Protein 1NO7 (pdb70)

Secondary structure (DSSP, 8-state):
---GGG------S-HHHHHHHHHTTSHHHHHSS--SS-------TT-EEE---SS--TT--SS---S----EEE---SGGGS-TTTS-HHHHHHHHHHHHTTS----HHHHHHHHHHHH-TT--THHHHHHHHS-S-HHHHHHTHHHHHHHHHHHHHHSS--SSTT-HHHHHHHHHS-GGGS-HHHHHHHHHHHHHHHHHHHHHHHTS-S---GGGS-HHHHHBSTT-TTS--SB-SSSHHHHHHHSS-TTT----EETTB--EEES---SSS--TT--S-EEE----SSSSS--SSS-SS-HHHHHHHHHIIIIIHHHHHTT--EEEEE-HHHHHHHHT----PPP-TTSPPP--TTT-TTSTTSGGG--TTSHHHHHHHTT----HHHHHGGGGGGTS------EEEEEE--SS-SS---PPEEEEEESSEEEE-S---TTSTTTTTSSEEE--SBTTBB-HHHHHTSTT--TTTHHHHTSS----GGG--GGGSSS-HHHHHHHHH----HHHHHHHHHHHTB--SHHHHHHIIIII--/---GGG------S-HHHHHHHHHTTSHHHHHSS--SS---TT---TT-EEE---SS--TT--SS---S----EEE---SGGGS-TTTS-HHHHHHHHHHHHTTS----HHHHHHHHHHHH-TT--THHHHHHHHS-S-HHHHHHTHHHHHHHHHHHHHHSS--SSTT-HHHHHHHHHS-GGGS-HHHHHHHHHHHHHHHHHHHHHHHTS-----GGGS-HHHHHBSTT-TTS--SB-SSSHHHHHHHSS-TTT----EETTB--EEES---SSS--TT--S-EEE----SSSSS--SSS-SS-HHHHHHHHHIIIIIHHHHHTT--EEEEE-HHHHHHHHT--------TTPPPP--TTT-TTSTTSGGG--TTSHHHHHHHTT----HHHHHGGGGGGTS------EEEEEE--S-------EEEEEESSEEEE-S-----SEEE--SBTTBB-HHHHHTSTT--TTTHHHHTTS----GGG--GGGSSS-HHHHHHHHH----HHHHHHHHHHHTB--SHHHHHHIIIII--

Organism: Human herpesvirus 1 (strain 17) (NCBI:txid10299)

GO terms:
  GO:0005515 protein binding (F, IPI)

Radius of gyration: 30.54 Å; Cα contacts (8 Å, |Δi|>4): 2185; chains: 2; bounding box: 77×80×81 Å

Sequence (1076 aa):
ANPYGAYVAAPAGPAADMQQLFLNAWGQRLAHGRVRWVAALELHPAFDFFVGVADVELPGGDVPPAGPGEIQATWRVVNGNLPLALCPAAFRDARGLELGVGRHAMAPATIAAVRGAFDDRNYPAVFYLLQAAIHGSEHVFCALARLVVQCITSYWNNTRCAAFVNDYSLVSYVVTYLGGDLPEECMAVYRDLVAHVEALAQLVDDFTLTGPELGGQAQAELNHLMRDPALLPPLVWDCDALMRRAALDRHRDCRVSAGGHDPVYAAACNVATADFNRNDGQLLHNTQARAADAADDRPHRGADWTVHHKIYYYVMVPAFSRGRCCTAGVRFDRVYATLQNMVVPEIAPGEECPSDPVTDPAHPLHPANLVANTVNAMFHNGRVVVDGPAMLTLQVLAHNMAERTTALLCSAAPDAGANTANMRIFDGALHAGILLMAPQHLDHTIQNGDYFYPLPVHALFAGADHVANAPNFPPALRDLSRQVPLVPPALGANYFSSIRQPVVQHVRESAAGENALTYALMAGYFKISPVALHHQLKTGLHANPYGAYVAAPAGPAADMQQLFLNAWGQRLAHGRVRWVALALELHPAFDFFVGVADVELPGGDVPPAGPGEIQATWRVVNGNLPLALCPAAFRDARGLELGVGRHAMAPATIAAVRGAFDDRNYPAVFYLLQAAIHGSEHVFCALARLVVQCITSYWNNTRCAAFVNDYSLVSYVVTYLGGDLPEECMAVYRDLVAHVEALAQLVDDFTLTGPELGGQAQAELNHLMRDPALLPPLVWDCDALMRRAALDRHRDCRVSAGGHDPVYAAACNVATADFNRNDGQLLHNTQARAADAADDRPHRGADWTVHHKIYYYVMVPAFSRGRCCTAGVRFDRVYATLQNMVVPEIAPGEECPSDPVTDPAHPLHPANLVANTVNAMFHNGRVVVDGPAMLTLQVLAHNMAERTTALLCSAAPDAGTANMRIFDGALHAGILLMAPQHGDYFYPLPVHALFAGADHVANAPNFPPALRDLSRQVPLVPPALGANYFSSIRQPVVQHVRESAAGENALTYALMAGYFKISPVALHHQLKTGLH

Structure (mmCIF, N/CA/C/O backbone):
data_1NO7
#
_entry.id   1NO7
#
_cell.length_a   99.072
_cell.length_b   99.072
_cell.length_c   454.684
_cell.angle_alpha   90.00
_cell.angle_beta   90.00
_cell.angle_gamma   90.00
#
_symmetry.space_group_name_H-M   'P 41 21 2'
#
loop_
_atom_site.group_PDB
_atom_site.id
_atom_site.type_symbol
_atom_site.label_atom_id
_atom_site.label_alt_id
_atom_site.label_comp_id
_atom_site.label_asym_id
_atom_site.label_entity_id
_atom_site.label_seq_id
_atom_site.pdbx_PDB_ins_code
_atom_site.Cartn_x
_atom_site.Cartn_y
_atom_site.Cartn_z
_atom_site.occupancy
_atom_site.B_iso_or_equiv
_atom_site.auth_seq_id
_atom_site.auth_comp_id
_atom_site.auth_asym_id
_atom_site.auth_atom_id
_atom_site.pdbx_PDB_model_num
ATOM 1 N N . ALA A 1 34 ? -7.770 93.329 103.517 1.00 120.93 484 ALA A N 1
ATOM 2 C CA . ALA A 1 34 ? -6.672 92.383 103.158 1.00 120.93 484 ALA A CA 1
ATOM 3 C C . ALA A 1 34 ? -6.612 92.150 101.651 1.00 120.93 484 ALA A C 1
ATOM 4 O O . ALA A 1 34 ? -7.537 92.516 100.922 1.00 120.93 484 ALA A O 1
ATOM 6 N N . ASN A 1 35 ? -5.523 91.538 101.187 1.00 71.92 485 ASN A N 1
ATOM 7 C CA . ASN A 1 35 ? -5.353 91.256 99.762 1.00 71.92 485 ASN A CA 1
ATOM 8 C C . ASN A 1 35 ? -5.427 89.755 99.492 1.00 71.92 485 ASN A C 1
ATOM 9 O O . ASN A 1 35 ? -4.456 89.024 99.704 1.00 71.92 485 ASN A O 1
ATOM 14 N N . PRO A 1 36 ? -6.578 89.291 98.977 1.00 51.74 486 PRO A N 1
ATOM 15 C CA . PRO A 1 36 ? -6.897 87.897 98.650 1.00 51.74 486 PRO A CA 1
ATOM 16 C C . PRO A 1 36 ? -6.176 87.266 97.479 1.00 51.74 486 PRO A C 1
ATOM 17 O O . PRO A 1 36 ? -6.487 86.124 97.126 1.00 51.74 486 PRO A O 1
ATOM 21 N N . TYR A 1 37 ? -5.220 87.976 96.884 1.00 56.73 487 TYR A N 1
ATOM 22 C CA . TYR A 1 37 ? -4.533 87.416 95.730 1.00 56.73 487 TYR A CA 1
ATOM 23 C C . TYR A 1 37 ? -4.160 85.949 95.916 1.00 56.73 487 TYR A C 1
ATOM 24 O O . TYR A 1 37 ? -4.773 85.068 95.310 1.00 56.73 487 TYR A O 1
ATOM 33 N N . GLY A 1 38 ? -3.170 85.665 96.745 1.00 40.37 488 GLY A N 1
ATOM 34 C CA . GLY A 1 38 ? -2.792 84.273 96.914 1.00 40.37 488 GLY A CA 1
ATOM 35 C C . GLY A 1 38 ? -3.909 83.381 97.443 1.00 40.37 488 GLY A C 1
ATOM 36 O O . GLY A 1 38 ? -3.839 82.155 97.331 1.00 40.37 488 GLY A O 1
ATOM 37 N N . ALA A 1 39 ? -4.952 83.988 98.000 1.00 46.52 489 ALA A N 1
ATOM 38 C CA . ALA A 1 39 ? -6.046 83.227 98.589 1.00 46.52 489 ALA A CA 1
ATOM 39 C C . ALA A 1 39 ? -7.111 82.718 97.636 1.00 46.52 489 ALA A C 1
ATOM 40 O O . ALA A 1 39 ? -7.608 81.603 97.813 1.00 46.52 489 ALA A O 1
ATOM 42 N N . TYR A 1 40 ? -7.463 83.523 96.634 1.00 37.51 490 TYR A N 1
ATOM 43 C CA . TYR A 1 40 ? -8.504 83.146 95.674 1.00 37.51 490 TYR A CA 1
ATOM 44 C C . TYR A 1 40 ? -8.073 82.248 94.514 1.00 37.51 490 TYR A C 1
ATOM 45 O O . TYR A 1 40 ? -6.913 82.248 94.102 1.00 37.51 490 TYR A O 1
ATOM 54 N N . VAL A 1 41 ? -9.028 81.485 93.988 1.00 36.76 491 VAL A N 1
ATOM 55 C CA . VAL A 1 41 ? -8.770 80.590 92.863 1.00 36.76 491 VAL A CA 1
ATOM 56 C C . VAL A 1 41 ? -9.957 80.602 91.901 1.00 36.76 491 VAL A C 1
ATOM 57 O O . VAL A 1 41 ? -11.033 80.071 92.210 1.00 36.76 491 VAL A O 1
ATOM 61 N N . ALA A 1 42 ? -9.746 81.213 90.734 1.00 68.34 492 ALA A N 1
ATOM 62 C CA . ALA A 1 42 ? -10.772 81.322 89.696 1.00 68.34 492 ALA A CA 1
ATOM 63 C C . ALA A 1 42 ? -10.917 80.051 88.848 1.00 68.34 492 ALA A C 1
ATOM 64 O O . ALA A 1 42 ? -10.149 79.090 88.982 1.00 68.34 492 ALA A O 1
ATOM 66 N N . ALA A 1 43 ? -11.923 80.052 87.980 1.00 76.61 493 ALA A N 1
ATOM 67 C CA . ALA A 1 43 ? -12.169 78.924 87.099 1.00 76.61 493 ALA A CA 1
ATOM 68 C C . ALA A 1 43 ? -11.890 79.354 85.653 1.00 76.61 493 ALA A C 1
ATOM 69 O O . ALA A 1 43 ? -12.125 80.509 85.276 1.00 76.61 493 ALA A O 1
ATOM 71 N N . PRO A 1 44 ? -11.376 78.425 84.829 1.00 73.21 494 PRO A N 1
ATOM 72 C CA . PRO A 1 44 ? -11.031 78.623 83.417 1.00 73.21 494 PRO A CA 1
ATOM 73 C C . PRO A 1 44 ? -11.930 79.575 82.623 1.00 73.21 494 PRO A C 1
ATOM 74 O O . PRO A 1 44 ? -13.122 79.320 82.434 1.00 73.21 494 PRO A O 1
ATOM 78 N N . ALA A 1 45 ? -11.328 80.662 82.144 1.00 99.65 495 ALA A N 1
ATOM 79 C CA . ALA A 1 45 ? -12.032 81.687 81.376 1.00 99.65 495 ALA A CA 1
ATOM 80 C C . ALA A 1 45 ? -11.794 81.624 79.855 1.00 99.65 495 ALA A C 1
ATOM 81 O O . ALA A 1 45 ? -11.209 82.547 79.268 1.00 99.65 495 ALA A O 1
ATOM 83 N N . GLY A 1 46 ? -12.246 80.539 79.228 1.00 100.29 496 GLY A N 1
ATOM 84 C CA . GLY A 1 46 ? -12.104 80.368 77.785 1.00 100.29 496 GLY A CA 1
ATOM 85 C C . GLY A 1 46 ? -10.754 80.628 77.122 1.00 100.29 496 GLY A C 1
ATOM 86 O O . GLY A 1 46 ? -9.753 80.003 77.489 1.00 100.29 496 GLY A O 1
ATOM 87 N N . PRO A 1 47 ? -10.703 81.539 76.123 1.00 72.95 497 PRO A N 1
ATOM 88 C CA . PRO A 1 47 ? -9.528 81.950 75.344 1.00 72.95 497 PRO A CA 1
ATOM 89 C C . PRO A 1 47 ? -8.209 82.013 76.109 1.00 72.95 497 PRO A C 1
ATOM 90 O O . PRO A 1 47 ? -7.840 83.057 76.652 1.00 72.95 497 PRO A O 1
ATOM 94 N N . ALA A 1 48 ? -7.500 80.888 76.131 1.00 52.84 498 ALA A N 1
ATOM 95 C CA . ALA A 1 48 ? -6.222 80.790 76.822 1.00 52.84 498 ALA A CA 1
ATOM 96 C C . ALA A 1 48 ? -5.353 82.011 76.558 1.00 52.84 498 ALA A C 1
ATOM 97 O O . ALA A 1 48 ? -4.826 82.630 77.479 1.00 52.84 498 ALA A O 1
ATOM 99 N N . ALA A 1 49 ? -5.211 82.357 75.289 1.00 47.63 499 ALA A N 1
ATOM 100 C CA . ALA A 1 49 ? -4.393 83.499 74.911 1.00 47.63 499 ALA A CA 1
ATOM 101 C C . ALA A 1 49 ? -4.965 84.850 75.371 1.00 47.63 499 ALA A C 1
ATOM 102 O O . ALA A 1 49 ? -4.392 85.908 75.077 1.00 47.63 499 ALA A O 1
ATOM 104 N N . ASP A 1 50 ? -6.091 84.819 76.078 1.00 70.83 500 ASP A N 1
ATOM 105 C CA . ASP A 1 50 ? -6.699 86.049 76.579 1.00 70.83 500 ASP A CA 1
ATOM 106 C C . ASP A 1 50 ? -6.643 86.064 78.095 1.00 70.83 500 ASP A C 1
ATOM 107 O O . ASP A 1 50 ? -6.443 87.108 78.717 1.00 70.83 500 ASP A O 1
ATOM 112 N N . MET A 1 51 ? -6.843 84.881 78.665 1.00 80.80 501 MET A N 1
ATOM 113 C CA . MET A 1 51 ? -6.821 84.641 80.102 1.00 80.80 501 MET A CA 1
ATOM 114 C C . MET A 1 51 ? -5.988 85.659 80.882 1.00 80.80 501 MET A C 1
ATOM 115 O O . MET A 1 51 ? -6.520 86.516 81.585 1.00 80.80 501 MET A O 1
ATOM 120 N N . GLN A 1 52 ? -4.675 85.546 80.751 1.00 37.87 502 GLN A N 1
ATOM 121 C CA . GLN A 1 52 ? -3.731 86.440 81.417 1.00 37.87 502 GLN A CA 1
ATOM 122 C C . GLN A 1 52 ? -4.102 87.930 81.391 1.00 37.87 502 GLN A C 1
ATOM 123 O O . GLN A 1 52 ? -3.731 88.681 82.304 1.00 37.87 502 GLN A O 1
ATOM 129 N N . GLN A 1 53 ? -4.798 88.374 80.344 1.00 66.43 503 GLN A N 1
ATOM 130 C CA . GLN A 1 53 ? -5.181 89.788 80.248 1.00 66.43 503 GLN A CA 1
ATOM 131 C C . GLN A 1 53 ? -6.450 90.056 81.037 1.00 66.43 503 GLN A C 1
ATOM 132 O O . GLN A 1 53 ? -6.535 91.027 81.790 1.00 66.43 503 GLN A O 1
ATOM 138 N N . LEU A 1 54 ? -7.435 89.188 80.847 1.00 98.68 504 LEU A N 1
ATOM 139 C CA . LEU A 1 54 ? -8.696 89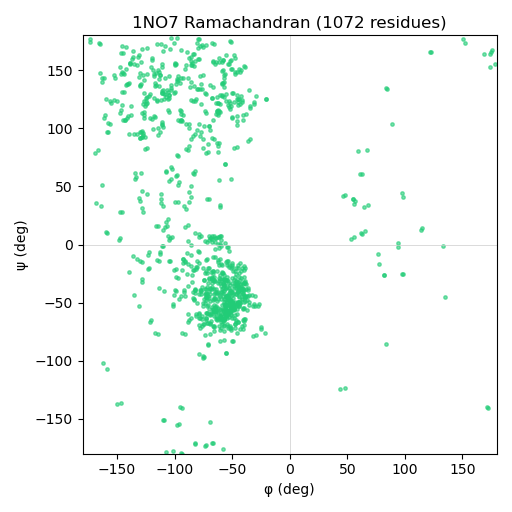.290 81.554 1.00 98.68 504 LEU A CA 1
ATOM 140 C C . LEU A 1 54 ? -8.368 89.440 83.042 1.00 98.68 504 LEU A C 1
ATOM 141 O O . LEU A 1 54 ? -9.122 90.068 83.797 1.00 98.68 504 LEU A O 1
ATOM 146 N N . PHE A 1 55 ? -7.226 88.864 83.427 1.00 50.21 505 PHE A N 1
ATOM 147 C CA . PHE A 1 55 ? -6.702 88.875 84.799 1.00 50.21 505 PHE A CA 1
ATOM 148 C C . PHE A 1 55 ? -6.234 90.272 85.232 1.00 50.21 505 PHE A C 1
ATOM 149 O O . PHE A 1 55 ? -6.860 90.898 86.091 1.00 50.21 505 PHE A O 1
ATOM 157 N N . LEU A 1 56 ? -5.155 90.770 84.633 1.00 51.93 506 LEU A N 1
ATOM 158 C CA . LEU A 1 56 ? -4.631 92.090 84.994 1.00 51.93 506 LEU A CA 1
ATOM 159 C C . LEU A 1 56 ? -5.613 93.247 84.796 1.00 51.93 506 LEU A C 1
ATOM 160 O O . LEU A 1 56 ? -5.251 94.412 84.993 1.00 51.93 506 LEU A O 1
ATOM 165 N N . ASN A 1 57 ? -6.845 92.951 84.399 1.00 85.53 507 ASN A N 1
ATOM 166 C CA . ASN A 1 57 ? -7.805 94.022 84.192 1.00 85.53 507 ASN A CA 1
ATOM 167 C C . ASN A 1 57 ? -8.910 94.000 85.225 1.00 85.53 507 ASN A C 1
ATOM 168 O O . ASN A 1 57 ? -9.789 94.858 85.219 1.00 85.53 507 ASN A O 1
ATOM 173 N N . ALA A 1 58 ? -8.857 93.024 86.120 1.00 82.58 508 ALA A N 1
ATOM 174 C CA . ALA A 1 58 ? -9.862 92.902 87.164 1.00 82.58 508 ALA A CA 1
ATOM 175 C C . ALA A 1 58 ? -9.187 92.921 88.531 1.00 82.58 508 ALA A C 1
ATOM 176 O O . ALA A 1 58 ? -9.814 93.221 89.550 1.00 82.58 508 ALA A O 1
ATOM 178 N N . TRP A 1 59 ? -7.898 92.601 88.539 1.00 69.24 509 TRP A N 1
ATOM 179 C CA . TRP A 1 59 ? -7.124 92.569 89.768 1.00 69.24 509 TRP A CA 1
ATOM 180 C C . TRP A 1 59 ? -6.051 93.636 89.743 1.00 69.24 509 TRP A C 1
ATOM 181 O O . TRP A 1 59 ? -5.106 93.586 90.523 1.00 69.24 509 TRP A O 1
ATOM 192 N N . GLY A 1 60 ? -6.189 94.596 88.837 1.00 74.38 510 GLY A N 1
ATOM 193 C CA . GLY A 1 60 ? -5.196 95.650 88.762 1.00 74.38 510 GLY A CA 1
ATOM 194 C C . GLY A 1 60 ? -5.208 96.454 90.046 1.00 74.38 510 GLY A C 1
ATOM 195 O O . GLY A 1 60 ? -4.167 96.872 90.563 1.00 74.38 510 GLY A O 1
ATOM 196 N N . GLN A 1 61 ? -6.412 96.663 90.565 1.00 68.36 511 GLN A N 1
ATOM 197 C CA . GLN A 1 61 ? -6.592 97.417 91.790 1.00 68.36 511 GLN A CA 1
ATOM 198 C C . GLN A 1 61 ? -6.230 96.526 92.959 1.00 68.36 511 GLN A C 1
ATOM 199 O O . GLN A 1 61 ? -5.273 96.805 93.685 1.00 68.36 511 GLN A O 1
ATOM 205 N N . ARG A 1 62 ? -6.997 95.450 93.125 1.00 71.72 512 ARG A N 1
ATOM 206 C CA . ARG A 1 62 ? -6.771 94.496 94.202 1.00 71.72 512 ARG A CA 1
ATOM 207 C C . ARG A 1 62 ? -5.282 94.294 94.494 1.00 71.72 512 ARG A C 1
ATOM 208 O O . ARG A 1 62 ? -4.884 94.158 95.656 1.00 71.72 512 ARG A O 1
ATOM 216 N N . LEU A 1 63 ? -4.465 94.294 93.440 1.00 74.87 513 LEU A N 1
ATOM 217 C CA . LEU A 1 63 ? -3.019 94.092 93.569 1.00 74.87 513 LEU A CA 1
ATOM 218 C C . LEU A 1 63 ? -2.226 95.314 94.023 1.00 74.87 513 LEU A C 1
ATOM 219 O O . LEU A 1 63 ? -1.562 95.273 95.052 1.00 74.87 513 LEU A O 1
ATOM 224 N N . ALA A 1 64 ? -2.282 96.392 93.250 1.00 76.99 514 ALA A N 1
ATOM 225 C CA . ALA A 1 64 ? -1.547 97.606 93.589 1.00 76.99 514 ALA A CA 1
ATOM 226 C C . ALA A 1 64 ? -1.965 98.191 94.940 1.00 76.99 514 ALA A C 1
ATOM 227 O O . ALA A 1 64 ? -1.181 98.885 95.599 1.00 76.99 514 ALA A O 1
ATOM 229 N N . HIS A 1 65 ? -3.199 97.907 95.346 1.00 129.94 515 HIS A N 1
ATOM 230 C CA . HIS A 1 65 ? -3.722 98.408 96.611 1.00 129.94 515 HIS A CA 1
ATOM 231 C C . HIS A 1 65 ? -3.132 97.658 97.800 1.00 129.94 515 HIS A C 1
ATOM 232 O O . HIS A 1 65 ? -2.029 97.973 98.253 1.00 129.94 515 HIS A O 1
ATOM 239 N N . GLY A 1 66 ? -3.867 96.666 98.298 1.00 104.64 516 GLY A N 1
ATOM 240 C CA . GLY A 1 66 ? -3.396 95.899 99.437 1.00 104.64 516 GLY A CA 1
ATOM 241 C C . GLY A 1 66 ? -1.991 95.355 99.250 1.00 104.64 516 GLY A C 1
ATOM 242 O O . GLY A 1 66 ? -1.398 95.513 98.185 1.00 104.64 516 GLY A O 1
ATOM 243 N N . ARG A 1 67 ? -1.446 94.726 100.286 1.00 95.62 517 ARG A N 1
ATOM 244 C CA . ARG A 1 67 ? -0.113 94.150 100.191 1.00 95.62 517 ARG A CA 1
ATOM 245 C C . ARG A 1 67 ? -0.204 92.629 100.220 1.00 95.62 517 ARG A C 1
ATOM 246 O O . ARG A 1 67 ? -1.173 92.072 100.741 1.00 95.62 517 ARG A O 1
ATOM 254 N N . VAL A 1 68 ? 0.794 91.955 99.652 1.00 54.87 518 VAL A N 1
ATOM 255 C CA . VAL A 1 68 ? 0.794 90.493 99.630 1.00 54.87 518 VAL A CA 1
ATOM 256 C C . VAL A 1 68 ? 1.742 89.919 100.668 1.00 54.87 518 VAL A C 1
ATOM 257 O O . VAL A 1 68 ? 2.898 90.337 100.780 1.00 54.87 518 VAL A O 1
ATOM 261 N N . ARG A 1 69 ? 1.234 88.942 101.410 1.00 56.11 519 ARG A N 1
ATOM 262 C CA . ARG A 1 69 ? 1.984 88.294 102.476 1.00 56.11 519 ARG A CA 1
ATOM 263 C C . ARG A 1 69 ? 3.031 87.295 101.972 1.00 56.11 519 ARG A C 1
ATOM 264 O O . ARG A 1 69 ? 4.242 87.556 102.068 1.00 56.11 519 ARG A O 1
ATOM 272 N N . TRP A 1 70 ? 2.562 86.165 101.425 1.00 45.67 520 TRP A N 1
ATOM 273 C CA . TRP A 1 70 ? 3.453 85.092 100.946 1.00 45.67 520 TRP A CA 1
ATOM 274 C C . TRP A 1 70 ? 4.662 85.589 100.157 1.00 45.67 520 TRP A C 1
ATOM 275 O O . TRP A 1 70 ? 5.763 85.046 100.280 1.00 45.67 520 TRP A O 1
ATOM 286 N N . VAL A 1 71 ? 4.463 86.629 99.362 1.00 73.33 521 VAL A N 1
ATOM 287 C CA . VAL A 1 71 ? 5.558 87.174 98.585 1.00 73.33 521 VAL A CA 1
ATOM 288 C C . VAL A 1 71 ? 6.458 87.966 99.532 1.00 73.33 521 VAL A C 1
ATOM 289 O O . VAL A 1 71 ? 6.313 89.181 99.651 1.00 73.33 521 VAL A O 1
ATOM 293 N N . ALA A 1 72 ? 7.366 87.274 100.222 1.00 89.12 522 ALA A N 1
ATOM 294 C CA . ALA A 1 72 ? 8.298 87.921 101.153 1.00 89.12 522 ALA A CA 1
ATOM 295 C C . ALA A 1 72 ? 9.486 87.016 101.479 1.00 89.12 522 ALA A C 1
ATOM 296 O O . ALA A 1 72 ? 9.430 86.192 102.397 1.00 89.12 522 ALA A O 1
ATOM 298 N N . ALA A 1 90 ? 2.768 85.887 111.090 1.00 91.41 540 ALA A N 1
ATOM 299 C CA . ALA A 1 90 ? 1.712 86.369 111.968 1.00 91.41 540 ALA A CA 1
ATOM 300 C C . ALA A 1 90 ? 0.777 85.234 112.357 1.00 91.41 540 ALA A C 1
ATOM 301 O O . ALA A 1 90 ? 0.411 85.094 113.524 1.00 91.41 540 ALA A O 1
ATOM 303 N N . LEU A 1 91 ? 0.389 84.430 111.370 1.00 77.35 541 LEU A N 1
ATOM 304 C CA . LEU A 1 91 ? -0.502 83.301 111.604 1.00 77.35 541 LEU A CA 1
ATOM 305 C C . LEU A 1 91 ? 0.211 81.979 111.409 1.00 77.35 541 LEU A C 1
ATOM 306 O O . LEU A 1 91 ? -0.353 81.036 110.845 1.00 77.35 541 LEU A O 1
ATOM 311 N N . GLU A 1 92 ? 1.463 81.918 111.846 1.00 51.58 542 GLU A N 1
ATOM 312 C CA . GLU A 1 92 ? 2.207 80.673 111.739 1.00 51.58 542 GLU A CA 1
ATOM 313 C C . GLU A 1 92 ? 1.840 79.770 112.930 1.00 51.58 542 GLU A C 1
ATOM 314 O O . GLU A 1 92 ? 2.663 79.421 113.776 1.00 51.58 542 GLU A O 1
ATOM 320 N N . LEU A 1 93 ? 0.575 79.385 112.985 1.00 36.51 543 LEU A N 1
ATOM 321 C CA . LEU A 1 93 ? 0.089 78.550 114.058 1.00 36.51 543 LEU A CA 1
ATOM 322 C C . LEU A 1 93 ? 0.611 77.102 113.988 1.00 36.51 543 LEU A C 1
ATOM 323 O O . LEU A 1 93 ? 0.837 76.475 115.023 1.00 36.51 543 LEU A O 1
ATOM 328 N N . HIS A 1 94 ? 0.831 76.557 112.797 1.00 28.95 544 HIS A N 1
ATOM 329 C CA . HIS A 1 94 ? 1.306 75.172 112.753 1.00 28.95 544 HIS A CA 1
ATOM 330 C C . HIS A 1 94 ? 2.140 74.861 111.523 1.00 28.95 544 HIS A C 1
ATOM 331 O O . HIS A 1 94 ? 1.854 75.349 110.420 1.00 28.95 544 HIS A O 1
ATOM 338 N N . PRO A 1 95 ? 3.176 74.022 111.692 1.00 26.16 545 PRO A N 1
ATOM 339 C CA . PRO A 1 95 ? 4.091 73.615 110.614 1.00 26.16 545 PRO A CA 1
ATOM 340 C C . PRO A 1 95 ? 3.385 72.923 109.440 1.00 26.16 545 PRO A C 1
ATOM 341 O O . PRO A 1 95 ? 3.431 73.399 108.306 1.00 26.16 545 PRO A O 1
ATOM 345 N N . ALA A 1 96 ? 2.718 71.809 109.711 1.00 43.72 546 ALA A N 1
ATOM 346 C CA . ALA A 1 96 ? 2.039 71.090 108.650 1.00 43.72 546 ALA A CA 1
ATOM 347 C C . ALA A 1 96 ? 0.932 71.892 107.969 1.00 43.72 546 ALA A C 1
ATOM 348 O O . ALA A 1 96 ? 0.204 71.346 107.141 1.00 43.72 546 ALA A O 1
ATOM 350 N N . PHE A 1 97 ? 0.774 73.171 108.290 1.00 35.15 547 PHE A N 1
ATOM 351 C CA . PHE A 1 97 ? -0.289 73.925 107.632 1.00 35.15 547 PHE A CA 1
ATOM 352 C C . PHE A 1 97 ? 0.044 75.357 107.294 1.00 35.15 547 PHE A C 1
ATOM 353 O O . PHE A 1 97 ? 1.068 75.890 107.713 1.00 35.15 547 PHE A O 1
ATOM 361 N N . ASP A 1 98 ? -0.842 75.973 106.519 1.00 25.44 548 ASP A N 1
ATOM 362 C CA . ASP A 1 98 ? -0.698 77.370 106.134 1.00 25.44 548 ASP A CA 1
ATOM 363 C C . ASP A 1 98 ? -2.018 78.041 106.512 1.00 25.44 548 ASP A C 1
ATOM 364 O O . ASP A 1 98 ? -3.095 77.627 106.055 1.00 25.44 548 ASP A O 1
ATOM 369 N N . PHE A 1 99 ? -1.937 79.055 107.371 1.00 36.23 549 PHE A N 1
ATOM 370 C CA . PHE A 1 99 ? -3.131 79.775 107.818 1.00 36.23 549 PHE A CA 1
ATOM 371 C C . PHE A 1 99 ? -3.116 81.148 107.193 1.00 36.23 549 PHE A C 1
ATOM 372 O O . PHE A 1 99 ? -2.143 81.893 107.341 1.00 36.23 549 PHE A O 1
ATOM 380 N N . PHE A 1 100 ? -4.195 81.489 106.500 1.00 37.37 550 PHE A N 1
ATOM 381 C CA . PHE A 1 100 ? -4.262 82.777 105.830 1.00 37.37 550 PHE A CA 1
ATOM 382 C C . PHE A 1 100 ? -5.667 83.349 105.862 1.00 37.37 550 PHE A C 1
ATOM 383 O O . PHE A 1 100 ? -6.646 82.639 106.140 1.00 37.37 550 PHE A O 1
ATOM 391 N N . VAL A 1 101 ? -5.750 84.642 105.564 1.00 50.61 551 VAL A N 1
ATOM 392 C CA . VAL A 1 101 ? -7.018 85.358 105.536 1.00 50.61 551 VAL A CA 1
ATOM 393 C C . VAL A 1 101 ? -7.852 84.831 104.371 1.00 50.61 551 VAL A C 1
ATOM 394 O O . VAL A 1 101 ? -7.741 85.318 103.238 1.00 50.61 551 VAL A O 1
ATOM 398 N N . GLY A 1 102 ? -8.679 83.830 104.655 1.00 70.84 552 GLY A N 1
ATOM 399 C CA . GLY A 1 102 ? -9.512 83.248 103.621 1.00 70.84 552 GLY A CA 1
ATOM 400 C C . GLY A 1 102 ? -10.433 84.244 102.940 1.00 70.84 552 GLY A C 1
ATOM 401 O O . GLY A 1 102 ? -10.184 85.452 102.938 1.00 70.84 552 GLY A O 1
ATOM 402 N N . VAL A 1 103 ? -11.038 83.896 102.294 1.00 122.74 553 VAL A N 1
ATOM 403 C CA . VAL A 1 103 ? -12.288 84.269 101.642 1.00 122.74 553 VAL A CA 1
ATOM 404 C C . VAL A 1 103 ? -13.473 83.572 102.302 1.00 122.74 553 VAL A C 1
ATOM 405 O O . VAL A 1 103 ? -13.408 82.358 102.657 1.00 122.74 553 VAL A O 1
ATOM 409 N N . ALA A 1 104 ? -14.452 84.374 102.596 1.00 117.14 554 ALA A N 1
ATOM 410 C CA . ALA A 1 104 ? -15.618 83.755 103.212 1.00 117.14 554 ALA A CA 1
ATOM 411 C C . ALA A 1 104 ? -16.742 82.726 103.092 1.00 117.14 554 ALA A C 1
ATOM 412 O O . ALA A 1 104 ? -16.795 81.741 103.843 1.00 117.14 554 ALA A O 1
ATOM 414 N N . ASP A 1 105 ? -17.537 83.044 102.070 1.00 104.71 555 ASP A N 1
ATOM 415 C CA . ASP A 1 105 ? -18.649 82.243 101.669 1.00 104.71 555 ASP A CA 1
ATOM 416 C C . ASP A 1 105 ? -18.429 81.624 100.305 1.00 104.71 555 ASP A C 1
ATOM 417 O O . ASP A 1 105 ? -19.339 80.754 100.091 1.00 104.71 555 ASP A O 1
ATOM 422 N N . VAL A 1 106 ? -17.639 81.774 99.533 1.00 92.24 556 VAL A N 1
ATOM 423 C CA . VAL A 1 106 ? -17.317 81.371 98.169 1.00 92.24 556 VAL A CA 1
ATOM 424 C C . VAL A 1 106 ? -16.774 79.947 98.138 1.00 92.24 556 VAL A C 1
ATOM 425 O O . VAL A 1 106 ? -15.914 79.500 98.883 1.00 92.24 556 VAL A O 1
ATOM 429 N N . GLU A 1 107 ? -17.258 79.184 97.096 1.00 107.81 557 GLU A N 1
ATOM 430 C CA . GLU A 1 107 ? -16.795 77.826 96.823 1.00 107.81 557 GLU A CA 1
ATOM 431 C C . GLU A 1 107 ? -15.564 78.038 95.953 1.00 107.81 557 GLU A C 1
ATOM 432 O O . GLU A 1 107 ? -15.665 78.118 94.729 1.00 107.81 557 GLU A O 1
ATOM 438 N N . LEU A 1 108 ? -14.407 78.139 96.597 1.00 168.27 558 LEU A N 1
ATOM 439 C CA . LEU A 1 108 ? -13.141 78.384 95.916 1.00 168.27 558 LEU A CA 1
ATOM 440 C C . LEU A 1 108 ? -12.983 77.937 94.466 1.00 168.27 558 LEU A C 1
ATOM 441 O O . LEU A 1 108 ? -12.579 78.735 93.621 1.00 168.27 558 LEU A O 1
ATOM 446 N N . PRO A 1 109 ? -13.295 76.664 94.153 1.00 78.13 559 PRO A N 1
ATOM 447 C CA . PRO A 1 109 ? -13.143 76.205 92.761 1.00 78.13 559 PRO A CA 1
ATOM 448 C C . PRO A 1 109 ? -13.464 77.207 91.642 1.00 78.13 559 PRO A C 1
ATOM 449 O O . PRO A 1 109 ? -12.695 77.320 90.683 1.00 78.13 559 PRO A O 1
ATOM 453 N N . GLY A 1 110 ? -14.570 77.942 91.771 1.00 60.43 560 GLY A N 1
ATOM 454 C CA . GLY A 1 110 ? -14.949 78.902 90.738 1.00 60.43 560 GLY A CA 1
ATOM 455 C C . GLY A 1 110 ? -14.835 80.384 91.078 1.00 60.43 560 GLY A C 1
ATOM 456 O O . GLY A 1 110 ? -13.989 80.785 91.882 1.00 60.43 560 GLY A O 1
ATOM 457 N N . GLY A 1 111 ? -15.683 81.199 90.446 1.00 82.05 561 GLY A N 1
ATOM 458 C CA . GLY A 1 111 ? -15.685 82.635 90.685 1.00 82.05 561 GLY A CA 1
ATOM 459 C C . GLY A 1 111 ? -14.662 83.423 89.881 1.00 82.05 561 GLY A C 1
ATOM 460 O O . GLY A 1 111 ? -13.499 83.027 89.797 1.00 82.05 561 GLY A O 1
ATOM 461 N N . ASP A 1 112 ? -15.091 84.542 89.295 1.00 59.02 562 ASP A N 1
ATOM 462 C CA . ASP A 1 112 ? -14.209 85.405 88.492 1.00 59.02 562 ASP A CA 1
ATOM 463 C C . ASP A 1 112 ? -13.380 86.368 89.340 1.00 59.02 562 ASP A C 1
ATOM 464 O O . ASP A 1 112 ? -12.202 86.627 89.050 1.00 59.02 562 ASP A O 1
ATOM 469 N N . VAL A 1 113 ? -14.015 86.905 90.379 1.00 117.65 563 VAL A N 1
ATOM 470 C CA . VAL A 1 113 ? -13.374 87.840 91.295 1.00 117.65 563 VAL A CA 1
ATOM 471 C C . VAL A 1 113 ? -13.937 87.580 92.699 1.00 117.65 563 VAL A C 1
ATOM 472 O O . VAL A 1 113 ? -15.095 87.187 92.846 1.00 117.65 563 VAL A O 1
ATOM 476 N N . PRO A 1 114 ? -13.119 87.783 93.746 1.00 100.06 564 PRO A N 1
ATOM 477 C CA . PRO A 1 114 ? -13.531 87.567 95.138 1.00 100.06 564 PRO A CA 1
ATOM 478 C C . PRO A 1 114 ? -14.676 88.466 95.585 1.00 100.06 564 PRO A C 1
ATOM 479 O O . PRO A 1 114 ? -14.509 89.683 95.690 1.00 100.06 564 PRO A O 1
ATOM 483 N N . PRO A 1 115 ? -15.853 87.875 95.857 1.00 201.25 565 PRO A N 1
ATOM 484 C CA . PRO A 1 115 ? -17.038 88.618 96.303 1.00 201.25 565 PRO A CA 1
ATOM 485 C C . PRO A 1 115 ? -16.761 89.429 97.573 1.00 201.25 565 PRO A C 1
ATOM 486 O O . PRO A 1 115 ? -17.272 89.104 98.646 1.00 201.25 565 PRO A O 1
ATOM 490 N N . ALA A 1 116 ? -15.950 90.477 97.431 1.00 173.11 566 ALA A N 1
ATOM 491 C CA . ALA A 1 116 ? -15.566 91.357 98.534 1.00 173.11 566 ALA A CA 1
ATOM 492 C C . ALA A 1 116 ? -16.525 91.281 99.712 1.00 173.11 566 ALA A C 1
ATOM 493 O O . ALA A 1 116 ? -17.730 91.479 99.553 1.00 173.11 566 ALA A O 1
ATOM 495 N N . GLY A 1 117 ? -15.991 90.993 100.896 1.00 116.75 567 GLY A N 1
ATOM 496 C CA . GLY A 1 117 ? -16.842 90.906 102.068 1.00 116.75 567 GLY A CA 1
ATOM 497 C C . GLY A 1 117 ? -16.197 90.386 103.342 1.00 116.75 567 GLY A C 1
ATOM 498 O O . GLY A 1 117 ? -15.049 90.723 103.650 1.00 116.75 567 GLY A O 1
ATOM 499 N N . PRO A 1 118 ? -16.927 89.554 104.108 1.00 138.27 568 PRO A N 1
ATOM 500 C CA . PRO A 1 118 ? -16.468 88.962 105.367 1.00 138.27 568 PRO A CA 1
ATOM 501 C C . PRO A 1 118 ? -15.271 88.048 105.177 1.00 138.27 568 PRO A C 1
ATOM 502 O O . PRO A 1 118 ? -15.423 86.840 104.992 1.00 138.27 568 PRO A O 1
ATOM 506 N N . GLY A 1 119 ? -14.079 88.629 105.225 1.00 121.89 569 GLY A N 1
ATOM 507 C CA . GLY A 1 119 ? -12.880 87.834 105.057 1.00 121.89 569 GLY A CA 1
ATOM 508 C C . GLY A 1 119 ? -12.627 86.925 106.244 1.00 121.89 569 GLY A C 1
ATOM 509 O O . GLY A 1 119 ? -12.160 87.387 107.288 1.00 121.89 569 GLY A O 1
ATOM 510 N N . GLU A 1 120 ? -12.941 85.637 106.099 1.00 76.41 570 GLU A N 1
ATOM 511 C CA . GLU A 1 120 ? -12.717 84.687 107.185 1.00 76.41 570 GLU A CA 1
ATOM 512 C C . GLU A 1 120 ? -11.259 84.241 107.149 1.00 76.41 570 GLU A C 1
ATOM 513 O O . GLU A 1 120 ? -10.448 84.778 106.387 1.00 76.41 570 GLU A O 1
ATOM 519 N N . ILE A 1 121 ? -10.926 83.248 107.963 1.00 43.96 571 ILE A N 1
ATOM 520 C CA . ILE A 1 121 ? -9.555 82.766 108.028 1.00 43.96 571 ILE A CA 1
ATOM 521 C C . ILE A 1 121 ? -9.489 81.259 107.817 1.00 43.96 571 ILE A C 1
ATOM 522 O O . ILE A 1 121 ? -9.984 80.475 108.627 1.00 43.96 571 ILE A O 1
ATOM 527 N N . GLN A 1 122 ? -8.876 80.863 106.708 1.00 35.19 572 GLN A N 1
ATOM 528 C CA . GLN A 1 122 ? -8.769 79.455 106.368 1.00 35.19 572 GLN A CA 1
ATOM 529 C C . GLN A 1 122 ? -7.346 78.959 106.539 1.00 35.19 572 GLN A C 1
ATOM 530 O O . GLN A 1 122 ? -6.404 79.734 106.757 1.00 35.19 572 GLN A O 1
ATOM 536 N N . ALA A 1 123 ? -7.202 77.649 106.428 1.00 42.68 573 ALA A N 1
ATOM 537 C CA . ALA A 1 123 ? -5.903 77.027 106.549 1.00 42.68 573 ALA A CA 1
ATOM 538 C C . ALA A 1 123 ? -5.807 75.892 105.542 1.00 42.68 573 ALA A C 1
ATOM 539 O O . ALA A 1 123 ? -6.763 75.113 105.351 1.00 42.68 573 ALA A O 1
ATOM 541 N N . THR A 1 124 ? -4.646 75.810 104.899 1.00 54.27 574 THR A N 1
ATOM 542 C CA . THR A 1 124 ? -4.384 74.798 103.891 1.00 54.27 574 THR A CA 1
ATOM 543 C C . THR A 1 124 ? -3.214 73.927 104.336 1.00 54.27 574 THR A C 1
ATOM 544 O O . THR A 1 124 ? -2.315 74.390 105.041 1.00 54.27 574 THR A O 1
ATOM 548 N N . TRP A 1 125 ? -3.228 72.668 103.908 1.00 25.96 575 TRP A N 1
ATOM 549 C CA . TRP A 1 125 ? -2.187 71.718 104.285 1.00 25.96 575 TRP A CA 1
ATOM 550 C C . TRP A 1 125 ? -0.883 71.757 103.483 1.00 25.96 575 TRP A C 1
ATOM 551 O O . TRP A 1 125 ? -0.810 71.128 102.428 1.00 25.96 575 TRP A O 1
ATOM 562 N N . ARG A 1 126 ? 0.144 72.466 103.955 1.00 70.71 576 ARG A N 1
ATOM 563 C CA . ARG A 1 126 ? 1.432 72.479 103.234 1.00 70.71 576 ARG A CA 1
ATOM 564 C C . ARG A 1 126 ? 1.673 71.021 102.906 1.00 70.71 576 ARG A C 1
ATOM 565 O O . ARG A 1 126 ? 1.679 70.180 103.805 1.00 70.71 576 ARG A O 1
ATOM 573 N N . VAL A 1 127 ? 1.886 70.704 101.638 1.00 17.03 577 VAL A N 1
ATOM 574 C CA . VAL A 1 127 ? 2.025 69.295 101.290 1.00 17.03 577 VAL A CA 1
ATOM 575 C C . VAL A 1 127 ? 3.432 68.746 101.378 1.00 17.03 577 VAL A C 1
ATOM 576 O O . VAL A 1 127 ? 3.689 67.773 102.100 1.00 17.03 577 VAL A O 1
ATOM 580 N N . VAL A 1 128 ? 4.343 69.315 100.608 1.00 34.06 578 VAL A N 1
ATOM 581 C CA . VAL A 1 128 ? 5.702 68.819 100.676 1.00 34.06 578 VAL A CA 1
ATOM 582 C C . VAL A 1 128 ? 6.343 69.549 101.819 1.00 34.06 578 VAL A C 1
ATOM 583 O O . VAL A 1 128 ? 5.884 70.628 102.201 1.00 34.06 578 VAL A O 1
ATOM 587 N N . ASN A 1 129 ? 7.408 68.968 102.354 1.00 24.28 579 ASN A N 1
ATOM 588 C CA . ASN A 1 129 ? 8.116 69.599 103.443 1.00 24.28 579 ASN A CA 1
ATOM 589 C C . ASN A 1 129 ? 8.737 70.872 102.877 1.00 24.28 579 ASN A C 1
ATOM 590 O O . ASN A 1 129 ? 9.002 71.828 103.598 1.00 24.28 579 ASN A O 1
ATOM 595 N N . GLY A 1 130 ? 8.962 70.887 101.572 1.00 23.88 580 GLY A N 1
ATOM 596 C CA . GLY A 1 130 ? 9.564 72.062 100.960 1.00 23.88 580 GLY A CA 1
ATOM 597 C C . GLY A 1 130 ? 8.762 73.338 101.167 1.00 23.88 580 GLY A C 1
ATOM 598 O O . GLY A 1 130 ? 9.290 74.455 101.023 1.00 23.88 580 GLY A O 1
ATOM 599 N N . ASN A 1 131 ? 7.492 73.177 101.525 1.00 32.85 581 ASN A N 1
ATOM 600 C CA . ASN A 1 131 ? 6.634 74.326 101.734 1.00 32.85 581 ASN A CA 1
ATOM 601 C C . ASN A 1 131 ? 6.747 75.082 103.058 1.00 32.85 581 ASN A C 1
ATOM 602 O O . ASN A 1 131 ? 6.108 76.131 103.217 1.00 32.85 581 ASN A O 1
ATOM 607 N N . LEU A 1 132 ? 7.544 74.575 104.002 1.00 42.75 582 LEU A N 1
ATOM 608 C CA . LEU A 1 132 ? 7.706 75.271 105.281 1.00 42.75 582 LEU A CA 1
ATOM 609 C C . LEU A 1 132 ? 8.442 76.562 104.981 1.00 42.75 582 LEU A C 1
ATOM 610 O O . LEU A 1 132 ? 9.512 76.535 104.378 1.00 42.75 582 LEU A O 1
ATOM 615 N N . PRO A 1 133 ? 7.878 77.709 105.399 1.00 29.76 583 PRO A N 1
ATOM 616 C CA . PRO A 1 133 ? 8.523 79.006 105.142 1.00 29.76 583 PRO A CA 1
ATOM 617 C C . PRO A 1 133 ? 10.018 78.980 105.408 1.00 29.76 583 PRO A C 1
ATOM 618 O O . PRO A 1 133 ? 10.507 78.202 106.243 1.00 29.76 583 PRO A O 1
ATOM 622 N N . LEU A 1 134 ? 10.742 79.820 104.678 1.00 40.28 584 LEU A N 1
ATOM 623 C CA . LEU A 1 134 ? 12.183 79.869 104.819 1.00 40.28 584 LEU A CA 1
ATOM 624 C C . LEU A 1 134 ? 12.612 80.282 106.208 1.00 40.28 584 LEU A C 1
ATOM 625 O O . LEU A 1 134 ? 13.782 80.122 106.581 1.00 40.28 584 LEU A O 1
ATOM 630 N N . ALA A 1 135 ? 11.666 80.829 106.967 1.00 32.80 585 ALA A N 1
ATOM 631 C CA . ALA A 1 135 ? 11.941 81.224 108.345 1.00 32.80 585 ALA A CA 1
ATOM 632 C C . ALA A 1 135 ? 12.224 79.908 109.085 1.00 32.80 585 ALA A C 1
ATOM 633 O O . ALA A 1 135 ? 13.386 79.590 109.390 1.00 32.80 585 ALA A O 1
ATOM 635 N N . LEU A 1 136 ? 11.160 79.140 109.338 1.00 38.10 586 LEU A N 1
ATOM 636 C CA . LEU A 1 136 ? 11.271 77.854 110.026 1.00 38.10 586 LEU A CA 1
ATOM 637 C C . LEU A 1 136 ? 12.315 76.945 109.376 1.00 38.10 586 LEU A C 1
ATOM 638 O O . LEU A 1 136 ? 13.005 76.201 110.066 1.00 38.10 586 LEU A O 1
ATOM 643 N N . CYS A 1 137 ? 12.440 77.009 108.052 1.00 41.50 587 CYS A N 1
ATOM 644 C CA . CYS A 1 137 ? 13.397 76.154 107.339 1.00 41.50 587 CYS A CA 1
ATOM 645 C C . CYS A 1 137 ? 14.274 77.001 106.416 1.00 41.50 587 CYS A C 1
ATOM 646 O O . CYS A 1 137 ? 13.874 77.328 105.293 1.00 41.50 587 CYS A O 1
ATOM 649 N N . PRO A 1 138 ? 15.489 77.352 106.880 1.00 38.95 588 PRO A N 1
ATOM 650 C CA . PRO A 1 138 ? 16.470 78.171 106.162 1.00 38.95 588 PRO A CA 1
ATOM 651 C C . PRO A 1 138 ? 16.807 77.583 104.817 1.00 38.95 588 PRO A C 1
ATOM 652 O O . PRO A 1 138 ? 16.817 76.356 104.654 1.00 38.95 588 PRO A O 1
ATOM 656 N N . ALA A 1 139 ? 17.074 78.464 103.853 1.00 32.72 589 ALA A N 1
ATOM 657 C CA . ALA A 1 139 ? 17.456 78.037 102.510 1.00 32.72 589 ALA A CA 1
ATOM 658 C C . ALA A 1 139 ? 18.806 77.338 102.686 1.00 32.72 589 ALA A C 1
ATOM 659 O O . ALA A 1 139 ? 18.965 76.138 102.371 1.00 32.72 589 ALA A O 1
ATOM 661 N N . ALA A 1 140 ? 19.752 78.101 103.234 1.00 47.58 590 ALA A N 1
ATOM 662 C CA . ALA A 1 140 ? 21.098 77.627 103.504 1.00 47.58 590 ALA A CA 1
ATOM 663 C C . ALA A 1 140 ? 21.074 76.179 103.996 1.00 47.58 590 ALA A C 1
ATOM 664 O O . ALA A 1 140 ? 21.991 75.399 103.707 1.00 47.58 590 ALA A O 1
ATOM 666 N N . PHE A 1 141 ? 20.032 75.819 104.744 1.00 42.14 591 PHE A N 1
ATOM 667 C CA . PHE A 1 141 ? 19.923 74.457 105.251 1.00 42.14 591 PHE A CA 1
ATOM 668 C C . PHE A 1 141 ? 19.589 73.519 104.093 1.00 42.14 591 PHE A C 1
ATOM 669 O O . PHE A 1 141 ? 20.426 72.689 103.697 1.00 42.14 591 PHE A O 1
ATOM 677 N N . ARG A 1 142 ? 18.383 73.671 103.536 1.00 51.42 592 ARG A N 1
ATOM 678 C CA . ARG A 1 142 ? 17.931 72.808 102.447 1.00 51.42 592 ARG A CA 1
ATOM 679 C C . ARG A 1 142 ? 19.013 72.624 101.396 1.00 51.42 592 ARG A C 1
ATOM 680 O O . ARG A 1 142 ? 19.163 71.531 100.852 1.00 51.42 592 ARG A O 1
ATOM 688 N N . ASP A 1 143 ? 19.784 73.674 101.129 1.00 23.70 593 ASP A N 1
ATOM 689 C CA . ASP A 1 143 ? 20.878 73.562 100.166 1.00 23.70 593 ASP A CA 1
ATOM 690 C C . ASP A 1 143 ? 21.817 72.484 100.712 1.00 23.70 593 ASP A C 1
ATOM 691 O O . ASP A 1 143 ? 22.035 71.440 100.081 1.00 23.70 593 ASP A O 1
ATOM 696 N N . ALA A 1 144 ? 22.355 72.732 101.906 1.00 32.74 594 ALA A N 1
ATOM 697 C CA . ALA A 1 144 ? 23.256 71.783 102.554 1.00 32.74 594 ALA A CA 1
ATOM 698 C C . ALA A 1 144 ? 22.672 70.365 102.492 1.00 32.74 594 ALA A C 1
ATOM 699 O O . ALA A 1 144 ? 23.401 69.404 102.217 1.00 32.74 594 ALA A O 1
ATOM 701 N N . ARG A 1 145 ? 21.362 70.246 102.738 1.00 43.84 595 ARG A N 1
ATOM 702 C CA . ARG A 1 145 ? 20.677 68.949 102.714 1.00 43.84 595 ARG A CA 1
ATOM 703 C C . ARG A 1 145 ? 20.939 68.241 101.382 1.00 43.84 595 ARG A C 1
ATOM 704 O O . ARG A 1 145 ? 21.483 67.131 101.343 1.00 43.84 595 ARG A O 1
ATOM 712 N N . GLY A 1 146 ? 20.554 68.891 100.288 1.00 49.64 596 GLY A N 1
ATOM 713 C CA . GLY A 1 146 ? 20.765 68.301 98.979 1.00 49.64 596 GLY A CA 1
ATOM 714 C C . GLY A 1 146 ? 22.238 68.022 98.754 1.00 49.64 596 GLY A C 1
ATOM 715 O O . GLY A 1 146 ? 22.602 66.961 98.243 1.00 49.64 596 GLY A O 1
ATOM 716 N N . LEU A 1 147 ? 23.087 68.968 99.156 1.00 47.13 597 LEU A N 1
ATOM 717 C CA . LEU A 1 147 ? 24.531 68.830 98.978 1.00 47.13 597 LEU A CA 1
ATOM 718 C C . LEU A 1 147 ? 25.068 67.504 99.507 1.00 47.13 597 LEU A C 1
ATOM 719 O O . LEU A 1 147 ? 25.773 66.782 98.793 1.00 47.13 597 LEU A O 1
ATOM 724 N N . GLU A 1 148 ? 24.766 67.205 100.768 1.00 52.52 598 GLU A N 1
ATOM 725 C CA . GLU A 1 148 ? 25.220 65.964 101.370 1.00 52.52 598 GLU A CA 1
ATOM 726 C C . GLU A 1 148 ? 24.438 64.844 100.708 1.00 52.52 598 GLU A C 1
ATOM 727 O O . GLU A 1 148 ? 24.918 63.719 100.572 1.00 52.52 598 GLU A O 1
ATOM 733 N N . LEU A 1 149 ? 23.227 65.174 100.282 1.00 30.91 599 LEU A N 1
ATOM 734 C CA . LEU A 1 149 ? 22.360 64.206 99.620 1.00 30.91 599 LEU A CA 1
ATOM 735 C C . LEU A 1 149 ? 22.969 63.798 98.278 1.00 30.91 599 LEU A C 1
ATOM 736 O O . LEU A 1 149 ? 22.801 62.664 97.809 1.00 30.91 599 LEU A O 1
ATOM 741 N N . GLY A 1 150 ? 23.689 64.739 97.677 1.00 64.52 600 GLY A N 1
ATOM 742 C CA . GLY A 1 150 ? 24.320 64.492 96.401 1.00 64.52 600 GLY A CA 1
ATOM 743 C C . GLY A 1 150 ? 25.420 63.451 96.443 1.00 64.52 600 GLY A C 1
ATOM 744 O O . GLY A 1 150 ? 25.311 62.422 95.781 1.00 64.52 600 GLY A O 1
ATOM 745 N N . VAL A 1 151 ? 26.473 63.709 97.218 1.00 51.33 601 VAL A N 1
ATOM 746 C CA . VAL A 1 151 ? 27.614 62.787 97.318 1.00 51.33 601 VAL A CA 1
ATOM 747 C C . VAL A 1 151 ? 27.230 61.319 97.139 1.00 51.33 601 VAL A C 1
ATOM 748 O O . VAL A 1 151 ? 26.404 60.789 97.881 1.00 51.33 601 VAL A O 1
ATOM 752 N N . GLY A 1 152 ? 27.828 60.669 96.144 1.00 49.85 602 GLY A N 1
ATOM 753 C CA . GLY A 1 152 ? 27.529 59.268 95.899 1.00 49.85 602 GLY A CA 1
ATOM 754 C C . GLY A 1 152 ? 26.443 59.030 94.864 1.00 49.85 602 GLY A C 1
ATOM 755 O O . GLY A 1 152 ? 26.078 57.882 94.598 1.00 49.85 602 GLY A O 1
ATOM 756 N N . ARG A 1 153 ? 25.914 60.109 94.291 1.00 67.12 603 ARG A N 1
ATOM 757 C CA . ARG A 1 153 ? 24.877 60.009 93.265 1.00 67.12 603 ARG A CA 1
ATOM 758 C C . ARG A 1 153 ? 25.304 60.825 92.053 1.00 67.12 603 ARG A C 1
ATOM 759 O O . ARG A 1 153 ? 26.257 61.617 92.127 1.00 67.12 603 ARG A O 1
ATOM 767 N N . HIS A 1 154 ? 24.573 60.638 90.952 1.00 60.91 604 HIS A N 1
ATOM 768 C CA . HIS A 1 154 ? 24.832 61.322 89.683 1.00 60.91 604 HIS A CA 1
ATOM 769 C C . HIS A 1 154 ? 25.249 62.795 89.822 1.00 60.91 604 HIS A C 1
ATOM 770 O O . HIS A 1 154 ? 24.873 63.479 90.787 1.00 60.91 604 HIS A O 1
ATOM 777 N N . ALA A 1 155 ? 26.016 63.282 88.842 1.00 38.77 605 ALA A N 1
ATOM 778 C CA . ALA A 1 155 ? 26.470 64.670 88.896 1.00 38.77 605 ALA A CA 1
ATOM 779 C C . ALA A 1 155 ? 26.871 65.267 87.550 1.00 38.77 605 ALA A C 1
ATOM 780 O O . ALA A 1 155 ? 28.012 65.096 87.097 1.00 38.77 605 ALA A O 1
ATOM 782 N N . MET A 1 156 ? 25.933 65.991 86.938 1.00 41.25 606 MET A N 1
ATOM 783 C CA . MET A 1 156 ? 26.149 66.653 85.649 1.00 41.25 606 MET A CA 1
ATOM 784 C C . MET A 1 156 ? 27.556 67.283 85.618 1.00 41.25 606 MET A C 1
ATOM 785 O O . MET A 1 156 ? 27.916 68.070 86.498 1.00 41.25 606 MET A O 1
ATOM 790 N N . ALA A 1 157 ? 28.354 66.912 84.618 1.00 39.37 607 ALA A N 1
ATOM 791 C CA . ALA A 1 157 ? 29.718 67.429 84.504 1.00 39.37 607 ALA A CA 1
ATOM 792 C C . ALA A 1 157 ? 29.757 68.938 84.208 1.00 39.37 607 ALA A C 1
ATOM 793 O O . ALA A 1 157 ? 28.798 69.507 83.677 1.00 39.37 607 ALA A O 1
ATOM 795 N N . PRO A 1 158 ? 30.878 69.603 84.541 1.00 37.50 608 PRO A N 1
ATOM 796 C CA . PRO A 1 158 ? 31.031 71.048 84.308 1.00 37.50 608 PRO A CA 1
ATOM 797 C C . PRO A 1 158 ? 30.431 71.425 82.965 1.00 37.50 608 PRO A C 1
ATOM 798 O O . PRO A 1 158 ? 29.564 72.303 82.877 1.00 37.50 608 PRO A O 1
ATOM 802 N N . ALA A 1 159 ? 30.906 70.739 81.926 1.00 43.58 609 ALA A N 1
ATOM 803 C CA . ALA A 1 159 ? 30.445 70.966 80.567 1.00 43.58 609 ALA A CA 1
ATOM 804 C C . ALA A 1 159 ? 28.922 71.053 80.517 1.00 43.58 609 ALA A C 1
ATOM 805 O O . ALA A 1 159 ? 28.353 72.147 80.410 1.00 43.58 609 ALA A O 1
ATOM 807 N N . THR A 1 160 ? 28.266 69.900 80.614 1.00 36.44 610 THR A N 1
ATOM 808 C CA . THR A 1 160 ? 26.811 69.851 80.556 1.00 36.44 610 THR A CA 1
ATOM 809 C C . THR A 1 160 ? 26.107 70.978 81.278 1.00 36.44 610 THR A C 1
ATOM 810 O O . THR A 1 160 ? 25.040 71.407 80.849 1.00 36.44 610 THR A O 1
ATOM 814 N N . ILE A 1 161 ? 26.679 71.466 82.372 1.00 34.21 611 ILE A N 1
ATOM 815 C CA . ILE A 1 161 ? 26.015 72.549 83.088 1.00 34.21 611 ILE A CA 1
ATOM 816 C C . ILE A 1 161 ? 26.144 73.848 82.305 1.00 34.21 611 ILE A C 1
ATOM 817 O O . ILE A 1 161 ? 25.137 74.463 81.923 1.00 34.21 611 ILE A O 1
ATOM 822 N N . ALA A 1 162 ? 27.388 74.261 82.068 1.00 42.12 612 ALA A N 1
ATOM 823 C CA . ALA A 1 162 ? 27.646 75.492 81.328 1.00 42.12 612 ALA A CA 1
ATOM 824 C C . ALA A 1 162 ? 26.861 75.461 80.014 1.00 42.12 612 ALA A C 1
ATOM 825 O O . ALA A 1 162 ? 26.304 76.480 79.595 1.00 42.12 612 ALA A O 1
ATOM 827 N N . ALA A 1 163 ? 26.809 74.290 79.380 1.00 41.50 613 ALA A N 1
ATOM 828 C CA . ALA A 1 163 ? 26.075 74.127 78.131 1.00 41.50 613 ALA A CA 1
ATOM 829 C C . ALA A 1 163 ? 24.596 74.466 78.332 1.00 41.50 613 ALA A C 1
ATOM 830 O O . ALA A 1 163 ? 24.078 75.420 77.747 1.00 41.50 613 ALA A O 1
ATOM 832 N N . VAL A 1 164 ? 23.918 73.692 79.171 1.00 35.15 614 VAL A N 1
ATOM 833 C CA . VAL A 1 164 ? 22.500 73.923 79.423 1.00 35.15 614 VAL A CA 1
ATOM 834 C C . VAL A 1 164 ? 22.170 75.260 80.072 1.00 35.15 614 VAL A C 1
ATOM 835 O O . VAL A 1 164 ? 21.167 75.908 79.725 1.00 35.15 614 VAL A O 1
ATOM 839 N N . ARG A 1 165 ? 22.976 75.668 81.046 1.00 29.34 615 ARG A N 1
ATOM 840 C CA . ARG A 1 165 ? 22.694 76.944 81.678 1.00 29.34 615 ARG A CA 1
ATOM 841 C C . ARG A 1 165 ? 22.715 77.934 80.519 1.00 29.34 615 ARG A C 1
ATOM 842 O O . ARG A 1 165 ? 21.678 78.510 80.152 1.00 29.34 615 ARG A O 1
ATOM 850 N N . GLY A 1 166 ? 23.899 78.081 79.926 1.00 35.81 616 GLY A N 1
ATOM 851 C CA . GLY A 1 166 ? 24.078 78.971 78.787 1.00 35.81 616 GLY A CA 1
ATOM 852 C C . GLY A 1 166 ? 22.833 79.051 77.916 1.00 35.81 616 GLY A C 1
ATOM 853 O O . GLY A 1 166 ? 22.332 80.152 77.641 1.00 35.81 616 GLY A O 1
ATOM 854 N N . ALA A 1 167 ? 22.324 77.897 77.491 1.00 22.46 617 ALA A N 1
ATOM 855 C CA . ALA A 1 167 ? 21.124 77.881 76.672 1.00 22.46 617 ALA A CA 1
ATOM 856 C C . ALA A 1 167 ? 20.078 78.778 77.348 1.00 22.46 617 ALA A C 1
ATOM 857 O O . ALA A 1 167 ? 19.561 79.739 76.742 1.00 22.46 617 ALA A O 1
ATOM 859 N N . PHE A 1 168 ? 19.782 78.476 78.615 1.00 38.67 618 PHE A N 1
ATOM 860 C CA . PHE A 1 168 ? 18.800 79.238 79.393 1.00 38.67 618 PHE A CA 1
ATOM 861 C C . PHE A 1 168 ? 19.092 80.722 79.604 1.00 38.67 618 PHE A C 1
ATOM 862 O O . PHE A 1 168 ? 18.170 81.534 79.676 1.00 38.67 618 PHE A O 1
ATOM 870 N N . ASP A 1 169 ? 20.370 81.067 79.701 1.00 49.52 619 ASP A N 1
ATOM 871 C CA . ASP A 1 169 ? 20.761 82.450 79.906 1.00 49.52 619 ASP A CA 1
ATOM 872 C C . ASP A 1 169 ? 20.959 83.207 78.604 1.00 49.52 619 ASP A C 1
ATOM 873 O O . ASP A 1 169 ? 21.177 84.420 78.632 1.00 49.52 619 ASP A O 1
ATOM 878 N N . ASP A 1 170 ? 20.897 82.508 77.469 1.00 41.60 620 ASP A N 1
ATOM 879 C CA . ASP A 1 170 ? 21.085 83.150 76.161 1.00 41.60 620 ASP A CA 1
ATOM 880 C C . ASP A 1 170 ? 19.873 83.994 75.756 1.00 41.60 620 ASP A C 1
ATOM 881 O O . ASP A 1 170 ? 18.768 83.463 75.538 1.00 41.60 620 ASP A O 1
ATOM 886 N N . ARG A 1 171 ? 20.101 85.308 75.666 1.00 49.41 621 ARG A N 1
ATOM 887 C CA . ARG A 1 171 ? 19.071 86.273 75.293 1.00 49.41 621 ARG A CA 1
ATOM 888 C C . ARG A 1 171 ? 18.892 86.304 73.776 1.00 49.41 621 ARG A C 1
ATOM 889 O O . ARG A 1 171 ? 17.900 86.845 73.276 1.00 49.41 621 ARG A O 1
ATOM 897 N N . ASN A 1 172 ? 19.851 85.723 73.054 1.00 69.59 622 ASN A N 1
ATOM 898 C CA . ASN A 1 172 ? 19.820 85.683 71.593 1.00 69.59 622 ASN A CA 1
ATOM 899 C C . ASN A 1 172 ? 19.518 84.286 71.070 1.00 69.59 622 ASN A C 1
ATOM 900 O O . ASN A 1 172 ? 19.724 83.995 69.895 1.00 69.59 622 ASN A O 1
ATOM 905 N N . TYR A 1 173 ? 19.035 83.425 71.955 1.00 36.46 623 TYR A N 1
ATOM 906 C CA . TYR A 1 173 ? 18.696 82.047 71.600 1.00 36.46 623 TYR A CA 1
ATOM 907 C C . TYR A 1 173 ? 17.778 82.042 70.369 1.00 36.46 623 TYR A C 1
ATOM 908 O O . TYR A 1 173 ? 16.648 82.540 70.417 1.00 36.46 623 TYR A O 1
ATOM 917 N N . PRO A 1 174 ? 18.254 81.464 69.253 1.00 24.13 624 PRO A N 1
ATOM 918 C CA . PRO A 1 174 ? 17.488 81.397 68.008 1.00 24.13 624 PRO A CA 1
ATOM 919 C C . PRO A 1 174 ? 16.000 81.141 68.216 1.00 24.13 624 PRO A C 1
ATOM 920 O O . PRO A 1 174 ? 15.588 80.064 68.666 1.00 24.13 624 PRO A O 1
ATOM 924 N N . ALA A 1 175 ? 15.204 82.150 67.893 1.00 36.34 625 ALA A N 1
ATOM 925 C CA . ALA A 1 175 ? 13.769 82.050 68.033 1.00 36.34 625 ALA A CA 1
ATOM 926 C C . ALA A 1 175 ? 13.254 80.823 67.295 1.00 36.34 625 ALA A C 1
ATOM 927 O O . ALA A 1 175 ? 12.465 80.049 67.838 1.00 36.34 625 ALA A O 1
ATOM 929 N N . VAL A 1 176 ? 13.701 80.656 66.053 1.00 37.37 626 VAL A N 1
ATOM 930 C CA . VAL A 1 176 ? 13.291 79.525 65.222 1.00 37.37 626 VAL A CA 1
ATOM 931 C C . VAL A 1 176 ? 12.987 78.266 66.051 1.00 37.37 626 VAL A C 1
ATOM 932 O O . VAL A 1 176 ? 11.914 77.647 65.918 1.00 37.37 626 VAL A O 1
ATOM 936 N N . PHE A 1 177 ? 13.937 77.911 66.917 1.00 39.64 627 PHE A N 1
ATOM 937 C CA . PHE A 1 177 ? 13.828 76.746 67.797 1.00 39.64 627 PHE A CA 1
ATOM 938 C C . PHE A 1 177 ? 12.481 76.646 68.513 1.00 39.64 627 PHE A C 1
ATOM 939 O O . PHE A 1 177 ? 11.912 75.557 68.619 1.00 39.64 627 PHE A O 1
ATOM 947 N N . TYR A 1 178 ? 11.974 77.769 69.018 1.00 20.66 628 TYR A N 1
ATOM 948 C CA . TYR A 1 178 ? 10.671 77.744 69.690 1.00 20.66 628 TYR A CA 1
ATOM 949 C C . TYR A 1 178 ? 9.597 77.348 68.678 1.00 20.66 628 TYR A C 1
ATOM 950 O O . TYR A 1 178 ? 8.849 76.378 68.904 1.00 20.66 628 TYR A O 1
ATOM 959 N N . LEU A 1 179 ? 9.522 78.083 67.560 1.00 25.04 629 LEU A N 1
ATOM 960 C CA . LEU A 1 179 ? 8.513 77.767 66.542 1.00 25.04 629 LEU A CA 1
ATOM 961 C C . LEU A 1 179 ? 8.663 76.300 66.137 1.00 25.04 629 LEU A C 1
ATOM 962 O O . LEU A 1 179 ? 7.656 75.586 66.003 1.00 25.04 629 LEU A O 1
ATOM 967 N N . LEU A 1 180 ? 9.909 75.854 65.948 1.00 28.87 630 LEU A N 1
ATOM 968 C CA . LEU A 1 180 ? 10.147 74.462 65.585 1.00 28.87 630 LEU A CA 1
ATOM 969 C C . LEU A 1 180 ? 9.536 73.569 66.660 1.00 28.87 630 LEU A C 1
ATOM 970 O O . LEU A 1 180 ? 8.712 72.690 66.355 1.00 28.87 630 LEU A O 1
ATOM 975 N N . GLN A 1 181 ? 9.948 73.804 67.914 1.00 30.06 631 GLN A N 1
ATOM 976 C CA . GLN A 1 181 ? 9.449 73.055 69.070 1.00 30.06 631 GLN A CA 1
ATOM 977 C C . GLN A 1 181 ? 7.922 73.112 69.073 1.00 30.06 631 GLN A C 1
ATOM 978 O O . GLN A 1 181 ? 7.244 72.105 69.290 1.00 30.06 631 GLN A O 1
ATOM 984 N N . ALA A 1 182 ? 7.387 74.300 68.825 1.00 36.64 632 ALA A N 1
ATOM 985 C CA . ALA A 1 182 ? 5.944 74.470 68.777 1.00 36.64 632 ALA A CA 1
ATOM 986 C C . ALA A 1 182 ? 5.362 73.501 67.739 1.00 36.64 632 ALA A C 1
ATOM 987 O O . ALA A 1 182 ? 4.430 72.745 68.045 1.00 36.64 632 ALA A O 1
ATOM 989 N N . ALA A 1 183 ? 5.923 73.529 66.522 1.00 45.44 633 ALA A N 1
ATOM 990 C CA . ALA A 1 183 ? 5.493 72.659 65.419 1.00 45.44 633 ALA A CA 1
ATOM 991 C C . ALA A 1 183 ? 5.690 71.189 65.791 1.00 45.44 633 ALA A C 1
ATOM 992 O O . ALA A 1 183 ? 4.820 70.351 65.543 1.00 45.44 633 ALA A O 1
ATOM 994 N N . ILE A 1 184 ? 6.841 70.896 66.392 1.00 55.82 634 ILE A N 1
ATOM 995 C CA . ILE A 1 184 ? 7.205 69.509 66.830 1.00 55.82 634 ILE A CA 1
ATOM 996 C C . ILE A 1 184 ? 6.646 69.265 68.160 1.00 55.82 634 ILE A C 1
ATOM 997 O O . ILE A 1 184 ? 7.338 68.963 69.136 1.00 55.82 634 ILE A O 1
ATOM 1002 N N . HIS A 1 185 ? 5.336 69.561 68.282 1.00 53.98 635 HIS A N 1
ATOM 1003 C CA . HIS A 1 185 ? 4.542 69.536 69.542 1.00 53.98 635 HIS A CA 1
ATOM 1004 C C . HIS A 1 185 ? 4.593 68.298 70.417 1.00 53.98 635 HIS A C 1
ATOM 1005 O O . HIS A 1 185 ? 3.563 67.710 70.704 1.00 53.98 635 HIS A O 1
ATOM 1012 N N . GLY A 1 186 ? 5.781 67.873 70.849 1.00 61.12 636 GLY A N 1
ATOM 1013 C CA . GLY A 1 186 ? 5.863 66.681 71.675 1.00 61.12 636 GLY A CA 1
ATOM 1014 C C . GLY A 1 186 ? 5.728 65.424 70.809 1.00 61.12 636 GLY A C 1
ATOM 1015 O O . GLY A 1 186 ? 6.073 64.338 71.255 1.00 61.12 636 GLY A O 1
ATOM 1016 N N . SER A 1 187 ? 5.232 65.559 69.574 1.00 48.26 637 SER A N 1
ATOM 1017 C CA . SER A 1 187 ? 5.101 64.406 68.680 1.00 48.26 637 SER A CA 1
ATOM 1018 C C . SER A 1 187 ? 6.431 63.725 68.361 1.00 48.26 637 SER A C 1
ATOM 1019 O O . SER A 1 187 ? 7.363 64.350 67.851 1.00 48.26 637 SER A O 1
ATOM 1022 N N . GLU A 1 188 ? 6.513 62.442 68.694 1.00 47.75 638 GLU A N 1
ATOM 1023 C CA . GLU A 1 188 ? 7.711 61.648 68.442 1.00 47.75 638 GLU A CA 1
ATOM 1024 C C . GLU A 1 188 ? 7.757 61.404 66.936 1.00 47.75 638 GLU A C 1
ATOM 1025 O O . GLU A 1 188 ? 8.804 61.547 66.286 1.00 47.75 638 GLU A O 1
ATOM 1031 N N . HIS A 1 189 ? 6.596 61.040 66.393 1.00 79.63 639 HIS A N 1
ATOM 1032 C CA . HIS A 1 189 ? 6.414 60.789 64.963 1.00 79.63 639 HIS A CA 1
ATOM 1033 C C . HIS A 1 189 ? 7.021 61.961 64.193 1.00 79.63 639 HIS A C 1
ATOM 1034 O O . HIS A 1 189 ? 7.885 61.777 63.324 1.00 79.63 639 HIS A O 1
ATOM 1041 N N . VAL A 1 190 ? 6.581 63.173 64.542 1.00 12.44 640 VAL A N 1
ATOM 1042 C CA . VAL A 1 190 ? 7.094 64.351 63.865 1.00 12.44 640 VAL A CA 1
ATOM 1043 C C . VAL A 1 190 ? 8.539 64.635 64.202 1.00 12.44 640 VAL A C 1
ATOM 1044 O O . VAL A 1 190 ? 9.283 65.104 63.370 1.00 12.44 640 VAL A O 1
ATOM 1048 N N . PHE A 1 191 ? 8.948 64.411 65.440 1.00 29.41 641 PHE A N 1
ATOM 1049 C CA . PHE A 1 191 ? 10.347 64.677 65.747 1.00 29.41 641 PHE A CA 1
ATOM 1050 C C . PHE A 1 191 ? 11.148 63.841 64.770 1.00 29.41 641 PHE A C 1
ATOM 1051 O O . PHE A 1 191 ? 12.168 64.287 64.257 1.00 29.41 641 PHE A O 1
ATOM 1059 N N . CYS A 1 192 ? 10.671 62.634 64.493 1.00 55.78 642 CYS A N 1
ATOM 1060 C CA . CYS A 1 192 ? 11.386 61.776 63.571 1.00 55.78 642 CYS A CA 1
ATOM 1061 C C . CYS A 1 192 ? 11.434 62.348 62.156 1.00 55.78 642 CYS A C 1
ATOM 1062 O O . CYS A 1 192 ? 12.472 62.277 61.492 1.00 55.78 642 CYS A O 1
ATOM 1065 N N . ALA A 1 193 ? 10.327 62.919 61.693 1.00 74.72 643 ALA A N 1
ATOM 1066 C CA . ALA A 1 193 ? 10.324 63.507 60.361 1.00 74.72 643 ALA A CA 1
ATOM 1067 C C . ALA A 1 193 ? 11.434 64.558 60.288 1.00 74.72 643 ALA A C 1
ATOM 1068 O O . ALA A 1 193 ? 12.490 64.333 59.684 1.00 74.72 643 ALA A O 1
ATOM 1070 N N . LEU A 1 194 ? 11.196 65.702 60.924 1.00 35.50 644 LEU A N 1
ATOM 1071 C CA . LEU A 1 194 ? 12.161 66.801 60.926 1.00 35.50 644 LEU A CA 1
ATOM 1072 C C . LEU A 1 194 ? 13.508 66.422 61.554 1.00 35.50 644 LEU A C 1
ATOM 1073 O O . LEU A 1 194 ? 14.382 67.288 61.750 1.00 35.50 644 LEU A O 1
ATOM 1078 N N . ALA A 1 195 ? 13.673 65.133 61.860 1.00 34.41 645 ALA A N 1
ATOM 1079 C CA . ALA A 1 195 ? 14.912 64.642 62.462 1.00 34.41 645 ALA A CA 1
ATOM 1080 C C . ALA A 1 195 ? 16.137 65.245 61.774 1.00 34.41 645 ALA A C 1
ATOM 1081 O O . ALA A 1 195 ? 17.036 65.760 62.442 1.00 34.41 645 ALA A O 1
ATOM 1083 N N . ARG A 1 196 ? 16.167 65.194 60.442 1.00 46.36 646 ARG A N 1
ATOM 1084 C CA . ARG A 1 196 ? 17.302 65.748 59.701 1.00 46.36 646 ARG A CA 1
ATOM 1085 C C . ARG A 1 196 ? 17.447 67.219 60.077 1.00 46.36 646 ARG A C 1
ATOM 1086 O O . ARG A 1 196 ? 18.493 67.672 60.563 1.00 46.36 646 ARG A O 1
ATOM 1094 N N . LEU A 1 197 ? 16.365 67.953 59.853 1.00 30.60 647 LEU A N 1
ATOM 1095 C CA . LEU A 1 197 ? 16.317 69.380 60.145 1.00 30.60 647 LEU A CA 1
ATOM 1096 C C . LEU A 1 197 ? 16.876 69.702 61.515 1.00 30.60 647 LEU A C 1
ATOM 1097 O O . LEU A 1 197 ? 17.754 70.563 61.663 1.00 30.60 647 LEU A O 1
ATOM 1102 N N . VAL A 1 198 ? 16.345 69.009 62.517 1.00 34.93 648 VAL A N 1
ATOM 1103 C CA . VAL A 1 198 ? 16.777 69.204 63.897 1.00 34.93 648 VAL A CA 1
ATOM 1104 C C . VAL A 1 198 ? 18.280 69.021 64.081 1.00 34.93 648 VAL A C 1
ATOM 1105 O O . VAL A 1 198 ? 18.972 69.925 64.574 1.00 34.93 648 VAL A O 1
ATOM 1109 N N . VAL A 1 199 ? 18.780 67.851 63.692 1.00 35.07 649 VAL A N 1
ATOM 1110 C CA . VAL A 1 199 ? 20.199 67.573 63.840 1.00 35.07 649 VAL A CA 1
ATOM 1111 C C . VAL A 1 199 ? 20.995 68.786 63.376 1.00 35.07 649 VAL A C 1
ATOM 1112 O O . VAL A 1 199 ? 22.035 69.119 63.948 1.00 35.07 649 VAL A O 1
ATOM 1116 N N . GLN A 1 200 ? 20.486 69.457 62.346 1.00 41.98 650 GLN A N 1
ATOM 1117 C CA . GLN A 1 200 ? 21.163 70.639 61.825 1.00 41.98 650 GLN A CA 1
ATOM 1118 C C . GLN A 1 200 ? 21.171 71.789 62.851 1.00 41.98 650 GLN A C 1
ATOM 1119 O O . GLN A 1 200 ? 22.248 72.282 63.235 1.00 41.98 650 GLN A O 1
ATOM 1125 N N . CYS A 1 201 ? 19.976 72.210 63.282 1.00 29.40 651 CYS A N 1
ATOM 1126 C CA . CYS A 1 201 ? 19.844 73.296 64.259 1.00 29.40 651 CYS A CA 1
ATOM 1127 C C . CYS A 1 201 ? 20.755 73.062 65.444 1.00 29.40 651 CYS A C 1
ATOM 1128 O O . CYS A 1 201 ? 21.583 73.916 65.799 1.00 29.40 651 CYS A O 1
ATOM 1131 N N . ILE A 1 202 ? 20.598 71.897 66.064 1.00 34.02 652 ILE A N 1
ATOM 1132 C CA . ILE A 1 202 ? 21.413 71.594 67.220 1.00 34.02 652 ILE A CA 1
ATOM 1133 C C . ILE A 1 202 ? 22.905 71.737 66.928 1.00 34.02 652 ILE A C 1
ATOM 1134 O O . ILE A 1 202 ? 23.614 72.430 67.664 1.00 34.02 652 ILE A O 1
ATOM 1139 N N . THR A 1 203 ? 23.382 71.094 65.858 1.00 31.97 653 THR A N 1
ATOM 1140 C CA . THR A 1 203 ? 24.807 71.180 65.537 1.00 31.97 653 THR A CA 1
ATOM 1141 C C . THR A 1 203 ? 25.156 72.614 65.249 1.00 31.97 653 THR A C 1
ATOM 1142 O O . THR A 1 203 ? 26.152 73.146 65.744 1.00 31.97 653 THR A O 1
ATOM 1146 N N . SER A 1 204 ? 24.317 73.232 64.432 1.00 29.05 654 SER A N 1
ATOM 1147 C CA . SER A 1 204 ? 24.484 74.631 64.070 1.00 29.05 654 SER A CA 1
ATOM 1148 C C . SER A 1 204 ? 24.732 75.433 65.364 1.00 29.05 654 SER A C 1
ATOM 1149 O O . SER A 1 204 ? 25.843 75.939 65.613 1.00 29.05 654 SER A O 1
ATOM 1152 N N . TYR A 1 205 ? 23.693 75.509 66.194 1.00 29.76 655 TYR A N 1
ATOM 1153 C CA . TYR A 1 205 ? 23.743 76.236 67.462 1.00 29.76 655 TYR A CA 1
ATOM 1154 C C . TYR A 1 205 ? 24.947 75.825 68.324 1.00 29.76 655 TYR A C 1
ATOM 1155 O O . TYR A 1 205 ? 25.695 76.671 68.823 1.00 29.76 655 TYR A O 1
ATOM 1164 N N . TRP A 1 206 ? 25.139 74.523 68.486 1.00 24.78 656 TRP A N 1
ATOM 1165 C CA . TRP A 1 206 ? 26.247 74.029 69.289 1.00 24.78 656 TRP A CA 1
ATOM 1166 C C . TRP A 1 206 ? 27.591 74.598 68.824 1.00 24.78 656 TRP A C 1
ATOM 1167 O O . TRP A 1 206 ? 28.438 75.027 69.622 1.00 24.78 656 TRP A O 1
ATOM 1178 N N . ASN A 1 207 ? 27.803 74.625 67.519 1.00 38.71 657 ASN A N 1
ATOM 1179 C CA . ASN A 1 207 ? 29.064 75.132 67.021 1.00 38.71 657 ASN A CA 1
ATOM 1180 C C . ASN A 1 207 ? 29.213 76.628 67.269 1.00 38.71 657 ASN A C 1
ATOM 1181 O O . ASN A 1 207 ? 30.328 77.122 67.465 1.00 38.71 657 ASN A O 1
ATOM 1186 N N . ASN A 1 208 ? 28.091 77.343 67.274 1.00 71.17 658 ASN A N 1
ATOM 1187 C CA . ASN A 1 208 ? 28.107 78.790 67.490 1.00 71.17 658 ASN A CA 1
ATOM 1188 C C . ASN A 1 208 ? 28.390 79.152 68.944 1.00 71.17 658 ASN A C 1
ATOM 1189 O O . ASN A 1 208 ? 29.088 80.131 69.226 1.00 71.17 658 ASN A O 1
ATOM 1194 N N . THR A 1 209 ? 27.836 78.356 69.856 1.00 68.90 659 THR A N 1
ATOM 1195 C CA . THR A 1 209 ? 27.977 78.562 71.298 1.00 68.90 659 THR A CA 1
ATOM 1196 C C . THR A 1 209 ? 27.648 77.244 71.952 1.00 68.90 659 THR A C 1
ATOM 1197 O O . THR A 1 209 ? 26.490 76.832 71.945 1.00 68.90 659 THR A O 1
ATOM 1201 N N . ARG A 1 210 ? 28.650 76.597 72.532 1.00 51.37 660 ARG A N 1
ATOM 1202 C CA . ARG A 1 210 ? 28.438 75.289 73.149 1.00 51.37 660 ARG A CA 1
ATOM 1203 C C . ARG A 1 210 ? 27.205 75.304 74.066 1.00 51.37 660 ARG A C 1
ATOM 1204 O O . ARG A 1 210 ? 27.334 75.469 75.274 1.00 51.37 660 ARG A O 1
ATOM 1212 N N . CYS A 1 211 ? 26.014 75.121 73.485 1.00 33.59 661 CYS A N 1
ATOM 1213 C CA . CYS A 1 211 ? 24.747 75.139 74.236 1.00 33.59 661 CYS A CA 1
ATOM 1214 C C . CYS A 1 211 ? 23.711 74.147 73.724 1.00 33.59 661 CYS A C 1
ATOM 1215 O O . CYS A 1 211 ? 23.417 74.091 72.525 1.00 33.59 661 CYS A O 1
ATOM 1218 N N . ALA A 1 212 ? 23.136 73.379 74.640 1.00 42.08 662 ALA A N 1
ATOM 1219 C CA . ALA A 1 212 ? 22.130 72.395 74.270 1.00 42.08 662 ALA A CA 1
ATOM 1220 C C . ALA A 1 212 ? 21.004 73.113 73.544 1.00 42.08 662 ALA A C 1
ATOM 1221 O O . ALA A 1 212 ? 20.454 74.096 74.043 1.00 42.08 662 ALA A O 1
ATOM 1223 N N . ALA A 1 213 ? 20.683 72.614 72.356 1.00 42.80 663 ALA A N 1
ATOM 1224 C CA . ALA A 1 213 ? 19.646 73.189 71.515 1.00 42.80 663 ALA A CA 1
ATOM 1225 C C . ALA A 1 213 ? 18.242 73.298 72.117 1.00 42.80 663 ALA A C 1
ATOM 1226 O O . ALA A 1 213 ? 17.762 74.412 72.306 1.00 42.80 663 ALA A O 1
ATOM 1228 N N . PHE A 1 214 ? 17.575 72.190 72.441 1.00 23.95 664 PHE A N 1
ATOM 1229 C CA . PHE A 1 214 ? 16.207 72.341 72.953 1.00 23.95 664 PHE A CA 1
ATOM 1230 C C . PHE A 1 214 ? 15.905 72.004 74.426 1.00 23.95 664 PHE A C 1
ATOM 1231 O O . PHE A 1 214 ? 14.801 71.517 74.734 1.00 23.95 664 PHE A O 1
ATOM 1239 N N . VAL A 1 215 ? 16.846 72.281 75.334 1.00 32.03 665 VAL A N 1
ATOM 1240 C CA . VAL A 1 215 ? 16.666 71.992 76.769 1.00 32.03 665 VAL A CA 1
ATOM 1241 C C . VAL A 1 215 ? 15.361 72.498 77.414 1.00 32.03 665 VAL A C 1
ATOM 1242 O O . VAL A 1 215 ? 15.000 72.066 78.516 1.00 32.03 665 VAL A O 1
ATOM 1246 N N . ASN A 1 216 ? 14.662 73.419 76.752 1.00 44.55 666 ASN A N 1
ATOM 1247 C CA . ASN A 1 216 ? 13.422 73.950 77.311 1.00 44.55 666 ASN A CA 1
ATOM 1248 C C . ASN A 1 216 ? 12.215 73.003 77.121 1.00 44.55 666 ASN A C 1
ATOM 1249 O O . ASN A 1 216 ? 11.069 73.355 77.447 1.00 44.55 666 ASN A O 1
ATOM 1254 N N . ASP A 1 217 ? 12.476 71.802 76.607 1.00 46.49 667 ASP A N 1
ATOM 1255 C CA . ASP A 1 217 ? 11.415 70.816 76.380 1.00 46.49 667 ASP A CA 1
ATOM 1256 C C . ASP A 1 217 ? 11.940 69.392 76.605 1.00 46.49 667 ASP A C 1
ATOM 1257 O O . ASP A 1 217 ? 12.795 68.902 75.846 1.00 46.49 667 ASP A O 1
ATOM 1262 N N . TYR A 1 218 ? 11.406 68.699 77.608 1.00 40.61 668 TYR A N 1
ATOM 1263 C CA . TYR A 1 218 ? 11.896 67.358 77.888 1.00 40.61 668 TYR A CA 1
ATOM 1264 C C . TYR A 1 218 ? 11.662 66.376 76.753 1.00 40.61 668 TYR A C 1
ATOM 1265 O O . TYR A 1 218 ? 12.579 65.647 76.359 1.00 40.61 668 TYR A O 1
ATOM 1274 N N . SER A 1 219 ? 10.435 66.347 76.239 1.00 41.42 669 SER A N 1
ATOM 1275 C CA . SER A 1 219 ? 10.098 65.443 75.151 1.00 41.42 669 SER A CA 1
ATOM 1276 C C . SER A 1 219 ? 11.185 65.454 74.079 1.00 41.42 669 SER A C 1
ATOM 1277 O O . SER A 1 219 ? 11.656 64.394 73.651 1.00 41.42 669 SER A O 1
ATOM 1280 N N . LEU A 1 220 ? 11.588 66.645 73.644 1.00 26.43 670 LEU A N 1
ATOM 1281 C CA . LEU A 1 220 ? 12.637 66.722 72.636 1.00 26.43 670 LEU A CA 1
ATOM 1282 C C . LEU A 1 220 ? 13.903 66.155 73.254 1.00 26.43 670 LEU A C 1
ATOM 1283 O O . LEU A 1 220 ? 14.407 65.127 72.801 1.00 26.43 670 LEU A O 1
ATOM 1288 N N . VAL A 1 221 ? 14.413 66.811 74.291 1.00 27.76 671 VAL A N 1
ATOM 1289 C CA . VAL A 1 221 ? 15.617 66.324 74.947 1.00 27.76 671 VAL A CA 1
ATOM 1290 C C . VAL A 1 221 ? 15.559 64.797 75.067 1.00 27.76 671 VAL A C 1
ATOM 1291 O O . VAL A 1 221 ? 16.570 64.105 74.881 1.00 27.76 671 VAL A O 1
ATOM 1295 N N . SER A 1 222 ? 14.372 64.270 75.361 1.00 39.76 672 SER A N 1
ATOM 1296 C CA . SER A 1 222 ? 14.205 62.827 75.494 1.00 39.76 672 SER A CA 1
ATOM 1297 C C . SER A 1 222 ? 14.670 62.167 74.189 1.00 39.76 672 SER A C 1
ATOM 1298 O O . SER A 1 222 ? 15.604 61.353 74.195 1.00 39.76 672 SER A O 1
ATOM 1301 N N . TYR A 1 223 ? 14.026 62.545 73.081 1.00 35.96 673 TYR A N 1
ATOM 1302 C CA . TYR A 1 223 ? 14.346 62.056 71.729 1.00 35.96 673 TYR A CA 1
ATOM 1303 C C . TYR A 1 223 ? 15.837 62.230 71.369 1.00 35.96 673 TYR A C 1
ATOM 1304 O O . TYR A 1 223 ? 16.547 61.253 71.107 1.00 35.96 673 TYR A O 1
ATOM 1313 N N . VAL A 1 224 ? 16.298 63.475 71.337 1.00 19.45 674 VAL A N 1
ATOM 1314 C CA . VAL A 1 224 ? 17.699 63.772 71.057 1.00 19.45 674 VAL A CA 1
ATOM 1315 C C . VAL A 1 224 ? 18.655 62.776 71.745 1.00 19.45 674 VAL A C 1
ATOM 1316 O O . VAL A 1 224 ? 19.839 62.658 71.392 1.00 19.45 674 VAL A O 1
ATOM 1320 N N . VAL A 1 225 ? 18.153 62.081 72.753 1.00 56.97 675 VAL A N 1
ATOM 1321 C CA . VAL A 1 225 ? 18.965 61.098 73.438 1.00 56.97 675 VAL A CA 1
ATOM 1322 C C . VAL A 1 225 ? 18.631 59.750 72.810 1.00 56.97 675 VAL A C 1
ATOM 1323 O O . VAL A 1 225 ? 19.525 58.981 72.455 1.00 56.97 675 VAL A O 1
ATOM 1327 N N . THR A 1 226 ? 17.337 59.480 72.658 1.00 58.89 676 THR A N 1
ATOM 1328 C CA . THR A 1 226 ? 16.876 58.228 72.068 1.00 58.89 676 THR A CA 1
ATOM 1329 C C . THR A 1 226 ? 17.511 58.001 70.702 1.00 58.89 676 THR A C 1
ATOM 1330 O O . THR A 1 226 ? 18.311 57.083 70.525 1.00 58.89 676 THR A O 1
ATOM 1334 N N . TYR A 1 227 ? 17.444 58.946 69.929 1.00 55.43 677 TYR A N 1
ATOM 1335 C CA . TYR A 1 227 ? 17.858 58.839 68.516 1.00 55.43 677 TYR A CA 1
ATOM 1336 C C . TYR A 1 227 ? 18.775 59.394 67.436 1.00 55.43 677 TYR A C 1
ATOM 1337 O O . TYR A 1 227 ? 18.845 58.800 66.342 1.00 55.43 677 TYR A O 1
ATOM 1346 N N . LEU A 1 228 ? 19.457 60.460 67.810 1.00 40.75 678 LEU A N 1
ATOM 1347 C CA . LEU A 1 228 ? 20.398 61.023 66.806 1.00 40.75 678 LEU A CA 1
ATOM 1348 C C . LEU A 1 228 ? 21.745 60.621 67.384 1.00 40.75 678 LEU A C 1
ATOM 1349 O O . LEU A 1 228 ? 22.635 61.448 67.582 1.00 40.75 678 LEU A O 1
ATOM 1354 N N . GLY A 1 229 ? 21.945 59.224 67.480 1.00 67.98 679 GLY A N 1
ATOM 1355 C CA . GLY A 1 229 ? 23.118 58.660 68.124 1.00 67.98 679 GLY A CA 1
ATOM 1356 C C . GLY A 1 229 ? 24.397 59.295 67.615 1.00 67.98 679 GLY A C 1
ATOM 1357 O O . GLY A 1 229 ? 24.946 60.214 68.234 1.00 67.98 679 GLY A O 1
ATOM 1358 N N . GLY A 1 230 ? 24.874 58.804 66.476 1.00 113.19 680 GLY A N 1
ATOM 1359 C CA . GLY A 1 230 ? 26.087 59.346 65.902 1.00 113.19 680 GLY A CA 1
ATOM 1360 C C . GLY A 1 230 ? 25.797 60.499 64.961 1.00 113.19 680 GLY A C 1
ATOM 1361 O O . GLY A 1 230 ? 26.534 60.709 63.994 1.00 113.19 680 GLY A O 1
ATOM 1362 N N . ASP A 1 231 ? 24.729 61.249 65.234 1.00 55.21 681 ASP A N 1
ATOM 1363 C CA . ASP A 1 231 ? 24.372 62.379 64.386 1.00 55.21 681 ASP A CA 1
ATOM 1364 C C . ASP A 1 231 ? 24.827 63.741 64.914 1.00 55.21 681 ASP A C 1
ATOM 1365 O O . ASP A 1 231 ? 24.931 64.705 64.148 1.00 55.21 681 ASP A O 1
ATOM 1370 N N . LEU A 1 232 ? 25.092 63.836 66.215 1.00 52.85 682 LEU A N 1
ATOM 1371 C CA . LEU A 1 232 ? 25.565 65.101 66.773 1.00 52.85 682 LEU A CA 1
ATOM 1372 C C . LEU A 1 232 ? 26.982 64.903 67.272 1.00 52.85 682 LEU A C 1
ATOM 1373 O O . LEU A 1 232 ? 27.360 63.800 67.668 1.00 52.85 682 LEU A O 1
ATOM 1378 N N . PRO A 1 233 ? 27.789 65.971 67.246 1.00 40.34 683 PRO A N 1
ATOM 1379 C CA . PRO A 1 233 ? 29.185 65.934 67.703 1.00 40.34 683 PRO A CA 1
ATOM 1380 C C . PRO A 1 233 ? 29.271 65.236 69.068 1.00 40.34 683 PRO A C 1
ATOM 1381 O O . PRO A 1 233 ? 28.353 65.348 69.894 1.00 40.34 683 PRO A O 1
ATOM 1385 N N . GLU A 1 234 ? 30.367 64.526 69.313 1.00 66.45 684 GLU A N 1
ATOM 1386 C CA . GLU A 1 234 ? 30.519 63.808 70.576 1.00 66.45 684 GLU A CA 1
ATOM 1387 C C . GLU A 1 234 ? 30.262 64.702 71.784 1.00 66.45 684 GLU A C 1
ATOM 1388 O O . GLU A 1 234 ? 29.218 64.589 72.444 1.00 66.45 684 GLU A O 1
ATOM 1394 N N . GLU A 1 235 ? 31.221 65.588 72.055 1.00 66.27 685 GLU A N 1
ATOM 1395 C CA . GLU A 1 235 ? 31.153 66.516 73.179 1.00 66.27 685 GLU A CA 1
ATOM 1396 C C . GLU A 1 235 ? 29.739 67.050 73.386 1.00 66.27 685 GLU A C 1
ATOM 1397 O O . GLU A 1 235 ? 29.319 67.340 74.512 1.00 66.27 685 GLU A O 1
ATOM 1403 N N . CYS A 1 236 ? 29.002 67.161 72.292 1.00 41.25 686 CYS A N 1
ATOM 1404 C CA . CYS A 1 236 ? 27.649 67.672 72.352 1.00 41.25 686 CYS A CA 1
ATOM 1405 C C . CYS A 1 236 ? 26.585 66.641 72.736 1.00 41.25 686 CYS A C 1
ATOM 1406 O O . CYS A 1 236 ? 25.743 66.923 73.599 1.00 41.25 686 CYS A O 1
ATOM 1409 N N . MET A 1 237 ? 26.582 65.463 72.109 1.00 37.19 687 MET A N 1
ATOM 1410 C CA . MET A 1 237 ? 25.549 64.490 72.472 1.00 37.19 687 MET A CA 1
ATOM 1411 C C . MET A 1 237 ? 25.679 64.244 73.945 1.00 37.19 687 MET A C 1
ATOM 1412 O O . MET A 1 237 ? 24.678 64.040 74.629 1.00 37.19 687 MET A O 1
ATOM 1417 N N . ALA A 1 238 ? 26.929 64.266 74.416 1.00 43.89 688 ALA A N 1
ATOM 1418 C CA . ALA A 1 238 ? 27.250 64.066 75.831 1.00 43.89 688 ALA A CA 1
ATOM 1419 C C . ALA A 1 238 ? 26.201 64.795 76.665 1.00 43.89 688 ALA A C 1
ATOM 1420 O O . ALA A 1 238 ? 25.406 64.173 77.381 1.00 43.89 688 ALA A O 1
ATOM 1422 N N . VAL A 1 239 ? 26.203 66.121 76.545 1.00 25.18 689 VAL A N 1
ATOM 1423 C CA . VAL A 1 239 ? 25.259 66.961 77.259 1.00 25.18 689 VAL A CA 1
ATOM 1424 C C . VAL A 1 239 ? 23.864 66.358 77.309 1.00 25.18 689 VAL A C 1
ATOM 1425 O O . VAL A 1 239 ? 23.387 65.953 78.371 1.00 25.18 689 VAL A O 1
ATOM 1429 N N . TYR A 1 240 ? 23.194 66.307 76.167 1.00 24.19 690 TYR A N 1
ATOM 1430 C CA . TYR A 1 240 ? 21.841 65.748 76.129 1.00 24.19 690 TYR A CA 1
ATOM 1431 C C . TYR A 1 240 ? 21.653 64.449 76.928 1.00 24.19 690 TYR A C 1
ATOM 1432 O O . TYR A 1 240 ? 20.603 64.248 77.561 1.00 24.19 690 TYR A O 1
ATOM 1441 N N . ARG A 1 241 ? 22.655 63.569 76.883 1.00 43.72 691 ARG A N 1
ATOM 1442 C CA . ARG A 1 241 ? 22.596 62.300 77.604 1.00 43.72 691 ARG A CA 1
ATOM 1443 C C . ARG A 1 241 ? 22.667 62.623 79.093 1.00 43.72 691 ARG A C 1
ATOM 1444 O O . ARG A 1 241 ? 21.745 62.315 79.855 1.00 43.72 691 ARG A O 1
ATOM 1452 N N . ASP A 1 242 ? 23.773 63.261 79.484 1.00 51.19 692 ASP A N 1
ATOM 1453 C CA . ASP A 1 242 ? 24.009 63.646 80.868 1.00 51.19 692 ASP A CA 1
ATOM 1454 C C . ASP A 1 242 ? 22.724 64.194 81.482 1.00 51.19 692 ASP A C 1
ATOM 1455 O O . ASP A 1 242 ? 22.338 63.808 82.586 1.00 51.19 692 ASP A O 1
ATOM 1460 N N . LEU A 1 243 ? 22.055 65.086 80.757 1.00 27.76 693 LEU A N 1
ATOM 1461 C CA . LEU A 1 243 ? 20.817 65.671 81.251 1.00 27.76 693 LEU A CA 1
ATOM 1462 C C . LEU A 1 243 ? 19.880 64.565 81.716 1.00 27.76 693 LEU A C 1
ATOM 1463 O O . LEU A 1 243 ? 19.544 64.476 82.890 1.00 27.76 693 LEU A O 1
ATOM 1468 N N . VAL A 1 244 ? 19.462 63.707 80.796 1.00 36.44 694 VAL A N 1
ATOM 1469 C CA . VAL A 1 244 ? 18.554 62.629 81.163 1.00 36.44 694 VAL A CA 1
ATOM 1470 C C . VAL A 1 244 ? 19.154 61.712 82.231 1.00 36.44 694 VAL A C 1
ATOM 1471 O O . VAL A 1 244 ? 18.439 61.204 83.094 1.00 36.44 694 VAL A O 1
ATOM 1475 N N . ALA A 1 245 ? 20.465 61.499 82.161 1.00 36.07 695 ALA A N 1
ATOM 1476 C CA . ALA A 1 245 ? 21.159 60.640 83.119 1.00 36.07 695 ALA A CA 1
ATOM 1477 C C . ALA A 1 245 ? 20.930 61.134 84.556 1.00 36.07 695 ALA A C 1
ATOM 1478 O O . ALA A 1 245 ? 20.930 60.344 85.516 1.00 36.07 695 ALA A O 1
ATOM 1480 N N . HIS A 1 246 ? 20.741 62.447 84.690 1.00 42.26 696 HIS A N 1
ATOM 1481 C CA . HIS A 1 246 ? 20.510 63.088 85.982 1.00 42.26 696 HIS A CA 1
ATOM 1482 C C . HIS A 1 246 ? 19.055 62.839 86.329 1.00 42.26 696 HIS A C 1
ATOM 1483 O O . HIS A 1 246 ? 18.757 62.169 87.314 1.00 42.26 696 HIS A O 1
ATOM 1490 N N . VAL A 1 247 ? 18.149 63.373 85.512 1.00 15.79 697 VAL A N 1
ATOM 1491 C CA . VAL A 1 247 ? 16.726 63.179 85.753 1.00 15.79 697 VAL A CA 1
ATOM 1492 C C . VAL A 1 247 ? 16.455 61.709 86.042 1.00 15.79 697 VAL A C 1
ATOM 1493 O O . VAL A 1 247 ? 15.428 61.366 86.634 1.00 15.79 697 VAL A O 1
ATOM 1497 N N . GLU A 1 248 ? 17.372 60.834 85.640 1.00 41.46 698 GLU A N 1
ATOM 1498 C CA . GLU A 1 248 ? 17.179 59.421 85.914 1.00 41.46 698 GLU A CA 1
ATOM 1499 C C . GLU A 1 248 ? 17.501 59.149 87.375 1.00 41.46 698 GLU A C 1
ATOM 1500 O O . GLU A 1 248 ? 16.811 58.365 88.019 1.00 41.46 698 GLU A O 1
ATOM 1506 N N . ALA A 1 249 ? 18.536 59.805 87.900 1.00 50.69 699 ALA A N 1
ATOM 1507 C CA . ALA A 1 249 ? 18.931 59.615 89.299 1.00 50.69 699 ALA A CA 1
ATOM 1508 C C . ALA A 1 249 ? 17.925 60.260 90.230 1.00 50.69 699 ALA A C 1
ATOM 1509 O O . ALA A 1 249 ? 17.518 59.655 91.218 1.00 50.69 699 ALA A O 1
ATOM 1511 N N . LEU A 1 250 ? 17.523 61.486 89.917 1.00 46.64 700 LEU A N 1
ATOM 1512 C CA . LEU A 1 250 ? 16.553 62.177 90.749 1.00 46.64 700 LEU A CA 1
ATOM 1513 C C . LEU A 1 250 ? 15.307 61.322 90.918 1.00 46.64 700 LEU A C 1
ATOM 1514 O O . LEU A 1 250 ? 14.617 61.398 91.942 1.00 46.64 700 LEU A O 1
ATOM 1519 N N . ALA A 1 251 ? 15.008 60.517 89.906 1.00 29.23 701 ALA A N 1
ATOM 1520 C CA . ALA A 1 251 ? 13.833 59.659 89.972 1.00 29.23 701 ALA A CA 1
ATOM 1521 C C . ALA A 1 251 ? 14.094 58.566 91.003 1.00 29.23 701 ALA A C 1
ATOM 1522 O O . ALA A 1 251 ? 13.245 58.284 91.855 1.00 29.23 701 ALA A O 1
ATOM 1524 N N . GLN A 1 252 ? 15.279 57.967 90.923 1.00 86.10 702 GLN A N 1
ATOM 1525 C CA . GLN A 1 252 ? 15.680 56.899 91.825 1.00 86.10 702 GLN A CA 1
ATOM 1526 C C . GLN A 1 252 ? 15.643 57.342 93.283 1.00 86.10 702 GLN A C 1
ATOM 1527 O O . GLN A 1 252 ? 15.349 56.545 94.176 1.00 86.10 702 GLN A O 1
ATOM 1533 N N . LEU A 1 253 ? 15.941 58.616 93.523 1.00 43.53 703 LEU A N 1
ATOM 1534 C CA . LEU A 1 253 ? 15.950 59.150 94.884 1.00 43.53 703 LEU A CA 1
ATOM 1535 C C . LEU A 1 253 ? 14.683 58.796 95.644 1.00 43.53 703 LEU A C 1
ATOM 1536 O O . LEU A 1 253 ? 14.758 58.377 96.791 1.00 43.53 703 LEU A O 1
ATOM 1541 N N . VAL A 1 254 ? 13.522 58.965 95.017 1.00 32.01 704 VAL A N 1
ATOM 1542 C CA . VAL A 1 254 ? 12.282 58.632 95.699 1.00 32.01 704 VAL A CA 1
ATOM 1543 C C . VAL A 1 254 ? 12.287 57.192 96.192 1.00 32.01 704 VAL A C 1
ATOM 1544 O O . VAL A 1 254 ? 12.091 56.945 97.383 1.00 32.01 704 VAL A O 1
ATOM 1548 N N . ASP A 1 255 ? 12.507 56.242 95.291 1.00 57.34 705 ASP A N 1
ATOM 1549 C CA . ASP A 1 255 ? 12.520 54.831 95.677 1.00 57.34 705 ASP A CA 1
ATOM 1550 C C . ASP A 1 255 ? 13.586 54.546 96.742 1.00 57.34 705 ASP A C 1
ATOM 1551 O O . ASP A 1 255 ? 13.470 53.584 97.511 1.00 57.34 705 ASP A O 1
ATOM 1556 N N . ASP A 1 256 ? 14.616 55.391 96.784 1.00 51.87 706 ASP A N 1
ATOM 1557 C CA . ASP A 1 256 ? 15.701 55.253 97.756 1.00 51.87 706 ASP A CA 1
ATOM 1558 C C . ASP A 1 256 ? 15.265 55.569 99.192 1.00 51.87 706 ASP A C 1
ATOM 1559 O O . ASP A 1 256 ? 15.920 55.169 100.161 1.00 51.87 706 ASP A O 1
ATOM 1564 N N . PHE A 1 257 ? 14.160 56.297 99.316 1.00 38.64 707 PHE A N 1
ATOM 1565 C CA . PHE A 1 257 ? 13.627 56.695 100.608 1.00 38.64 707 PHE A CA 1
ATOM 1566 C C . PHE A 1 257 ? 12.136 56.387 100.712 1.00 38.64 707 PHE A C 1
ATOM 1567 O O . PHE A 1 257 ? 11.349 57.192 101.221 1.00 38.64 707 PHE A O 1
ATOM 1575 N N . THR A 1 258 ? 11.754 55.231 100.174 1.00 46.76 708 THR A N 1
ATOM 1576 C CA . THR A 1 258 ? 10.380 54.740 100.260 1.00 46.76 708 THR A CA 1
ATOM 1577 C C . THR A 1 258 ? 10.571 53.287 100.696 1.00 46.76 708 THR A C 1
ATOM 1578 O O . THR A 1 258 ? 11.627 52.694 100.450 1.00 46.76 708 THR A O 1
ATOM 1582 N N . LEU A 1 259 ? 9.571 52.714 101.350 1.00 63.14 709 LEU A N 1
ATOM 1583 C CA . LEU A 1 259 ? 9.702 51.349 101.819 1.00 63.14 709 LEU A CA 1
ATOM 1584 C C . LEU A 1 259 ? 8.953 50.372 100.943 1.00 63.14 709 LEU A C 1
ATOM 1585 O O . LEU A 1 259 ? 7.822 50.630 100.526 1.00 63.14 709 LEU A O 1
ATOM 1590 N N . THR A 1 260 ? 9.600 49.247 100.666 1.00 87.59 710 THR A N 1
ATOM 1591 C CA . THR A 1 260 ? 9.029 48.204 99.830 1.00 87.59 710 THR A CA 1
ATOM 1592 C C . THR A 1 260 ? 8.016 47.364 100.593 1.00 87.59 710 THR A C 1
ATOM 1593 O O . THR A 1 260 ? 8.384 46.395 101.254 1.00 87.59 710 THR A O 1
ATOM 1597 N N . GLY A 1 261 ? 6.741 47.734 100.493 1.00 112.17 711 GLY A N 1
ATOM 1598 C CA . GLY A 1 261 ? 5.702 47.003 101.199 1.00 112.17 711 GLY A CA 1
ATOM 1599 C C . GLY A 1 261 ? 4.359 46.929 100.491 1.00 112.17 711 GLY A C 1
ATOM 1600 O O . GLY A 1 261 ? 4.310 46.673 99.288 1.00 112.17 711 GLY A O 1
ATOM 1601 N N . PRO A 1 262 ? 3.245 47.139 101.221 1.00 198.01 712 PRO A N 1
ATOM 1602 C CA . PRO A 1 262 ? 1.867 47.105 100.707 1.00 198.01 712 PRO A CA 1
ATOM 1603 C C . PRO A 1 262 ? 1.515 48.228 99.732 1.00 198.01 712 PRO A C 1
ATOM 1604 O O . PRO A 1 262 ? 2.380 48.982 99.288 1.00 198.01 712 PRO A O 1
ATOM 1608 N N . GLU A 1 263 ? 0.229 48.326 99.407 1.00 142.33 713 GLU A N 1
ATOM 1609 C CA . GLU A 1 263 ? -0.272 49.355 98.501 1.00 142.33 713 GLU A CA 1
ATOM 1610 C C . GLU A 1 263 ? -1.466 50.053 99.142 1.00 142.33 713 GLU A C 1
ATOM 1611 O O . GLU A 1 263 ? -2.612 49.627 98.985 1.00 142.33 713 GLU A O 1
ATOM 1617 N N . LEU A 1 264 ? -1.180 51.136 99.856 1.00 201.25 714 LEU A N 1
ATOM 1618 C CA . LEU A 1 264 ? -2.194 51.913 100.558 1.00 201.25 714 LEU A CA 1
ATOM 1619 C C . LEU A 1 264 ? -3.071 52.743 99.615 1.00 201.25 714 LEU A C 1
ATOM 1620 O O . LEU A 1 264 ? -2.568 53.461 98.753 1.00 201.25 714 LEU A O 1
ATOM 1625 N N . GLY A 1 265 ? -4.385 52.627 99.785 1.00 167.10 715 GLY A N 1
ATOM 1626 C CA . GLY A 1 265 ? -5.331 53.379 98.975 1.00 167.10 715 GLY A CA 1
ATOM 1627 C C . GLY A 1 265 ? -5.223 53.255 97.465 1.00 167.10 715 GLY A C 1
ATOM 1628 O O . GLY A 1 265 ? -5.395 54.244 96.751 1.00 167.10 715 GLY A O 1
ATOM 1629 N N . GLY A 1 266 ? -4.950 52.051 96.973 1.00 193.07 716 GLY A N 1
ATOM 1630 C CA . GLY A 1 266 ? -4.835 51.852 95.538 1.00 193.07 716 GLY A CA 1
ATOM 1631 C C . GLY A 1 266 ? -3.714 52.664 94.916 1.00 193.07 716 GLY A C 1
ATOM 1632 O O . GLY A 1 266 ? -3.598 52.746 93.691 1.00 193.07 716 GLY A O 1
ATOM 1633 N N . GLN A 1 267 ? -2.890 53.268 95.769 1.00 109.93 717 GLN A N 1
ATOM 1634 C CA . GLN A 1 267 ? -1.759 54.083 95.331 1.00 109.93 717 GLN A CA 1
ATOM 1635 C C . GLN A 1 267 ? -0.459 53.571 95.969 1.00 109.93 717 GLN A C 1
ATOM 1636 O O . GLN A 1 267 ? -0.339 53.532 97.192 1.00 109.93 717 GLN A O 1
ATOM 1642 N N . ALA A 1 268 ? 0.507 53.179 95.137 1.00 80.93 718 ALA A N 1
ATOM 1643 C CA . ALA A 1 268 ? 1.792 52.674 95.623 1.00 80.93 718 ALA A CA 1
ATOM 1644 C C . ALA A 1 268 ? 2.337 53.593 96.698 1.00 80.93 718 ALA A C 1
ATOM 1645 O O . ALA A 1 268 ? 1.942 54.756 96.808 1.00 80.93 718 ALA A O 1
ATOM 1647 N N . GLN A 1 269 ? 3.251 53.073 97.496 1.00 71.07 719 GLN A N 1
ATOM 1648 C CA . GLN A 1 269 ? 3.811 53.875 98.560 1.00 71.07 719 GLN A CA 1
ATOM 1649 C C . GLN A 1 269 ? 4.429 55.176 98.071 1.00 71.07 719 GLN A C 1
ATOM 1650 O O . GLN A 1 269 ? 4.047 56.253 98.541 1.00 71.07 719 GLN A O 1
ATOM 1656 N N . ALA A 1 270 ? 5.363 55.083 97.123 1.00 35.48 720 ALA A N 1
ATOM 1657 C CA . ALA A 1 270 ? 6.041 56.274 96.606 1.00 35.48 720 ALA A CA 1
ATOM 1658 C C . ALA A 1 270 ? 5.057 57.420 96.290 1.00 35.48 720 ALA A C 1
ATOM 1659 O O . ALA A 1 270 ? 5.383 58.599 96.485 1.00 35.48 720 ALA A O 1
ATOM 1661 N N . GLU A 1 271 ? 3.855 57.080 95.826 1.00 41.77 721 GLU A N 1
ATOM 1662 C CA . GLU A 1 271 ? 2.866 58.104 95.488 1.00 41.77 721 GLU A CA 1
ATOM 1663 C C . GLU A 1 271 ? 2.392 58.854 96.735 1.00 41.77 721 GLU A C 1
ATOM 1664 O O . GLU A 1 271 ? 1.910 59.997 96.659 1.00 41.77 721 GLU A O 1
ATOM 1670 N N . LEU A 1 272 ? 2.540 58.207 97.888 1.00 41.03 722 LEU A N 1
ATOM 1671 C CA . LEU A 1 272 ? 2.132 58.809 99.152 1.00 41.03 722 LEU A CA 1
ATOM 1672 C C . LEU A 1 272 ? 3.329 59.433 99.828 1.00 41.03 722 LEU A C 1
ATOM 1673 O O . LEU A 1 272 ? 3.195 60.395 100.582 1.00 41.03 722 LEU A O 1
ATOM 1678 N N . ASN A 1 273 ? 4.501 58.870 99.554 1.00 24.17 723 ASN A N 1
ATOM 1679 C CA . ASN A 1 273 ? 5.744 59.350 100.138 1.00 24.17 723 ASN A CA 1
ATOM 1680 C C . ASN A 1 273 ? 6.406 60.517 99.366 1.00 24.17 723 ASN A C 1
ATOM 1681 O O . ASN A 1 273 ? 7.254 61.224 99.930 1.00 24.17 723 ASN A O 1
ATOM 1686 N N . HIS A 1 274 ? 6.034 60.726 98.094 1.00 56.53 724 HIS A N 1
ATOM 1687 C CA . HIS A 1 274 ? 6.621 61.820 97.294 1.00 56.53 724 HIS A CA 1
ATOM 1688 C C . HIS A 1 274 ? 5.687 62.474 96.277 1.00 56.53 724 HIS A C 1
ATOM 1689 O O . HIS A 1 274 ? 4.847 61.810 95.672 1.00 56.53 724 HIS A O 1
ATOM 1696 N N . LEU A 1 275 ? 5.874 63.774 96.062 1.00 39.22 725 LEU A N 1
ATOM 1697 C CA . LEU A 1 275 ? 5.021 64.531 95.156 1.00 39.22 725 LEU A CA 1
ATOM 1698 C C . LEU A 1 275 ? 5.224 64.238 93.664 1.00 39.22 725 LEU A C 1
ATOM 1699 O O . LEU A 1 275 ? 4.253 63.944 92.960 1.00 39.22 725 LEU A O 1
ATOM 1704 N N . MET A 1 276 ? 6.459 64.328 93.175 1.00 51.33 726 MET A N 1
ATOM 1705 C CA . MET A 1 276 ? 6.718 64.058 91.762 1.00 51.33 726 MET A CA 1
ATOM 1706 C C . MET A 1 276 ? 6.108 62.692 91.383 1.00 51.33 726 MET A C 1
ATOM 1707 O O . MET A 1 276 ? 5.329 62.603 90.437 1.00 51.33 726 MET A O 1
ATOM 1712 N N . ARG A 1 277 ? 6.416 61.635 92.131 1.00 43.43 727 ARG A N 1
ATOM 1713 C CA . ARG A 1 277 ? 5.879 60.299 91.821 1.00 43.43 727 ARG A CA 1
ATOM 1714 C C . ARG A 1 277 ? 4.372 60.220 92.065 1.00 43.43 727 ARG A C 1
ATOM 1715 O O . ARG A 1 277 ? 3.781 59.141 91.955 1.00 43.43 727 ARG A O 1
ATOM 1723 N N . ASP A 1 278 ? 3.747 61.350 92.392 1.00 32.01 728 ASP A N 1
ATOM 1724 C CA . ASP A 1 278 ? 2.314 61.351 92.678 1.00 32.01 728 ASP A CA 1
ATOM 1725 C C . ASP A 1 278 ? 1.421 61.685 91.490 1.00 32.01 728 ASP A C 1
ATOM 1726 O O . ASP A 1 278 ? 1.304 62.848 91.074 1.00 32.01 728 ASP A O 1
ATOM 1731 N N . PRO A 1 279 ? 0.745 60.661 90.951 1.00 23.65 729 PRO A N 1
ATOM 1732 C CA . PRO A 1 279 ? -0.165 60.759 89.804 1.00 23.65 729 PRO A CA 1
ATOM 1733 C C . PRO A 1 279 ? -1.264 61.811 89.905 1.00 23.65 729 PRO A C 1
ATOM 1734 O O . PRO A 1 279 ? -2.005 62.038 88.934 1.00 23.65 729 PRO A O 1
ATOM 1738 N N . ALA A 1 280 ? -1.375 62.455 91.063 1.00 32.62 730 ALA A N 1
ATOM 1739 C CA . ALA A 1 280 ? -2.404 63.478 91.261 1.00 32.62 730 ALA A CA 1
ATOM 1740 C C . ALA A 1 280 ? -1.953 64.830 90.711 1.00 32.62 730 ALA A C 1
ATOM 1741 O O . ALA A 1 280 ? -2.780 65.699 90.409 1.00 32.62 730 ALA A O 1
ATOM 1743 N N . LEU A 1 281 ? -0.639 65.000 90.585 1.00 63.98 731 LEU A N 1
ATOM 1744 C CA . LEU A 1 281 ? -0.075 66.246 90.083 1.00 63.98 731 LEU A CA 1
ATOM 1745 C C . LEU A 1 281 ? 0.420 66.057 88.659 1.00 63.98 731 LEU A C 1
ATOM 1746 O O . LEU A 1 281 ? 1.343 65.273 88.410 1.00 63.98 731 LEU A O 1
ATOM 1751 N N . LEU A 1 282 ? -0.185 66.762 87.712 1.00 54.63 732 LEU A N 1
ATOM 1752 C CA . LEU A 1 282 ? 0.283 66.625 86.352 1.00 54.63 732 LEU A CA 1
ATOM 1753 C C . LEU A 1 282 ? 1.229 67.787 86.142 1.00 54.63 732 LEU A C 1
ATOM 1754 O O . LEU A 1 282 ? 1.006 68.890 86.657 1.00 54.63 732 LEU A O 1
ATOM 1759 N N . PRO A 1 283 ? 2.326 67.537 85.411 1.00 45.58 733 PRO A N 1
ATOM 1760 C CA . PRO A 1 283 ? 3.347 68.544 85.120 1.00 45.58 733 PRO A CA 1
ATOM 1761 C C . PRO A 1 283 ? 2.742 69.799 84.538 1.00 45.58 733 PRO A C 1
ATOM 1762 O O . PRO A 1 283 ? 1.651 69.774 83.976 1.00 45.58 733 PRO A O 1
ATOM 1766 N N . PRO A 1 284 ? 3.456 70.918 84.661 1.00 46.16 734 PRO A N 1
ATOM 1767 C CA . PRO A 1 284 ? 3.014 72.222 84.168 1.00 46.16 734 PRO A CA 1
ATOM 1768 C C . PRO A 1 284 ? 2.614 72.237 82.704 1.00 46.16 734 PRO A C 1
ATOM 1769 O O . PRO A 1 284 ? 1.565 72.788 82.382 1.00 46.16 734 PRO A O 1
ATOM 1773 N N . LEU A 1 285 ? 3.427 71.611 81.848 1.00 37.21 735 LEU A N 1
ATOM 1774 C CA . LEU A 1 285 ? 3.177 71.567 80.399 1.00 37.21 735 LEU A CA 1
ATOM 1775 C C . LEU A 1 285 ? 2.914 70.154 79.880 1.00 37.21 735 LEU A C 1
ATOM 1776 O O . LEU A 1 285 ? 3.742 69.252 80.045 1.00 37.21 735 LEU A O 1
ATOM 1781 N N . VAL A 1 286 ? 1.769 69.959 79.238 1.00 54.13 736 VAL A N 1
ATOM 1782 C CA . VAL A 1 286 ? 1.424 68.630 78.744 1.00 54.13 736 VAL A CA 1
ATOM 1783 C C . VAL A 1 286 ? 1.062 68.579 77.269 1.00 54.13 736 VAL A C 1
ATOM 1784 O O . VAL A 1 286 ? -0.003 69.071 76.870 1.00 54.13 736 VAL A O 1
ATOM 1788 N N . TRP A 1 287 ? 1.913 67.957 76.459 1.00 51.89 737 TRP A N 1
ATOM 1789 C CA . TRP A 1 287 ? 1.623 67.847 75.031 1.00 51.89 737 TRP A CA 1
ATOM 1790 C C . TRP A 1 287 ? 0.517 66.817 74.741 1.00 51.89 737 TRP A C 1
ATOM 1791 O O . TRP A 1 287 ? -0.441 67.113 74.027 1.00 51.89 737 TRP A O 1
ATOM 1802 N N . ASP A 1 288 ? 0.640 65.610 75.290 1.00 51.02 738 ASP A N 1
ATOM 1803 C CA . ASP A 1 288 ? -0.390 64.591 75.080 1.00 51.02 738 ASP A CA 1
ATOM 1804 C C . ASP A 1 288 ? -1.367 64.577 76.264 1.00 51.02 738 ASP A C 1
ATOM 1805 O O . ASP A 1 288 ? -1.526 65.592 76.947 1.00 51.02 738 ASP A O 1
ATOM 1810 N N . CYS A 1 289 ? -2.018 63.439 76.504 1.00 68.87 739 CYS A N 1
ATOM 1811 C CA . CYS A 1 289 ? -2.977 63.320 77.604 1.00 68.87 739 CYS A CA 1
ATOM 1812 C C . CYS A 1 289 ? -2.707 62.131 78.517 1.00 68.87 739 CYS A C 1
ATOM 1813 O O . CYS A 1 289 ? -3.642 61.599 79.115 1.00 68.87 739 CYS A O 1
ATOM 1816 N N . ASP A 1 290 ? -1.452 61.697 78.621 1.00 61.67 740 ASP A N 1
ATOM 1817 C CA . ASP A 1 290 ? -1.147 60.558 79.489 1.00 61.67 740 ASP A CA 1
ATOM 1818 C C . ASP A 1 290 ? -1.390 60.938 80.952 1.00 61.67 740 ASP A C 1
ATOM 1819 O O . ASP A 1 290 ? -2.330 60.455 81.595 1.00 61.67 740 ASP A O 1
ATOM 1824 N N . ALA A 1 291 ? -0.533 61.812 81.468 1.00 98.96 741 ALA A N 1
ATOM 1825 C CA . ALA A 1 291 ? -0.644 62.254 82.842 1.00 98.96 741 ALA A CA 1
ATOM 1826 C C . ALA A 1 291 ? -2.088 62.608 83.153 1.00 98.96 741 ALA A C 1
ATOM 1827 O O . ALA A 1 291 ? -2.554 62.400 84.277 1.00 98.96 741 ALA A O 1
ATOM 1829 N N . LEU A 1 292 ? -2.803 63.118 82.154 1.00 41.72 742 LEU A N 1
ATOM 1830 C CA . LEU A 1 292 ? -4.198 63.512 82.368 1.00 41.72 742 LEU A CA 1
ATOM 1831 C C . LEU A 1 292 ? -5.176 62.327 82.467 1.00 41.72 742 LEU A C 1
ATOM 1832 O O . LEU A 1 292 ? -6.194 62.401 83.171 1.00 41.72 742 LEU A O 1
ATOM 1837 N N . MET A 1 293 ? -4.858 61.240 81.772 1.00 65.66 743 MET A N 1
ATOM 1838 C CA . MET A 1 293 ? -5.692 60.041 81.801 1.00 65.66 743 MET A CA 1
ATOM 1839 C C . MET A 1 293 ? -5.526 59.356 83.147 1.00 65.66 743 MET A C 1
ATOM 1840 O O . MET A 1 293 ? -6.486 59.245 83.907 1.00 65.66 743 MET A O 1
ATOM 1845 N N . ARG A 1 294 ? -4.299 58.906 83.425 1.00 64.83 744 ARG A N 1
ATOM 1846 C CA . ARG A 1 294 ? -3.946 58.221 84.675 1.00 64.83 744 ARG A CA 1
ATOM 1847 C C . ARG A 1 294 ? -4.505 58.976 85.879 1.00 64.83 744 ARG A C 1
ATOM 1848 O O . ARG A 1 294 ? -4.939 58.368 86.866 1.00 64.83 744 ARG A O 1
ATOM 1856 N N . ARG A 1 295 ? -4.482 60.307 85.779 1.00 61.93 745 ARG A N 1
ATOM 1857 C CA . ARG A 1 295 ? -4.976 61.197 86.825 1.00 61.93 745 ARG A CA 1
ATOM 1858 C C . ARG A 1 295 ? -6.447 60.928 87.093 1.00 61.93 745 ARG A C 1
ATOM 1859 O O . ARG A 1 295 ? -6.816 60.504 88.183 1.00 61.93 745 ARG A O 1
ATOM 1867 N N . ALA A 1 296 ? -7.285 61.182 86.094 1.00 74.56 746 ALA A N 1
ATOM 1868 C CA . ALA A 1 296 ? -8.717 60.944 86.223 1.00 74.56 746 ALA A CA 1
ATOM 1869 C C . ALA A 1 296 ? -8.982 59.500 86.676 1.00 74.56 746 ALA A C 1
ATOM 1870 O O . ALA A 1 296 ? -10.090 59.165 87.095 1.00 74.56 746 ALA A O 1
ATOM 1872 N N . ALA A 1 297 ? -7.957 58.655 86.590 1.00 68.24 747 ALA A N 1
ATOM 1873 C CA . ALA A 1 297 ? -8.062 57.253 86.995 1.00 68.24 747 ALA A CA 1
ATOM 1874 C C . ALA A 1 297 ? -7.551 57.039 88.430 1.00 68.24 747 ALA A C 1
ATOM 1875 O O . ALA A 1 297 ? -6.671 56.201 88.684 1.00 68.24 747 ALA A O 1
ATOM 1877 N N . LEU A 1 298 ? -8.102 57.809 89.363 1.00 99.32 748 LEU A N 1
ATOM 1878 C CA . LEU A 1 298 ? -7.725 57.710 90.767 1.00 99.32 748 LEU A CA 1
ATOM 1879 C C . LEU A 1 298 ? -8.983 57.519 91.614 1.00 99.32 748 LEU A C 1
ATOM 1880 O O . LEU A 1 298 ? -10.048 58.063 91.289 1.00 99.32 748 LEU A O 1
ATOM 1885 N N . ASP A 1 299 ? -8.847 56.743 92.693 1.00 63.48 749 ASP A N 1
ATOM 1886 C CA . ASP A 1 299 ? -9.952 56.453 93.617 1.00 63.48 749 ASP A CA 1
ATOM 1887 C C . ASP A 1 299 ? -10.757 57.701 94.011 1.00 63.48 749 ASP A C 1
ATOM 1888 O O . ASP A 1 299 ? -10.221 58.817 94.084 1.00 63.48 749 ASP A O 1
ATOM 1893 N N . ARG A 1 300 ? -12.046 57.502 94.266 1.00 62.76 750 ARG A N 1
ATOM 1894 C CA . ARG A 1 300 ? -12.931 58.595 94.643 1.00 62.76 750 ARG A CA 1
ATOM 1895 C C . ARG A 1 300 ? -12.348 59.445 95.779 1.00 62.76 750 ARG A C 1
ATOM 1896 O O . ARG A 1 300 ? -12.428 60.675 95.750 1.00 62.76 750 ARG A O 1
ATOM 1904 N N . HIS A 1 301 ? -11.744 58.779 96.761 1.00 136.12 751 HIS A N 1
ATOM 1905 C CA . HIS A 1 301 ? -11.158 59.438 97.926 1.00 136.12 751 HIS A CA 1
ATOM 1906 C C . HIS A 1 301 ? -10.026 60.438 97.644 1.00 136.12 751 HIS A C 1
ATOM 1907 O O . HIS A 1 301 ? -9.110 60.590 98.452 1.00 136.12 751 HIS A O 1
ATOM 1914 N N . ARG A 1 302 ? -10.093 61.119 96.507 1.00 67.10 752 ARG A N 1
ATOM 1915 C CA . ARG A 1 302 ? -9.132 62.081 96.133 1.00 67.10 752 ARG A CA 1
ATOM 1916 C C . ARG A 1 302 ? -10.068 63.180 95.757 1.00 67.10 752 ARG A C 1
ATOM 1917 O O . ARG A 1 302 ? -9.963 64.342 96.180 1.00 67.10 752 ARG A O 1
ATOM 1925 N N . ASP A 1 303 ? -10.975 62.770 94.878 1.00 68.75 753 ASP A N 1
ATOM 1926 C CA . ASP A 1 303 ? -11.972 63.613 94.265 1.00 68.75 753 ASP A CA 1
ATOM 1927 C C . ASP A 1 303 ? -11.216 64.574 93.379 1.00 68.75 753 ASP A C 1
ATOM 1928 O O . ASP A 1 303 ? -10.936 65.703 93.774 1.00 68.75 753 ASP A O 1
ATOM 1933 N N . CYS A 1 304 ? -10.867 64.106 92.185 1.00 61.19 754 CYS A N 1
ATOM 1934 C CA . CYS A 1 304 ? -10.136 64.921 91.228 1.00 61.19 754 CYS A CA 1
ATOM 1935 C C . CYS A 1 304 ? -11.101 65.710 90.353 1.00 61.19 754 CYS A C 1
ATOM 1936 O O . CYS A 1 304 ? -12.176 65.228 90.000 1.00 61.19 754 CYS A O 1
ATOM 1939 N N . ARG A 1 305 ? -10.713 66.933 90.020 1.00 89.23 755 ARG A N 1
ATOM 1940 C CA . ARG A 1 305 ? -11.528 67.795 89.180 1.00 89.23 755 ARG A CA 1
ATOM 1941 C C . ARG A 1 305 ? -10.623 68.543 88.216 1.00 89.23 755 ARG A C 1
ATOM 1942 O O . ARG A 1 305 ? -9.853 69.416 88.627 1.00 89.23 755 ARG A O 1
ATOM 1950 N N . VAL A 1 306 ? -10.707 68.195 86.936 1.00 59.58 756 VAL A N 1
ATOM 1951 C CA . VAL A 1 306 ? -9.893 68.864 85.929 1.00 59.58 756 VAL A CA 1
ATOM 1952 C C . VAL A 1 306 ? -10.809 69.704 85.054 1.00 59.58 756 VAL A C 1
ATOM 1953 O O . VAL A 1 306 ? -11.840 69.218 84.586 1.00 59.58 756 VAL A O 1
ATOM 1957 N N . SER A 1 307 ? -10.439 70.966 84.853 1.00 51.47 757 SER A N 1
ATOM 1958 C CA . SER A 1 307 ? -11.223 71.868 84.014 1.00 51.47 757 SER A CA 1
ATOM 1959 C C . SER A 1 307 ? -10.399 72.337 82.818 1.00 51.47 757 SER A C 1
ATOM 1960 O O . SER A 1 307 ? -9.440 73.106 82.969 1.00 51.47 757 SER A O 1
ATOM 1963 N N . ALA A 1 308 ? -10.776 71.871 81.630 1.00 45.58 758 ALA A N 1
ATOM 1964 C CA . ALA A 1 308 ? -10.068 72.228 80.406 1.00 45.58 758 ALA A CA 1
ATOM 1965 C C . ALA A 1 308 ? -10.616 73.528 79.817 1.00 45.58 758 ALA A C 1
ATOM 1966 O O . ALA A 1 308 ? -11.702 73.562 79.232 1.00 45.58 758 ALA A O 1
ATOM 1968 N N . GLY A 1 309 ? -9.863 74.605 80.001 1.00 46.24 759 GLY A N 1
ATOM 1969 C CA . GLY A 1 309 ? -10.287 75.895 79.500 1.00 46.24 759 GLY A CA 1
ATOM 1970 C C . GLY A 1 309 ? -11.687 76.249 79.970 1.00 46.24 759 GLY A C 1
ATOM 1971 O O . GLY A 1 309 ? -12.241 77.275 79.569 1.00 46.24 759 GLY A O 1
ATOM 1972 N N . GLY A 1 310 ? -12.267 75.406 80.820 1.00 63.91 760 GLY A N 1
ATOM 1973 C CA . GLY A 1 310 ? -13.603 75.676 81.317 1.00 63.91 760 GLY A CA 1
ATOM 1974 C C . GLY A 1 310 ? -14.614 74.644 80.867 1.00 63.91 760 GLY A C 1
ATOM 1975 O O . GLY A 1 310 ? -15.820 74.863 80.978 1.00 63.91 760 GLY A O 1
ATOM 1976 N N . HIS A 1 311 ? -14.127 73.517 80.357 1.00 55.97 761 HIS A N 1
ATOM 1977 C CA . HIS A 1 311 ? -15.007 72.446 79.891 1.00 55.97 761 HIS A CA 1
ATOM 1978 C C . HIS A 1 311 ? -14.460 71.092 80.305 1.00 55.97 761 HIS A C 1
ATOM 1979 O O . HIS A 1 311 ? -13.257 70.942 80.521 1.00 55.97 761 HIS A O 1
ATOM 1986 N N . ASP A 1 312 ? -15.343 70.106 80.413 1.00 111.28 762 ASP A N 1
ATOM 1987 C CA . ASP A 1 312 ? -14.909 68.760 80.748 1.00 111.28 762 ASP A CA 1
ATOM 1988 C C . ASP A 1 312 ? -13.999 68.385 79.583 1.00 111.28 762 ASP A C 1
ATOM 1989 O O . ASP A 1 312 ? -14.422 68.407 78.422 1.00 111.28 762 ASP A O 1
ATOM 1994 N N . PRO A 1 313 ? -12.731 68.055 79.872 1.00 51.50 763 PRO A N 1
ATOM 1995 C CA . PRO A 1 313 ? -11.759 67.685 78.839 1.00 51.50 763 PRO A CA 1
ATOM 1996 C C . PRO A 1 313 ? -12.059 66.418 78.014 1.00 51.50 763 PRO A C 1
ATOM 1997 O O . PRO A 1 313 ? -12.078 65.300 78.551 1.00 51.50 763 PRO A O 1
ATOM 2001 N N . VAL A 1 314 ? -12.290 66.614 76.708 1.00 39.50 764 VAL A N 1
ATOM 2002 C CA . VAL A 1 314 ? -12.551 65.516 75.767 1.00 39.50 764 VAL A CA 1
ATOM 2003 C C . VAL A 1 314 ? -11.301 65.322 74.909 1.00 39.50 764 VAL A C 1
ATOM 2004 O O . VAL A 1 314 ? -10.755 66.296 74.364 1.00 39.50 764 VAL A O 1
ATOM 2008 N N . TYR A 1 315 ? -10.859 64.071 74.791 1.00 61.56 765 TYR A N 1
ATOM 2009 C CA . TYR A 1 315 ? -9.651 63.746 74.034 1.00 61.56 765 TYR A CA 1
ATOM 2010 C C . TYR A 1 315 ? -9.787 63.721 72.509 1.00 61.56 765 TYR A C 1
ATOM 2011 O O . TYR A 1 315 ? -10.888 63.805 71.954 1.00 61.56 765 TYR A O 1
ATOM 2020 N N . ALA A 1 316 ? -8.644 63.604 71.840 1.00 98.02 766 ALA A N 1
ATOM 2021 C CA . ALA A 1 316 ? -8.587 63.561 70.385 1.00 98.02 766 ALA A CA 1
ATOM 2022 C C . ALA A 1 316 ? -7.346 62.768 69.972 1.00 98.02 766 ALA A C 1
ATOM 2023 O O . ALA A 1 316 ? -6.232 63.101 70.386 1.00 98.02 766 ALA A O 1
ATOM 2025 N N . ALA A 1 317 ? -7.546 61.728 69.160 1.00 74.79 767 ALA A N 1
ATOM 2026 C CA . ALA A 1 317 ? -6.453 60.867 68.701 1.00 74.79 767 ALA A CA 1
ATOM 2027 C C . ALA A 1 317 ? -5.523 61.482 67.648 1.00 74.79 767 ALA A C 1
ATOM 2028 O O . ALA A 1 317 ? -4.364 61.060 67.532 1.00 74.79 767 ALA A O 1
ATOM 2030 N N . ALA A 1 318 ? -6.016 62.458 66.881 1.00 52.01 768 ALA A N 1
ATOM 2031 C CA . ALA A 1 318 ? -5.184 63.106 65.859 1.00 52.01 768 ALA A CA 1
ATOM 2032 C C . ALA A 1 318 ? -5.737 64.426 65.277 1.00 52.01 768 ALA A C 1
ATOM 2033 O O . ALA A 1 318 ? -6.876 64.834 65.561 1.00 52.01 768 ALA A O 1
ATOM 2035 N N . CYS A 1 319 ? -4.919 65.083 64.451 1.00 81.47 769 CYS A N 1
ATOM 2036 C CA . CYS A 1 319 ? -5.302 66.362 63.858 1.00 81.47 769 CYS A CA 1
ATOM 2037 C C . CYS A 1 319 ? -4.556 66.658 62.545 1.00 81.47 769 CYS A C 1
ATOM 2038 O O . CYS A 1 319 ? -3.319 66.681 62.523 1.00 81.47 769 CYS A O 1
ATOM 2041 N N . ASN A 1 320 ? -5.314 66.893 61.467 1.00 80.64 770 ASN A N 1
ATOM 2042 C CA . ASN A 1 320 ? -4.755 67.194 60.143 1.00 80.64 770 ASN A CA 1
ATOM 2043 C C . ASN A 1 320 ? -4.685 68.679 59.916 1.00 80.64 770 ASN A C 1
ATOM 2044 O O . ASN A 1 320 ? -4.346 69.449 60.802 1.00 80.64 770 ASN A O 1
ATOM 2049 N N . VAL A 1 321 ? -5.013 69.064 58.692 1.00 56.04 771 VAL A N 1
ATOM 2050 C CA . VAL A 1 321 ? -5.038 70.464 58.291 1.00 56.04 771 VAL A CA 1
ATOM 2051 C C . VAL A 1 321 ? -6.492 70.735 57.980 1.00 56.04 771 VAL A C 1
ATOM 2052 O O . VAL A 1 321 ? -6.922 71.881 57.835 1.00 56.04 771 VAL A O 1
ATOM 2056 N N . ALA A 1 322 ? -7.242 69.645 57.879 1.00 67.16 772 ALA A N 1
ATOM 2057 C CA . ALA A 1 322 ? -8.664 69.719 57.610 1.00 67.16 772 ALA A CA 1
ATOM 2058 C C . ALA A 1 322 ? -9.360 69.754 58.959 1.00 67.16 772 ALA A C 1
ATOM 2059 O O . ALA A 1 322 ? -10.319 70.506 59.160 1.00 67.16 772 ALA A O 1
ATOM 2061 N N . THR A 1 323 ? -8.842 68.935 59.874 1.00 98.28 773 THR A N 1
ATOM 2062 C CA . THR A 1 323 ? -9.358 68.792 61.232 1.00 98.28 773 THR A CA 1
ATOM 2063 C C . THR A 1 323 ? -9.056 69.996 62.115 1.00 98.28 773 THR A C 1
ATOM 2064 O O . THR A 1 323 ? -9.898 70.447 62.893 1.00 98.28 773 THR A O 1
ATOM 2068 N N . ALA A 1 324 ? -7.837 70.502 61.985 1.00 56.49 774 ALA A N 1
ATOM 2069 C CA . ALA A 1 324 ? -7.358 71.637 62.779 1.00 56.49 774 ALA A CA 1
ATOM 2070 C C . ALA A 1 324 ? -8.229 72.890 62.780 1.00 56.49 774 ALA A C 1
ATOM 2071 O O . ALA A 1 324 ? -8.525 73.459 61.716 1.00 56.49 774 ALA A O 1
ATOM 2073 N N . ASP A 1 325 ? -8.621 73.311 63.983 1.00 68.00 775 ASP A N 1
ATOM 2074 C CA . ASP A 1 325 ? -9.422 74.515 64.181 1.00 68.00 775 ASP A CA 1
ATOM 2075 C C . ASP A 1 325 ? -8.723 75.386 65.219 1.00 68.00 775 ASP A C 1
ATOM 2076 O O . ASP A 1 325 ? -8.932 75.232 66.421 1.00 68.00 775 ASP A O 1
ATOM 2081 N N . PHE A 1 326 ? -7.882 76.295 64.741 1.00 60.39 776 PHE A N 1
ATOM 2082 C CA . PHE A 1 326 ? -7.139 77.183 65.617 1.00 60.39 776 PHE A CA 1
ATOM 2083 C C . PHE A 1 326 ? -8.027 77.946 66.578 1.00 60.39 776 PHE A C 1
ATOM 2084 O O . PHE A 1 326 ? -7.613 78.226 67.694 1.00 60.39 776 PHE A O 1
ATOM 2092 N N . ASN A 1 327 ? -9.245 78.275 66.151 1.00 76.30 777 ASN A N 1
ATOM 2093 C CA . ASN A 1 327 ? -10.177 79.018 66.996 1.00 76.30 777 ASN A CA 1
ATOM 2094 C C . ASN A 1 327 ? -11.251 78.129 67.594 1.00 76.30 777 ASN A C 1
ATOM 2095 O O . ASN A 1 327 ? -12.438 78.390 67.404 1.00 76.30 777 ASN A O 1
ATOM 2100 N N . ARG A 1 328 ? -10.849 77.084 68.314 1.00 50.62 778 ARG A N 1
ATOM 2101 C CA . ARG A 1 328 ? -11.832 76.192 68.925 1.00 50.62 778 ARG A CA 1
ATOM 2102 C C . ARG A 1 328 ? -11.916 76.371 70.433 1.00 50.62 778 ARG A C 1
ATOM 2103 O O . ARG A 1 328 ? -10.909 76.324 71.143 1.00 50.62 778 ARG A O 1
ATOM 2111 N N . ASN A 1 329 ? -13.132 76.588 70.914 1.00 85.25 779 ASN A N 1
ATOM 2112 C CA . ASN A 1 329 ? -13.367 76.776 72.331 1.00 85.25 779 ASN A CA 1
ATOM 2113 C C . ASN A 1 329 ? -14.399 75.751 72.774 1.00 85.25 779 ASN A C 1
ATOM 2114 O O . ASN A 1 329 ? -15.589 76.056 72.859 1.00 85.25 779 ASN A O 1
ATOM 2119 N N . ASP A 1 330 ? -13.945 74.532 73.051 1.00 87.36 780 ASP A N 1
ATOM 2120 C CA . ASP A 1 330 ? -14.859 73.479 73.469 1.00 87.36 780 ASP A CA 1
ATOM 2121 C C . ASP A 1 330 ? -14.210 72.500 74.433 1.00 87.36 780 ASP A C 1
ATOM 2122 O O . ASP A 1 330 ? -14.823 71.496 74.809 1.00 87.36 780 ASP A O 1
ATOM 2127 N N . GLY A 1 331 ? -12.971 72.771 74.824 1.00 60.26 781 GLY A N 1
ATOM 2128 C CA . GLY A 1 331 ? -12.309 71.865 75.747 1.00 60.26 781 GLY A CA 1
ATOM 2129 C C . GLY A 1 331 ? -12.100 70.452 75.198 1.00 60.26 781 GLY A C 1
ATOM 2130 O O . GLY A 1 331 ? -12.604 69.454 75.737 1.00 60.26 781 GLY A O 1
ATOM 2131 N N . GLN A 1 332 ? -11.352 70.379 74.102 1.00 41.03 782 GLN A N 1
ATOM 2132 C CA . GLN A 1 332 ? -11.026 69.113 73.463 1.00 41.03 782 GLN A CA 1
ATOM 2133 C C . GLN A 1 332 ? -9.507 69.094 73.369 1.00 41.03 782 GLN A C 1
ATOM 2134 O O . GLN A 1 332 ? -8.902 69.961 72.735 1.00 41.03 782 GLN A O 1
ATOM 2140 N N . LEU A 1 333 ? -8.886 68.114 74.005 1.00 43.04 783 LEU A N 1
ATOM 2141 C CA . LEU A 1 333 ? -7.427 68.059 74.010 1.00 43.04 783 LEU A CA 1
ATOM 2142 C C . LEU A 1 333 ? -6.786 67.004 73.109 1.00 43.04 783 LEU A C 1
ATOM 2143 O O . LEU A 1 333 ? -7.123 65.812 73.153 1.00 43.04 783 LEU A O 1
ATOM 2148 N N . LEU A 1 334 ? -5.842 67.454 72.293 1.00 48.47 784 LEU A N 1
ATOM 2149 C CA . LEU A 1 334 ? -5.154 66.543 71.400 1.00 48.47 784 LEU A CA 1
ATOM 2150 C C . LEU A 1 334 ? -4.316 65.573 72.206 1.00 48.47 784 LEU A C 1
ATOM 2151 O O . LEU A 1 334 ? -3.627 65.966 73.149 1.00 48.47 784 LEU A O 1
ATOM 2156 N N . HIS A 1 335 ? -4.378 64.305 71.830 1.00 53.85 785 HIS A N 1
ATOM 2157 C CA . HIS A 1 335 ? -3.611 63.273 72.505 1.00 53.85 785 HIS A CA 1
ATOM 2158 C C . HIS A 1 335 ? -2.766 62.572 71.439 1.00 53.85 785 HIS A C 1
ATOM 2159 O O . HIS A 1 335 ? -2.663 61.349 71.419 1.00 53.85 785 HIS A O 1
ATOM 2166 N N . ASN A 1 336 ? -2.156 63.358 70.554 1.00 65.48 786 ASN A N 1
ATOM 2167 C CA . ASN A 1 336 ? -1.361 62.801 69.461 1.00 65.48 786 ASN A CA 1
ATOM 2168 C C . ASN A 1 336 ? 0.131 63.067 69.551 1.00 65.48 786 ASN A C 1
ATOM 2169 O O . ASN A 1 336 ? 0.603 64.124 69.123 1.00 65.48 786 ASN A O 1
ATOM 2174 N N . THR A 1 337 ? 0.879 62.104 70.081 1.00 79.74 787 THR A N 1
ATOM 2175 C CA . THR A 1 337 ? 2.329 62.240 70.195 1.00 79.74 787 THR A CA 1
ATOM 2176 C C . THR A 1 337 ? 3.031 60.886 70.053 1.00 79.74 787 THR A C 1
ATOM 2177 O O . THR A 1 337 ? 4.130 60.695 70.586 1.00 79.74 787 THR A O 1
ATOM 2181 N N . GLN A 1 338 ? 2.403 59.964 69.316 1.00 62.41 788 GLN A N 1
ATOM 2182 C CA . GLN A 1 338 ? 2.952 58.616 69.131 1.00 62.41 788 GLN A CA 1
ATOM 2183 C C . GLN A 1 338 ? 4.124 58.554 68.168 1.00 62.41 788 GLN A C 1
ATOM 2184 O O . GLN A 1 338 ? 4.435 59.527 67.475 1.00 62.41 788 GLN A O 1
ATOM 2190 N N . ALA A 1 339 ? 4.770 57.392 68.133 1.00 68.18 789 ALA A N 1
ATOM 2191 C CA . ALA A 1 339 ? 5.905 57.166 67.249 1.00 68.18 789 ALA A CA 1
ATOM 2192 C C . ALA A 1 339 ? 5.363 56.900 65.843 1.00 68.18 789 ALA A C 1
ATOM 2193 O O . ALA A 1 339 ? 5.668 57.623 64.891 1.00 68.18 789 ALA A O 1
ATOM 2195 N N . ARG A 1 340 ? 4.546 55.856 65.734 1.00 58.08 790 ARG A N 1
ATOM 2196 C CA . ARG A 1 340 ? 3.931 55.469 64.468 1.00 58.08 790 ARG A CA 1
ATOM 2197 C C . ARG A 1 340 ? 2.516 56.047 64.433 1.00 58.08 790 ARG A C 1
ATOM 2198 O O . ARG A 1 340 ? 1.838 56.081 65.458 1.00 58.08 790 ARG A O 1
ATOM 2206 N N . ALA A 1 341 ? 2.062 56.503 63.269 1.00 63.33 791 ALA A N 1
ATOM 2207 C CA . ALA A 1 341 ? 0.714 57.046 63.184 1.00 63.33 791 ALA A CA 1
ATOM 2208 C C . ALA A 1 341 ? -0.287 55.895 63.298 1.00 63.33 791 ALA A C 1
ATOM 2209 O O . ALA A 1 341 ? -1.481 56.117 63.498 1.00 63.33 791 ALA A O 1
ATOM 2211 N N . ALA A 1 342 ? 0.214 54.664 63.181 1.00 72.05 792 ALA A N 1
ATOM 2212 C CA . ALA A 1 342 ? -0.616 53.461 63.304 1.00 72.05 792 ALA A CA 1
ATOM 2213 C C . ALA A 1 342 ? -1.155 53.359 64.741 1.00 72.05 792 ALA A C 1
ATOM 2214 O O . ALA A 1 342 ? -2.354 53.080 64.947 1.00 72.05 792 ALA A O 1
ATOM 2216 N N . ASP A 1 343 ? -0.255 53.549 65.716 1.00 116.90 793 ASP A N 1
ATOM 2217 C CA . ASP A 1 343 ? -0.598 53.528 67.145 1.00 116.90 793 ASP A CA 1
ATOM 2218 C C . ASP A 1 343 ? -1.295 54.851 67.387 1.00 116.90 793 ASP A C 1
ATOM 2219 O O . ASP A 1 343 ? -0.684 55.874 67.686 1.00 116.90 793 ASP A O 1
ATOM 2224 N N . ALA A 1 344 ? -2.593 54.804 67.226 1.00 95.08 794 ALA A N 1
ATOM 2225 C CA . ALA A 1 344 ? -3.398 55.884 67.357 1.00 95.08 794 ALA A CA 1
ATOM 2226 C C . ALA A 1 344 ? -4.353 55.519 68.408 1.00 95.08 794 ALA A C 1
ATOM 2227 O O . ALA A 1 344 ? -4.994 54.465 68.411 1.00 95.08 794 ALA A O 1
ATOM 2229 N N . ALA A 1 345 ? -4.469 56.422 69.372 1.00 61.47 795 ALA A N 1
ATOM 2230 C CA . ALA A 1 345 ? -5.392 56.192 70.467 1.00 61.47 795 ALA A CA 1
ATOM 2231 C C . ALA A 1 345 ? -6.155 57.439 70.858 1.00 61.47 795 ALA A C 1
ATOM 2232 O O . ALA A 1 345 ? -5.715 58.567 70.621 1.00 61.47 795 ALA A O 1
ATOM 2234 N N . ASP A 1 346 ? -7.311 57.204 71.461 1.00 76.66 796 ASP A N 1
ATOM 2235 C CA . ASP A 1 346 ? -8.184 58.261 71.922 1.00 76.66 796 ASP A CA 1
ATOM 2236 C C . ASP A 1 346 ? -8.489 57.938 73.381 1.00 76.66 796 ASP A C 1
ATOM 2237 O O . ASP A 1 346 ? -8.700 58.836 74.200 1.00 76.66 796 ASP A O 1
ATOM 2242 N N . ASP A 1 347 ? -8.490 56.642 73.694 1.00 74.15 797 ASP A N 1
ATOM 2243 C CA . ASP A 1 347 ? -8.769 56.153 75.042 1.00 74.15 797 ASP A CA 1
ATOM 2244 C C . ASP A 1 347 ? -7.506 55.941 75.867 1.00 74.15 797 ASP A C 1
ATOM 2245 O O . ASP A 1 347 ? -7.192 56.751 76.736 1.00 74.15 797 ASP A O 1
ATOM 2250 N N . ARG A 1 348 ? -6.787 54.853 75.592 1.00 40.48 798 ARG A N 1
ATOM 2251 C CA . ARG A 1 348 ? -5.547 54.516 76.308 1.00 40.48 798 ARG A CA 1
ATOM 2252 C C . ARG A 1 348 ? -4.445 55.587 76.231 1.00 40.48 798 ARG A C 1
ATOM 2253 O O . ARG A 1 348 ? -4.415 56.411 75.316 1.00 40.48 798 ARG A O 1
ATOM 2261 N N . PRO A 1 349 ? -3.520 55.589 77.202 1.00 53.89 799 PRO A N 1
ATOM 2262 C CA . PRO A 1 349 ? -2.445 56.580 77.180 1.00 53.89 799 PRO A CA 1
ATOM 2263 C C . PRO A 1 349 ? -1.296 56.049 76.307 1.00 53.89 799 PRO A C 1
ATOM 2264 O O . PRO A 1 349 ? -1.137 54.826 76.143 1.00 53.89 799 PRO A O 1
ATOM 2268 N N . HIS A 1 350 ? -0.409 56.804 75.833 1.00 49.89 800 HIS A N 1
ATOM 2269 C CA . HIS A 1 350 ? 0.625 56.464 74.835 1.00 49.89 800 HIS A CA 1
ATOM 2270 C C . HIS A 1 350 ? 2.022 56.216 75.413 1.00 49.89 800 HIS A C 1
ATOM 2271 O O . HIS A 1 350 ? 2.717 55.253 75.001 1.00 49.89 800 HIS A O 1
ATOM 2278 N N . ARG A 1 351 ? 2.521 57.146 76.221 1.00 107.06 801 ARG A N 1
ATOM 2279 C CA . ARG A 1 351 ? 3.917 57.227 76.607 1.00 107.06 801 ARG A CA 1
ATOM 2280 C C . ARG A 1 351 ? 4.249 56.211 77.687 1.00 107.06 801 ARG A C 1
ATOM 2281 O O . ARG A 1 351 ? 5.328 55.515 77.546 1.00 107.06 801 ARG A O 1
ATOM 2289 N N . GLY A 1 352 ? 3.828 56.361 78.886 1.00 64.20 802 GLY A N 1
ATOM 2290 C CA . GLY A 1 352 ? 3.914 55.410 79.978 1.00 64.20 802 GLY A CA 1
ATOM 2291 C C . GLY A 1 352 ? 3.944 56.131 81.316 1.00 64.20 802 GLY A C 1
ATOM 2292 O O . GLY A 1 352 ? 4.011 57.369 81.364 1.00 64.20 802 GLY A O 1
ATOM 2293 N N . ALA A 1 353 ? 3.891 55.354 82.401 1.00 44.51 803 ALA A N 1
ATOM 2294 C CA . ALA A 1 353 ? 3.900 55.899 83.760 1.00 44.51 803 ALA A CA 1
ATOM 2295 C C . ALA A 1 353 ? 5.118 56.798 84.033 1.00 44.51 803 ALA A C 1
ATOM 2296 O O . ALA A 1 353 ? 4.967 57.992 84.292 1.00 44.51 803 ALA A O 1
ATOM 2298 N N . ASP A 1 354 ? 6.318 56.218 83.970 1.00 44.28 804 ASP A N 1
ATOM 2299 C CA . ASP A 1 354 ? 7.566 56.952 84.197 1.00 44.28 804 ASP A CA 1
ATOM 2300 C C . ASP A 1 354 ? 7.674 58.249 83.397 1.00 44.28 804 ASP A C 1
ATOM 2301 O O . ASP A 1 354 ? 7.947 59.313 83.964 1.00 44.28 804 ASP A O 1
ATOM 2306 N N . TRP A 1 355 ? 7.476 58.152 82.082 1.00 49.15 805 TRP A N 1
ATOM 2307 C CA . TRP A 1 355 ? 7.550 59.312 81.193 1.00 49.15 805 TRP A CA 1
ATOM 2308 C C . TRP A 1 355 ? 7.078 60.562 81.931 1.00 49.15 805 TRP A C 1
ATOM 2309 O O . TRP A 1 355 ? 7.895 61.363 82.412 1.00 49.15 805 TRP A O 1
ATOM 2320 N N . THR A 1 356 ? 5.762 60.709 82.045 1.00 56.28 806 THR A N 1
ATOM 2321 C CA . THR A 1 356 ? 5.181 61.861 82.725 1.00 56.28 806 THR A CA 1
ATOM 2322 C C . THR A 1 356 ? 5.982 62.272 83.976 1.00 56.28 806 THR A C 1
ATOM 2323 O O . THR A 1 356 ? 6.234 63.469 84.201 1.00 56.28 806 THR A O 1
ATOM 2327 N N . VAL A 1 357 ? 6.386 61.288 84.782 1.00 29.00 807 VAL A N 1
ATOM 2328 C CA . VAL A 1 357 ? 7.166 61.578 85.984 1.00 29.00 807 VAL A CA 1
ATOM 2329 C C . VAL A 1 357 ? 8.378 62.419 85.613 1.00 29.00 807 VAL A C 1
ATOM 2330 O O . VAL A 1 357 ? 8.448 63.613 85.951 1.00 29.00 807 VAL A O 1
ATOM 2334 N N . HIS A 1 358 ? 9.324 61.787 84.915 1.00 38.71 808 HIS A N 1
ATOM 2335 C CA . HIS A 1 358 ? 10.545 62.466 84.510 1.00 38.71 808 HIS A CA 1
ATOM 2336 C C . HIS A 1 358 ? 10.261 63.863 84.012 1.00 38.71 808 HIS A C 1
ATOM 2337 O O . HIS A 1 358 ? 11.078 64.770 84.199 1.00 38.71 808 HIS A O 1
ATOM 2344 N N . HIS A 1 359 ? 9.112 64.043 83.368 1.00 34.52 809 HIS A N 1
ATOM 2345 C CA . HIS A 1 359 ? 8.773 65.370 82.882 1.00 34.52 809 HIS A CA 1
ATOM 2346 C C . HIS A 1 359 ? 8.621 66.300 84.083 1.00 34.52 809 HIS A C 1
ATOM 2347 O O . HIS A 1 359 ? 9.263 67.364 84.157 1.00 34.52 809 HIS A O 1
ATOM 2354 N N . LYS A 1 360 ? 7.780 65.883 85.031 1.00 35.47 810 LYS A N 1
ATOM 2355 C CA . LYS A 1 360 ? 7.557 66.662 86.236 1.00 35.47 810 LYS A CA 1
ATOM 2356 C C . LYS A 1 360 ? 8.891 66.909 86.915 1.00 35.47 810 LYS A C 1
ATOM 2357 O O . LYS A 1 360 ? 9.180 68.025 87.338 1.00 35.47 810 LYS A O 1
ATOM 2363 N N . ILE A 1 361 ? 9.716 65.872 86.999 1.00 13.34 811 ILE A N 1
ATOM 2364 C CA . ILE A 1 361 ? 11.028 66.031 87.627 1.00 13.34 811 ILE A CA 1
ATOM 2365 C C . ILE A 1 361 ? 11.806 67.142 86.925 1.00 13.34 811 ILE A C 1
ATOM 2366 O O . ILE A 1 361 ? 12.395 68.023 87.571 1.00 13.34 811 ILE A O 1
ATOM 2371 N N . TYR A 1 362 ? 11.796 67.092 85.597 1.00 26.00 812 TYR A N 1
ATOM 2372 C CA . TYR A 1 362 ? 12.501 68.060 84.773 1.00 26.00 812 TYR A CA 1
ATOM 2373 C C . TYR A 1 362 ? 11.972 69.483 84.963 1.00 26.00 812 TYR A C 1
ATOM 2374 O O . TYR A 1 362 ? 12.738 70.405 85.271 1.00 26.00 812 TYR A O 1
ATOM 2383 N N . TYR A 1 363 ? 10.660 69.646 84.781 1.00 33.62 813 TYR A N 1
ATOM 2384 C CA . TYR A 1 363 ? 10.001 70.951 84.883 1.00 33.62 813 TYR A CA 1
ATOM 2385 C C . TYR A 1 363 ? 9.955 71.602 86.264 1.00 33.62 813 TYR A C 1
ATOM 2386 O O . TYR A 1 363 ? 10.073 72.839 86.381 1.00 33.62 813 TYR A O 1
ATOM 2395 N N . TYR A 1 364 ? 9.785 70.774 87.298 1.00 31.45 814 TYR A N 1
ATOM 2396 C CA . TYR A 1 364 ? 9.714 71.260 88.672 1.00 31.45 814 TYR A CA 1
ATOM 2397 C C . TYR A 1 364 ? 11.058 71.276 89.388 1.00 31.45 814 TYR A C 1
ATOM 2398 O O . TYR A 1 364 ? 11.203 71.930 90.412 1.00 31.45 814 TYR A O 1
ATOM 2407 N N . VAL A 1 365 ? 12.053 70.575 88.866 1.00 42.28 815 VAL A N 1
ATOM 2408 C CA . VAL A 1 365 ? 13.347 70.602 89.531 1.00 42.28 815 VAL A CA 1
ATOM 2409 C C . VAL A 1 365 ? 14.451 71.118 88.618 1.00 42.28 815 VAL A C 1
ATOM 2410 O O . VAL A 1 365 ? 15.037 72.189 88.854 1.00 42.28 815 VAL A O 1
ATOM 2414 N N . MET A 1 366 ? 14.730 70.328 87.583 1.00 38.19 816 MET A N 1
ATOM 2415 C CA . MET A 1 366 ? 15.750 70.636 86.589 1.00 38.19 816 MET A CA 1
ATOM 2416 C C . MET A 1 366 ? 15.631 72.070 86.046 1.00 38.19 816 MET A C 1
ATOM 2417 O O . MET A 1 366 ? 16.607 72.833 86.079 1.00 38.19 816 MET A O 1
ATOM 2422 N N . VAL A 1 367 ? 14.448 72.434 85.552 1.00 28.02 817 VAL A N 1
ATOM 2423 C CA . VAL A 1 367 ? 14.233 73.780 85.019 1.00 28.02 817 VAL A CA 1
ATOM 2424 C C . VAL A 1 367 ? 14.611 74.868 86.043 1.00 28.02 817 VAL A C 1
ATOM 2425 O O . VAL A 1 367 ? 15.508 75.699 85.798 1.00 28.02 817 VAL A O 1
ATOM 2429 N N . PRO A 1 368 ? 13.926 74.874 87.212 1.00 38.45 818 PRO A N 1
ATOM 2430 C CA . PRO A 1 368 ? 14.197 75.863 88.258 1.00 38.45 818 PRO A CA 1
ATOM 2431 C C . PRO A 1 368 ? 15.674 75.818 88.581 1.00 38.45 818 PRO A C 1
ATOM 2432 O O . PRO A 1 368 ? 16.326 76.856 88.682 1.00 38.45 818 PRO A O 1
ATOM 2436 N N . ALA A 1 369 ? 16.195 74.605 88.734 1.00 27.92 819 ALA A N 1
ATOM 2437 C CA . ALA A 1 369 ? 17.607 74.424 89.032 1.00 27.92 819 ALA A CA 1
ATOM 2438 C C . ALA A 1 369 ? 18.490 75.307 88.144 1.00 27.92 819 ALA A C 1
ATOM 2439 O O . ALA A 1 369 ? 19.332 76.050 88.657 1.00 27.92 819 ALA A O 1
ATOM 2441 N N . PHE A 1 370 ? 18.279 75.236 86.824 1.00 42.42 820 PHE A N 1
ATOM 2442 C CA . PHE A 1 370 ? 19.059 76.009 85.846 1.00 42.42 820 PHE A CA 1
ATOM 2443 C C . PHE A 1 370 ? 18.602 77.444 85.589 1.00 42.42 820 PHE A C 1
ATOM 2444 O O . PHE A 1 370 ? 19.425 78.355 85.444 1.00 42.42 820 PHE A O 1
ATOM 2452 N N . SER A 1 371 ? 17.290 77.636 85.518 1.00 32.31 821 SER A N 1
ATOM 2453 C CA . SER A 1 371 ? 16.727 78.946 85.214 1.00 32.31 821 SER A CA 1
ATOM 2454 C C . SER A 1 371 ? 16.646 79.877 86.399 1.00 32.31 821 SER A C 1
ATOM 2455 O O . SER A 1 371 ? 16.494 81.094 86.216 1.00 32.31 821 SER A O 1
ATOM 2458 N N . ARG A 1 372 ? 16.706 79.310 87.611 1.00 37.95 822 ARG A N 1
ATOM 2459 C CA . ARG A 1 372 ? 16.617 80.100 88.837 1.00 37.95 822 ARG A CA 1
ATOM 2460 C C . ARG A 1 372 ? 15.464 81.090 88.708 1.00 37.95 822 ARG A C 1
ATOM 2461 O O . ARG A 1 372 ? 15.599 82.262 89.075 1.00 37.95 822 ARG A O 1
ATOM 2469 N N . GLY A 1 373 ? 14.346 80.623 88.149 1.00 53.26 823 GLY A N 1
ATOM 2470 C CA . GLY A 1 373 ? 13.172 81.471 88.011 1.00 53.26 823 GLY A CA 1
ATOM 2471 C C . GLY A 1 373 ? 13.103 82.434 86.837 1.00 53.26 823 GLY A C 1
ATOM 2472 O O . GLY A 1 373 ? 12.002 82.809 86.417 1.00 53.26 823 GLY A O 1
ATOM 2473 N N . ARG A 1 374 ? 14.249 82.862 86.315 1.00 52.06 824 ARG A N 1
ATOM 2474 C CA . ARG A 1 374 ? 14.241 83.775 85.176 1.00 52.06 824 ARG A CA 1
ATOM 2475 C C . ARG A 1 374 ? 13.778 82.973 83.968 1.00 52.06 824 ARG A C 1
ATOM 2476 O O . ARG A 1 374 ? 14.615 82.440 83.236 1.00 52.06 824 ARG A O 1
ATOM 2484 N N . CYS A 1 375 ? 12.464 82.873 83.768 1.00 29.06 825 CYS A N 1
ATOM 2485 C CA . CYS A 1 375 ? 11.895 82.126 82.640 1.00 29.06 825 CYS A CA 1
ATOM 2486 C C . CYS A 1 375 ? 10.407 82.003 82.888 1.00 29.06 825 CYS A C 1
ATOM 2487 O O . CYS A 1 375 ? 9.964 82.181 84.023 1.00 29.06 825 CYS A O 1
ATOM 2490 N N . CYS A 1 376 ? 9.633 81.658 81.859 1.00 21.92 826 CYS A N 1
ATOM 2491 C CA . CYS A 1 376 ? 8.176 81.593 82.025 1.00 21.92 826 CYS A CA 1
ATOM 2492 C C . CYS A 1 376 ? 7.379 80.798 80.981 1.00 21.92 826 CYS A C 1
ATOM 2493 O O . CYS A 1 376 ? 7.691 80.839 79.777 1.00 21.92 826 CYS A O 1
ATOM 2496 N N . THR A 1 377 ? 6.330 80.107 81.442 1.00 28.00 827 THR A N 1
ATOM 2497 C CA . THR A 1 377 ? 5.494 79.310 80.545 1.00 28.00 827 THR A CA 1
ATOM 2498 C C . THR A 1 377 ? 4.597 80.221 79.736 1.00 28.00 827 THR A C 1
ATOM 2499 O O . THR A 1 377 ? 4.144 81.263 80.235 1.00 28.00 827 THR A O 1
ATOM 2503 N N . ALA A 1 378 ? 4.344 79.820 78.490 1.00 30.14 828 ALA A N 1
ATOM 2504 C CA . ALA A 1 378 ? 3.496 80.596 77.583 1.00 30.14 828 ALA A CA 1
ATOM 2505 C C . ALA A 1 378 ? 2.721 79.705 76.620 1.00 30.14 828 ALA A C 1
ATOM 2506 O O . ALA A 1 378 ? 3.150 78.583 76.294 1.00 30.14 828 ALA A O 1
ATOM 2508 N N . GLY A 1 379 ? 1.570 80.220 76.187 1.00 46.95 829 GLY A N 1
ATOM 2509 C CA . GLY A 1 379 ? 0.714 79.514 75.251 1.00 46.95 829 GLY A CA 1
ATOM 2510 C C . GLY A 1 379 ? 1.142 79.952 73.862 1.00 46.95 829 GLY A C 1
ATOM 2511 O O . GLY A 1 379 ? 1.628 81.087 73.681 1.00 46.95 829 GLY A O 1
ATOM 2512 N N . VAL A 1 380 ? 0.959 79.070 72.881 1.00 54.85 830 VAL A N 1
ATOM 2513 C CA . VAL A 1 380 ? 1.364 79.357 71.507 1.00 54.85 830 VAL A CA 1
ATOM 2514 C C . VAL A 1 380 ? 0.222 79.692 70.540 1.00 54.85 830 VAL A C 1
ATOM 2515 O O . VAL A 1 380 ? -0.885 79.146 70.660 1.00 54.85 830 VAL A O 1
ATOM 2519 N N . ARG A 1 381 ? 0.501 80.595 69.591 1.00 45.00 831 ARG A N 1
ATOM 2520 C CA . ARG A 1 381 ? -0.495 80.971 68.571 1.00 45.00 831 ARG A CA 1
ATOM 2521 C C . ARG A 1 381 ? -0.150 80.148 67.319 1.00 45.00 831 ARG A C 1
ATOM 2522 O O . ARG A 1 381 ? 0.420 80.664 66.351 1.00 45.00 831 ARG A O 1
ATOM 2530 N N . PHE A 1 382 ? -0.508 78.869 67.336 1.00 48.66 832 PHE A N 1
ATOM 2531 C CA . PHE A 1 382 ? -0.170 77.970 66.242 1.00 48.66 832 PHE A CA 1
ATOM 2532 C C . PHE A 1 382 ? -0.385 78.468 64.815 1.00 48.66 832 PHE A C 1
ATOM 2533 O O . PHE A 1 382 ? 0.442 78.183 63.934 1.00 48.66 832 PHE A O 1
ATOM 2541 N N . ASP A 1 383 ? -1.463 79.212 64.565 1.00 52.50 833 ASP A N 1
ATOM 2542 C CA . ASP A 1 383 ? -1.666 79.732 63.212 1.00 52.50 833 ASP A CA 1
ATOM 2543 C C . ASP A 1 383 ? -0.438 80.591 62.904 1.00 52.50 833 ASP A C 1
ATOM 2544 O O . ASP A 1 383 ? 0.398 80.210 62.076 1.00 52.50 833 ASP A O 1
ATOM 2549 N N . ARG A 1 384 ? -0.311 81.720 63.601 1.00 34.51 834 ARG A N 1
ATOM 2550 C CA . ARG A 1 384 ? 0.829 82.603 63.417 1.00 34.51 834 ARG A CA 1
ATOM 2551 C C . ARG A 1 384 ? 2.113 81.784 63.197 1.00 34.51 834 ARG A C 1
ATOM 2552 O O . ARG A 1 384 ? 2.900 82.093 62.295 1.00 34.51 834 ARG A O 1
ATOM 2560 N N . VAL A 1 385 ? 2.320 80.728 63.990 1.00 53.83 835 VAL A N 1
ATOM 2561 C CA . VAL A 1 385 ? 3.529 79.911 63.842 1.00 53.83 835 VAL A CA 1
ATOM 2562 C C . VAL A 1 385 ? 3.468 79.152 62.540 1.00 53.83 835 VAL A C 1
ATOM 2563 O O . VAL A 1 385 ? 4.135 79.517 61.573 1.00 53.83 835 VAL A O 1
ATOM 2567 N N . TYR A 1 386 ? 2.668 78.092 62.525 1.00 57.37 836 TYR A N 1
ATOM 2568 C CA . TYR A 1 386 ? 2.510 77.277 61.332 1.00 57.37 836 TYR A CA 1
ATOM 2569 C C . TYR A 1 386 ? 2.635 78.100 60.066 1.00 57.37 836 TYR A C 1
ATOM 2570 O O . TYR A 1 386 ? 3.305 77.689 59.120 1.00 57.37 836 TYR A O 1
ATOM 2579 N N . ALA A 1 387 ? 2.008 79.272 60.055 1.00 50.27 837 ALA A N 1
ATOM 2580 C CA . ALA A 1 387 ? 2.092 80.153 58.899 1.00 50.27 837 ALA A CA 1
ATOM 2581 C C . ALA A 1 387 ? 3.558 80.449 58.568 1.00 50.27 837 ALA A C 1
ATOM 2582 O O . ALA A 1 387 ? 4.198 79.672 57.852 1.00 50.27 837 ALA A O 1
ATOM 2584 N N . THR A 1 388 ? 4.096 81.548 59.097 1.00 45.61 838 THR A N 1
ATOM 2585 C CA . THR A 1 388 ? 5.485 81.928 58.810 1.00 45.61 838 THR A CA 1
ATOM 2586 C C . THR A 1 388 ? 6.449 80.741 58.759 1.00 45.61 838 THR A C 1
ATOM 2587 O O . THR A 1 388 ? 7.540 80.836 58.186 1.00 45.61 838 THR A O 1
ATOM 2591 N N . LEU A 1 389 ? 6.048 79.629 59.364 1.00 55.31 839 LEU A N 1
ATOM 2592 C CA . LEU A 1 389 ? 6.875 78.432 59.356 1.00 55.31 839 LEU A CA 1
ATOM 2593 C C . LEU A 1 389 ? 6.878 77.822 57.951 1.00 55.31 839 LEU A C 1
ATOM 2594 O O . LEU A 1 389 ? 7.941 77.680 57.340 1.00 55.31 839 LEU A O 1
ATOM 2599 N N . GLN A 1 390 ? 5.696 77.467 57.442 1.00 100.10 840 GLN A N 1
ATOM 2600 C CA . GLN A 1 390 ? 5.581 76.889 56.101 1.00 100.10 840 GLN A CA 1
ATOM 2601 C C . GLN A 1 390 ? 5.433 77.988 55.043 1.00 100.10 840 GLN A C 1
ATOM 2602 O O . GLN A 1 390 ? 4.601 77.906 54.140 1.00 100.10 840 GLN A O 1
ATOM 2608 N N . ASN A 1 391 ? 6.265 79.016 55.180 1.00 38.44 841 ASN A N 1
ATOM 2609 C CA . ASN A 1 391 ? 6.301 80.159 54.279 1.00 38.44 841 ASN A CA 1
ATOM 2610 C C . ASN A 1 391 ? 7.788 80.388 53.985 1.00 38.44 841 ASN A C 1
ATOM 2611 O O . ASN A 1 391 ? 8.351 81.447 54.315 1.00 38.44 841 ASN A O 1
ATOM 2616 N N . MET A 1 392 ? 8.437 79.391 53.382 1.00 56.37 842 MET A N 1
ATOM 2617 C CA . MET A 1 392 ? 9.865 79.515 53.080 1.00 56.37 842 MET A CA 1
ATOM 2618 C C . MET A 1 392 ? 10.198 79.849 51.622 1.00 56.37 842 MET A C 1
ATOM 2619 O O . MET A 1 392 ? 9.310 80.049 50.779 1.00 56.37 842 MET A O 1
ATOM 2624 N N . VAL A 1 393 ? 11.497 79.905 51.340 1.00 51.76 843 VAL A N 1
ATOM 2625 C CA . VAL A 1 393 ? 11.998 80.220 50.005 1.00 51.76 843 VAL A CA 1
ATOM 2626 C C . VAL A 1 393 ? 13.205 79.343 49.637 1.00 51.76 843 VAL A C 1
ATOM 2627 O O . VAL A 1 393 ? 14.357 79.633 50.003 1.00 51.76 843 VAL A O 1
ATOM 2631 N N . VAL A 1 394 ? 12.928 78.252 48.929 1.00 77.24 844 VAL A N 1
ATOM 2632 C CA . VAL A 1 394 ? 13.979 77.344 48.492 1.00 77.24 844 VAL A CA 1
ATOM 2633 C C . VAL A 1 394 ? 14.115 77.434 46.978 1.00 77.24 844 VAL A C 1
ATOM 2634 O O . VAL A 1 394 ? 13.292 76.896 46.232 1.00 77.24 844 VAL A O 1
ATOM 2638 N N . PRO A 1 395 ? 15.162 78.124 46.503 1.00 59.27 845 PRO A N 1
ATOM 2639 C CA . PRO A 1 395 ? 15.358 78.260 45.066 1.00 59.27 845 PRO A CA 1
ATOM 2640 C C . PRO A 1 395 ? 15.476 76.890 44.424 1.00 59.27 845 PRO A C 1
ATOM 2641 O O . PRO A 1 395 ? 15.938 75.937 45.066 1.00 59.27 845 PRO A O 1
ATOM 2645 N N . GLU A 1 396 ? 15.042 76.816 43.162 1.00 55.91 846 GLU A N 1
ATOM 2646 C CA . GLU A 1 396 ? 15.065 75.595 42.356 1.00 55.91 846 GLU A CA 1
ATOM 2647 C C . GLU A 1 396 ? 16.493 75.084 42.239 1.00 55.91 846 GLU A C 1
ATOM 2648 O O . GLU A 1 396 ? 17.406 75.830 41.871 1.00 55.91 846 GLU A O 1
ATOM 2654 N N . ILE A 1 397 ? 16.692 73.815 42.566 1.00 75.65 847 ILE A N 1
ATOM 2655 C CA . ILE A 1 397 ? 18.025 73.254 42.480 1.00 75.65 847 ILE A CA 1
ATOM 2656 C C . ILE A 1 397 ? 18.482 73.310 41.015 1.00 75.65 847 ILE A C 1
ATOM 2657 O O . ILE A 1 397 ? 17.880 72.691 40.125 1.00 75.65 847 ILE A O 1
ATOM 2662 N N . ALA A 1 398 ? 19.536 74.087 40.774 1.00 110.39 848 ALA A N 1
ATOM 2663 C CA . ALA A 1 398 ? 20.093 74.264 39.436 1.00 110.39 848 ALA A CA 1
ATOM 2664 C C . ALA A 1 398 ? 20.249 72.944 38.688 1.00 110.39 848 ALA A C 1
ATOM 2665 O O . ALA A 1 398 ? 21.094 72.124 39.044 1.00 110.39 848 ALA A O 1
ATOM 2667 N N . PRO A 1 399 ? 19.431 72.724 37.638 1.00 72.51 849 PRO A N 1
ATOM 2668 C CA . PRO A 1 399 ? 19.474 71.496 36.827 1.00 72.51 849 PRO A CA 1
ATOM 2669 C C . PRO A 1 399 ? 20.898 71.032 36.492 1.00 72.51 849 PRO A C 1
ATOM 2670 O O . PRO A 1 399 ? 21.678 71.762 35.878 1.00 72.51 849 PRO A O 1
ATOM 2674 N N . GLY A 1 400 ? 21.228 69.813 36.911 1.00 82.42 850 GLY A N 1
ATOM 2675 C CA . GLY A 1 400 ? 22.554 69.276 36.671 1.00 82.42 850 GLY A CA 1
ATOM 2676 C C . GLY A 1 400 ? 23.435 69.468 37.893 1.00 82.42 850 GLY A C 1
ATOM 2677 O O . GLY A 1 400 ? 24.387 68.719 38.119 1.00 82.42 850 GLY A O 1
ATOM 2678 N N . GLU A 1 401 ? 23.100 70.479 38.689 1.00 89.18 851 GLU A N 1
ATOM 2679 C CA . GLU A 1 401 ? 23.840 70.807 39.902 1.00 89.18 851 GLU A CA 1
ATOM 2680 C C . GLU A 1 401 ? 23.405 69.976 41.109 1.00 89.18 851 GLU A C 1
ATOM 2681 O O . GLU A 1 401 ? 22.337 69.356 41.101 1.00 89.18 851 GLU A O 1
ATOM 2687 N N . GLU A 1 402 ? 24.243 69.972 42.143 1.00 75.44 852 GLU A N 1
ATOM 2688 C CA . GLU A 1 402 ? 23.947 69.251 43.373 1.00 75.44 852 GLU A CA 1
ATOM 2689 C C . GLU A 1 402 ? 23.409 70.250 44.399 1.00 75.44 852 GLU A C 1
ATOM 2690 O O . GLU A 1 402 ? 23.694 71.449 44.309 1.00 75.44 852 GLU A O 1
ATOM 2696 N N . CYS A 1 403 ? 22.623 69.758 45.359 1.00 76.70 853 CYS A N 1
ATOM 2697 C CA . CYS A 1 403 ? 22.046 70.598 46.409 1.00 76.70 853 CYS A CA 1
ATOM 2698 C C . CYS A 1 403 ? 23.105 71.493 47.068 1.00 76.70 853 CYS A C 1
ATOM 2699 O O . CYS A 1 403 ? 24.164 71.004 47.497 1.00 76.70 853 CYS A O 1
ATOM 2702 N N . PRO A 1 404 ? 22.811 72.811 47.192 1.00 26.92 854 PRO A N 1
ATOM 2703 C CA . PRO A 1 404 ? 23.705 73.823 47.782 1.00 26.92 854 PRO A CA 1
ATOM 2704 C C . PRO A 1 404 ? 24.131 73.446 49.199 1.00 26.92 854 PRO A C 1
ATOM 2705 O O . PRO A 1 404 ? 23.279 73.238 50.080 1.00 26.92 854 PRO A O 1
ATOM 2709 N N . SER A 1 405 ? 25.441 73.373 49.418 1.00 79.93 855 SER A N 1
ATOM 2710 C CA . SER A 1 405 ? 25.965 73.019 50.732 1.00 79.93 855 SER A CA 1
ATOM 2711 C C . SER A 1 405 ? 26.295 74.258 51.572 1.00 79.93 855 SER A C 1
ATOM 2712 O O . SER A 1 405 ? 25.967 74.322 52.766 1.00 79.93 855 SER A O 1
ATOM 2715 N N . ASP A 1 406 ? 26.937 75.242 50.946 1.00 64.00 856 ASP A N 1
ATOM 2716 C CA . ASP A 1 406 ? 27.323 76.472 51.631 1.00 64.00 856 ASP A CA 1
ATOM 2717 C C . ASP A 1 406 ? 26.443 77.683 51.271 1.00 64.00 856 ASP A C 1
ATOM 2718 O O . ASP A 1 406 ? 26.274 78.016 50.098 1.00 64.00 856 ASP A O 1
ATOM 2723 N N . PRO A 1 407 ? 25.875 78.355 52.291 1.00 52.27 857 PRO A N 1
ATOM 2724 C CA . PRO A 1 407 ? 24.995 79.531 52.171 1.00 52.27 857 PRO A CA 1
ATOM 2725 C C . PRO A 1 407 ? 25.680 80.898 52.144 1.00 52.27 857 PRO A C 1
ATOM 2726 O O . PRO A 1 407 ? 25.003 81.936 52.132 1.00 52.27 857 PRO A O 1
ATOM 2730 N N . VAL A 1 408 ? 27.009 80.901 52.170 1.00 52.29 858 VAL A N 1
ATOM 2731 C CA . VAL A 1 408 ? 27.769 82.153 52.103 1.00 52.29 858 VAL A CA 1
ATOM 2732 C C . VAL A 1 408 ? 28.150 82.455 50.656 1.00 52.29 858 VAL A C 1
ATOM 2733 O O . VAL A 1 408 ? 28.427 83.604 50.301 1.00 52.29 858 VAL A O 1
ATOM 2737 N N . THR A 1 409 ? 28.159 81.405 49.835 1.00 57.04 859 THR A N 1
ATOM 2738 C CA . THR A 1 409 ? 28.537 81.498 48.428 1.00 57.04 859 THR A CA 1
ATOM 2739 C C . THR A 1 409 ? 27.435 81.142 47.438 1.00 57.04 859 THR A C 1
ATOM 2740 O O . THR A 1 409 ? 26.851 82.016 46.803 1.00 57.04 859 THR A O 1
ATOM 2744 N N . ASP A 1 410 ? 27.177 79.848 47.292 1.00 35.73 860 ASP A N 1
ATOM 2745 C CA . ASP A 1 410 ? 26.148 79.383 46.373 1.00 35.73 860 ASP A CA 1
ATOM 2746 C C . ASP A 1 410 ? 24.864 80.211 46.535 1.00 35.73 860 ASP A C 1
ATOM 2747 O O . ASP A 1 410 ? 24.135 80.071 47.535 1.00 35.73 860 ASP A O 1
ATOM 2752 N N . PRO A 1 411 ? 24.581 81.102 45.554 1.00 33.50 861 PRO A N 1
ATOM 2753 C CA . PRO A 1 411 ? 23.383 81.942 45.602 1.00 33.50 861 PRO A CA 1
ATOM 2754 C C . PRO A 1 411 ? 22.084 81.145 45.452 1.00 33.50 861 PRO A C 1
ATOM 2755 O O . PRO A 1 411 ? 21.002 81.725 45.389 1.00 33.50 861 PRO A O 1
ATOM 2759 N N . ALA A 1 412 ? 22.187 79.821 45.394 1.00 55.38 862 ALA A N 1
ATOM 2760 C CA . ALA A 1 412 ? 20.996 78.993 45.262 1.00 55.38 862 ALA A CA 1
ATOM 2761 C C . ALA A 1 412 ? 20.675 78.344 46.605 1.00 55.38 862 ALA A C 1
ATOM 2762 O O . ALA A 1 412 ? 19.769 77.505 46.702 1.00 55.38 862 ALA A O 1
ATOM 2764 N N . HIS A 1 413 ? 21.432 78.729 47.635 1.00 52.90 863 HIS A N 1
ATOM 2765 C CA . HIS A 1 413 ? 21.242 78.203 48.989 1.00 52.90 863 HIS A CA 1
ATOM 2766 C C . HIS A 1 413 ? 20.159 79.047 49.665 1.00 52.90 863 HIS A C 1
ATOM 2767 O O . HIS A 1 413 ? 20.322 80.264 49.777 1.00 52.90 863 HIS A O 1
ATOM 2774 N N . PRO A 1 414 ? 19.077 78.415 50.173 1.00 44.92 864 PRO A N 1
ATOM 2775 C CA . PRO A 1 414 ? 17.983 79.163 50.821 1.00 44.92 864 PRO A CA 1
ATOM 2776 C C . PRO A 1 414 ? 18.399 80.171 51.893 1.00 44.92 864 PRO A C 1
ATOM 2777 O O . PRO A 1 414 ? 17.637 81.093 52.220 1.00 44.92 864 PRO A O 1
ATOM 2781 N N . LEU A 1 415 ? 19.605 80.012 52.432 1.00 50.19 865 LEU A N 1
ATOM 2782 C CA . LEU A 1 415 ? 20.082 80.943 53.451 1.00 50.19 865 LEU A CA 1
ATOM 2783 C C . LEU A 1 415 ? 21.166 81.881 52.946 1.00 50.19 865 LEU A C 1
ATOM 2784 O O . LEU A 1 415 ? 21.932 82.453 53.730 1.00 50.19 865 LEU A O 1
ATOM 2789 N N . HIS A 1 416 ? 21.246 82.018 51.629 1.00 50.16 866 HIS A N 1
ATOM 2790 C CA . HIS A 1 416 ? 22.202 82.937 51.051 1.00 50.16 866 HIS A CA 1
ATOM 2791 C C . HIS A 1 416 ? 21.447 84.260 51.136 1.00 50.16 866 HIS A C 1
ATOM 2792 O O . HIS A 1 416 ? 20.243 84.302 50.841 1.00 50.16 866 HIS A O 1
ATOM 2799 N N . PRO A 1 417 ? 22.129 85.352 51.548 1.00 38.57 867 PRO A N 1
ATOM 2800 C CA . PRO A 1 417 ? 21.482 86.671 51.668 1.00 38.57 867 PRO A CA 1
ATOM 2801 C C . PRO A 1 417 ? 20.536 86.973 50.519 1.00 38.57 867 PRO A C 1
ATOM 2802 O O . PRO A 1 417 ? 19.398 87.395 50.724 1.00 38.57 867 PRO A O 1
ATOM 2806 N N . ALA A 1 418 ? 21.004 86.718 49.306 1.00 61.38 868 ALA A N 1
ATOM 2807 C CA . ALA A 1 418 ? 20.198 86.941 48.121 1.00 61.38 868 ALA A CA 1
ATOM 2808 C C . ALA A 1 418 ? 18.752 86.437 48.282 1.00 61.38 868 ALA A C 1
ATOM 2809 O O . ALA A 1 418 ? 17.814 87.085 47.818 1.00 61.38 868 ALA A O 1
ATOM 2811 N N . ASN A 1 419 ? 18.580 85.296 48.948 1.00 52.32 869 ASN A N 1
ATOM 2812 C CA . ASN A 1 419 ? 17.262 84.686 49.140 1.00 52.32 869 ASN A CA 1
ATOM 2813 C C . ASN A 1 419 ? 16.474 85.070 50.395 1.00 52.32 869 ASN A C 1
ATOM 2814 O O . ASN A 1 419 ? 15.267 84.783 50.471 1.00 52.32 869 ASN A O 1
ATOM 2819 N N . LEU A 1 420 ? 17.135 85.702 51.366 1.00 38.48 870 LEU A N 1
ATOM 2820 C CA . LEU A 1 420 ? 16.494 86.073 52.636 1.00 38.48 870 LEU A CA 1
ATOM 2821 C C . LEU A 1 420 ? 15.330 87.056 52.583 1.00 38.48 870 LEU A C 1
ATOM 2822 O O . LEU A 1 420 ? 15.505 88.234 52.889 1.00 38.48 870 LEU A O 1
ATOM 2827 N N . VAL A 1 421 ? 14.142 86.573 52.231 1.00 53.23 871 VAL A N 1
ATOM 2828 C CA . VAL A 1 421 ? 12.963 87.434 52.156 1.00 53.23 871 VAL A CA 1
ATOM 2829 C C . VAL A 1 421 ? 12.427 87.763 53.545 1.00 53.23 871 VAL A C 1
ATOM 2830 O O . VAL A 1 421 ? 12.261 86.876 54.384 1.00 53.23 871 VAL A O 1
ATOM 2834 N N . ALA A 1 422 ? 12.128 89.038 53.773 1.00 63.90 872 ALA A N 1
ATOM 2835 C CA . ALA A 1 422 ? 11.605 89.483 55.060 1.00 63.90 872 ALA A CA 1
ATOM 2836 C C . ALA A 1 422 ? 10.314 88.742 55.433 1.00 63.90 872 ALA A C 1
ATOM 2837 O O . ALA A 1 422 ? 9.483 88.449 54.566 1.00 63.90 872 ALA A O 1
ATOM 2839 N N . ASN A 1 423 ? 10.157 88.444 56.724 1.00 66.01 873 ASN A N 1
ATOM 2840 C CA . ASN A 1 423 ? 8.979 87.736 57.236 1.00 66.01 873 ASN A CA 1
ATOM 2841 C C . ASN A 1 423 ? 8.868 86.309 56.691 1.00 66.01 873 ASN A C 1
ATOM 2842 O O . ASN A 1 423 ? 7.768 85.774 56.509 1.00 66.01 873 ASN A O 1
ATOM 2847 N N . THR A 1 424 ? 10.025 85.702 56.448 1.00 57.59 874 THR A N 1
ATOM 2848 C CA . THR A 1 424 ? 10.101 84.346 55.926 1.00 57.59 874 THR A CA 1
ATOM 2849 C C . THR A 1 424 ? 10.980 83.518 56.824 1.00 57.59 874 THR A C 1
ATOM 2850 O O . THR A 1 424 ? 12.003 83.998 57.313 1.00 57.59 874 THR A O 1
ATOM 2854 N N . VAL A 1 425 ? 10.591 82.266 57.027 1.00 28.47 875 VAL A N 1
ATOM 2855 C CA . VAL A 1 425 ? 11.372 81.378 57.883 1.00 28.47 875 VAL A CA 1
ATOM 2856 C C . VAL A 1 425 ? 12.857 81.404 57.512 1.00 28.47 875 VAL A C 1
ATOM 2857 O O . VAL A 1 425 ? 13.719 81.085 58.339 1.00 28.47 875 VAL A O 1
ATOM 2861 N N . ASN A 1 426 ? 13.163 81.795 56.277 1.00 54.70 876 ASN A N 1
ATOM 2862 C CA . ASN A 1 426 ? 14.562 81.880 55.867 1.00 54.70 876 ASN A CA 1
ATOM 2863 C C . ASN A 1 426 ? 15.204 82.973 56.716 1.00 54.70 876 ASN A C 1
ATOM 2864 O O . ASN A 1 426 ? 16.332 82.824 57.191 1.00 54.70 876 ASN A O 1
ATOM 2869 N N . ALA A 1 427 ? 14.465 84.067 56.904 1.00 46.75 877 ALA A N 1
ATOM 2870 C CA . ALA A 1 427 ? 14.938 85.200 57.690 1.00 46.75 877 ALA A CA 1
ATOM 2871 C C . ALA A 1 427 ? 15.331 84.727 59.079 1.00 46.75 877 ALA A C 1
ATOM 2872 O O . ALA A 1 427 ? 16.481 84.896 59.512 1.00 46.75 877 ALA A O 1
ATOM 2874 N N . MET A 1 428 ? 14.374 84.119 59.772 1.00 49.92 878 MET A N 1
ATOM 2875 C CA . MET A 1 428 ? 14.634 83.640 61.115 1.00 49.92 878 MET A CA 1
ATOM 2876 C C . MET A 1 428 ? 15.936 82.849 61.223 1.00 49.92 878 MET A C 1
ATOM 2877 O O . MET A 1 428 ? 16.850 83.255 61.952 1.00 49.92 878 MET A O 1
ATOM 2882 N N . PHE A 1 429 ? 16.042 81.743 60.488 1.00 31.17 879 PHE A N 1
ATOM 2883 C CA . PHE A 1 429 ? 17.254 80.919 60.574 1.00 31.17 879 PHE A CA 1
ATOM 2884 C C . PHE A 1 429 ? 18.498 81.771 60.487 1.00 31.17 879 PHE A C 1
ATOM 2885 O O . PHE A 1 429 ? 19.529 81.470 61.108 1.00 31.17 879 PHE A O 1
ATOM 2893 N N . HIS A 1 430 ? 18.392 82.838 59.704 1.00 47.58 880 HIS A N 1
ATOM 2894 C CA . HIS A 1 430 ? 19.516 83.724 59.517 1.00 47.58 880 HIS A CA 1
ATOM 2895 C C . HIS A 1 430 ? 19.808 84.494 60.789 1.00 47.58 880 HIS A C 1
ATOM 2896 O O . HIS A 1 430 ? 20.959 84.565 61.231 1.00 47.58 880 HIS A O 1
ATOM 2903 N N . ASN A 1 431 ? 18.765 85.068 61.375 1.00 47.86 881 ASN A N 1
ATOM 2904 C CA . ASN A 1 431 ? 18.927 85.825 62.606 1.00 47.86 881 ASN A CA 1
ATOM 2905 C C . ASN A 1 431 ? 19.508 84.940 63.700 1.00 47.86 881 ASN A C 1
ATOM 2906 O O . ASN A 1 431 ? 20.372 85.373 64.466 1.00 47.86 881 ASN A O 1
ATOM 2911 N N . GLY A 1 432 ? 19.044 83.696 63.770 1.00 56.58 882 GLY A N 1
ATOM 2912 C CA . GLY A 1 432 ? 19.555 82.789 64.782 1.00 56.58 882 GLY A CA 1
ATOM 2913 C C . GLY A 1 432 ? 20.972 82.296 64.496 1.00 56.58 882 GLY A C 1
ATOM 2914 O O . GLY A 1 432 ? 21.522 81.487 65.258 1.00 56.58 882 GLY A O 1
ATOM 2915 N N . ARG A 1 433 ? 21.572 82.791 63.414 1.00 40.27 883 ARG A N 1
ATOM 2916 C CA . ARG A 1 433 ? 22.906 82.357 63.040 1.00 40.27 883 ARG A CA 1
ATOM 2917 C C . ARG A 1 433 ? 22.828 80.840 62.903 1.00 40.27 883 ARG A C 1
ATOM 2918 O O . ARG A 1 433 ? 23.766 80.128 63.246 1.00 40.27 883 ARG A O 1
ATOM 2926 N N . VAL A 1 434 ? 21.684 80.355 62.433 1.00 26.25 884 VAL A N 1
ATOM 2927 C CA . VAL A 1 434 ? 21.450 78.927 62.227 1.00 26.25 884 VAL A CA 1
ATOM 2928 C C . VAL A 1 434 ? 21.756 78.520 60.768 1.00 26.25 884 VAL A C 1
ATOM 2929 O O . VAL A 1 434 ? 21.456 79.275 59.838 1.00 26.25 884 VAL A O 1
ATOM 2933 N N . VAL A 1 435 ? 22.319 77.329 60.564 1.00 50.27 885 VAL A N 1
ATOM 2934 C CA . VAL A 1 435 ? 22.642 76.870 59.210 1.00 50.27 885 VAL A CA 1
ATOM 2935 C C . VAL A 1 435 ? 21.904 75.602 58.811 1.00 50.27 885 VAL A C 1
ATOM 2936 O O . VAL A 1 435 ? 22.304 74.490 59.164 1.00 50.27 885 VAL A O 1
ATOM 2940 N N . VAL A 1 436 ? 20.827 75.778 58.059 1.00 54.69 886 VAL A N 1
ATOM 2941 C CA . VAL A 1 436 ? 20.018 74.662 57.605 1.00 54.69 886 VAL A CA 1
ATOM 2942 C C . VAL A 1 436 ? 19.872 74.680 56.085 1.00 54.69 886 VAL A C 1
ATOM 2943 O O . VAL A 1 436 ? 19.446 75.696 55.531 1.00 54.69 886 VAL A O 1
ATOM 2947 N N . ASP A 1 437 ? 20.205 73.566 55.419 1.00 48.15 887 ASP A N 1
ATOM 2948 C CA . ASP A 1 437 ? 20.098 73.480 53.963 1.00 48.15 887 ASP A CA 1
ATOM 2949 C C . ASP A 1 437 ? 18.643 73.302 53.485 1.00 48.15 887 ASP A C 1
ATOM 2950 O O . ASP A 1 437 ? 17.722 73.089 54.292 1.00 48.15 887 ASP A O 1
ATOM 2955 N N . GLY A 1 438 ? 18.459 73.389 52.164 1.00 43.41 888 GLY A N 1
ATOM 2956 C CA . GLY A 1 438 ? 17.145 73.284 51.548 1.00 43.41 888 GLY A CA 1
ATOM 2957 C C . GLY A 1 438 ? 16.283 72.066 51.850 1.00 43.41 888 GLY A C 1
ATOM 2958 O O . GLY A 1 438 ? 15.164 72.217 52.335 1.00 43.41 888 GLY A O 1
ATOM 2959 N N . PRO A 1 439 ? 16.758 70.845 51.566 1.00 66.49 889 PRO A N 1
ATOM 2960 C CA . PRO A 1 439 ? 15.955 69.648 51.836 1.00 66.49 889 PRO A CA 1
ATOM 2961 C C . PRO A 1 439 ? 15.447 69.645 53.274 1.00 66.49 889 PRO A C 1
ATOM 2962 O O . PRO A 1 439 ? 14.255 69.407 53.526 1.00 66.49 889 PRO A O 1
ATOM 2966 N N . ALA A 1 440 ? 16.365 69.905 54.210 1.00 35.77 890 ALA A N 1
ATOM 2967 C CA . ALA A 1 440 ? 16.024 69.949 55.628 1.00 35.77 890 ALA A CA 1
ATOM 2968 C C . ALA A 1 440 ? 14.826 70.884 55.781 1.00 35.77 890 ALA A C 1
ATOM 2969 O O . ALA A 1 440 ? 13.769 70.500 56.289 1.00 35.77 890 ALA A O 1
ATOM 2971 N N . MET A 1 441 ? 15.004 72.115 55.310 1.00 34.81 891 MET A N 1
ATOM 2972 C CA . MET A 1 441 ? 13.956 73.127 55.368 1.00 34.81 891 MET A CA 1
ATOM 2973 C C . MET A 1 441 ? 12.631 72.583 54.799 1.00 34.81 891 MET A C 1
ATOM 2974 O O . MET A 1 441 ? 11.564 72.816 55.358 1.00 34.81 891 MET A O 1
ATOM 2979 N N . LEU A 1 442 ? 12.697 71.836 53.703 1.00 66.75 892 LEU A N 1
ATOM 2980 C CA . LEU A 1 442 ? 11.477 71.302 53.112 1.00 66.75 892 LEU A CA 1
ATOM 2981 C C . LEU A 1 442 ? 10.723 70.274 53.950 1.00 66.75 892 LEU A C 1
ATOM 2982 O O . LEU A 1 442 ? 9.500 70.168 53.808 1.00 66.75 892 LEU A O 1
ATOM 2987 N N . THR A 1 443 ? 11.420 69.528 54.817 1.00 34.77 893 THR A N 1
ATOM 2988 C CA . THR A 1 443 ? 10.739 68.508 55.632 1.00 34.77 893 THR A CA 1
ATOM 2989 C C . THR A 1 443 ? 9.521 69.094 56.345 1.00 34.77 893 THR A C 1
ATOM 2990 O O . THR A 1 443 ? 8.603 68.363 56.743 1.00 34.77 893 THR A O 1
ATOM 2994 N N . LEU A 1 444 ? 9.510 70.418 56.483 1.00 30.67 894 LEU A N 1
ATOM 2995 C CA . LEU A 1 444 ? 8.392 71.097 57.131 1.00 30.67 894 LEU A CA 1
ATOM 2996 C C . LEU A 1 444 ? 7.078 70.829 56.405 1.00 30.67 894 LEU A C 1
ATOM 2997 O O . LEU A 1 444 ? 6.019 71.304 56.822 1.00 30.67 894 LEU A O 1
ATOM 3002 N N . GLN A 1 445 ? 7.128 70.077 55.314 1.00 62.05 895 GLN A N 1
ATOM 3003 C CA . GLN A 1 445 ? 5.894 69.788 54.602 1.00 62.05 895 GLN A CA 1
ATOM 3004 C C . GLN A 1 445 ? 5.049 68.870 55.489 1.00 62.05 895 GLN A C 1
ATOM 3005 O O . GLN A 1 445 ? 3.820 68.836 55.380 1.00 62.05 895 GLN A O 1
ATOM 3011 N N . VAL A 1 446 ? 5.717 68.149 56.389 1.00 38.73 896 VAL A N 1
ATOM 3012 C CA . VAL A 1 446 ? 5.029 67.221 57.278 1.00 38.73 896 VAL A CA 1
ATOM 3013 C C . VAL A 1 446 ? 3.941 67.865 58.149 1.00 38.73 896 VAL A C 1
ATOM 3014 O O . VAL A 1 446 ? 2.835 67.318 58.287 1.00 38.73 896 VAL A O 1
ATOM 3018 N N . LEU A 1 447 ? 4.263 69.024 58.725 1.00 77.16 897 LEU A N 1
ATOM 3019 C CA . LEU A 1 447 ? 3.355 69.752 59.617 1.00 77.16 897 LEU A 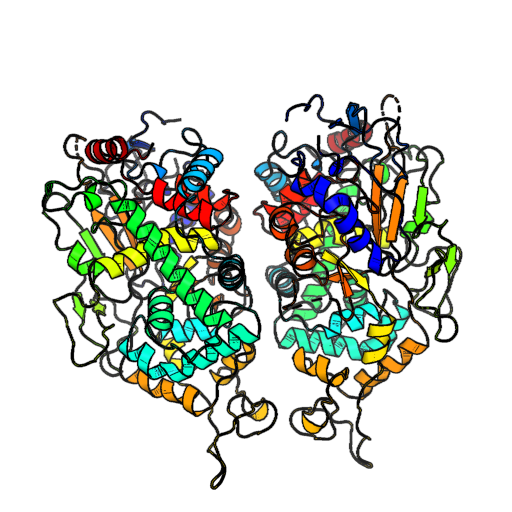CA 1
ATOM 3020 C C . LEU A 1 447 ? 1.900 69.777 59.194 1.00 77.16 897 LEU A C 1
ATOM 3021 O O . LEU A 1 447 ? 1.006 69.781 60.043 1.00 77.16 897 LEU A O 1
ATOM 3026 N N . ALA A 1 448 ? 1.651 69.809 57.892 1.00 66.49 898 ALA A N 1
ATOM 3027 C CA . ALA A 1 448 ? 0.273 69.819 57.426 1.00 66.49 898 ALA A CA 1
ATOM 3028 C C . ALA A 1 448 ? -0.401 68.496 57.808 1.00 66.49 898 ALA A C 1
ATOM 3029 O O . ALA A 1 448 ? -1.604 68.456 58.082 1.00 66.49 898 ALA A O 1
ATOM 3031 N N . HIS A 1 449 ? 0.385 67.423 57.853 1.00 56.01 899 HIS A N 1
ATOM 3032 C CA . HIS A 1 449 ? -0.141 66.102 58.186 1.00 56.01 899 HIS A CA 1
ATOM 3033 C C . HIS A 1 449 ? -0.410 65.850 59.667 1.00 56.01 899 HIS A C 1
ATOM 3034 O O . HIS A 1 449 ? -1.441 65.276 60.035 1.00 56.01 899 HIS A O 1
ATOM 3041 N N . ASN A 1 450 ? 0.515 66.279 60.517 1.00 48.24 900 ASN A N 1
ATOM 3042 C CA . ASN A 1 450 ? 0.378 66.059 61.950 1.00 48.24 900 ASN A CA 1
ATOM 3043 C C . ASN A 1 450 ? 0.587 67.354 62.726 1.00 48.24 900 ASN A C 1
ATOM 3044 O O . ASN A 1 450 ? 1.726 67.743 63.022 1.00 48.24 900 ASN A O 1
ATOM 3049 N N . MET A 1 451 ? -0.510 68.021 63.067 1.00 60.41 901 MET A N 1
ATOM 3050 C CA . MET A 1 451 ? -0.405 69.281 63.798 1.00 60.41 901 MET A CA 1
ATOM 3051 C C . MET A 1 451 ? -1.292 69.449 65.039 1.00 60.41 901 MET A C 1
ATOM 3052 O O . MET A 1 451 ? -2.279 68.727 65.234 1.00 60.41 901 MET A O 1
ATOM 3057 N N . ALA A 1 452 ? -0.903 70.413 65.873 1.00 52.71 902 ALA A N 1
ATOM 3058 C CA . ALA A 1 452 ? -1.614 70.755 67.101 1.00 52.71 902 ALA A CA 1
ATOM 3059 C C . ALA A 1 452 ? -2.259 72.124 66.869 1.00 52.71 902 ALA A C 1
ATOM 3060 O O . ALA A 1 452 ? -1.594 73.047 66.392 1.00 52.71 902 ALA A O 1
ATOM 3062 N N . GLU A 1 453 ? -3.538 72.267 67.213 1.00 41.73 903 GLU A N 1
ATOM 3063 C CA . GLU A 1 453 ? -4.239 73.528 66.989 1.00 41.73 903 GLU A CA 1
ATOM 3064 C C . GLU A 1 453 ? -4.160 74.593 68.095 1.00 41.73 903 GLU A C 1
ATOM 3065 O O . GLU A 1 453 ? -3.577 75.674 67.901 1.00 41.73 903 GLU A O 1
ATOM 3071 N N . ARG A 1 454 ? -4.733 74.278 69.256 1.00 60.09 904 ARG A N 1
ATOM 3072 C CA . ARG A 1 454 ? -4.804 75.205 70.386 1.00 60.09 904 ARG A CA 1
ATOM 3073 C C . ARG A 1 454 ? -4.087 74.798 71.677 1.00 60.09 904 ARG A C 1
ATOM 3074 O O . ARG A 1 454 ? -4.022 73.612 72.037 1.00 60.09 904 ARG A O 1
ATOM 3082 N N . THR A 1 455 ? -3.572 75.815 72.371 1.00 50.06 905 THR A N 1
ATOM 3083 C CA . THR A 1 455 ? -2.884 75.671 73.670 1.00 50.06 905 THR A CA 1
ATOM 3084 C C . THR A 1 455 ? -3.929 75.915 74.780 1.00 50.06 905 THR A C 1
ATOM 3085 O O . THR A 1 455 ? -4.352 77.059 75.008 1.00 50.06 905 THR A O 1
ATOM 3089 N N . THR A 1 456 ? -4.338 74.848 75.466 1.00 67.78 906 THR A N 1
ATOM 3090 C CA . THR A 1 456 ? -5.372 74.964 76.494 1.00 67.78 906 THR A CA 1
ATOM 3091 C C . THR A 1 456 ? -4.905 75.129 77.935 1.00 67.78 906 THR A C 1
ATOM 3092 O O . THR A 1 456 ? -3.959 74.461 78.370 1.00 67.78 906 THR A O 1
ATOM 3096 N N . ALA A 1 457 ? -5.594 76.007 78.672 1.00 61.33 907 ALA A N 1
ATOM 3097 C CA . ALA A 1 457 ? -5.298 76.278 80.090 1.00 61.33 907 ALA A CA 1
ATOM 3098 C C . ALA A 1 457 ? -5.953 75.185 80.939 1.00 61.33 907 ALA A C 1
ATOM 3099 O O . ALA A 1 457 ? -7.162 74.944 80.845 1.00 61.33 907 ALA A O 1
ATOM 3101 N N . LEU A 1 458 ? -5.159 74.529 81.773 1.00 52.26 908 LEU A N 1
ATOM 3102 C CA . LEU A 1 458 ? -5.675 73.442 82.594 1.00 52.26 908 LEU A CA 1
ATOM 3103 C C . LEU A 1 458 ? -5.641 73.705 84.103 1.00 52.26 908 LEU A C 1
ATOM 3104 O O . LEU A 1 458 ? -4.581 74.005 84.674 1.00 52.26 908 LEU A O 1
ATOM 3109 N N . LEU A 1 459 ? -6.803 73.593 84.744 1.00 51.99 909 LEU A N 1
ATOM 3110 C CA . LEU A 1 459 ? -6.908 73.775 86.195 1.00 51.99 909 LEU A CA 1
ATOM 3111 C C . LEU A 1 459 ? -7.430 72.475 86.796 1.00 51.99 909 LEU A C 1
ATOM 3112 O O . LEU A 1 459 ? -8.603 72.133 86.628 1.00 51.99 909 LEU A O 1
ATOM 3117 N N . CYS A 1 460 ? -6.563 71.742 87.482 1.00 54.14 910 CYS A N 1
ATOM 3118 C CA . CYS A 1 460 ? -6.983 70.484 88.093 1.00 54.14 910 CYS A CA 1
ATOM 3119 C C . CYS A 1 460 ? -6.973 70.600 89.626 1.00 54.14 910 CYS A C 1
ATOM 3120 O O . CYS A 1 460 ? -6.516 71.614 90.167 1.00 54.14 910 CYS A O 1
ATOM 3123 N N . SER A 1 461 ? -7.485 69.586 90.327 1.00 46.53 911 SER A N 1
ATOM 3124 C CA . SER A 1 461 ? -7.518 69.640 91.791 1.00 46.53 911 SER A CA 1
ATOM 3125 C C . SER A 1 461 ? -7.979 68.369 92.488 1.00 46.53 911 SER A C 1
ATOM 3126 O O . SER A 1 461 ? -8.443 67.428 91.849 1.00 46.53 911 SER A O 1
ATOM 3129 N N . ALA A 1 462 ? -7.892 68.384 93.818 1.00 53.68 912 ALA A N 1
ATOM 3130 C CA . ALA A 1 462 ? -8.299 67.251 94.648 1.00 53.68 912 ALA A CA 1
ATOM 3131 C C . ALA A 1 462 ? -7.986 67.450 96.138 1.00 53.68 912 ALA A C 1
ATOM 3132 O O . ALA A 1 462 ? -7.224 68.352 96.528 1.00 53.68 912 ALA A O 1
ATOM 3134 N N . ALA A 1 463 ? -8.598 66.604 96.964 1.00 61.62 913 ALA A N 1
ATOM 3135 C CA . ALA A 1 463 ? -8.374 66.631 98.398 1.00 61.62 913 ALA A CA 1
ATOM 3136 C C . ALA A 1 463 ? -7.136 65.766 98.606 1.00 61.62 913 ALA A C 1
ATOM 3137 O O . ALA A 1 463 ? -6.837 64.887 97.795 1.00 61.62 913 ALA A O 1
ATOM 3139 N N . PRO A 1 464 ? -6.396 66.012 99.691 1.00 82.35 914 PRO A N 1
ATOM 3140 C CA . PRO A 1 464 ? -5.165 65.301 100.075 1.00 82.35 914 PRO A CA 1
ATOM 3141 C C . PRO A 1 464 ? -5.234 63.759 100.106 1.00 82.35 914 PRO A C 1
ATOM 3142 O O . PRO A 1 464 ? -6.315 63.181 100.215 1.00 82.35 914 PRO A O 1
ATOM 3146 N N . ASP A 1 465 ? -4.073 63.105 100.016 1.00 118.15 915 ASP A N 1
ATOM 3147 C CA . ASP A 1 465 ? -3.991 61.637 100.035 1.00 118.15 915 ASP A CA 1
ATOM 3148 C C . ASP A 1 465 ? -4.111 61.016 101.437 1.00 118.15 915 ASP A C 1
ATOM 3149 O O . ASP A 1 465 ? -5.223 60.769 101.911 1.00 118.15 915 ASP A O 1
ATOM 3154 N N . ALA A 1 466 ? -2.972 60.753 102.086 1.00 129.22 916 ALA A N 1
ATOM 3155 C CA . ALA A 1 466 ? -2.941 60.168 103.436 1.00 129.22 916 ALA A CA 1
ATOM 3156 C C . ALA A 1 466 ? -3.391 61.191 104.484 1.00 129.22 916 ALA A C 1
ATOM 3157 O O . ALA A 1 466 ? -2.834 61.282 105.582 1.00 129.22 916 ALA A O 1
ATOM 3159 N N . GLY A 1 467 ? -4.407 61.961 104.110 1.00 94.60 917 GLY A N 1
ATOM 3160 C CA . GLY A 1 467 ? -4.975 62.974 104.971 1.00 94.60 917 GLY A CA 1
ATOM 3161 C C . GLY A 1 467 ? -6.477 62.754 105.040 1.00 94.60 917 GLY A C 1
ATOM 3162 O O . GLY A 1 467 ? -7.233 63.174 104.162 1.00 94.60 917 GLY A O 1
ATOM 3163 N N . ALA A 1 468 ? -6.892 62.048 106.087 1.00 162.34 918 ALA A N 1
ATOM 3164 C CA . ALA A 1 468 ? -8.293 61.745 106.358 1.00 162.34 918 ALA A CA 1
ATOM 3165 C C . ALA A 1 468 ? -8.383 61.923 107.862 1.00 162.34 918 ALA A C 1
ATOM 3166 O O . ALA A 1 468 ? -9.448 62.182 108.423 1.00 162.34 918 ALA A O 1
ATOM 3168 N N . ASN A 1 469 ? -7.224 61.775 108.495 1.00 201.25 919 ASN A N 1
ATOM 3169 C CA . ASN A 1 469 ? -7.062 61.935 109.933 1.00 201.25 919 ASN A CA 1
ATOM 3170 C C . ASN A 1 469 ? -6.971 63.449 110.117 1.00 201.25 919 ASN A C 1
ATOM 3171 O O . ASN A 1 469 ? -7.150 63.974 111.218 1.00 201.25 919 ASN A O 1
ATOM 3176 N N . THR A 1 470 ? -6.636 64.136 108.974 1.00 201.25 920 THR A N 1
ATOM 3177 C CA . THR A 1 470 ? -6.545 65.594 108.837 1.00 201.25 920 THR A CA 1
ATOM 3178 C C . THR A 1 470 ? -7.956 65.945 108.710 1.00 201.25 920 THR A C 1
ATOM 3179 O O . THR A 1 470 ? -8.533 65.727 107.652 1.00 201.25 920 THR A O 1
ATOM 3183 N N . ALA A 1 471 ? -8.541 66.427 109.671 1.00 149.10 921 ALA A N 1
ATOM 3184 C CA . ALA A 1 471 ? -9.913 66.405 109.291 1.00 149.10 921 ALA A CA 1
ATOM 3185 C C . ALA A 1 471 ? -10.743 67.398 110.113 1.00 149.10 921 ALA A C 1
ATOM 3186 O O . ALA A 1 471 ? -11.128 67.098 111.245 1.00 149.10 921 ALA A O 1
ATOM 3188 N N . ASN A 1 475 ? -12.451 69.584 103.848 1.00 176.56 925 ASN A N 1
ATOM 3189 C CA . ASN A 1 475 ? -12.498 70.735 102.946 1.00 176.56 925 ASN A CA 1
ATOM 3190 C C . ASN A 1 475 ? -11.526 71.384 102.065 1.00 176.56 925 ASN A C 1
ATOM 3191 O O . ASN A 1 475 ? -11.500 71.115 100.868 1.00 176.56 925 ASN A O 1
ATOM 3196 N N . MET A 1 476 ? -10.719 72.283 102.530 1.00 107.18 926 MET A N 1
ATOM 3197 C CA . MET A 1 476 ? -9.887 72.987 101.510 1.00 107.18 926 MET A CA 1
ATOM 3198 C C . MET A 1 476 ? -9.120 72.079 100.530 1.00 107.18 926 MET A C 1
ATOM 3199 O O . MET A 1 476 ? -8.286 71.312 101.003 1.00 107.18 926 MET A O 1
ATOM 3204 N N . ARG A 1 477 ? -9.347 72.134 99.152 1.00 68.77 927 ARG A N 1
ATOM 3205 C CA . ARG A 1 477 ? -8.695 71.205 98.242 1.00 68.77 927 ARG A CA 1
ATOM 3206 C C . ARG A 1 477 ? -7.503 71.862 97.578 1.00 68.77 927 ARG A C 1
ATOM 3207 O O . ARG A 1 477 ? -7.420 73.089 97.484 1.00 68.77 927 ARG A O 1
ATOM 3215 N N . ILE A 1 478 ? -6.575 71.026 97.130 1.00 42.36 928 ILE A N 1
ATOM 3216 C CA . ILE A 1 478 ? -5.361 71.494 96.483 1.00 42.36 928 ILE A CA 1
ATOM 3217 C C . ILE A 1 478 ? -5.591 71.865 95.023 1.00 42.36 928 ILE A C 1
ATOM 3218 O O . ILE A 1 478 ? -6.231 71.120 94.281 1.00 42.36 928 ILE A O 1
ATOM 3223 N N . PHE A 1 479 ? -5.080 73.020 94.614 1.00 55.28 929 PHE A N 1
ATOM 3224 C CA . PHE A 1 479 ? -5.231 73.446 93.230 1.00 55.28 929 PHE A CA 1
ATOM 3225 C C . PHE A 1 479 ? -3.907 73.568 92.515 1.00 55.28 929 PHE A C 1
ATOM 3226 O O . PHE A 1 479 ? -2.926 74.080 93.067 1.00 55.28 929 PHE A O 1
ATOM 3234 N N . ASP A 1 480 ? -3.901 73.114 91.268 1.00 82.46 930 ASP A N 1
ATOM 3235 C CA . ASP A 1 480 ? -2.708 73.152 90.442 1.00 82.46 930 ASP A CA 1
ATOM 3236 C C . ASP A 1 480 ? -3.050 73.476 88.988 1.00 82.46 930 ASP A C 1
ATOM 3237 O O . ASP A 1 480 ? -4.025 72.961 88.429 1.00 82.46 930 ASP A O 1
ATOM 3242 N N . GLY A 1 481 ? -2.245 74.351 88.391 1.00 61.09 931 GLY A N 1
ATOM 3243 C CA . GLY A 1 481 ? -2.456 74.729 87.007 1.00 61.09 931 GLY A CA 1
ATOM 3244 C C . GLY A 1 481 ? -1.549 73.940 86.073 1.00 61.09 931 GLY A C 1
ATOM 3245 O O . GLY A 1 481 ? -0.734 73.119 86.517 1.00 61.09 931 GLY A O 1
ATOM 3246 N N . ALA A 1 482 ? -1.693 74.185 84.775 1.00 73.21 932 ALA A N 1
ATOM 3247 C CA . ALA A 1 482 ? -0.888 73.514 83.763 1.00 73.21 932 ALA A CA 1
ATOM 3248 C C . ALA A 1 482 ? -1.385 73.897 82.370 1.00 73.21 932 ALA A C 1
ATOM 3249 O O . ALA A 1 482 ? -2.554 74.242 82.188 1.00 73.21 932 ALA A O 1
ATOM 3251 N N . LEU A 1 483 ? -0.486 73.851 81.392 1.00 43.99 933 LEU A N 1
ATOM 3252 C CA . LEU A 1 483 ? -0.833 74.172 80.017 1.00 43.99 933 LEU A CA 1
ATOM 3253 C C . LEU A 1 483 ? -0.718 72.947 79.129 1.00 43.99 933 LEU A C 1
ATOM 3254 O O . LEU A 1 483 ? 0.248 72.168 79.235 1.00 43.99 933 LEU A O 1
ATOM 3259 N N . HIS A 1 484 ? -1.720 72.776 78.269 1.00 59.80 934 HIS A N 1
ATOM 3260 C CA . HIS A 1 484 ? -1.755 71.658 77.345 1.00 59.80 934 HIS A CA 1
ATOM 3261 C C . HIS A 1 484 ? -0.683 71.887 76.291 1.00 59.80 934 HIS A C 1
ATOM 3262 O O . HIS A 1 484 ? 0.448 71.419 76.415 1.00 59.80 934 HIS A O 1
ATOM 3269 N N . ALA A 1 485 ? -1.023 72.623 75.249 1.00 27.33 935 ALA A N 1
ATOM 3270 C CA . ALA A 1 485 ? -0.033 72.888 74.225 1.00 27.33 935 ALA A CA 1
ATOM 3271 C C . ALA A 1 485 ? 0.695 74.174 74.593 1.00 27.33 935 ALA A C 1
ATOM 3272 O O . ALA A 1 485 ? 0.357 75.247 74.094 1.00 27.33 935 ALA A O 1
ATOM 3274 N N . GLY A 1 486 ? 1.687 74.088 75.468 1.00 20.56 936 GLY A N 1
ATOM 3275 C CA . GLY A 1 486 ? 2.400 75.304 75.828 1.00 20.56 936 GLY A CA 1
ATOM 3276 C C . GLY A 1 486 ? 3.895 75.064 75.862 1.00 20.56 936 GLY A C 1
ATOM 3277 O O . GLY A 1 486 ? 4.334 73.905 75.830 1.00 20.56 936 GLY A O 1
ATOM 3278 N N . ILE A 1 487 ? 4.695 76.125 75.903 1.00 29.23 937 ILE A N 1
ATOM 3279 C CA . ILE A 1 487 ? 6.137 75.915 75.971 1.00 29.23 937 ILE A CA 1
ATOM 3280 C C . ILE A 1 487 ? 6.785 76.858 76.974 1.00 29.23 937 ILE A C 1
ATOM 3281 O O . ILE A 1 487 ? 6.219 77.904 77.327 1.00 29.23 937 ILE A O 1
ATOM 3286 N N . LEU A 1 488 ? 7.979 76.505 77.428 1.00 25.05 938 LEU A N 1
ATOM 3287 C CA . LEU A 1 488 ? 8.646 77.341 78.413 1.00 25.05 938 LEU A CA 1
ATOM 3288 C C . LEU A 1 488 ? 9.638 78.369 77.856 1.00 25.05 938 LEU A C 1
ATOM 3289 O O . LEU A 1 488 ? 10.731 78.004 77.422 1.00 25.05 938 LEU A O 1
ATOM 3294 N N . LEU A 1 489 ? 9.264 79.651 77.885 1.00 21.81 939 LEU A N 1
ATOM 3295 C CA . LEU A 1 489 ? 10.149 80.735 77.396 1.00 21.81 939 LEU A CA 1
ATOM 3296 C C . LEU A 1 489 ? 11.274 80.951 78.434 1.00 21.81 939 LEU A C 1
ATOM 3297 O O . LEU A 1 489 ? 11.125 81.584 79.466 1.00 21.81 939 LEU A O 1
ATOM 3302 N N . MET A 1 490 ? 12.411 80.409 78.089 1.00 46.18 940 MET A N 1
ATOM 3303 C CA . MET A 1 490 ? 13.698 80.296 78.869 1.00 46.18 940 MET A CA 1
ATOM 3304 C C . MET A 1 490 ? 14.332 81.590 79.366 1.00 46.18 940 MET A C 1
ATOM 3305 O O . MET A 1 490 ? 14.121 81.999 80.500 1.00 46.18 940 MET A O 1
ATOM 3310 N N . ALA A 1 491 ? 15.066 82.256 78.477 1.00 48.00 941 ALA A N 1
ATOM 3311 C CA . ALA A 1 491 ? 15.677 83.542 78.794 1.00 48.00 941 ALA A CA 1
ATOM 3312 C C . ALA A 1 491 ? 14.616 84.487 78.251 1.00 48.00 941 ALA A C 1
ATOM 3313 O O . ALA A 1 491 ? 13.706 84.039 77.558 1.00 48.00 941 ALA A O 1
ATOM 3315 N N . PRO A 1 492 ? 14.692 85.785 78.576 1.00 55.24 942 PRO A N 1
ATOM 3316 C CA . PRO A 1 492 ? 13.700 86.750 78.079 1.00 55.24 942 PRO A CA 1
ATOM 3317 C C . PRO A 1 492 ? 14.255 87.459 76.841 1.00 55.24 942 PRO A C 1
ATOM 3318 O O . PRO A 1 492 ? 15.157 88.297 76.972 1.00 55.24 942 PRO A O 1
ATOM 3322 N N . GLN A 1 493 ? 13.736 87.130 75.654 1.00 100.03 943 GLN A N 1
ATOM 3323 C CA . GLN A 1 493 ? 14.219 87.728 74.395 1.00 100.03 943 GLN A CA 1
ATOM 3324 C C . GLN A 1 493 ? 14.034 89.244 74.343 1.00 100.03 943 GLN A C 1
ATOM 3325 O O . GLN A 1 493 ? 13.221 89.800 75.090 1.00 100.03 943 GLN A O 1
ATOM 3331 N N . HIS A 1 494 ? 14.777 89.906 73.453 1.00 39.29 944 HIS A N 1
ATOM 3332 C CA . HIS A 1 494 ? 14.695 91.365 73.335 1.00 39.29 944 HIS A CA 1
ATOM 3333 C C . HIS A 1 494 ? 13.279 91.924 73.251 1.00 39.29 944 HIS A C 1
ATOM 3334 O O . HIS A 1 494 ? 12.523 91.601 72.335 1.00 39.29 944 HIS A O 1
ATOM 3341 N N . LEU A 1 495 ? 12.968 92.810 74.193 1.00 156.18 945 LEU A N 1
ATOM 3342 C CA . LEU A 1 495 ? 11.669 93.464 74.316 1.00 156.18 945 LEU A CA 1
ATOM 3343 C C . LEU A 1 495 ? 10.780 93.606 73.073 1.00 156.18 945 LEU A C 1
ATOM 3344 O O . LEU A 1 495 ? 9.754 92.933 72.984 1.00 156.18 945 LEU A O 1
ATOM 3349 N N . ASP A 1 496 ? 11.141 94.458 72.116 1.00 111.82 946 ASP A N 1
ATOM 3350 C CA . ASP A 1 496 ? 10.276 94.621 70.945 1.00 111.82 946 ASP A CA 1
ATOM 3351 C C . ASP A 1 496 ? 10.497 93.670 69.768 1.00 111.82 946 ASP A C 1
ATOM 3352 O O . ASP A 1 496 ? 10.370 94.059 68.610 1.00 111.82 946 ASP A O 1
ATOM 3357 N N . HIS A 1 497 ? 10.817 92.416 70.062 1.00 91.03 947 HIS A N 1
ATOM 3358 C CA . HIS A 1 497 ? 11.009 91.409 68.998 1.00 91.03 947 HIS A CA 1
ATOM 3359 C C . HIS A 1 497 ? 9.855 90.423 68.967 1.00 91.03 947 HIS A C 1
ATOM 3360 O O . HIS A 1 497 ? 8.910 90.542 69.717 1.00 91.03 947 HIS A O 1
ATOM 3367 N N . THR A 1 498 ? 9.953 89.468 68.056 1.00 147.62 948 THR A N 1
ATOM 3368 C CA . THR A 1 498 ? 8.891 88.500 67.817 1.00 147.62 948 THR A CA 1
ATOM 3369 C C . THR A 1 498 ? 8.412 87.601 68.957 1.00 147.62 948 THR A C 1
ATOM 3370 O O . THR A 1 498 ? 7.217 87.315 69.076 1.00 147.62 948 THR A O 1
ATOM 3374 N N . ILE A 1 499 ? 9.339 87.152 69.788 1.00 109.55 949 ILE A N 1
ATOM 3375 C CA . ILE A 1 499 ? 9.007 86.289 70.911 1.00 109.55 949 ILE A CA 1
ATOM 3376 C C . ILE A 1 499 ? 8.282 87.082 71.996 1.00 109.55 949 ILE A C 1
ATOM 3377 O O . ILE A 1 499 ? 7.298 86.612 72.564 1.00 109.55 949 ILE A O 1
ATOM 3382 N N . GLN A 1 500 ? 8.768 88.293 72.259 1.00 124.74 950 GLN A N 1
ATOM 3383 C CA . GLN A 1 500 ? 8.202 89.176 73.282 1.00 124.74 950 GLN A CA 1
ATOM 3384 C C . GLN A 1 500 ? 7.011 90.005 72.787 1.00 124.74 950 GLN A C 1
ATOM 3385 O O . GLN A 1 500 ? 6.099 90.323 73.553 1.00 124.74 950 GLN A O 1
ATOM 3391 N N . ASN A 1 501 ? 7.045 90.355 71.504 1.00 63.42 951 ASN A N 1
ATOM 3392 C CA . ASN A 1 501 ? 6.015 91.152 70.828 1.00 63.42 951 ASN A CA 1
ATOM 3393 C C . ASN A 1 501 ? 4.665 90.429 70.744 1.00 63.42 951 ASN A C 1
ATOM 3394 O O . ASN A 1 501 ? 3.731 90.906 70.094 1.00 63.42 951 ASN A O 1
ATOM 3399 N N . GLY A 1 502 ? 4.564 89.283 71.410 1.00 89.78 952 GLY A N 1
ATOM 3400 C CA . GLY A 1 502 ? 3.328 88.524 71.388 1.00 89.78 952 GLY A CA 1
ATOM 3401 C C . GLY A 1 502 ? 3.007 88.007 69.999 1.00 89.78 952 GLY A C 1
ATOM 3402 O O . GLY A 1 502 ? 1.896 87.534 69.747 1.00 89.78 952 GLY A O 1
ATOM 3403 N N . ASP A 1 503 ? 3.983 88.098 69.097 1.00 60.49 953 ASP A N 1
ATOM 3404 C CA . ASP A 1 503 ? 3.806 87.638 67.722 1.00 60.49 953 ASP A CA 1
ATOM 3405 C C . ASP A 1 503 ? 3.278 86.212 67.656 1.00 60.49 953 ASP A C 1
ATOM 3406 O O . ASP A 1 503 ? 2.120 86.006 67.298 1.00 60.49 953 ASP A O 1
ATOM 3411 N N . TYR A 1 504 ? 4.115 85.236 68.024 1.00 52.50 954 TYR A N 1
ATOM 3412 C CA . TYR A 1 504 ? 3.730 83.818 67.985 1.00 52.50 954 TYR A CA 1
ATOM 3413 C C . TYR A 1 504 ? 3.319 83.236 69.339 1.00 52.50 954 TYR A C 1
ATOM 3414 O O . TYR A 1 504 ? 2.382 82.415 69.436 1.00 52.50 954 TYR A O 1
ATOM 3423 N N . PHE A 1 505 ? 4.038 83.657 70.377 1.00 64.25 955 PHE A N 1
ATOM 3424 C CA . PHE A 1 505 ? 3.805 83.169 71.730 1.00 64.25 955 PHE A CA 1
ATOM 3425 C C . PHE A 1 505 ? 3.288 84.213 72.702 1.00 64.25 955 PHE A C 1
ATOM 3426 O O . PHE A 1 505 ? 3.713 85.366 72.671 1.00 64.25 955 PHE A O 1
ATOM 3434 N N . TYR A 1 506 ? 2.384 83.801 73.584 1.00 37.10 956 TYR A N 1
ATOM 3435 C CA . TYR A 1 506 ? 1.842 84.724 74.576 1.00 37.10 956 TYR A CA 1
ATOM 3436 C C . TYR A 1 506 ? 2.078 84.218 76.007 1.00 37.10 956 TYR A C 1
ATOM 3437 O O . TYR A 1 506 ? 1.763 83.060 76.326 1.00 37.10 956 TYR A O 1
ATOM 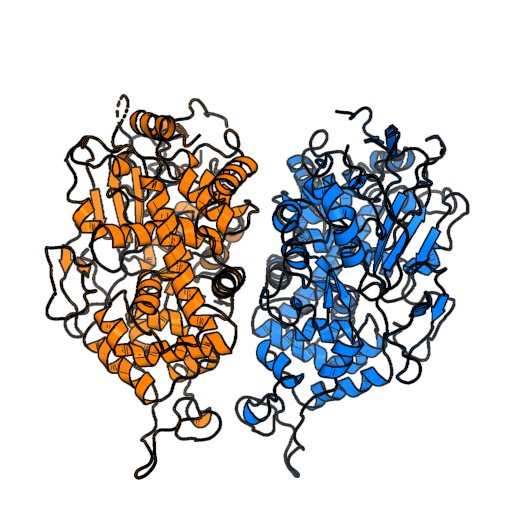3446 N N . PRO A 1 507 ? 2.661 85.078 76.878 1.00 45.92 957 PRO A N 1
ATOM 3447 C CA . PRO A 1 507 ? 2.967 84.780 78.285 1.00 45.92 957 PRO A CA 1
ATOM 3448 C C . PRO A 1 507 ? 1.716 84.366 79.032 1.00 45.92 957 PRO A C 1
ATOM 3449 O O . PRO A 1 507 ? 0.660 84.996 78.881 1.00 45.92 957 PRO A O 1
ATOM 3453 N N . LEU A 1 508 ? 1.836 83.315 79.836 1.00 25.45 958 LEU A N 1
ATOM 3454 C CA . LEU A 1 508 ? 0.706 82.829 80.622 1.00 25.45 958 LEU A CA 1
ATOM 3455 C C . LEU A 1 508 ? 1.249 81.847 81.659 1.00 25.45 958 LEU A C 1
ATOM 3456 O O . LEU A 1 508 ? 1.180 80.624 81.446 1.00 25.45 958 LEU A O 1
ATOM 3461 N N . PRO A 1 509 ? 1.792 82.366 82.796 1.00 36.21 959 PRO A N 1
ATOM 3462 C CA . PRO A 1 509 ? 2.362 81.542 83.873 1.00 36.21 959 PRO A CA 1
ATOM 3463 C C . PRO A 1 509 ? 1.343 80.628 84.547 1.00 36.21 959 PRO A C 1
ATOM 3464 O O . PRO A 1 509 ? 0.282 81.089 84.988 1.00 36.21 959 PRO A O 1
ATOM 3468 N N . VAL A 1 510 ? 1.664 79.336 84.619 1.00 49.70 960 VAL A N 1
ATOM 3469 C CA . VAL A 1 510 ? 0.775 78.374 85.263 1.00 49.70 960 VAL A CA 1
ATOM 3470 C C . VAL A 1 510 ? 1.169 78.215 86.726 1.00 49.70 960 VAL A C 1
ATOM 3471 O O . VAL A 1 510 ? 0.415 77.643 87.521 1.00 49.70 960 VAL A O 1
ATOM 3475 N N . HIS A 1 511 ? 2.341 78.729 87.089 1.00 32.37 961 HIS A N 1
ATOM 3476 C CA . HIS A 1 511 ? 2.810 78.570 88.452 1.00 32.37 961 HIS A CA 1
ATOM 3477 C C . HIS A 1 511 ? 3.937 79.537 88.832 1.00 32.37 961 HIS A C 1
ATOM 3478 O O . HIS A 1 511 ? 4.804 79.864 88.015 1.00 32.37 961 HIS A O 1
ATOM 3485 N N . ALA A 1 512 ? 3.908 79.999 90.081 1.00 37.69 962 ALA A N 1
ATOM 3486 C CA . ALA A 1 512 ? 4.892 80.952 90.592 1.00 37.69 962 ALA A CA 1
ATOM 3487 C C . ALA A 1 512 ? 6.296 80.601 90.115 1.00 37.69 962 ALA A C 1
ATOM 3488 O O . ALA A 1 512 ? 7.087 81.489 89.792 1.00 37.69 962 ALA A O 1
ATOM 3490 N N . LEU A 1 513 ? 6.594 79.304 90.055 1.00 41.43 963 LEU A N 1
ATOM 3491 C CA . LEU A 1 513 ? 7.918 78.836 89.638 1.00 41.43 963 LEU A CA 1
ATOM 3492 C C . LEU A 1 513 ? 8.359 79.315 88.248 1.00 41.43 963 LEU A C 1
ATOM 3493 O O . LEU A 1 513 ? 9.558 79.502 87.983 1.00 41.43 963 LEU A O 1
ATOM 3498 N N . PHE A 1 514 ? 7.384 79.521 87.370 1.00 48.60 964 PHE A N 1
ATOM 3499 C CA . PHE A 1 514 ? 7.658 79.978 86.017 1.00 48.60 964 PHE A CA 1
ATOM 3500 C C . PHE A 1 514 ? 6.841 81.236 85.724 1.00 48.60 964 PHE A C 1
ATOM 3501 O O . PHE A 1 514 ? 5.682 81.147 85.291 1.00 48.60 964 PHE A O 1
ATOM 3509 N N . ALA A 1 515 ? 7.414 82.411 85.958 1.00 33.70 965 ALA A N 1
ATOM 3510 C CA . ALA A 1 515 ? 6.662 83.631 85.687 1.00 33.70 965 ALA A CA 1
ATOM 3511 C C . ALA A 1 515 ? 7.540 84.871 85.619 1.00 33.70 965 ALA A C 1
ATOM 3512 O O . ALA A 1 515 ? 7.095 85.971 86.001 1.00 33.70 965 ALA A O 1
ATOM 3514 N N . GLY A 1 516 ? 8.770 84.690 85.127 1.00 47.60 966 GLY A N 1
ATOM 3515 C CA . GLY A 1 516 ? 9.710 85.793 84.993 1.00 47.60 966 GLY A CA 1
ATOM 3516 C C . GLY A 1 516 ? 9.021 87.126 84.755 1.00 47.60 966 GLY A C 1
ATOM 3517 O O . GLY A 1 516 ? 8.168 87.252 83.871 1.00 47.60 966 GLY A O 1
ATOM 3518 N N . ALA A 1 517 ? 9.369 88.122 85.560 1.00 48.35 967 ALA A N 1
ATOM 3519 C CA . ALA A 1 517 ? 8.769 89.441 85.422 1.00 48.35 967 ALA A CA 1
ATOM 3520 C C . ALA A 1 517 ? 8.883 89.863 83.966 1.00 48.35 967 ALA A C 1
ATOM 3521 O O . ALA A 1 517 ? 7.871 90.073 83.288 1.00 48.35 967 ALA A O 1
ATOM 3523 N N . ASP A 1 518 ? 10.128 89.952 83.496 1.00 44.45 968 ASP A N 1
ATOM 3524 C CA . ASP A 1 518 ? 10.453 90.352 82.126 1.00 44.45 968 ASP A CA 1
ATOM 3525 C C . ASP A 1 518 ? 9.515 89.818 81.031 1.00 44.45 968 ASP A C 1
ATOM 3526 O O . ASP A 1 518 ? 9.109 90.568 80.138 1.00 44.45 968 ASP A O 1
ATOM 3531 N N . HIS A 1 519 ? 9.165 88.539 81.084 1.00 31.46 969 HIS A N 1
ATOM 3532 C CA . HIS A 1 519 ? 8.266 88.012 80.080 1.00 31.46 969 HIS A CA 1
ATOM 3533 C C . HIS A 1 519 ? 6.878 88.629 80.204 1.00 31.46 969 HIS A C 1
ATOM 3534 O O . HIS A 1 519 ? 6.306 89.112 79.210 1.00 31.46 969 HIS A O 1
ATOM 3541 N N . VAL A 1 520 ? 6.346 88.660 81.423 1.00 33.91 970 VAL A N 1
ATOM 3542 C CA . VAL A 1 520 ? 5.004 89.198 81.647 1.00 33.91 970 VAL A CA 1
ATOM 3543 C C . VAL A 1 520 ? 4.946 90.728 81.632 1.00 33.91 970 VAL A C 1
ATOM 3544 O O . VAL A 1 520 ? 4.004 91.322 81.089 1.00 33.91 970 VAL A O 1
ATOM 3548 N N . ALA A 1 521 ? 5.952 91.361 82.226 1.00 51.02 971 ALA A N 1
ATOM 3549 C CA . ALA A 1 521 ? 6.003 92.817 82.303 1.00 51.02 971 ALA A CA 1
ATOM 3550 C C . ALA A 1 521 ? 6.155 93.470 80.937 1.00 51.02 971 ALA A C 1
ATOM 3551 O O . ALA A 1 521 ? 5.502 94.480 80.657 1.00 51.02 971 ALA A O 1
ATOM 3553 N N . ASN A 1 522 ? 7.018 92.897 80.093 1.00 65.84 972 ASN A N 1
ATOM 3554 C CA . ASN A 1 522 ? 7.266 93.433 78.747 1.00 65.84 972 ASN A CA 1
ATOM 3555 C C . ASN A 1 522 ? 6.287 92.853 77.725 1.00 65.84 972 ASN A C 1
ATOM 3556 O O . ASN A 1 522 ? 6.523 92.924 76.520 1.00 65.84 972 ASN A O 1
ATOM 3561 N N . ALA A 1 523 ? 5.194 92.270 78.208 1.00 77.75 973 ALA A N 1
ATOM 3562 C CA . ALA A 1 523 ? 4.184 91.692 77.326 1.00 77.75 973 ALA A CA 1
ATOM 3563 C C . ALA A 1 523 ? 3.486 92.814 76.551 1.00 77.75 973 ALA A C 1
ATOM 3564 O O . ALA A 1 523 ? 3.713 93.994 76.815 1.00 77.75 973 ALA A O 1
ATOM 3566 N N . PRO A 1 524 ? 2.624 92.460 75.585 1.00 56.55 974 PRO A N 1
ATOM 3567 C CA . PRO A 1 524 ? 1.903 93.452 74.779 1.00 56.55 974 PRO A CA 1
ATOM 3568 C C . PRO A 1 524 ? 1.040 94.452 75.548 1.00 56.55 974 PRO A C 1
ATOM 3569 O O . PRO A 1 524 ? 1.368 95.637 75.604 1.00 56.55 974 PRO A O 1
ATOM 3573 N N . ASN A 1 525 ? -0.059 93.983 76.135 1.00 84.98 975 ASN A N 1
ATOM 3574 C CA . ASN A 1 525 ? -0.961 94.862 76.888 1.00 84.98 975 ASN A CA 1
ATOM 3575 C C . ASN A 1 525 ? -0.752 94.810 78.405 1.00 84.98 975 ASN A C 1
ATOM 3576 O O . ASN A 1 525 ? -1.681 94.494 79.151 1.00 84.98 975 ASN A O 1
ATOM 3581 N N . PHE A 1 526 ? 0.450 95.135 78.868 1.00 70.83 976 PHE A N 1
ATOM 3582 C CA . PHE A 1 526 ? 0.722 95.089 80.298 1.00 70.83 976 PHE A CA 1
ATOM 3583 C C . PHE A 1 526 ? 0.528 96.440 80.988 1.00 70.83 976 PHE A C 1
ATOM 3584 O O . PHE A 1 526 ? 1.260 97.396 80.716 1.00 70.83 976 PHE A O 1
ATOM 3592 N N . PRO A 1 527 ? -0.460 96.528 81.903 1.00 75.53 977 PRO A N 1
ATOM 3593 C CA . PRO A 1 527 ? -0.751 97.769 82.637 1.00 75.53 977 PRO A CA 1
ATOM 3594 C C . PRO A 1 527 ? 0.525 98.338 83.232 1.00 75.53 977 PRO A C 1
ATOM 3595 O O . PRO A 1 527 ? 1.084 97.776 84.167 1.00 75.53 977 PRO A O 1
ATOM 3599 N N . PRO A 1 528 ? 0.997 99.467 82.699 1.00 87.87 978 PRO A N 1
ATOM 3600 C CA . PRO A 1 528 ? 2.219 100.123 83.169 1.00 87.87 978 PRO A CA 1
ATOM 3601 C C . PRO A 1 528 ? 2.192 100.420 84.671 1.00 87.87 978 PRO A C 1
ATOM 3602 O O . PRO A 1 528 ? 3.234 100.670 85.288 1.00 87.87 978 PRO A O 1
ATOM 3606 N N . ALA A 1 529 ? 0.995 100.394 85.250 1.00 49.90 979 ALA A N 1
ATOM 3607 C CA . ALA A 1 529 ? 0.832 100.640 86.679 1.00 49.90 979 ALA A CA 1
ATOM 3608 C C . ALA A 1 529 ? 1.483 99.498 87.464 1.00 49.90 979 ALA A C 1
ATOM 3609 O O . ALA A 1 529 ? 2.355 99.724 88.310 1.00 49.90 979 ALA A O 1
ATOM 3611 N N . LEU A 1 530 ? 1.057 98.275 87.159 1.00 54.76 980 LEU A N 1
ATOM 3612 C CA . LEU A 1 530 ? 1.561 97.071 87.812 1.00 54.76 980 LEU A CA 1
ATOM 3613 C C . LEU A 1 530 ? 3.050 96.768 87.568 1.00 54.76 980 LEU A C 1
ATOM 3614 O O . LEU A 1 530 ? 3.621 95.893 88.227 1.00 54.76 980 LEU A O 1
ATOM 3619 N N . ARG A 1 531 ? 3.681 97.476 86.635 1.00 59.09 981 ARG A N 1
ATOM 3620 C CA . ARG A 1 531 ? 5.091 97.235 86.339 1.00 59.09 981 ARG A CA 1
ATOM 3621 C C . ARG A 1 531 ? 5.916 97.072 87.612 1.00 59.09 981 ARG A C 1
ATOM 3622 O O . ARG A 1 531 ? 6.734 96.154 87.724 1.00 59.09 981 ARG A O 1
ATOM 3630 N N . ASP A 1 532 ? 5.680 97.957 88.576 1.00 63.59 982 ASP A N 1
ATOM 3631 C CA . ASP A 1 532 ? 6.394 97.940 89.854 1.00 63.59 982 ASP A CA 1
ATOM 3632 C C . ASP A 1 532 ? 6.118 96.648 90.621 1.00 63.59 982 ASP A C 1
ATOM 3633 O O . ASP A 1 532 ? 7.037 95.897 90.968 1.00 63.59 982 ASP A O 1
ATOM 3638 N N . LEU A 1 533 ? 4.835 96.410 90.880 1.00 40.91 983 LEU A N 1
ATOM 3639 C CA . LEU A 1 533 ? 4.375 95.230 91.600 1.00 40.91 983 LEU A CA 1
ATOM 3640 C C . LEU A 1 533 ? 4.991 93.936 91.062 1.00 40.91 983 LEU A C 1
ATOM 3641 O O . LEU A 1 533 ? 5.614 93.170 91.806 1.00 40.91 983 LEU A O 1
ATOM 3646 N N . SER A 1 534 ? 4.793 93.705 89.765 1.00 44.20 984 SER A N 1
ATOM 3647 C CA . SER A 1 534 ? 5.279 92.516 89.057 1.00 44.20 984 SER A CA 1
ATOM 3648 C C . SER A 1 534 ? 6.772 92.304 89.215 1.00 44.20 984 SER A C 1
ATOM 3649 O O . SER A 1 534 ? 7.259 91.173 89.134 1.00 44.20 984 SER A O 1
ATOM 3652 N N . ARG A 1 535 ? 7.492 93.403 89.411 1.00 60.21 985 ARG A N 1
ATOM 3653 C CA . ARG A 1 535 ? 8.932 93.346 89.571 1.00 60.21 985 ARG A CA 1
ATOM 3654 C C . ARG A 1 535 ? 9.321 92.603 90.840 1.00 60.21 985 ARG A C 1
ATOM 3655 O O . ARG A 1 535 ? 10.506 92.495 91.145 1.00 60.21 985 ARG A O 1
ATOM 3663 N N . GLN A 1 536 ? 8.334 92.081 91.570 1.00 51.60 986 GLN A N 1
ATOM 3664 C CA . GLN A 1 536 ? 8.595 91.358 92.824 1.00 51.60 986 GLN A CA 1
ATOM 3665 C C . GLN A 1 536 ? 7.454 90.432 93.272 1.00 51.60 986 GLN A C 1
ATOM 3666 O O . GLN A 1 536 ? 7.470 89.920 94.388 1.00 51.60 986 GLN A O 1
ATOM 3672 N N . VAL A 1 537 ? 6.472 90.207 92.406 1.00 58.52 987 VAL A N 1
ATOM 3673 C CA . VAL A 1 537 ? 5.337 89.370 92.766 1.00 58.52 987 VAL A CA 1
ATOM 3674 C C . VAL A 1 537 ? 4.784 88.491 91.639 1.00 58.52 987 VAL A C 1
ATOM 3675 O O . VAL A 1 537 ? 4.129 88.992 90.716 1.00 58.52 987 VAL A O 1
ATOM 3679 N N . PRO A 1 538 ? 5.029 87.168 91.707 1.00 34.91 988 PRO A N 1
ATOM 3680 C CA . PRO A 1 538 ? 4.538 86.230 90.689 1.00 34.91 988 PRO A CA 1
ATOM 3681 C C . PRO A 1 538 ? 3.068 86.494 90.311 1.00 34.91 988 PRO A C 1
ATOM 3682 O O . PRO A 1 538 ? 2.193 86.521 91.179 1.00 34.91 988 PRO A O 1
ATOM 3686 N N . LEU A 1 539 ? 2.807 86.678 89.012 1.00 49.47 989 LEU A N 1
ATOM 3687 C CA . LEU A 1 539 ? 1.456 86.966 88.512 1.00 49.47 989 LEU A CA 1
ATOM 3688 C C . LEU A 1 539 ? 0.644 85.789 87.970 1.00 49.47 989 LEU A C 1
ATOM 3689 O O . LEU A 1 539 ? -0.108 85.957 87.008 1.00 49.47 989 LEU A O 1
ATOM 3694 N N . VAL A 1 540 ? 0.771 84.613 88.576 1.00 39.15 990 VAL A N 1
ATOM 3695 C CA . VAL A 1 540 ? 0.002 83.460 88.102 1.00 39.15 990 VAL A CA 1
ATOM 3696 C C . VAL A 1 540 ? -1.517 83.683 88.207 1.00 39.15 990 VAL A C 1
ATOM 3697 O O . VAL A 1 540 ? -2.062 83.787 89.313 1.00 39.15 990 VAL A O 1
ATOM 3701 N N . PRO A 1 541 ? -2.217 83.739 87.054 1.00 29.02 991 PRO A N 1
ATOM 3702 C CA . PRO A 1 541 ? -3.667 83.947 86.953 1.00 29.02 991 PRO A CA 1
ATOM 3703 C C . PRO A 1 541 ? -4.484 83.128 87.944 1.00 29.02 991 PRO A C 1
ATOM 3704 O O . PRO A 1 541 ? -4.367 81.896 88.002 1.00 29.02 991 PRO A O 1
ATOM 3708 N N . PRO A 1 542 ? -5.336 83.802 88.733 1.00 45.75 992 PRO A N 1
ATOM 3709 C CA . PRO A 1 542 ? -6.153 83.072 89.704 1.00 45.75 992 PRO A CA 1
ATOM 3710 C C . PRO A 1 542 ? -6.920 81.944 89.036 1.00 45.75 992 PRO A C 1
ATOM 3711 O O . PRO A 1 542 ? -7.366 81.020 89.708 1.00 45.75 992 PRO A O 1
ATOM 3715 N N . ALA A 1 543 ? -7.069 82.011 87.716 1.00 47.55 993 ALA A N 1
ATOM 3716 C CA . ALA A 1 543 ? -7.776 80.960 86.982 1.00 47.55 993 ALA A CA 1
ATOM 3717 C C . ALA A 1 543 ? -6.912 79.690 86.927 1.00 47.55 993 ALA A C 1
ATOM 3718 O O . ALA A 1 543 ? -7.428 78.576 86.758 1.00 47.55 993 ALA A O 1
ATOM 3720 N N . LEU A 1 544 ? -5.601 79.870 87.089 1.00 47.87 994 LEU A N 1
ATOM 3721 C CA . LEU A 1 544 ? -4.640 78.768 87.038 1.00 47.87 994 LEU A CA 1
ATOM 3722 C C . LEU A 1 544 ? -4.150 78.319 88.407 1.00 47.87 994 LEU A C 1
ATOM 3723 O O . LEU A 1 544 ? -3.240 77.491 88.499 1.00 47.87 994 LEU A O 1
ATOM 3728 N N . GLY A 1 545 ? -4.744 78.871 89.464 1.00 72.71 995 GLY A N 1
ATOM 3729 C CA . GLY A 1 545 ? -4.346 78.501 90.814 1.00 72.71 995 GLY A CA 1
ATOM 3730 C C . GLY A 1 545 ? -3.877 79.663 91.675 1.00 72.71 995 GLY A C 1
ATOM 3731 O O . GLY A 1 545 ? -3.598 80.756 91.172 1.00 72.71 995 GLY A O 1
ATOM 3732 N N . ALA A 1 546 ? -3.797 79.418 92.982 1.00 45.79 996 ALA A N 1
ATOM 3733 C CA . ALA A 1 546 ? -3.359 80.427 93.953 1.00 45.79 996 ALA A CA 1
ATOM 3734 C C . ALA A 1 546 ? -2.270 79.848 94.858 1.00 45.79 996 ALA A C 1
ATOM 3735 O O . ALA A 1 546 ? -2.284 78.652 95.182 1.00 45.79 996 ALA A O 1
ATOM 3737 N N . ASN A 1 547 ? -1.341 80.700 95.283 1.00 40.63 997 ASN A N 1
ATOM 3738 C CA . ASN A 1 547 ? -0.239 80.240 96.122 1.00 40.63 997 ASN A CA 1
ATOM 3739 C C . ASN A 1 547 ? -0.606 79.362 97.304 1.00 40.63 997 ASN A C 1
ATOM 3740 O O . ASN A 1 547 ? 0.008 78.311 97.525 1.00 40.63 997 ASN A O 1
ATOM 3745 N N . TYR A 1 548 ? -1.582 79.801 98.089 1.00 43.83 998 TYR A N 1
ATOM 3746 C CA . TYR A 1 548 ? -1.975 79.032 99.252 1.00 43.83 998 TYR A CA 1
ATOM 3747 C C . TYR A 1 548 ? -2.636 77.699 98.939 1.00 43.83 998 TYR A C 1
ATOM 3748 O O . TYR A 1 548 ? -3.121 77.032 99.851 1.00 43.83 998 TYR A O 1
ATOM 3757 N N . PHE A 1 549 ? -2.655 77.294 97.667 1.00 26.89 999 PHE A N 1
ATOM 3758 C CA . PHE A 1 549 ? -3.244 75.998 97.321 1.00 26.89 999 PHE A CA 1
ATOM 3759 C C . PHE A 1 549 ? -2.350 75.122 96.432 1.00 26.89 999 PHE A C 1
ATOM 3760 O O . PHE A 1 549 ? -2.612 73.920 96.268 1.00 26.89 999 PHE A O 1
ATOM 3768 N N . SER A 1 550 ? -1.308 75.717 95.853 1.00 41.24 1000 SER A N 1
ATOM 3769 C CA . SER A 1 550 ? -0.381 74.967 95.008 1.00 41.24 1000 SER A CA 1
ATOM 3770 C C . SER A 1 550 ? 0.267 73.812 95.766 1.00 41.24 1000 SER A C 1
ATOM 3771 O O . SER A 1 550 ? 0.648 73.970 96.924 1.00 41.24 1000 SER A O 1
ATOM 3774 N N . SER A 1 551 ? 0.394 72.652 95.125 1.00 32.46 1001 SER A N 1
ATOM 3775 C CA . SER A 1 551 ? 1.066 71.523 95.771 1.00 32.46 1001 SER A CA 1
ATOM 3776 C C . SER A 1 551 ? 2.510 71.955 96.068 1.00 32.46 1001 SER A C 1
ATOM 3777 O O . SER A 1 551 ? 3.318 71.178 96.572 1.00 32.46 1001 SER A O 1
ATOM 3780 N N . ILE A 1 552 ? 2.846 73.192 95.715 1.00 35.75 1002 ILE A N 1
ATOM 3781 C CA . ILE A 1 552 ? 4.188 73.715 95.952 1.00 35.75 1002 ILE A CA 1
ATOM 3782 C C . ILE A 1 552 ? 4.141 75.248 95.964 1.00 35.75 1002 ILE A C 1
ATOM 3783 O O . ILE A 1 552 ? 4.046 75.893 94.911 1.00 35.75 1002 ILE A O 1
ATOM 3788 N N . ARG A 1 553 ? 4.218 75.825 97.165 1.00 22.48 1003 ARG A N 1
ATOM 3789 C CA . ARG A 1 553 ? 4.123 77.271 97.315 1.00 22.48 1003 ARG A CA 1
ATOM 3790 C C . ARG A 1 553 ? 5.411 78.062 97.352 1.00 22.48 1003 ARG A C 1
ATOM 3791 O O . ARG A 1 553 ? 6.517 77.509 97.261 1.00 22.48 1003 ARG A O 1
ATOM 3799 N N . GLN A 1 554 ? 5.227 79.373 97.506 1.00 26.73 1004 GLN A N 1
ATOM 3800 C CA . GLN A 1 554 ? 6.300 80.358 97.515 1.00 26.73 1004 GLN A CA 1
ATOM 3801 C C . GLN A 1 554 ? 7.624 79.955 98.154 1.00 26.73 1004 GLN A C 1
ATOM 3802 O O . GLN A 1 554 ? 8.674 80.100 97.518 1.00 26.73 1004 GLN A O 1
ATOM 3808 N N . PRO A 1 555 ? 7.612 79.452 99.410 1.00 25.86 1005 PRO A N 1
ATOM 3809 C CA . PRO A 1 555 ? 8.892 79.067 100.020 1.00 25.86 1005 PRO A CA 1
ATOM 3810 C C . PRO A 1 555 ? 9.831 78.450 98.974 1.00 25.86 1005 PRO A C 1
ATOM 3811 O O . PRO A 1 555 ? 10.937 78.956 98.753 1.00 25.86 1005 PRO A O 1
ATOM 3815 N N . VAL A 1 556 ? 9.376 77.389 98.307 1.00 38.42 1006 VAL A N 1
ATOM 3816 C CA . VAL A 1 556 ? 10.187 76.729 97.282 1.00 38.42 1006 VAL A CA 1
ATOM 3817 C C . VAL A 1 556 ? 10.695 77.729 96.258 1.00 38.42 1006 VAL A C 1
ATOM 3818 O O . VAL A 1 556 ? 11.902 77.847 96.033 1.00 38.42 1006 VAL A O 1
ATOM 3822 N N . VAL A 1 557 ? 9.765 78.428 95.616 1.00 16.57 1007 VAL A N 1
ATOM 3823 C CA . VAL A 1 557 ? 10.144 79.445 94.635 1.00 16.57 1007 VAL A CA 1
ATOM 3824 C C . VAL A 1 557 ? 11.244 80.272 95.277 1.00 16.57 1007 VAL A C 1
ATOM 3825 O O . VAL A 1 557 ? 12.401 80.249 94.856 1.00 16.57 1007 VAL A O 1
ATOM 3829 N N . GLN A 1 558 ? 10.851 80.995 96.320 1.00 41.82 1008 GLN A N 1
ATOM 3830 C CA . GLN A 1 558 ? 11.755 81.854 97.055 1.00 41.82 1008 GLN A CA 1
ATOM 3831 C C . GLN A 1 558 ? 13.092 81.151 97.222 1.00 41.82 1008 GLN A C 1
ATOM 3832 O O . GLN A 1 558 ? 14.161 81.757 97.046 1.00 41.82 1008 GLN A O 1
ATOM 3838 N N . HIS A 1 559 ? 13.031 79.862 97.539 1.00 27.54 1009 HIS A N 1
ATOM 3839 C CA . HIS A 1 559 ? 14.251 79.099 97.726 1.00 27.54 1009 HIS A CA 1
ATOM 3840 C C . HIS A 1 559 ? 15.133 79.305 96.504 1.00 27.54 1009 HIS A C 1
ATOM 3841 O O . HIS A 1 559 ? 16.154 79.996 96.579 1.00 27.54 1009 HIS A O 1
ATOM 3848 N N . VAL A 1 560 ? 14.726 78.708 95.387 1.00 42.93 1010 VAL A N 1
ATOM 3849 C CA . VAL A 1 560 ? 15.459 78.804 94.122 1.00 42.93 1010 VAL A CA 1
ATOM 3850 C C . VAL A 1 560 ? 16.035 80.197 93.907 1.00 42.93 1010 VAL A C 1
ATOM 3851 O O . VAL A 1 560 ? 17.259 80.382 93.854 1.00 42.93 1010 VAL A O 1
ATOM 3855 N N . ARG A 1 561 ? 15.127 81.165 93.779 1.00 33.87 1011 ARG A N 1
ATOM 3856 C CA . ARG A 1 561 ? 15.481 82.553 93.547 1.00 33.87 1011 ARG A CA 1
ATOM 3857 C C . ARG A 1 561 ? 16.702 82.993 94.331 1.00 33.87 1011 ARG A C 1
ATOM 3858 O O . ARG A 1 561 ? 17.587 83.621 93.762 1.00 33.87 1011 ARG A O 1
ATOM 3866 N N . GLU A 1 562 ? 16.798 82.650 95.612 1.00 58.69 1012 GLU A N 1
ATOM 3867 C CA . GLU A 1 562 ? 17.973 83.086 96.359 1.00 58.69 1012 GLU A CA 1
ATOM 3868 C C . GLU A 1 562 ? 19.034 82.025 96.631 1.00 58.69 1012 GLU A C 1
ATOM 3869 O O . GLU A 1 562 ? 20.158 82.370 96.997 1.00 58.69 1012 GLU A O 1
ATOM 3875 N N . SER A 1 563 ? 18.703 80.747 96.441 1.00 42.50 1013 SER A N 1
ATOM 3876 C CA . SER A 1 563 ? 19.678 79.680 96.700 1.00 42.50 1013 SER A CA 1
ATOM 3877 C C . SER A 1 563 ? 20.981 79.978 95.986 1.00 42.50 1013 SER A C 1
ATOM 3878 O O . SER A 1 563 ? 20.983 80.634 94.942 1.00 42.50 1013 SER A O 1
ATOM 3881 N N . ALA A 1 564 ? 22.090 79.499 96.538 1.00 55.37 1014 ALA A N 1
ATOM 3882 C CA . ALA A 1 564 ? 23.375 79.750 95.898 1.00 55.37 1014 ALA A CA 1
ATOM 3883 C C . ALA A 1 564 ? 24.212 78.492 95.837 1.00 55.37 1014 ALA A C 1
ATOM 3884 O O . ALA A 1 564 ? 25.347 78.465 96.316 1.00 55.37 1014 ALA A O 1
ATOM 3886 N N . ALA A 1 565 ? 23.650 77.452 95.233 1.00 51.99 1015 ALA A N 1
ATOM 3887 C CA . ALA A 1 565 ? 24.351 76.186 95.107 1.00 51.99 1015 ALA A CA 1
ATOM 3888 C C . ALA A 1 565 ? 24.555 75.777 93.651 1.00 51.99 1015 ALA A C 1
ATOM 3889 O O . ALA A 1 565 ? 23.849 76.244 92.755 1.00 51.99 1015 ALA A O 1
ATOM 3891 N N . GLY A 1 566 ? 25.531 74.904 93.425 1.00 71.07 1016 GLY A N 1
ATOM 3892 C CA . GLY A 1 566 ? 25.771 74.424 92.081 1.00 71.07 1016 GLY A CA 1
ATOM 3893 C C . GLY A 1 566 ? 24.487 73.728 91.692 1.00 71.07 1016 GLY A C 1
ATOM 3894 O O . GLY A 1 566 ? 23.722 73.324 92.573 1.00 71.07 1016 GLY A O 1
ATOM 3895 N N . GLU A 1 567 ? 24.226 73.588 90.397 1.00 39.82 1017 GLU A N 1
ATOM 3896 C CA . GLU A 1 567 ? 22.999 72.934 89.981 1.00 39.82 1017 GLU A CA 1
ATOM 3897 C C . GLU A 1 567 ? 22.867 71.540 90.587 1.00 39.82 1017 GLU A C 1
ATOM 3898 O O . GLU A 1 567 ? 21.836 71.227 91.190 1.00 39.82 1017 GLU A O 1
ATOM 3904 N N . ASN A 1 568 ? 23.904 70.712 90.459 1.00 51.54 1018 ASN A N 1
ATOM 3905 C CA . ASN A 1 568 ? 23.851 69.359 91.022 1.00 51.54 1018 ASN A CA 1
ATOM 3906 C C . ASN A 1 568 ? 23.298 69.356 92.448 1.00 51.54 1018 ASN A C 1
ATOM 3907 O O . ASN A 1 568 ? 22.370 68.599 92.766 1.00 51.54 1018 ASN A O 1
ATOM 3912 N N . ALA A 1 569 ? 23.869 70.204 93.301 1.00 31.57 1019 ALA A N 1
ATOM 3913 C CA . ALA A 1 569 ? 23.420 70.312 94.684 1.00 31.57 1019 ALA A CA 1
ATOM 3914 C C . ALA A 1 569 ? 21.956 70.762 94.675 1.00 31.57 1019 ALA A C 1
ATOM 3915 O O . ALA A 1 569 ? 21.028 69.985 94.980 1.00 31.57 1019 ALA A O 1
ATOM 3917 N N . LEU A 1 570 ? 21.765 72.023 94.291 1.00 13.17 1020 LEU A N 1
ATOM 3918 C CA . LEU A 1 570 ? 20.437 72.628 94.229 1.00 13.17 1020 LEU A CA 1
ATOM 3919 C C . LEU A 1 570 ? 19.391 71.694 93.634 1.00 13.17 1020 LEU A C 1
ATOM 3920 O O . LEU A 1 570 ? 18.191 71.853 93.876 1.00 13.17 1020 LEU A O 1
ATOM 3925 N N . THR A 1 571 ? 19.849 70.721 92.853 1.00 26.93 1021 THR A N 1
ATOM 3926 C CA . THR A 1 571 ? 18.933 69.785 92.232 1.00 26.93 1021 THR A CA 1
ATOM 3927 C C . THR A 1 571 ? 18.374 68.890 93.301 1.00 26.93 1021 THR A C 1
ATOM 3928 O O . THR A 1 571 ? 17.179 68.945 93.602 1.00 26.93 1021 THR A O 1
ATOM 3932 N N . TYR A 1 572 ? 19.253 68.064 93.869 1.00 43.73 1022 TYR A N 1
ATOM 3933 C CA . TYR A 1 572 ? 18.874 67.121 94.922 1.00 43.73 1022 TYR A CA 1
ATOM 3934 C C . TYR A 1 572 ? 18.145 67.845 96.050 1.00 43.73 1022 TYR A C 1
ATOM 3935 O O . TYR A 1 572 ? 17.188 67.315 96.645 1.00 43.73 1022 TYR A O 1
ATOM 3944 N N . ALA A 1 573 ? 18.606 69.063 96.328 1.00 33.60 1023 ALA A N 1
ATOM 3945 C CA . ALA A 1 573 ? 17.993 69.888 97.351 1.00 33.60 1023 ALA A CA 1
ATOM 3946 C C . ALA A 1 573 ? 16.494 69.880 97.108 1.00 33.60 1023 ALA A C 1
ATOM 3947 O O . ALA A 1 573 ? 15.719 69.386 97.934 1.00 33.60 1023 ALA A O 1
ATOM 3949 N N . LEU A 1 574 ? 16.094 70.418 95.957 1.00 28.80 1024 LEU A N 1
ATOM 3950 C CA . LEU A 1 574 ? 14.681 70.497 95.602 1.00 28.80 1024 LEU A CA 1
ATOM 3951 C C . LEU A 1 574 ? 13.995 69.140 95.595 1.00 28.80 1024 LEU A C 1
ATOM 3952 O O . LEU A 1 574 ? 12.936 68.980 96.228 1.00 28.80 1024 LEU A O 1
ATOM 3957 N N . MET A 1 575 ? 14.577 68.171 94.887 1.00 44.45 1025 MET A N 1
ATOM 3958 C CA . MET A 1 575 ? 13.978 66.841 94.809 1.00 44.45 1025 MET A CA 1
ATOM 3959 C C . MET A 1 575 ? 13.601 66.369 96.219 1.00 44.45 1025 MET A C 1
ATOM 3960 O O . MET A 1 575 ? 12.579 65.698 96.394 1.00 44.45 1025 MET A O 1
ATOM 3965 N N . ALA A 1 576 ? 14.419 66.736 97.213 1.00 30.57 1026 ALA A N 1
ATOM 3966 C CA . ALA A 1 576 ? 14.162 66.369 98.612 1.00 30.57 1026 ALA A CA 1
ATOM 3967 C C . ALA A 1 576 ? 12.960 67.142 99.117 1.00 30.57 1026 ALA A C 1
ATOM 3968 O O . ALA A 1 576 ? 11.960 66.551 99.532 1.00 30.57 1026 ALA A O 1
ATOM 3970 N N . GLY A 1 577 ? 13.073 68.467 99.081 1.00 36.21 1027 GLY A N 1
ATOM 3971 C CA . GLY A 1 577 ? 11.984 69.309 99.529 1.00 36.21 1027 GLY A CA 1
ATOM 3972 C C . GLY A 1 577 ? 10.651 68.802 99.005 1.00 36.21 1027 GLY A C 1
ATOM 3973 O O . GLY A 1 577 ? 9.584 69.033 99.597 1.00 36.21 1027 GLY A O 1
ATOM 3974 N N . TYR A 1 578 ? 10.700 68.078 97.896 1.00 24.78 1028 TYR A N 1
ATOM 3975 C CA . TYR A 1 578 ? 9.470 67.571 97.314 1.00 24.78 1028 TYR A CA 1
ATOM 3976 C C . TYR A 1 578 ? 8.859 66.335 97.961 1.00 24.78 1028 TYR A C 1
ATOM 3977 O O . TYR A 1 578 ? 7.920 65.762 97.392 1.00 24.78 1028 TYR A O 1
ATOM 3986 N N . PHE A 1 579 ? 9.369 65.903 99.119 1.00 46.69 1029 PHE A N 1
ATOM 3987 C CA . PHE A 1 579 ? 8.774 64.738 99.768 1.00 46.69 1029 PHE A CA 1
ATOM 3988 C C . PHE A 1 579 ? 7.534 65.177 100.483 1.00 46.69 1029 PHE A C 1
ATOM 3989 O O . PHE A 1 579 ? 7.358 66.358 100.781 1.00 46.69 1029 PHE A O 1
ATOM 3997 N N . LYS A 1 580 ? 6.667 64.226 100.768 1.00 44.69 1030 LYS A N 1
ATOM 3998 C CA . LYS A 1 580 ? 5.436 64.563 101.444 1.00 44.69 1030 LYS A CA 1
ATOM 3999 C C . LYS A 1 580 ? 5.670 64.907 102.916 1.00 44.69 1030 LYS A C 1
ATOM 4000 O O . LYS A 1 580 ? 6.819 65.004 103.391 1.00 44.69 1030 LYS A O 1
ATOM 4006 N N . ILE A 1 581 ? 4.560 65.070 103.632 1.00 42.30 1031 ILE A N 1
ATOM 4007 C CA . ILE A 1 581 ? 4.559 65.452 105.039 1.00 42.30 1031 ILE A CA 1
ATOM 4008 C C . ILE A 1 581 ? 3.574 64.636 105.871 1.00 42.30 1031 ILE A C 1
ATOM 4009 O O . ILE A 1 581 ? 3.578 64.709 107.095 1.00 42.30 1031 ILE A O 1
ATOM 4014 N N . SER A 1 582 ? 2.721 63.865 105.207 1.00 29.44 1032 SER A N 1
ATOM 4015 C CA . SER A 1 582 ? 1.754 63.031 105.909 1.00 29.44 1032 SER A CA 1
ATOM 4016 C C . SER A 1 582 ? 2.520 62.081 106.837 1.00 29.44 1032 SER A C 1
ATOM 4017 O O . SER A 1 582 ? 3.721 61.822 106.633 1.00 29.44 1032 SER A O 1
ATOM 4020 N N . PRO A 1 583 ? 1.834 61.544 107.865 1.00 42.70 1033 PRO A N 1
ATOM 4021 C CA . PRO A 1 583 ? 2.487 60.622 108.799 1.00 42.70 1033 PRO A CA 1
ATOM 4022 C C . PRO A 1 583 ? 3.224 59.498 108.049 1.00 42.70 1033 PRO A C 1
ATOM 4023 O O . PRO A 1 583 ? 4.414 59.247 108.294 1.00 42.70 1033 PRO A O 1
ATOM 4027 N N . VAL A 1 584 ? 2.521 58.839 107.125 1.00 33.87 1034 VAL A N 1
ATOM 4028 C CA . VAL A 1 584 ? 3.125 57.753 106.345 1.00 33.87 1034 VAL A CA 1
ATOM 4029 C C . VAL A 1 584 ? 4.414 58.208 105.684 1.00 33.87 1034 VAL A C 1
ATOM 4030 O O . VAL A 1 584 ? 5.433 57.515 105.728 1.00 33.87 1034 VAL A O 1
ATOM 4034 N N . ALA A 1 585 ? 4.350 59.372 105.045 1.00 28.12 1035 ALA A N 1
ATOM 4035 C CA . ALA A 1 585 ? 5.517 59.934 104.373 1.00 28.12 1035 ALA A CA 1
ATOM 4036 C C . ALA A 1 585 ? 6.664 59.924 105.373 1.00 28.12 1035 ALA A C 1
ATOM 4037 O O . ALA A 1 585 ? 7.739 59.339 105.130 1.00 28.12 1035 ALA A O 1
ATOM 4039 N N . LEU A 1 586 ? 6.407 60.578 106.506 1.00 27.47 1036 LEU A N 1
ATOM 4040 C CA . LEU A 1 586 ? 7.392 60.667 107.572 1.00 27.47 1036 LEU A CA 1
ATOM 4041 C C . LEU A 1 586 ? 7.816 59.291 108.023 1.00 27.47 1036 LEU A C 1
ATOM 4042 O O . LEU A 1 586 ? 8.980 59.081 108.372 1.00 27.47 1036 LEU A O 1
ATOM 4047 N N . HIS A 1 587 ? 6.871 58.355 108.011 1.00 28.42 1037 HIS A N 1
ATOM 4048 C CA . HIS A 1 587 ? 7.190 56.999 108.403 1.00 28.42 1037 HIS A CA 1
ATOM 4049 C C . HIS A 1 587 ? 8.353 56.542 107.522 1.00 28.42 1037 HIS A C 1
ATOM 4050 O O . HIS A 1 587 ? 9.448 56.255 108.028 1.00 28.42 1037 HIS A O 1
ATOM 4057 N N . HIS A 1 588 ? 8.110 56.511 106.206 1.00 27.97 1038 HIS A N 1
ATOM 4058 C CA . HIS A 1 588 ? 9.105 56.105 105.205 1.00 27.97 1038 HIS A CA 1
ATOM 4059 C C . HIS A 1 588 ? 10.355 56.965 105.311 1.00 27.97 1038 HIS A C 1
ATOM 4060 O O . HIS A 1 588 ? 11.441 56.464 105.612 1.00 27.97 1038 HIS A O 1
ATOM 4067 N N . GLN A 1 589 ? 10.199 58.260 105.039 1.00 37.03 1039 GLN A N 1
ATOM 4068 C CA . GLN A 1 589 ? 11.326 59.176 105.099 1.00 37.03 1039 GLN A CA 1
ATOM 4069 C C . GLN A 1 589 ? 12.189 58.868 106.331 1.00 37.03 1039 GLN A C 1
ATOM 4070 O O . GLN A 1 589 ? 13.428 58.848 106.241 1.00 37.03 1039 GLN A O 1
ATOM 4076 N N . LEU A 1 590 ? 11.532 58.601 107.468 1.00 44.36 1040 LEU A N 1
ATOM 4077 C CA . LEU A 1 590 ? 12.231 58.285 108.713 1.00 44.36 1040 LEU A CA 1
ATOM 4078 C C . LEU A 1 590 ? 12.995 56.963 108.647 1.00 44.36 1040 LEU A C 1
ATOM 4079 O O . LEU A 1 590 ? 14.206 56.932 108.889 1.00 44.36 1040 LEU A O 1
ATOM 4084 N N . LYS A 1 591 ? 12.281 55.880 108.336 1.00 62.72 1041 LYS A N 1
ATOM 4085 C CA . LYS A 1 591 ? 12.873 54.538 108.229 1.00 62.72 1041 LYS A CA 1
ATOM 4086 C C . LYS A 1 591 ? 14.113 54.515 107.321 1.00 62.72 1041 LYS A C 1
ATOM 4087 O O . LYS A 1 591 ? 15.197 54.105 107.748 1.00 62.72 1041 LYS A O 1
ATOM 4093 N N . THR A 1 592 ? 13.934 54.941 106.069 1.00 50.95 1042 THR A N 1
ATOM 4094 C CA . THR A 1 592 ? 15.007 54.984 105.078 1.00 50.95 1042 THR A CA 1
ATOM 4095 C C . THR A 1 592 ? 16.138 55.910 105.540 1.00 50.95 1042 THR A C 1
ATOM 4096 O O . THR A 1 592 ? 17.306 55.717 105.191 1.00 50.95 1042 THR A O 1
ATOM 4100 N N . GLY A 1 593 ? 15.782 56.923 106.322 1.00 50.91 1043 GLY A N 1
ATOM 4101 C CA . GLY A 1 593 ? 16.785 57.840 106.827 1.00 50.91 1043 GLY A CA 1
ATOM 4102 C C . GLY A 1 593 ? 16.920 59.115 106.024 1.00 50.91 1043 GLY A C 1
ATOM 4103 O O . GLY A 1 593 ? 18.032 59.558 105.734 1.00 50.91 1043 GLY A O 1
ATOM 4104 N N . LEU A 1 594 ? 15.794 59.714 105.664 1.00 89.52 1044 LEU A N 1
ATOM 4105 C CA . LEU A 1 594 ? 15.827 60.941 104.893 1.00 89.52 1044 LEU A CA 1
ATOM 4106 C C . LEU A 1 594 ? 16.418 62.061 105.745 1.00 89.52 1044 LEU A C 1
ATOM 4107 O O . LEU A 1 594 ? 17.419 62.673 105.374 1.00 89.52 1044 LEU A O 1
ATOM 4112 N N . HIS A 1 595 ? 15.806 62.317 106.894 1.00 91.36 1045 HIS A N 1
ATOM 4113 C CA . HIS A 1 595 ? 16.287 63.359 107.787 1.00 91.36 1045 HIS A CA 1
ATOM 4114 C C . HIS A 1 595 ? 17.330 62.774 108.730 1.00 91.36 1045 HIS A C 1
ATOM 4115 O O . HIS A 1 595 ? 17.726 61.616 108.509 1.00 91.36 1045 HIS A O 1
ATOM 4122 N N . ALA B 1 34 ? 44.042 82.004 108.245 1.00 90.56 484 ALA B N 1
ATOM 4123 C CA . ALA B 1 34 ? 43.090 82.962 107.587 1.00 90.56 484 ALA B CA 1
ATOM 4124 C C . ALA B 1 34 ? 43.467 83.182 106.131 1.00 90.56 484 ALA B C 1
ATOM 4125 O O . ALA B 1 34 ? 44.607 82.912 105.729 1.00 90.56 484 ALA B O 1
ATOM 4127 N N . ASN B 1 35 ? 42.521 83.692 105.340 1.00 109.69 485 ASN B N 1
ATOM 4128 C CA . ASN B 1 35 ? 42.777 83.964 103.918 1.00 109.69 485 ASN B CA 1
ATOM 4129 C C . ASN B 1 35 ? 42.825 85.471 103.683 1.00 109.69 485 ASN B C 1
ATOM 4130 O O . ASN B 1 35 ? 41.787 86.122 103.580 1.00 109.69 485 ASN B O 1
ATOM 4135 N N . PRO B 1 36 ? 44.039 86.031 103.564 1.00 52.62 486 PRO B N 1
ATOM 4136 C CA . PRO B 1 36 ? 44.327 87.456 103.357 1.00 52.62 486 PRO B CA 1
ATOM 4137 C C . PRO B 1 36 ? 43.958 88.057 101.984 1.00 52.62 486 PRO B C 1
ATOM 4138 O O . PRO B 1 36 ? 44.232 89.242 101.739 1.00 52.62 486 PRO B O 1
ATOM 4142 N N . TYR B 1 37 ? 43.339 87.268 101.108 1.00 84.80 487 TYR B N 1
ATOM 4143 C CA . TYR B 1 37 ? 43.002 87.779 99.789 1.00 84.80 487 TYR B CA 1
ATOM 4144 C C . TYR B 1 37 ? 42.491 89.213 99.843 1.00 84.80 487 TYR B C 1
ATOM 4145 O O . TYR B 1 37 ? 43.201 90.142 99.458 1.00 84.80 487 TYR B O 1
ATOM 4154 N N . GLY B 1 38 ? 41.273 89.403 100.328 1.00 41.28 488 GLY B N 1
ATOM 4155 C CA . GLY B 1 38 ? 40.730 90.751 100.376 1.00 41.28 488 GLY B CA 1
ATOM 4156 C C . GLY B 1 38 ? 41.519 91.732 101.233 1.00 41.28 488 GLY B C 1
ATOM 4157 O O . GLY B 1 38 ? 41.300 92.950 101.170 1.00 41.28 488 GLY B O 1
ATOM 4158 N N . ALA B 1 39 ? 42.448 91.210 102.025 1.00 63.14 489 ALA B N 1
ATOM 4159 C CA . ALA B 1 39 ? 43.231 92.044 102.925 1.00 63.14 489 ALA B CA 1
ATOM 4160 C C . ALA B 1 39 ? 44.501 92.630 102.336 1.00 63.14 489 ALA B C 1
ATOM 4161 O O . ALA B 1 39 ? 44.872 93.759 102.661 1.00 63.14 489 ALA B O 1
ATOM 4163 N N . TYR B 1 40 ? 45.167 91.876 101.467 1.00 53.91 490 TYR B N 1
ATOM 4164 C CA . TYR B 1 40 ? 46.432 92.339 100.885 1.00 53.91 490 TYR B CA 1
ATOM 4165 C C . TYR B 1 40 ? 46.325 93.230 99.658 1.00 53.91 490 TYR B C 1
ATOM 4166 O O . TYR B 1 40 ? 45.333 93.197 98.930 1.00 53.91 490 TYR B O 1
ATOM 4175 N N . VAL B 1 41 ? 47.363 94.031 99.433 1.00 52.79 491 VAL B N 1
ATOM 4176 C CA . VAL B 1 41 ? 47.410 94.918 98.277 1.00 52.79 491 VAL B CA 1
ATOM 4177 C C . VAL B 1 41 ? 48.828 95.007 97.723 1.00 52.79 491 VAL B C 1
ATOM 4178 O O . VAL B 1 41 ? 49.716 95.626 98.324 1.00 52.79 491 VAL B O 1
ATOM 4182 N N . ALA B 1 42 ? 49.026 94.375 96.568 1.00 85.47 492 ALA B N 1
ATOM 4183 C CA . ALA B 1 42 ? 50.322 94.342 95.905 1.00 85.47 492 ALA B CA 1
ATOM 4184 C C . ALA B 1 42 ? 50.619 95.636 95.154 1.00 85.47 492 ALA B C 1
ATOM 4185 O O . ALA B 1 42 ? 49.799 96.554 95.113 1.00 85.47 492 ALA B O 1
ATOM 4187 N N . ALA B 1 43 ? 51.812 95.705 94.577 1.00 93.37 493 ALA B N 1
ATOM 4188 C CA . ALA B 1 43 ? 52.218 96.867 93.804 1.00 93.37 493 ALA B CA 1
ATOM 4189 C C . ALA B 1 43 ? 52.419 96.428 92.348 1.00 93.37 493 ALA B C 1
ATOM 4190 O O . ALA B 1 43 ? 52.818 95.293 92.080 1.00 93.37 493 ALA B O 1
ATOM 4192 N N . PRO B 1 44 ? 52.133 97.326 91.392 1.00 94.33 494 PRO B N 1
ATOM 4193 C CA . PRO B 1 44 ? 52.254 97.107 89.947 1.00 94.33 494 PRO B CA 1
ATOM 4194 C C . PRO B 1 44 ? 53.416 96.213 89.487 1.00 94.33 494 PRO B C 1
ATOM 4195 O O . PRO B 1 44 ? 54.590 96.544 89.696 1.00 94.33 494 PRO B O 1
ATOM 4199 N N . ALA B 1 45 ? 53.063 95.099 88.835 1.00 125.64 495 ALA B N 1
ATOM 4200 C CA . ALA B 1 45 ? 54.026 94.118 88.327 1.00 125.64 495 ALA B CA 1
ATOM 4201 C C . ALA B 1 45 ? 54.260 94.184 86.810 1.00 125.64 495 ALA B C 1
ATOM 4202 O O . ALA B 1 45 ? 53.880 93.256 86.082 1.00 125.64 495 ALA B O 1
ATOM 4204 N N . GLY B 1 46 ? 54.862 95.282 86.353 1.00 125.03 496 GLY B N 1
ATOM 4205 C CA . GLY B 1 46 ? 55.167 95.470 84.940 1.00 125.03 496 GLY B CA 1
ATOM 4206 C C . GLY B 1 46 ? 54.112 95.107 83.900 1.00 125.03 496 GLY B C 1
ATOM 4207 O O . GLY B 1 46 ? 52.992 95.626 83.943 1.00 125.03 496 GLY B O 1
ATOM 4208 N N . PRO B 1 47 ? 54.455 94.220 82.936 1.00 85.08 497 PRO B N 1
ATOM 4209 C CA . PRO B 1 47 ? 53.602 93.736 81.847 1.00 85.08 497 PRO B CA 1
ATOM 4210 C C . PRO B 1 47 ? 52.125 93.586 82.194 1.00 85.08 497 PRO B C 1
ATOM 4211 O O . PRO B 1 47 ? 51.690 92.528 82.649 1.00 85.08 497 PRO B O 1
ATOM 4215 N N . ALA B 1 48 ? 51.361 94.650 81.965 1.00 49.29 498 ALA B N 1
ATOM 4216 C CA . ALA B 1 48 ? 49.928 94.646 82.238 1.00 49.29 498 ALA B CA 1
ATOM 4217 C C . ALA B 1 48 ? 49.277 93.351 81.747 1.00 49.29 498 ALA B C 1
ATOM 4218 O O . ALA B 1 48 ? 48.541 92.692 82.487 1.00 49.29 498 ALA B O 1
ATOM 4220 N N . ALA B 1 49 ? 49.564 92.985 80.502 1.00 81.68 499 ALA B N 1
ATOM 4221 C CA . ALA B 1 49 ? 48.999 91.780 79.899 1.00 81.68 499 ALA B CA 1
ATOM 4222 C C . ALA B 1 49 ? 49.446 90.476 80.556 1.00 81.68 499 ALA B C 1
ATOM 4223 O O . ALA B 1 49 ? 48.990 89.396 80.184 1.00 81.68 499 ALA B O 1
ATOM 4225 N N . ASP B 1 50 ? 50.346 90.572 81.524 1.00 133.42 500 ASP B N 1
ATOM 4226 C CA . ASP B 1 50 ? 50.829 89.386 82.218 1.00 133.42 500 ASP B CA 1
ATOM 4227 C C . ASP B 1 50 ? 50.284 89.370 83.630 1.00 133.42 500 ASP B C 1
ATOM 4228 O O . ASP B 1 50 ? 49.918 88.325 84.166 1.00 133.42 500 ASP B O 1
ATOM 4233 N N . MET B 1 51 ? 50.261 90.558 84.218 1.00 79.83 501 MET B N 1
ATOM 4234 C CA . MET B 1 51 ? 49.772 90.794 85.561 1.00 79.83 501 MET B CA 1
ATOM 4235 C C . MET B 1 51 ? 48.823 89.700 86.030 1.00 79.83 501 MET B C 1
ATOM 4236 O O . MET B 1 51 ? 49.205 88.839 86.818 1.00 79.83 501 MET B O 1
ATOM 4241 N N . GLN B 1 52 ? 47.595 89.736 85.522 1.00 53.73 502 GLN B N 1
ATOM 4242 C CA . GLN B 1 52 ? 46.553 88.768 85.878 1.00 53.73 502 GLN B CA 1
ATOM 4243 C C . GLN B 1 52 ? 47.006 87.303 85.973 1.00 53.73 502 GLN B C 1
ATOM 4244 O O . GLN B 1 52 ? 46.410 86.515 86.716 1.00 53.73 502 GLN B O 1
ATOM 4250 N N . GLN B 1 53 ? 48.035 86.921 85.219 1.00 95.86 503 GLN B N 1
ATOM 4251 C CA . GLN B 1 53 ? 48.519 85.541 85.269 1.00 95.86 503 GLN B CA 1
ATOM 4252 C C . GLN B 1 53 ? 49.491 85.344 86.419 1.00 95.86 503 GLN B C 1
ATOM 4253 O O . GLN B 1 53 ? 49.405 84.364 87.161 1.00 95.86 503 GLN B O 1
ATOM 4259 N N . LEU B 1 54 ? 50.419 86.283 86.551 1.00 88.68 504 LEU B N 1
ATOM 4260 C CA . LEU B 1 54 ? 51.404 86.275 87.620 1.00 88.68 504 LEU B CA 1
ATOM 4261 C C . LEU B 1 54 ? 50.633 86.081 88.937 1.00 88.68 504 LEU B C 1
ATOM 4262 O O . LEU B 1 54 ? 51.118 85.450 89.881 1.00 88.68 504 LEU B O 1
ATOM 4267 N N . PHE B 1 55 ? 49.416 86.626 88.957 1.00 77.69 505 PHE B N 1
ATOM 4268 C CA . PHE B 1 55 ? 48.486 86.568 90.085 1.00 77.69 505 PHE B CA 1
ATOM 4269 C C . PHE B 1 55 ? 48.035 85.127 90.337 1.00 77.69 505 PHE B C 1
ATOM 4270 O O . PHE B 1 55 ? 48.446 84.524 91.323 1.00 77.69 505 PHE B O 1
ATOM 4278 N N . LEU B 1 56 ? 47.216 84.567 89.450 1.00 63.51 506 LEU B N 1
ATOM 4279 C CA . LEU B 1 56 ? 46.726 83.196 89.641 1.00 63.51 506 LEU B CA 1
ATOM 4280 C C . LEU B 1 56 ? 47.797 82.105 89.804 1.00 63.51 506 LEU B C 1
ATOM 4281 O O . LEU B 1 56 ? 47.469 80.921 89.946 1.00 63.51 506 LEU B O 1
ATOM 4286 N N . ASN B 1 57 ? 49.069 82.480 89.791 1.00 132.45 507 ASN B N 1
ATOM 4287 C CA . ASN B 1 57 ? 50.109 81.475 89.939 1.00 132.45 507 ASN B CA 1
ATOM 4288 C C . ASN B 1 57 ? 50.834 81.563 91.269 1.00 132.45 507 ASN B C 1
ATOM 4289 O O . ASN B 1 57 ? 51.713 80.753 91.555 1.00 132.45 507 ASN B O 1
ATOM 4294 N N . ALA B 1 58 ? 50.453 82.538 92.085 1.00 98.78 508 ALA B N 1
ATOM 4295 C CA . ALA B 1 58 ? 51.070 82.733 93.396 1.00 98.78 508 ALA B CA 1
ATOM 4296 C C . ALA B 1 58 ? 50.011 82.661 94.488 1.00 98.78 508 ALA B C 1
ATOM 4297 O O . ALA B 1 58 ? 50.319 82.437 95.659 1.00 98.78 508 ALA B O 1
ATOM 4299 N N . TRP B 1 59 ? 48.762 82.862 94.087 1.00 88.67 509 TRP B N 1
ATOM 4300 C CA . TRP B 1 59 ? 47.644 82.831 95.013 1.00 88.67 509 TRP B CA 1
ATOM 4301 C C . TRP B 1 59 ? 46.707 81.691 94.662 1.00 88.67 509 TRP B C 1
ATOM 4302 O O . TRP B 1 59 ? 45.562 81.660 95.113 1.00 88.67 509 TRP B O 1
ATOM 4313 N N . GLY B 1 60 ? 47.188 80.760 93.846 1.00 86.46 510 GLY B N 1
ATOM 4314 C CA . GLY B 1 60 ? 46.352 79.636 93.473 1.00 86.46 510 GLY B CA 1
ATOM 4315 C C . GLY B 1 60 ? 46.010 78.840 94.715 1.00 86.46 510 GLY B C 1
ATOM 4316 O O . GLY B 1 60 ? 44.879 78.383 94.895 1.00 86.46 510 GLY B O 1
ATOM 4317 N N . GLN B 1 61 ? 47.008 78.687 95.579 1.00 90.31 511 GLN B N 1
ATOM 4318 C CA . GLN B 1 61 ? 46.848 77.952 96.819 1.00 90.31 511 GLN B CA 1
ATOM 4319 C C . GLN B 1 61 ? 46.091 78.805 97.823 1.00 90.31 511 GLN B C 1
ATOM 4320 O O . GLN B 1 61 ? 44.999 78.441 98.260 1.00 90.31 511 GLN B O 1
ATOM 4326 N N . ARG B 1 62 ? 46.675 79.945 98.181 1.00 83.32 512 ARG B N 1
ATOM 4327 C CA . ARG B 1 62 ? 46.056 80.856 99.136 1.00 83.32 512 ARG B CA 1
ATOM 4328 C C . ARG B 1 62 ? 44.535 80.933 98.953 1.00 83.32 512 ARG B C 1
ATOM 4329 O O . ARG B 1 62 ? 43.786 80.997 99.936 1.00 83.32 512 ARG B O 1
ATOM 4337 N N . LEU B 1 63 ? 44.089 80.908 97.695 1.00 70.45 513 LEU B N 1
ATOM 4338 C CA . LEU B 1 63 ? 42.664 80.994 97.359 1.00 70.45 513 LEU B CA 1
ATOM 4339 C C . LEU B 1 63 ? 41.864 79.712 97.593 1.00 70.45 513 LEU B C 1
ATOM 4340 O O . LEU B 1 63 ? 40.958 79.681 98.426 1.00 70.45 513 LEU B O 1
ATOM 4345 N N . ALA B 1 64 ? 42.190 78.659 96.854 1.00 101.97 514 ALA B N 1
ATOM 4346 C CA . ALA B 1 64 ? 41.474 77.395 96.989 1.00 101.97 514 ALA B CA 1
ATOM 4347 C C . ALA B 1 64 ? 41.513 76.833 98.415 1.00 101.97 514 ALA B C 1
ATOM 4348 O O . ALA B 1 64 ? 40.633 76.067 98.815 1.00 101.97 514 ALA B O 1
ATOM 4350 N N . HIS B 1 65 ? 42.533 77.217 99.178 1.00 118.69 515 HIS B N 1
ATOM 4351 C CA . HIS B 1 65 ? 42.681 76.739 100.549 1.00 118.69 515 HIS B CA 1
ATOM 4352 C C . HIS B 1 65 ? 41.703 77.437 101.483 1.00 118.69 515 HIS B C 1
ATOM 4353 O O . HIS B 1 65 ? 40.534 77.050 101.570 1.00 118.69 515 HIS B O 1
ATOM 4360 N N . GLY B 1 66 ? 42.185 78.469 102.173 1.00 131.87 516 GLY B N 1
ATOM 4361 C CA . GLY B 1 66 ? 41.345 79.201 103.102 1.00 131.87 516 GLY B CA 1
ATOM 4362 C C . GLY B 1 66 ? 40.033 79.647 102.486 1.00 131.87 516 GLY B C 1
ATOM 4363 O O . GLY B 1 66 ? 39.804 79.453 101.290 1.00 131.87 516 GLY B O 1
ATOM 4364 N N . ARG B 1 67 ? 39.158 80.226 103.306 1.00 84.42 517 ARG B N 1
ATOM 4365 C CA . ARG B 1 67 ? 37.880 80.717 102.811 1.00 84.42 517 ARG B CA 1
ATOM 4366 C C . ARG B 1 67 ? 37.845 82.243 102.855 1.00 84.42 517 ARG B C 1
ATOM 4367 O O . ARG B 1 67 ? 38.537 82.863 103.669 1.00 84.42 517 ARG B O 1
ATOM 4375 N N . VAL B 1 68 ? 37.053 82.847 101.968 1.00 66.91 518 VAL B N 1
ATOM 4376 C CA . VAL B 1 68 ? 36.940 84.301 101.918 1.00 66.91 518 VAL B CA 1
ATOM 4377 C C . VAL B 1 68 ? 35.673 84.782 102.615 1.00 66.91 518 VAL B C 1
ATOM 4378 O O . VAL B 1 68 ? 34.572 84.281 102.366 1.00 66.91 518 VAL B O 1
ATOM 4382 N N . ARG B 1 69 ? 35.852 85.766 103.489 1.00 57.81 519 ARG B N 1
ATOM 4383 C CA . ARG B 1 69 ? 34.768 86.342 104.270 1.00 57.81 519 ARG B CA 1
ATOM 4384 C C . ARG B 1 69 ? 33.856 87.271 103.457 1.00 57.81 519 ARG B C 1
ATOM 4385 O O . ARG B 1 69 ? 32.691 86.932 103.210 1.00 57.81 519 ARG B O 1
ATOM 4393 N N . TRP B 1 70 ? 34.393 88.425 103.033 1.00 54.29 520 TRP B N 1
ATOM 4394 C CA . TRP B 1 70 ? 33.616 89.431 102.297 1.00 54.29 520 TRP B CA 1
ATOM 4395 C C . TRP B 1 70 ? 32.737 88.859 101.189 1.00 54.29 520 TRP B C 1
ATOM 4396 O O . TRP B 1 70 ? 31.588 89.286 101.016 1.00 54.29 520 TRP B O 1
ATOM 4407 N N . VAL B 1 71 ? 33.263 87.884 100.456 1.00 62.12 521 VAL B N 1
ATOM 4408 C CA . VAL B 1 71 ? 32.504 87.259 99.383 1.00 62.12 521 VAL B CA 1
ATOM 4409 C C . VAL B 1 71 ? 31.395 86.414 100.000 1.00 62.12 521 VAL B C 1
ATOM 4410 O O . VAL B 1 71 ? 31.541 85.202 100.116 1.00 62.12 521 VAL B O 1
ATOM 4414 N N . ALA B 1 72 ? 30.300 87.056 100.412 1.00 80.21 522 ALA B N 1
ATOM 4415 C CA . ALA B 1 72 ? 29.168 86.353 101.019 1.00 80.21 522 ALA B CA 1
ATOM 4416 C C . ALA B 1 72 ? 27.882 87.171 100.928 1.00 80.21 522 ALA B C 1
ATOM 4417 O O . ALA B 1 72 ? 27.587 87.993 101.797 1.00 80.21 522 ALA B O 1
ATOM 4419 N N . LEU B 1 89 ? 29.345 88.268 109.899 1.00 76.75 539 LEU B N 1
ATOM 4420 C CA . LEU B 1 89 ? 29.409 89.449 110.759 1.00 76.75 539 LEU B CA 1
ATOM 4421 C C . LEU B 1 89 ? 30.086 89.123 112.097 1.00 76.75 539 LEU B C 1
ATOM 4422 O O . LEU B 1 89 ? 29.557 89.420 113.178 1.00 76.75 539 LEU B O 1
ATOM 4427 N N . ALA B 1 90 ? 31.261 88.510 112.016 1.00 138.56 540 ALA B N 1
ATOM 4428 C CA . ALA B 1 90 ? 32.011 88.138 113.209 1.00 138.56 540 ALA B CA 1
ATOM 4429 C C . ALA B 1 90 ? 32.657 89.355 113.886 1.00 138.56 540 ALA B C 1
ATOM 4430 O O . ALA B 1 90 ? 32.567 89.516 115.104 1.00 138.56 540 ALA B O 1
ATOM 4432 N N . LEU B 1 91 ? 33.307 90.208 113.098 1.00 50.97 541 LEU B N 1
ATOM 4433 C CA . LEU B 1 91 ? 33.954 91.403 113.641 1.00 50.97 541 LEU B CA 1
ATOM 4434 C C . LEU B 1 91 ? 33.229 92.652 113.167 1.00 50.97 541 LEU B C 1
ATOM 4435 O O . LEU B 1 91 ? 33.869 93.629 112.757 1.00 50.97 541 LEU B O 1
ATOM 4440 N N . GLU B 1 92 ? 31.898 92.616 113.195 1.00 46.22 542 GLU B N 1
ATOM 4441 C CA . GLU B 1 92 ? 31.116 93.786 112.792 1.00 46.22 542 GLU B CA 1
ATOM 4442 C C . GLU B 1 92 ? 30.996 94.730 114.000 1.00 46.22 542 GLU B C 1
ATOM 4443 O O . GLU B 1 92 ? 29.897 95.041 114.492 1.00 46.22 542 GLU B O 1
ATOM 4449 N N . LEU B 1 93 ? 32.153 95.189 114.459 1.00 29.47 543 LEU B N 1
ATOM 4450 C CA . LEU B 1 93 ? 32.228 96.064 115.610 1.00 29.47 543 LEU B CA 1
ATOM 4451 C C . LEU B 1 93 ? 31.672 97.466 115.337 1.00 29.47 543 LEU B C 1
ATOM 4452 O O . LEU B 1 93 ? 31.164 98.126 116.245 1.00 29.47 543 LEU B O 1
ATOM 4457 N N . HIS B 1 94 ? 31.749 97.936 114.098 1.00 65.17 544 HIS B N 1
ATOM 4458 C CA . HIS B 1 94 ? 31.251 99.280 113.838 1.00 65.17 544 HIS B CA 1
ATOM 4459 C C . HIS B 1 94 ? 30.775 99.513 112.420 1.00 65.17 544 HIS B C 1
ATOM 4460 O O . HIS B 1 94 ? 31.332 98.960 111.472 1.00 65.17 544 HIS B O 1
ATOM 4467 N N . PRO B 1 95 ? 29.738 100.352 112.260 1.00 52.69 545 PRO B N 1
ATOM 4468 C CA . PRO B 1 95 ? 29.139 100.695 110.963 1.00 52.69 545 PRO B CA 1
ATOM 4469 C C . PRO B 1 95 ? 30.115 101.406 110.044 1.00 52.69 545 PRO B C 1
ATOM 4470 O O . PRO B 1 95 ? 30.470 100.907 108.967 1.00 52.69 545 PRO B O 1
ATOM 4474 N N . ALA B 1 96 ? 30.546 102.582 110.480 1.00 19.51 546 ALA B N 1
ATOM 4475 C CA . ALA B 1 96 ? 31.467 103.366 109.682 1.00 19.51 546 ALA B CA 1
ATOM 4476 C C . ALA B 1 96 ? 32.792 102.665 109.384 1.00 19.51 546 ALA B C 1
ATOM 4477 O O . ALA B 1 96 ? 33.693 103.290 108.834 1.00 19.51 546 ALA B O 1
ATOM 4479 N N . PHE B 1 97 ? 32.948 101.393 109.731 1.00 41.51 547 PHE B N 1
ATOM 4480 C CA . PHE B 1 97 ? 34.224 100.741 109.433 1.00 41.51 547 PHE B CA 1
ATOM 4481 C C . PHE B 1 97 ? 34.141 99.274 109.069 1.00 41.51 547 PHE B C 1
ATOM 4482 O O . PHE B 1 97 ? 33.096 98.626 109.197 1.00 41.51 547 PHE B O 1
ATOM 4490 N N . ASP B 1 98 ? 35.271 98.750 108.621 1.00 38.88 548 ASP B N 1
ATOM 4491 C CA . ASP B 1 98 ? 35.343 97.354 108.267 1.00 38.88 548 ASP B CA 1
ATOM 4492 C C . ASP B 1 98 ? 36.512 96.799 109.043 1.00 38.88 548 ASP B C 1
ATOM 4493 O O . ASP B 1 98 ? 37.630 97.314 108.939 1.00 38.88 548 ASP B O 1
ATOM 4498 N N . PHE B 1 99 ? 36.255 95.770 109.845 1.00 34.83 549 PHE B N 1
ATOM 4499 C CA . PHE B 1 99 ? 37.324 95.158 110.621 1.00 34.83 549 PHE B CA 1
ATOM 4500 C C . PHE B 1 99 ? 37.614 93.790 110.042 1.00 34.83 549 PHE B C 1
ATOM 4501 O O . PHE B 1 99 ? 36.703 92.977 109.837 1.00 34.83 549 PHE B O 1
ATOM 4509 N N . PHE B 1 100 ? 38.887 93.537 109.779 1.00 31.55 550 PHE B N 1
ATOM 4510 C CA . PHE B 1 100 ? 39.269 92.270 109.190 1.00 31.55 550 PHE B CA 1
ATOM 4511 C C . PHE B 1 100 ? 40.631 91.829 109.685 1.00 31.55 550 PHE B C 1
ATOM 4512 O O . PHE B 1 100 ? 41.400 92.630 110.245 1.00 31.55 550 PHE B O 1
ATOM 4520 N N . VAL B 1 101 ? 40.921 90.551 109.452 1.00 59.13 551 VAL B N 1
ATOM 4521 C CA . VAL B 1 101 ? 42.190 89.950 109.839 1.00 59.13 551 VAL B CA 1
ATOM 4522 C C . VAL B 1 101 ? 43.282 90.548 108.958 1.00 59.13 551 VAL B C 1
ATOM 4523 O O . VAL B 1 101 ? 43.557 90.048 107.867 1.00 59.13 551 VAL B O 1
ATOM 4527 N N . GLY B 1 102 ? 43.985 91.503 109.437 1.00 65.71 552 GLY B N 1
ATOM 4528 C CA . GLY B 1 102 ? 45.002 91.945 108.558 1.00 65.71 552 GLY B CA 1
ATOM 4529 C C . GLY B 1 102 ? 46.126 90.929 108.371 1.00 65.71 552 GLY B C 1
ATOM 4530 O O . GLY B 1 102 ? 46.018 89.698 108.469 1.00 65.71 552 GLY B O 1
ATOM 4531 N N . VAL B 1 103 ? 47.231 91.644 108.070 1.00 122.81 553 VAL B N 1
ATOM 4532 C CA . VAL B 1 103 ? 48.548 91.250 107.744 1.00 122.81 553 VAL B CA 1
ATOM 4533 C C . VAL B 1 103 ? 49.456 92.052 108.644 1.00 122.81 553 VAL B C 1
ATOM 4534 O O . VAL B 1 103 ? 49.253 93.240 108.843 1.00 122.81 553 VAL B O 1
ATOM 4538 N N . ALA B 1 104 ? 50.444 91.406 109.185 1.00 86.46 554 ALA B N 1
ATOM 4539 C CA . ALA B 1 104 ? 51.325 92.191 110.040 1.00 86.46 554 ALA B CA 1
ATOM 4540 C C . ALA B 1 104 ? 52.279 93.379 110.158 1.00 86.46 554 ALA B C 1
ATOM 4541 O O . ALA B 1 104 ? 52.005 94.356 110.871 1.00 86.46 554 ALA B O 1
ATOM 4543 N N . ASP B 1 105 ? 53.333 93.192 109.364 1.00 119.59 555 ASP B N 1
ATOM 4544 C CA . ASP B 1 105 ? 54.377 94.155 109.212 1.00 119.59 555 ASP B CA 1
ATOM 4545 C C . ASP B 1 105 ? 54.398 94.742 107.818 1.00 119.59 555 ASP B C 1
ATOM 4546 O O . ASP B 1 105 ? 55.193 95.742 107.798 1.00 119.59 555 ASP B O 1
ATOM 4551 N N . VAL B 1 106 ? 53.627 94.291 106.885 1.00 128.43 556 VAL B N 1
ATOM 4552 C CA . VAL B 1 106 ? 53.708 94.806 105.535 1.00 128.43 556 VAL B CA 1
ATOM 4553 C C . VAL B 1 106 ? 53.076 96.162 105.271 1.00 128.43 556 VAL B C 1
ATOM 4554 O O . VAL B 1 106 ? 51.881 96.375 105.435 1.00 128.43 556 VAL B O 1
ATOM 4558 N N . GLU B 1 107 ? 53.965 97.043 104.805 1.00 91.72 557 GLU B N 1
ATOM 4559 C CA . GLU B 1 107 ? 53.549 98.353 104.413 1.00 91.72 557 GLU B CA 1
ATOM 4560 C C . GLU B 1 107 ? 52.666 98.043 103.215 1.00 91.72 557 GLU B C 1
ATOM 4561 O O . GLU B 1 107 ? 53.145 97.957 102.086 1.00 91.72 557 GLU B O 1
ATOM 4567 N N . LEU B 1 108 ? 51.377 97.864 103.476 1.00 156.76 558 LEU B N 1
ATOM 4568 C CA . LEU B 1 108 ? 50.406 97.521 102.446 1.00 156.76 558 LEU B CA 1
ATOM 4569 C C . LEU B 1 108 ? 50.661 97.965 101.006 1.00 156.76 558 LEU B C 1
ATOM 4570 O O . LEU B 1 108 ? 50.625 97.136 100.096 1.00 156.76 558 LEU B O 1
ATOM 4575 N N . PRO B 1 109 ? 50.926 99.266 100.774 1.00 94.92 559 PRO B N 1
ATOM 4576 C CA . PRO B 1 109 ? 51.166 99.725 99.394 1.00 94.92 559 PRO B CA 1
ATOM 4577 C C . PRO B 1 109 ? 51.910 98.756 98.458 1.00 94.92 559 PRO B C 1
ATOM 4578 O O . PRO B 1 109 ? 51.500 98.572 97.307 1.00 94.92 559 PRO B O 1
ATOM 4582 N N . GLY B 1 110 ? 52.974 98.120 98.950 1.00 51.48 560 GLY B N 1
ATOM 4583 C CA . GLY B 1 110 ? 53.731 97.196 98.116 1.00 51.48 560 GLY B CA 1
ATOM 4584 C C . GLY B 1 110 ? 53.624 95.709 98.440 1.00 51.48 560 GLY B C 1
ATOM 4585 O O . GLY B 1 110 ? 52.593 95.242 98.936 1.00 51.48 560 GLY B O 1
ATOM 4586 N N . GLY B 1 111 ? 54.696 94.971 98.136 1.00 84.58 561 GLY B N 1
ATOM 4587 C CA . GLY B 1 111 ? 54.752 93.538 98.395 1.00 84.58 561 GLY B CA 1
ATOM 4588 C C . GLY B 1 111 ? 54.126 92.665 97.319 1.00 84.58 561 GLY B C 1
ATOM 4589 O O . GLY B 1 111 ? 53.016 92.948 96.867 1.00 84.58 561 GLY B O 1
ATOM 4590 N N . ASP B 1 112 ? 54.826 91.604 96.911 1.00 91.45 562 ASP B N 1
ATOM 4591 C CA . ASP B 1 112 ? 54.330 90.684 95.874 1.00 91.45 562 ASP B CA 1
ATOM 4592 C C . ASP B 1 112 ? 53.360 89.643 96.429 1.00 91.45 562 ASP B C 1
ATOM 4593 O O . ASP B 1 112 ? 52.368 89.283 95.788 1.00 91.45 562 ASP B O 1
ATOM 4598 N N . VAL B 1 113 ? 53.669 89.153 97.624 1.00 150.43 563 VAL B N 1
ATOM 4599 C CA . VAL B 1 113 ? 52.845 88.157 98.292 1.00 150.43 563 VAL B CA 1
ATOM 4600 C C . VAL B 1 113 ? 52.933 88.446 99.795 1.00 150.43 563 VAL B C 1
ATOM 4601 O O . VAL B 1 113 ? 53.956 88.938 100.275 1.00 150.43 563 VAL B O 1
ATOM 4605 N N . PRO B 1 114 ? 51.858 88.158 100.553 1.00 130.43 564 PRO B N 1
ATOM 4606 C CA . PRO B 1 114 ? 51.795 88.384 102.006 1.00 130.43 564 PRO B CA 1
ATOM 4607 C C . PRO B 1 114 ? 52.820 87.583 102.799 1.00 130.43 564 PRO B C 1
ATOM 4608 O O . PRO B 1 114 ? 52.717 86.354 102.884 1.00 130.43 564 PRO B O 1
ATOM 4612 N N . PRO B 1 115 ? 53.811 88.268 103.398 1.00 201.25 565 PRO B N 1
ATOM 4613 C CA . PRO B 1 115 ? 54.864 87.627 104.196 1.00 201.25 565 PRO B CA 1
ATOM 4614 C C . PRO B 1 115 ? 54.280 86.791 105.331 1.00 201.25 565 PRO B C 1
ATOM 4615 O O . PRO B 1 115 ? 54.415 87.144 106.505 1.00 201.25 565 PRO B O 1
ATOM 4619 N N . ALA B 1 116 ? 53.633 85.688 104.962 1.00 144.44 566 ALA B N 1
ATOM 4620 C CA . ALA B 1 116 ? 52.996 84.779 105.907 1.00 144.44 566 ALA B CA 1
ATOM 4621 C C . ALA B 1 116 ? 53.543 84.921 107.318 1.00 144.44 566 ALA B C 1
ATOM 4622 O O . ALA B 1 116 ? 54.752 84.823 107.535 1.00 144.44 566 ALA B O 1
ATOM 4624 N N . GLY B 1 117 ? 52.650 85.158 108.274 1.00 114.34 567 GLY B N 1
ATOM 4625 C CA . GLY B 1 117 ? 53.083 85.303 109.651 1.00 114.34 567 GLY B CA 1
ATOM 4626 C C . GLY B 1 117 ? 52.021 85.755 110.637 1.00 114.34 567 GLY B C 1
ATOM 4627 O O . GLY B 1 117 ? 50.864 85.332 110.563 1.00 114.34 567 GLY B O 1
ATOM 4628 N N . PRO B 1 118 ? 52.402 86.629 111.581 1.00 139.72 568 PRO B N 1
ATOM 4629 C CA . PRO B 1 118 ? 51.516 87.170 112.615 1.00 139.72 568 PRO B CA 1
ATOM 4630 C C . PRO B 1 118 ? 50.346 87.973 112.055 1.00 139.72 568 PRO B C 1
ATOM 4631 O O . PRO B 1 118 ? 50.430 89.194 111.915 1.00 139.72 568 PRO B O 1
ATOM 4635 N N . GLY B 1 119 ? 49.254 87.285 111.740 1.00 92.06 569 GLY B N 1
ATOM 4636 C CA . GLY B 1 119 ? 48.095 87.970 111.206 1.00 92.06 569 GLY B CA 1
ATOM 4637 C C . GLY B 1 119 ? 47.413 88.832 112.250 1.00 92.06 569 GLY B C 1
ATOM 4638 O O . GLY B 1 119 ? 46.688 88.313 113.098 1.00 92.06 569 GLY B O 1
ATOM 4639 N N . GLU B 1 120 ? 47.647 90.142 112.203 1.00 94.93 570 GLU B N 1
ATOM 4640 C CA . GLU B 1 120 ? 47.019 91.049 113.159 1.00 94.93 570 GLU B CA 1
ATOM 4641 C C . GLU B 1 120 ? 45.605 91.361 112.679 1.00 94.93 570 GLU B C 1
ATOM 4642 O O . GLU B 1 120 ? 45.116 90.744 111.731 1.00 94.93 570 GLU B O 1
ATOM 4648 N N . ILE B 1 121 ? 44.954 92.325 113.321 1.00 46.36 571 ILE B N 1
ATOM 4649 C CA . ILE B 1 121 ? 43.585 92.690 112.951 1.00 46.36 571 ILE B CA 1
ATOM 4650 C C . ILE B 1 121 ? 43.445 94.182 112.683 1.00 46.36 571 ILE B C 1
ATOM 4651 O O . ILE B 1 121 ? 43.494 94.998 113.612 1.00 46.36 571 ILE B O 1
ATOM 4656 N N . GLN B 1 122 ? 43.257 94.524 111.408 1.00 48.79 572 GLN B N 1
ATOM 4657 C CA . GLN B 1 122 ? 43.127 95.918 110.997 1.00 48.79 572 GLN B CA 1
ATOM 4658 C C . GLN B 1 122 ? 41.684 96.295 110.687 1.00 48.79 572 GLN B C 1
ATOM 4659 O O . GLN B 1 122 ? 40.791 95.432 110.572 1.00 48.79 572 GLN B O 1
ATOM 4665 N N . ALA B 1 123 ? 41.467 97.597 110.545 1.00 46.89 573 ALA B N 1
ATOM 4666 C CA . ALA B 1 123 ? 40.144 98.104 110.241 1.00 46.89 573 ALA B CA 1
ATOM 4667 C C . ALA B 1 123 ? 40.281 99.227 109.236 1.00 46.89 573 ALA B C 1
ATOM 4668 O O . ALA B 1 123 ? 41.223 100.042 109.325 1.00 46.89 573 ALA B O 1
ATOM 4670 N N . THR B 1 124 ? 39.366 99.238 108.269 1.00 63.35 574 THR B N 1
ATOM 4671 C CA . THR B 1 124 ? 39.357 100.238 107.213 1.00 63.35 574 THR B CA 1
ATOM 4672 C C . THR B 1 124 ? 38.044 101.008 107.229 1.00 63.35 574 THR B C 1
ATOM 4673 O O . THR B 1 124 ? 37.003 100.472 107.643 1.00 63.35 574 THR B O 1
ATOM 4677 N N . TRP B 1 125 ? 38.092 102.251 106.753 1.00 33.33 575 TRP B N 1
ATOM 4678 C CA . TRP B 1 125 ? 36.912 103.108 106.769 1.00 33.33 575 TRP B CA 1
ATOM 4679 C C . TRP B 1 125 ? 35.905 102.985 105.634 1.00 33.33 575 TRP B C 1
ATOM 4680 O O . TRP B 1 125 ? 36.068 103.644 104.614 1.00 33.33 575 TRP B O 1
ATOM 4691 N N . ARG B 1 126 ? 34.862 102.171 105.796 1.00 73.71 576 ARG B N 1
ATOM 4692 C CA . ARG B 1 126 ? 33.845 102.060 104.742 1.00 73.71 576 ARG B CA 1
ATOM 4693 C C . ARG B 1 126 ? 33.574 103.490 104.329 1.00 73.71 576 ARG B C 1
ATOM 4694 O O . ARG B 1 126 ? 33.186 104.307 105.165 1.00 73.71 576 ARG B O 1
ATOM 4702 N N . VAL B 1 127 ? 33.760 103.809 103.057 1.00 30.01 577 VAL B N 1
ATOM 4703 C CA . VAL B 1 127 ? 33.577 105.190 102.654 1.00 30.01 577 VAL B CA 1
ATOM 4704 C C . VAL B 1 127 ? 32.160 105.601 102.303 1.00 30.01 577 VAL B C 1
ATOM 4705 O O . VAL B 1 127 ? 31.572 106.495 102.928 1.00 30.01 577 VAL B O 1
ATOM 4709 N N . VAL B 1 128 ? 31.610 104.995 101.271 1.00 42.79 578 VAL B N 1
ATOM 4710 C CA . VAL B 1 128 ? 30.254 105.347 100.915 1.00 42.79 578 VAL B CA 1
ATOM 4711 C C . VAL B 1 128 ? 29.353 104.550 101.831 1.00 42.79 578 VAL B C 1
ATOM 4712 O O . VAL B 1 128 ? 29.763 103.518 102.380 1.00 42.79 578 VAL B O 1
ATOM 4716 N N . ASN B 1 129 ? 28.130 105.034 101.999 1.00 15.56 579 ASN B N 1
ATOM 4717 C CA . ASN B 1 129 ? 27.180 104.337 102.834 1.00 15.56 579 ASN B CA 1
ATOM 4718 C C . ASN B 1 129 ? 26.854 103.011 102.147 1.00 15.56 579 ASN B C 1
ATOM 4719 O O . ASN B 1 129 ? 26.437 102.037 102.785 1.00 15.56 579 ASN B O 1
ATOM 4724 N N . GLY B 1 130 ? 27.054 102.953 100.837 1.00 38.50 580 GLY B N 1
ATOM 4725 C CA . GLY B 1 130 ? 26.750 101.727 100.115 1.00 38.50 580 GLY B CA 1
ATOM 4726 C C . GLY B 1 130 ? 27.575 100.537 100.576 1.00 38.50 580 GLY B C 1
ATOM 4727 O O . GLY B 1 130 ? 27.212 99.359 100.346 1.00 38.50 580 GLY B O 1
ATOM 4728 N N . ASN B 1 131 ? 28.669 100.829 101.277 1.00 34.72 581 ASN B N 1
ATOM 4729 C CA . ASN B 1 131 ? 29.518 99.763 101.744 1.00 34.72 581 ASN B CA 1
ATOM 4730 C C . ASN B 1 131 ? 29.077 98.999 102.989 1.00 34.72 581 ASN B C 1
ATOM 4731 O O . ASN B 1 131 ? 29.708 98.001 103.352 1.00 34.72 581 ASN B O 1
ATOM 4736 N N . LEU B 1 132 ? 28.010 99.440 103.652 1.00 41.75 582 LEU B N 1
ATOM 4737 C CA . LEU B 1 132 ? 27.541 98.717 104.838 1.00 41.75 582 LEU B CA 1
ATOM 4738 C C . LEU B 1 132 ? 27.024 97.374 104.361 1.00 41.75 582 LEU B C 1
ATOM 4739 O O . LEU B 1 132 ? 26.171 97.323 103.485 1.00 41.75 582 LEU B O 1
ATOM 4744 N N . PRO B 1 133 ? 27.520 96.269 104.931 1.00 26.27 583 PRO B N 1
ATOM 4745 C CA . PRO B 1 133 ? 27.059 94.937 104.504 1.00 26.27 583 PRO B CA 1
ATOM 4746 C C . PRO B 1 133 ? 25.545 94.837 104.284 1.00 26.27 583 PRO B C 1
ATOM 4747 O O . PRO B 1 133 ? 24.752 95.558 104.915 1.00 26.27 583 PRO B O 1
ATOM 4751 N N . LEU B 1 134 ? 25.150 93.952 103.372 1.00 56.11 584 LEU B N 1
ATOM 4752 C CA . LEU B 1 134 ? 23.740 93.782 103.067 1.00 56.11 584 LEU B CA 1
ATOM 4753 C C . LEU B 1 134 ? 22.965 93.296 104.271 1.00 56.11 584 LEU B C 1
ATOM 4754 O O . LEU B 1 134 ? 21.732 93.326 104.283 1.00 56.11 584 LEU B O 1
ATOM 4759 N N . ALA B 1 135 ? 23.692 92.841 105.284 1.00 46.21 585 ALA B N 1
ATOM 4760 C CA . ALA B 1 135 ? 23.061 92.385 106.509 1.00 46.21 585 ALA B CA 1
ATOM 4761 C C . ALA B 1 135 ? 22.417 93.622 107.135 1.00 46.21 585 ALA B C 1
ATOM 4762 O O . ALA B 1 135 ? 21.193 93.756 107.152 1.00 46.21 585 ALA B O 1
ATOM 4764 N N . LEU B 1 136 ? 23.255 94.530 107.630 1.00 57.77 586 LEU B N 1
ATOM 4765 C CA . LEU B 1 136 ? 22.785 95.774 108.252 1.00 57.77 586 LEU B CA 1
ATOM 4766 C C . LEU B 1 136 ? 21.949 96.632 107.307 1.00 57.77 586 LEU B C 1
ATOM 4767 O O . LEU B 1 136 ? 21.076 97.379 107.758 1.00 57.77 586 LEU B O 1
ATOM 4772 N N . CYS B 1 137 ? 22.234 96.535 106.006 1.00 50.35 587 CYS B N 1
ATOM 4773 C CA . CYS B 1 137 ? 21.526 97.317 104.989 1.00 50.35 587 CYS B CA 1
ATOM 4774 C C . CYS B 1 137 ? 21.096 96.418 103.843 1.00 50.35 587 CYS B C 1
ATOM 4775 O O . CYS B 1 137 ? 21.867 96.174 102.910 1.00 50.35 587 CYS B O 1
ATOM 4778 N N . PRO B 1 138 ? 19.847 95.936 103.889 1.00 52.50 588 PRO B N 1
ATOM 4779 C CA . PRO B 1 138 ? 19.230 95.046 102.904 1.00 52.50 588 PRO B CA 1
ATOM 4780 C C . PRO B 1 138 ? 19.237 95.615 101.508 1.00 52.50 588 PRO B C 1
ATOM 4781 O O . PRO B 1 138 ? 19.120 96.834 101.319 1.00 52.50 588 PRO B O 1
ATOM 4785 N N . ALA B 1 139 ? 19.376 94.725 100.530 1.00 55.35 589 ALA B N 1
ATOM 4786 C CA . ALA B 1 139 ? 19.357 95.143 99.137 1.00 55.35 589 ALA B CA 1
ATOM 4787 C C . ALA B 1 139 ? 17.949 95.709 98.919 1.00 55.35 589 ALA B C 1
ATOM 4788 O O . ALA B 1 139 ? 17.777 96.883 98.547 1.00 55.35 589 ALA B O 1
ATOM 4790 N N . ALA B 1 140 ? 16.953 94.866 99.195 1.00 42.17 590 ALA B N 1
ATOM 4791 C CA . ALA B 1 140 ? 15.548 95.227 99.054 1.00 42.17 590 ALA B CA 1
ATOM 4792 C C . ALA B 1 140 ? 15.279 96.654 99.528 1.00 42.17 590 ALA B C 1
ATOM 4793 O O . ALA B 1 140 ? 14.349 97.313 99.064 1.00 42.17 590 ALA B O 1
ATOM 4795 N N . PHE B 1 141 ? 16.083 97.133 100.465 1.00 38.90 591 PHE B N 1
ATOM 4796 C CA . PHE B 1 141 ? 15.898 98.490 100.941 1.00 38.90 591 PHE B CA 1
ATOM 4797 C C . PHE B 1 141 ? 16.487 99.465 99.938 1.00 38.90 591 PHE B C 1
ATOM 4798 O O . PHE B 1 141 ? 15.741 100.200 99.281 1.00 38.90 591 PHE B O 1
ATOM 4806 N N . ARG B 1 142 ? 17.820 99.466 99.823 1.00 38.75 592 ARG B N 1
ATOM 4807 C CA . ARG B 1 142 ? 18.515 100.380 98.914 1.00 38.75 592 ARG B CA 1
ATOM 4808 C C . ARG B 1 142 ? 17.840 100.450 97.550 1.00 38.75 592 ARG B C 1
ATOM 4809 O O . ARG B 1 142 ? 17.856 101.502 96.906 1.00 38.75 592 ARG B O 1
ATOM 4817 N N . ASP B 1 143 ? 17.242 99.341 97.116 1.00 32.28 593 ASP B N 1
ATOM 4818 C CA . ASP B 1 143 ? 16.529 99.338 95.846 1.00 32.28 593 ASP B CA 1
ATOM 4819 C C . ASP B 1 143 ? 15.412 100.358 96.058 1.00 32.28 593 ASP B C 1
ATOM 4820 O O . ASP B 1 143 ? 15.386 101.423 95.427 1.00 32.28 593 ASP B O 1
ATOM 4825 N N . ALA B 1 144 ? 14.520 100.040 96.991 1.00 32.27 594 ALA B N 1
ATOM 4826 C CA . ALA B 1 144 ? 13.382 100.905 97.329 1.00 32.27 594 ALA B CA 1
ATOM 4827 C C . ALA B 1 144 ? 13.793 102.376 97.432 1.00 32.27 594 ALA B C 1
ATOM 4828 O O . ALA B 1 144 ? 13.065 103.278 96.996 1.00 32.27 594 ALA B O 1
ATOM 4830 N N . ARG B 1 145 ? 14.960 102.601 98.031 1.00 38.90 595 ARG B N 1
ATOM 4831 C CA . ARG B 1 145 ? 15.502 103.941 98.197 1.00 38.90 595 ARG B CA 1
ATOM 4832 C C . ARG B 1 145 ? 15.585 104.604 96.832 1.00 38.90 595 ARG B C 1
ATOM 4833 O O . ARG B 1 145 ? 14.946 105.628 96.588 1.00 38.90 595 ARG B O 1
ATOM 4841 N N . GLY B 1 146 ? 16.373 104.005 95.942 1.00 35.86 596 GLY B N 1
ATOM 4842 C CA . GLY B 1 146 ? 16.522 104.552 94.610 1.00 35.86 596 GLY B CA 1
ATOM 4843 C C . GLY B 1 146 ? 15.170 104.712 93.945 1.00 35.86 596 GLY B C 1
ATOM 4844 O O . GLY B 1 146 ? 14.866 105.763 93.363 1.00 35.86 596 GLY B O 1
ATOM 4845 N N . LEU B 1 147 ? 14.334 103.684 94.077 1.00 22.11 597 LEU B N 1
ATOM 4846 C CA . LEU B 1 147 ? 13.006 103.689 93.461 1.00 22.11 597 LEU B CA 1
ATOM 4847 C C . LEU B 1 147 ? 12.225 104.970 93.738 1.00 22.11 597 LEU B C 1
ATOM 4848 O O . LEU B 1 147 ? 11.767 105.636 92.803 1.00 22.11 597 LEU B O 1
ATOM 4853 N N . GLU B 1 148 ? 12.054 105.298 95.017 1.00 66.04 598 GLU B N 1
ATOM 4854 C CA . GLU B 1 148 ? 11.331 106.503 95.413 1.00 66.04 598 GLU B CA 1
ATOM 4855 C C . GLU B 1 148 ? 12.161 107.711 94.989 1.00 66.04 598 GLU B C 1
ATOM 4856 O O . GLU B 1 148 ? 11.627 108.761 94.603 1.00 66.04 598 GLU B O 1
ATOM 4862 N N . LEU B 1 149 ? 13.477 107.531 95.037 1.00 37.98 599 LEU B N 1
ATOM 4863 C CA . LEU B 1 149 ? 14.421 108.576 94.669 1.00 37.98 599 LEU B CA 1
ATOM 4864 C C . LEU B 1 149 ? 14.222 108.926 93.199 1.00 37.98 599 LEU B C 1
ATOM 4865 O O . LEU B 1 149 ? 14.398 110.079 92.794 1.00 37.98 599 LEU B O 1
ATOM 4870 N N . GLY B 1 150 ? 13.848 107.915 92.419 1.00 58.14 600 GLY B N 1
ATOM 4871 C CA . GLY B 1 150 ? 13.634 108.096 90.999 1.00 58.14 600 GLY B CA 1
ATOM 4872 C C . GLY B 1 150 ? 12.495 109.030 90.656 1.00 58.14 600 GLY B C 1
ATOM 4873 O O . GLY B 1 150 ? 12.717 110.059 90.022 1.00 58.14 600 GLY B O 1
ATOM 4874 N N . VAL B 1 151 ? 11.281 108.674 91.069 1.00 66.98 601 VAL B N 1
ATOM 4875 C CA . VAL B 1 151 ? 10.096 109.484 90.785 1.00 66.98 601 VAL B CA 1
ATOM 4876 C C . VAL B 1 151 ? 10.400 110.982 90.708 1.00 66.98 601 VAL B C 1
ATOM 4877 O O . VAL B 1 151 ? 10.934 111.568 91.659 1.00 66.98 601 VAL B O 1
ATOM 4881 N N . GLY B 1 152 ? 10.071 111.588 89.564 1.00 70.62 602 GLY B N 1
ATOM 4882 C CA . GLY B 1 152 ? 10.297 113.013 89.370 1.00 70.62 602 GLY B CA 1
ATOM 4883 C C . GLY B 1 152 ? 11.606 113.358 88.688 1.00 70.62 602 GLY B C 1
ATOM 4884 O O . GLY B 1 152 ? 11.900 114.528 88.433 1.00 70.62 602 GLY B O 1
ATOM 4885 N N . ARG B 1 153 ? 12.402 112.338 88.395 1.00 45.89 603 ARG B N 1
ATOM 4886 C CA . ARG B 1 153 ? 13.691 112.541 87.741 1.00 45.89 603 ARG B CA 1
ATOM 4887 C C . ARG B 1 153 ? 13.734 111.706 86.467 1.00 45.89 603 ARG B C 1
ATOM 4888 O O . ARG B 1 153 ? 12.872 110.832 86.246 1.00 45.89 603 ARG B O 1
ATOM 4896 N N . HIS B 1 154 ? 14.758 111.970 85.653 1.00 49.68 604 HIS B N 1
ATOM 4897 C CA . HIS B 1 154 ? 14.969 111.284 84.380 1.00 49.68 604 HIS B CA 1
ATOM 4898 C C . HIS B 1 154 ? 14.661 109.775 84.395 1.00 49.68 604 HIS B C 1
ATOM 4899 O O . HIS B 1 154 ? 14.757 109.118 85.439 1.00 49.68 604 HIS B O 1
ATOM 4906 N N . ALA B 1 155 ? 14.307 109.223 83.234 1.00 62.99 605 ALA B N 1
ATOM 4907 C CA . ALA B 1 155 ? 13.989 107.797 83.163 1.00 62.99 605 ALA B CA 1
ATOM 4908 C C . ALA B 1 155 ? 14.088 107.174 81.771 1.00 62.99 605 ALA B C 1
ATOM 4909 O O . ALA B 1 155 ? 13.145 107.249 80.979 1.00 62.99 605 ALA B O 1
ATOM 4911 N N . MET B 1 156 ? 15.226 106.541 81.492 1.00 50.20 606 MET B N 1
ATOM 4912 C CA . MET B 1 156 ? 15.470 105.871 80.212 1.00 50.20 606 MET B CA 1
ATOM 4913 C C . MET B 1 156 ? 14.213 105.115 79.752 1.00 50.20 606 MET B C 1
ATOM 4914 O O . MET B 1 156 ? 13.683 104.263 80.469 1.00 50.20 606 MET B O 1
ATOM 4919 N N . ALA B 1 157 ? 13.729 105.443 78.553 1.00 41.24 607 ALA B N 1
ATOM 4920 C CA . ALA B 1 157 ? 12.527 104.807 77.996 1.00 41.24 607 ALA B CA 1
ATOM 4921 C C . ALA B 1 157 ? 12.711 103.308 77.722 1.00 41.24 607 ALA B C 1
ATOM 4922 O O . ALA B 1 157 ? 13.830 102.831 77.514 1.00 41.24 607 ALA B O 1
ATOM 4924 N N . PRO B 1 158 ? 11.605 102.549 77.711 1.00 40.02 608 PRO B N 1
ATOM 4925 C CA . PRO B 1 158 ? 11.655 101.101 77.463 1.00 40.02 608 PRO B CA 1
ATOM 4926 C C . PRO B 1 158 ? 12.658 100.769 76.364 1.00 40.02 608 PRO B C 1
ATOM 4927 O O . PRO B 1 158 ? 13.561 99.949 76.560 1.00 40.02 608 PRO B O 1
ATOM 4931 N N . ALA B 1 159 ? 12.481 101.420 75.211 1.00 32.74 609 ALA B N 1
ATOM 4932 C CA . ALA B 1 159 ? 13.352 101.239 74.057 1.00 32.74 609 ALA B CA 1
ATOM 4933 C C . ALA B 1 159 ? 14.817 101.314 74.475 1.00 32.74 609 ALA B C 1
ATOM 4934 O O . ALA B 1 159 ? 15.509 100.298 74.499 1.00 32.74 609 ALA B O 1
ATOM 4936 N N . THR B 1 160 ? 15.283 102.512 74.817 1.00 45.05 610 THR B N 1
ATOM 4937 C CA . THR B 1 160 ? 16.677 102.693 75.216 1.00 45.05 610 THR B CA 1
ATOM 4938 C C . THR B 1 160 ? 17.233 101.607 76.117 1.00 45.05 610 THR B C 1
ATOM 4939 O O . THR B 1 160 ? 18.400 101.237 75.991 1.00 45.05 610 THR B O 1
ATOM 4943 N N . ILE B 1 161 ? 16.418 101.100 77.034 1.00 47.58 611 ILE B N 1
ATOM 4944 C CA . ILE B 1 161 ? 16.896 100.057 77.936 1.00 47.58 611 ILE B CA 1
ATOM 4945 C C . ILE B 1 161 ? 17.136 98.777 77.142 1.00 47.58 611 ILE B C 1
ATOM 4946 O O . ILE B 1 161 ? 18.275 98.316 76.999 1.00 47.58 611 ILE B O 1
ATOM 4951 N N . ALA B 1 162 ? 16.058 98.209 76.616 1.00 51.70 612 ALA B N 1
ATOM 4952 C CA . ALA B 1 162 ? 16.160 96.982 75.835 1.00 51.70 612 ALA B CA 1
ATOM 4953 C C . ALA B 1 162 ? 17.322 97.080 74.843 1.00 51.70 612 ALA B C 1
ATOM 4954 O O . ALA B 1 162 ? 18.063 96.114 74.645 1.00 51.70 612 ALA B O 1
ATOM 4956 N N . ALA B 1 163 ? 17.478 98.256 74.233 1.00 39.17 613 ALA B N 1
ATOM 4957 C CA . ALA B 1 163 ? 18.542 98.493 73.260 1.00 39.17 613 ALA B CA 1
ATOM 4958 C C . ALA B 1 163 ? 19.909 98.295 73.901 1.00 39.17 613 ALA B C 1
ATOM 4959 O O . ALA B 1 163 ? 20.677 97.416 73.506 1.00 39.17 613 ALA B O 1
ATOM 4961 N N . VAL B 1 164 ? 20.205 99.106 74.907 1.00 27.60 614 VAL B N 1
ATOM 4962 C CA . VAL B 1 164 ? 21.502 99.024 75.558 1.00 27.60 614 VAL B CA 1
ATOM 4963 C C . VAL B 1 164 ? 21.738 97.723 76.294 1.00 27.60 614 VAL B C 1
ATOM 4964 O O . VAL B 1 164 ? 22.862 97.200 76.310 1.00 27.60 614 VAL B O 1
ATOM 4968 N N . ARG B 1 165 ? 20.694 97.211 76.937 1.00 37.77 615 ARG B N 1
ATOM 4969 C CA . ARG B 1 165 ? 20.875 95.972 77.665 1.00 37.77 615 ARG B CA 1
ATOM 4970 C C . ARG B 1 165 ? 21.303 94.990 76.589 1.00 37.77 615 ARG B C 1
ATOM 4971 O O . ARG B 1 165 ? 22.427 94.464 76.622 1.00 37.77 615 ARG B O 1
ATOM 4979 N N . GLY B 1 166 ? 20.406 94.799 75.615 1.00 36.21 616 GLY B N 1
ATOM 4980 C CA . GLY B 1 166 ? 20.643 93.902 74.487 1.00 36.21 616 GLY B CA 1
ATOM 4981 C C . GLY B 1 166 ? 22.090 93.899 74.021 1.00 36.21 616 GLY B C 1
ATOM 4982 O O . GLY B 1 166 ? 22.689 92.830 73.851 1.00 36.21 616 GLY B O 1
ATOM 4983 N N . ALA B 1 167 ? 22.655 95.086 73.807 1.00 31.60 617 ALA B N 1
ATOM 4984 C CA . ALA B 1 167 ? 24.049 95.173 73.392 1.00 31.60 617 ALA B CA 1
ATOM 4985 C C . ALA B 1 167 ? 24.870 94.374 74.413 1.00 31.60 617 ALA B C 1
ATOM 4986 O O . ALA B 1 167 ? 25.580 93.412 74.065 1.00 31.60 617 ALA B O 1
ATOM 4988 N N . PHE B 1 168 ? 24.748 94.767 75.681 1.00 44.55 618 PHE B N 1
ATOM 4989 C CA . PHE B 1 168 ? 25.476 94.116 76.766 1.00 44.55 618 PHE B CA 1
ATOM 4990 C C . PHE B 1 168 ? 25.276 92.618 76.874 1.00 44.55 618 PHE B C 1
ATOM 4991 O O . PHE B 1 168 ? 26.225 91.887 77.182 1.00 44.55 618 PHE B O 1
ATOM 4999 N N . ASP B 1 169 ? 24.050 92.165 76.617 1.00 39.43 619 ASP B N 1
ATOM 5000 C CA . ASP B 1 169 ? 23.729 90.741 76.700 1.00 39.43 619 ASP B CA 1
ATOM 5001 C C . ASP B 1 169 ? 24.032 89.972 75.411 1.00 39.43 619 ASP B C 1
ATOM 5002 O O . ASP B 1 169 ? 23.962 88.735 75.405 1.00 39.43 619 ASP B O 1
ATOM 5007 N N . ASP B 1 170 ? 24.362 90.693 74.330 1.00 33.66 620 ASP B N 1
ATOM 5008 C CA . ASP B 1 170 ? 24.650 90.057 73.038 1.00 33.66 620 ASP B CA 1
ATOM 5009 C C . ASP B 1 170 ? 25.993 89.323 73.016 1.00 33.66 620 ASP B C 1
ATOM 5010 O O . ASP B 1 170 ? 27.067 89.948 73.094 1.00 33.66 620 ASP B O 1
ATOM 5015 N N . ARG B 1 171 ? 25.911 87.994 72.907 1.00 58.59 621 ARG B N 1
ATOM 5016 C CA . ARG B 1 171 ? 27.087 87.124 72.869 1.00 58.59 621 ARG B CA 1
ATOM 5017 C C . ARG B 1 171 ? 27.735 87.126 71.475 1.00 58.59 621 ARG B C 1
ATOM 5018 O O . ARG B 1 171 ? 28.891 86.704 71.314 1.00 58.59 621 ARG B O 1
ATOM 5026 N N . ASN B 1 172 ? 26.987 87.601 70.477 1.00 52.75 622 ASN B N 1
ATOM 5027 C CA . ASN B 1 172 ? 27.464 87.669 69.095 1.00 52.75 622 ASN B CA 1
ATOM 5028 C C . ASN B 1 172 ? 27.774 89.103 68.686 1.00 52.75 622 ASN B C 1
ATOM 5029 O O . ASN B 1 172 ? 27.883 89.419 67.500 1.00 52.75 622 ASN B O 1
ATOM 5034 N N . TYR B 1 173 ? 27.896 89.973 69.675 1.00 30.30 623 TYR B N 1
ATOM 5035 C CA . TYR B 1 173 ? 28.209 91.378 69.425 1.00 30.30 623 TYR B CA 1
ATOM 5036 C C . TYR B 1 173 ? 29.470 91.463 68.545 1.00 30.30 623 TYR B C 1
ATOM 5037 O O . TYR B 1 173 ? 30.556 91.010 68.945 1.00 30.30 623 TYR B O 1
ATOM 5046 N N . PRO B 1 174 ? 29.334 92.049 67.335 1.00 27.16 624 PRO B N 1
ATOM 5047 C CA . PRO B 1 174 ? 30.429 92.215 66.362 1.00 27.16 624 PRO B CA 1
ATOM 5048 C C . PRO B 1 174 ? 31.767 92.612 66.983 1.00 27.16 624 PRO B C 1
ATOM 5049 O O . PRO B 1 174 ? 31.956 93.754 67.418 1.00 27.16 624 PRO B O 1
ATOM 5053 N N . ALA B 1 175 ? 32.689 91.656 67.009 1.00 38.85 625 ALA B N 1
ATOM 5054 C CA . ALA B 1 175 ? 34.012 91.880 67.577 1.00 38.85 625 ALA B CA 1
ATOM 5055 C C . ALA B 1 175 ? 34.623 93.165 67.042 1.00 38.85 625 ALA B C 1
ATOM 5056 O O . ALA B 1 175 ? 35.114 94.003 67.806 1.00 38.85 625 ALA B O 1
ATOM 5058 N N . VAL B 1 176 ? 34.600 93.303 65.719 1.00 45.79 626 VAL B N 1
ATOM 5059 C CA . VAL B 1 176 ? 35.139 94.484 65.043 1.00 45.79 626 VAL B CA 1
ATOM 5060 C C . VAL B 1 176 ? 35.030 95.749 65.907 1.00 45.79 626 VAL B C 1
ATOM 5061 O O . VAL B 1 176 ? 36.020 96.458 66.130 1.00 45.79 626 VAL B O 1
ATOM 5065 N N . PHE B 1 177 ? 33.817 96.021 66.390 1.00 42.18 627 PHE B N 1
ATOM 5066 C CA . PHE B 1 177 ? 33.577 97.177 67.241 1.00 42.18 627 PHE B CA 1
ATOM 5067 C C . PHE B 1 177 ? 34.626 97.342 68.349 1.00 42.18 627 PHE B C 1
ATOM 5068 O O . PHE B 1 177 ? 35.050 98.466 68.634 1.00 42.18 627 PHE B O 1
ATOM 5076 N N . TYR B 1 178 ? 35.053 96.246 68.980 1.00 39.70 628 TYR B N 1
ATOM 5077 C CA . TYR B 1 178 ? 36.057 96.377 70.031 1.00 39.70 628 TYR B CA 1
ATOM 5078 C C . TYR B 1 178 ? 37.356 96.863 69.397 1.00 39.70 628 TYR B C 1
ATOM 5079 O O . TYR B 1 178 ? 37.936 97.860 69.844 1.00 39.70 628 TYR B O 1
ATOM 5088 N N . LEU B 1 179 ? 37.810 96.183 68.344 1.00 28.70 629 LEU B N 1
ATOM 5089 C CA . LEU B 1 179 ? 39.055 96.601 67.696 1.00 28.70 629 LEU B CA 1
ATOM 5090 C C . LEU B 1 179 ? 38.932 98.063 67.254 1.00 28.70 629 LEU B C 1
ATOM 5091 O O . LEU B 1 179 ? 39.891 98.847 67.373 1.00 28.70 629 LEU B O 1
ATOM 5096 N N . LEU B 1 180 ? 37.754 98.430 66.742 1.00 30.98 630 LEU B N 1
ATOM 5097 C CA . LEU B 1 180 ? 37.527 99.809 66.304 1.00 30.98 630 LEU B CA 1
ATOM 5098 C C . LEU B 1 180 ? 37.702 100.726 67.508 1.00 30.98 630 LEU B C 1
ATOM 5099 O O . LEU B 1 180 ? 38.520 101.664 67.479 1.00 30.98 630 LEU B O 1
ATOM 5104 N N . GLN B 1 181 ? 36.933 100.437 68.563 1.00 29.86 631 GLN B N 1
ATOM 5105 C CA . GLN B 1 181 ? 36.983 101.203 69.803 1.00 29.86 631 GLN B CA 1
ATOM 5106 C C . GLN B 1 181 ? 38.434 101.263 70.274 1.00 29.86 631 GLN B C 1
ATOM 5107 O O . GLN B 1 181 ? 38.925 102.314 70.698 1.00 29.86 631 GLN B O 1
ATOM 5113 N N . ALA B 1 182 ? 39.121 100.126 70.190 1.00 27.67 632 ALA B N 1
ATOM 5114 C CA . ALA B 1 182 ? 40.522 100.067 70.594 1.00 27.67 632 ALA B CA 1
ATOM 5115 C C . ALA B 1 182 ? 41.295 101.122 69.793 1.00 27.67 632 ALA B C 1
ATOM 5116 O O . ALA B 1 182 ? 41.985 101.973 70.376 1.00 27.67 632 ALA B O 1
ATOM 5118 N N . ALA B 1 183 ? 41.151 101.066 68.462 1.00 42.34 633 ALA B N 1
ATOM 5119 C CA . ALA B 1 183 ? 41.809 101.998 67.536 1.00 42.34 633 ALA B CA 1
ATOM 5120 C C . ALA B 1 183 ? 41.434 103.453 67.869 1.00 42.34 633 ALA B C 1
ATOM 5121 O O . ALA B 1 183 ? 42.300 104.339 67.914 1.00 42.34 633 ALA B O 1
ATOM 5123 N N . ILE B 1 184 ? 40.139 103.690 68.082 1.00 64.87 634 ILE B N 1
ATOM 5124 C CA . ILE B 1 184 ? 39.593 105.003 68.477 1.00 64.87 634 ILE B CA 1
ATOM 5125 C C . ILE B 1 184 ? 39.711 105.203 70.020 1.00 64.87 634 ILE B C 1
ATOM 5126 O O . ILE B 1 184 ? 38.679 105.331 70.678 1.00 64.87 634 ILE B O 1
ATOM 5131 N N . HIS B 1 185 ? 40.939 105.179 70.491 1.00 50.45 635 HIS B N 1
ATOM 5132 C CA . HIS B 1 185 ? 41.301 105.173 71.914 1.00 50.45 635 HIS B CA 1
ATOM 5133 C C . HIS B 1 185 ? 40.847 106.380 72.692 1.00 50.45 635 HIS B C 1
ATOM 5134 O O . HIS B 1 185 ? 41.636 107.074 73.329 1.00 50.45 635 HIS B O 1
ATOM 5141 N N . GLY B 1 186 ? 39.541 106.620 72.622 1.00 57.65 636 GLY B N 1
ATOM 5142 C CA . GLY B 1 186 ? 38.970 107.771 73.302 1.00 57.65 636 GLY B CA 1
ATOM 5143 C C . GLY B 1 186 ? 39.274 109.036 72.499 1.00 57.65 636 GLY B C 1
ATOM 5144 O O . GLY B 1 186 ? 38.749 110.098 72.810 1.00 57.65 636 GLY B O 1
ATOM 5145 N N . SER B 1 187 ? 40.109 108.942 71.461 1.00 58.14 637 SER B N 1
ATOM 5146 C CA . SER B 1 187 ? 40.440 110.120 70.662 1.00 58.14 637 SER B CA 1
ATOM 5147 C C . SER B 1 187 ? 39.240 110.700 69.937 1.00 58.14 637 SER B C 1
ATOM 5148 O O . SER B 1 187 ? 38.583 110.013 69.157 1.00 58.14 637 SER B O 1
ATOM 5151 N N . GLU B 1 188 ? 38.956 111.967 70.213 1.00 44.81 638 GLU B N 1
ATOM 5152 C CA . GLU B 1 188 ? 37.841 112.653 69.580 1.00 44.81 638 GLU B CA 1
ATOM 5153 C C . GLU B 1 188 ? 38.250 112.909 68.126 1.00 44.81 638 GLU B C 1
ATOM 5154 O O . GLU B 1 188 ? 37.474 112.682 67.184 1.00 44.81 638 GLU B O 1
ATOM 5160 N N . HIS B 1 189 ? 39.484 113.383 67.964 1.00 57.34 639 HIS B N 1
ATOM 5161 C CA . HIS B 1 189 ? 40.073 113.682 66.656 1.00 57.34 639 HIS B CA 1
ATOM 5162 C C . HIS B 1 189 ? 39.859 112.499 65.721 1.00 57.34 639 HIS B C 1
ATOM 5163 O O . HIS B 1 189 ? 39.351 112.657 64.608 1.00 57.34 639 HIS B O 1
ATOM 5170 N N . VAL B 1 190 ? 40.237 111.311 66.190 1.00 33.12 640 VAL B N 1
ATOM 5171 C CA . VAL B 1 190 ? 40.085 110.104 65.389 1.00 33.12 640 VAL B CA 1
ATOM 5172 C C . VAL B 1 190 ? 38.628 109.690 65.267 1.00 33.12 640 VAL B C 1
ATOM 5173 O O . VAL B 1 190 ? 38.209 109.202 64.228 1.00 33.12 640 VAL B O 1
ATOM 5177 N N . PHE B 1 191 ? 37.844 109.865 66.320 1.00 40.51 641 PHE B N 1
ATOM 5178 C CA . PHE B 1 191 ? 36.446 109.488 66.200 1.00 40.51 641 PHE B CA 1
ATOM 5179 C C . PHE B 1 191 ? 35.909 110.291 65.035 1.00 40.51 641 PHE B C 1
ATOM 5180 O O . PHE B 1 191 ? 35.043 109.828 64.300 1.00 40.51 641 PHE B O 1
ATOM 5188 N N . CYS B 1 192 ? 36.423 111.501 64.863 1.00 50.59 642 CYS B N 1
ATOM 5189 C CA . CYS B 1 192 ? 35.953 112.320 63.764 1.00 50.59 642 CYS B CA 1
ATOM 5190 C C . CYS B 1 192 ? 36.399 111.788 62.402 1.00 50.59 642 CYS B C 1
ATOM 5191 O O . CYS B 1 192 ? 35.631 111.814 61.435 1.00 50.59 642 CYS B O 1
ATOM 5194 N N . ALA B 1 193 ? 37.633 111.306 62.313 1.00 51.98 643 ALA B N 1
ATOM 5195 C CA . ALA B 1 193 ? 38.097 110.759 61.051 1.00 51.98 643 ALA B CA 1
ATOM 5196 C C . ALA B 1 193 ? 37.184 109.586 60.670 1.00 51.98 643 ALA B C 1
ATOM 5197 O O . ALA B 1 193 ? 36.367 109.703 59.753 1.00 51.98 643 ALA B O 1
ATOM 5199 N N . LEU B 1 194 ? 37.297 108.469 61.390 1.00 34.09 644 LEU B N 1
ATOM 5200 C CA . LEU B 1 194 ? 36.482 107.287 61.094 1.00 34.09 644 LEU B CA 1
ATOM 5201 C C . LEU B 1 194 ? 34.982 107.526 61.239 1.00 34.09 644 LEU B C 1
ATOM 5202 O O . LEU B 1 194 ? 34.185 106.587 61.114 1.00 34.09 644 LEU B O 1
ATOM 5207 N N . ALA B 1 195 ? 34.601 108.780 61.481 1.00 22.71 645 ALA B N 1
ATOM 5208 C CA . ALA B 1 195 ? 33.192 109.119 61.668 1.00 22.71 645 ALA B CA 1
ATOM 5209 C C . ALA B 1 195 ? 32.286 108.429 60.653 1.00 22.71 645 ALA B C 1
ATOM 5210 O O . ALA B 1 195 ? 31.281 107.796 61.032 1.00 22.71 645 ALA B O 1
ATOM 5212 N N . ARG B 1 196 ? 32.644 108.538 59.369 1.00 35.97 646 ARG B N 1
ATOM 5213 C CA . ARG B 1 196 ? 31.836 107.913 58.327 1.00 35.97 646 ARG B CA 1
ATOM 5214 C C . ARG B 1 196 ? 31.728 106.433 58.685 1.00 35.97 646 ARG B C 1
ATOM 5215 O O . ARG B 1 196 ? 30.628 105.900 58.899 1.00 35.97 646 ARG B O 1
ATOM 5223 N N . LEU B 1 197 ? 32.896 105.798 58.779 1.00 28.93 647 LEU B N 1
ATOM 5224 C CA . LEU B 1 197 ? 33.002 104.383 59.099 1.00 28.93 647 LEU B CA 1
ATOM 5225 C C . LEU B 1 197 ? 32.076 103.997 60.241 1.00 28.93 647 LEU B C 1
ATOM 5226 O O . LEU B 1 197 ? 31.273 103.056 60.129 1.00 28.93 647 LEU B O 1
ATOM 5231 N N . VAL B 1 198 ? 32.190 104.738 61.338 1.00 45.56 648 VAL B N 1
ATOM 5232 C CA . VAL B 1 198 ? 31.373 104.496 62.516 1.00 45.56 648 VAL B CA 1
ATOM 5233 C C . VAL B 1 198 ? 29.893 104.541 62.211 1.00 45.56 648 VAL B C 1
ATOM 5234 O O . VAL B 1 198 ? 29.169 103.576 62.496 1.00 45.56 648 VAL B O 1
ATOM 5238 N N . VAL B 1 199 ? 29.442 105.657 61.640 1.00 24.31 649 VAL B N 1
ATOM 5239 C CA . VAL B 1 199 ? 28.025 105.792 61.333 1.00 24.31 649 VAL B CA 1
ATOM 5240 C C . VAL B 1 199 ? 27.498 104.540 60.641 1.00 24.31 649 VAL B C 1
ATOM 5241 O O . VAL B 1 199 ? 26.326 104.172 60.814 1.00 24.31 649 VAL B O 1
ATOM 5245 N N . GLN B 1 200 ? 28.367 103.880 59.873 1.00 45.27 650 GLN B N 1
ATOM 5246 C CA . GLN B 1 200 ? 27.988 102.651 59.173 1.00 45.27 650 GLN B CA 1
ATOM 5247 C C . GLN B 1 200 ? 27.738 101.518 60.168 1.00 45.27 650 GLN B C 1
ATOM 5248 O O . GLN B 1 200 ? 26.636 100.951 60.218 1.00 45.27 650 GLN B O 1
ATOM 5254 N N . CYS B 1 201 ? 28.766 101.200 60.957 1.00 31.07 651 CYS B N 1
ATOM 5255 C CA . CYS B 1 201 ? 28.666 100.141 61.955 1.00 31.07 651 CYS B CA 1
ATOM 5256 C C . CYS B 1 201 ? 27.405 100.285 62.790 1.00 31.07 651 CYS B C 1
ATOM 5257 O O . CYS B 1 201 ? 26.585 99.364 62.887 1.00 31.07 651 CYS B O 1
ATOM 5260 N N . ILE B 1 202 ? 27.252 101.450 63.401 1.00 22.46 652 ILE B N 1
ATOM 5261 C CA . ILE B 1 202 ? 26.093 101.666 64.240 1.00 22.46 652 ILE B CA 1
ATOM 5262 C C . ILE B 1 202 ? 24.799 101.376 63.497 1.00 22.46 652 ILE B C 1
ATOM 5263 O O . ILE B 1 202 ? 23.979 100.565 63.957 1.00 22.46 652 ILE B O 1
ATOM 5268 N N . THR B 1 203 ? 24.611 102.025 62.351 1.00 33.92 653 THR B N 1
ATOM 5269 C CA . THR B 1 203 ? 23.381 101.810 61.608 1.00 33.92 653 THR B CA 1
ATOM 5270 C C . THR B 1 203 ? 23.281 100.336 61.247 1.00 33.92 653 THR B C 1
ATOM 5271 O O . THR B 1 203 ? 22.233 99.699 61.434 1.00 33.92 653 THR B O 1
ATOM 5275 N N . SER B 1 204 ? 24.385 99.800 60.731 1.00 29.63 654 SER B N 1
ATOM 5276 C CA . SER B 1 204 ? 24.452 98.390 60.359 1.00 29.63 654 SER B CA 1
ATOM 5277 C C . SER B 1 204 ? 23.881 97.564 61.524 1.00 29.63 654 SER B C 1
ATOM 5278 O O . SER B 1 204 ? 22.788 96.978 61.413 1.00 29.63 654 SER B O 1
ATOM 5281 N N . TYR B 1 205 ? 24.616 97.567 62.645 1.00 25.27 655 TYR B N 1
ATOM 5282 C CA . TYR B 1 205 ? 24.247 96.828 63.858 1.00 25.27 655 TYR B CA 1
ATOM 5283 C C . TYR B 1 205 ? 22.811 97.112 64.271 1.00 25.27 655 TYR B C 1
ATOM 5284 O O . TYR B 1 205 ? 22.020 96.188 64.520 1.00 25.27 655 TYR B O 1
ATOM 5293 N N . TRP B 1 206 ? 22.468 98.394 64.325 1.00 33.84 656 TRP B N 1
ATOM 5294 C CA . TRP B 1 206 ? 21.126 98.773 64.719 1.00 33.84 656 TRP B CA 1
ATOM 5295 C C . TRP B 1 206 ? 20.034 98.070 63.902 1.00 33.84 656 TRP B C 1
ATOM 5296 O O . TRP B 1 206 ? 19.053 97.556 64.463 1.00 33.84 656 TRP B O 1
ATOM 5307 N N . ASN B 1 207 ? 20.206 98.033 62.581 1.00 41.11 657 ASN B N 1
ATOM 5308 C CA . ASN B 1 207 ? 19.211 97.414 61.705 1.00 41.11 657 ASN B CA 1
ATOM 5309 C C . ASN B 1 207 ? 19.127 95.907 61.906 1.00 41.11 657 ASN B C 1
ATOM 5310 O O . ASN B 1 207 ? 18.070 95.302 61.723 1.00 41.11 657 ASN B O 1
ATOM 5315 N N . ASN B 1 208 ? 20.242 95.304 62.295 1.00 49.15 658 ASN B N 1
ATOM 5316 C CA . ASN B 1 208 ? 20.289 93.864 62.512 1.00 49.15 658 ASN B CA 1
ATOM 5317 C C . ASN B 1 208 ? 19.616 93.465 63.825 1.00 49.15 658 ASN B C 1
ATOM 5318 O O . ASN B 1 208 ? 18.967 92.416 63.908 1.00 49.15 658 ASN B O 1
ATOM 5323 N N . THR B 1 209 ? 19.787 94.309 64.842 1.00 61.40 659 THR B N 1
ATOM 5324 C CA . THR B 1 209 ? 19.242 94.072 66.177 1.00 61.40 659 THR B CA 1
ATOM 5325 C C . THR B 1 209 ? 19.231 95.401 66.888 1.00 61.40 659 THR B C 1
ATOM 5326 O O . THR B 1 209 ? 20.298 95.906 67.246 1.00 61.40 659 THR B O 1
ATOM 5330 N N . ARG B 1 210 ? 18.049 95.968 67.096 1.00 53.71 660 ARG B N 1
ATOM 5331 C CA . ARG B 1 210 ? 17.940 97.274 67.744 1.00 53.71 660 ARG B CA 1
ATOM 5332 C C . ARG B 1 210 ? 18.838 97.338 68.981 1.00 53.71 660 ARG B C 1
ATOM 5333 O O . ARG B 1 210 ? 18.368 97.110 70.104 1.00 53.71 660 ARG B O 1
ATOM 5341 N N . CYS B 1 211 ? 20.120 97.654 68.791 1.00 19.16 661 CYS B N 1
ATOM 5342 C CA . CYS B 1 211 ? 21.067 97.699 69.910 1.00 19.16 661 CYS B CA 1
ATOM 5343 C C . CYS B 1 211 ? 22.124 98.773 69.754 1.00 19.16 661 CYS B C 1
ATOM 5344 O O . CYS B 1 211 ? 22.775 98.867 68.703 1.00 19.16 661 CYS B O 1
ATOM 5347 N N . ALA B 1 212 ? 22.314 99.565 70.809 1.00 32.99 662 ALA B N 1
ATOM 5348 C CA . ALA B 1 212 ? 23.307 100.639 70.776 1.00 32.99 662 ALA B CA 1
ATOM 5349 C C . ALA B 1 212 ? 24.661 100.033 70.415 1.00 32.99 662 ALA B C 1
ATOM 5350 O O . ALA B 1 212 ? 25.096 99.044 71.018 1.00 32.99 662 ALA B O 1
ATOM 5352 N N . ALA B 1 213 ? 25.309 100.629 69.420 1.00 30.48 663 ALA B N 1
ATOM 5353 C CA . ALA B 1 213 ? 26.588 100.151 68.934 1.00 30.48 663 ALA B CA 1
ATOM 5354 C C . ALA B 1 213 ? 27.731 100.140 69.935 1.00 30.48 663 ALA B C 1
ATOM 5355 O O . ALA B 1 213 ? 28.212 99.064 70.273 1.00 30.48 663 ALA B O 1
ATOM 5357 N N . PHE B 1 214 ? 28.170 101.294 70.436 1.00 37.35 664 PHE B N 1
ATOM 5358 C CA . PHE B 1 214 ? 29.320 101.278 71.353 1.00 37.35 664 PHE B CA 1
ATOM 5359 C C . PHE B 1 214 ? 29.099 101.596 72.843 1.00 37.35 664 PHE B C 1
ATOM 5360 O O . PHE B 1 214 ? 29.990 102.161 73.500 1.00 37.35 664 PHE B O 1
ATOM 5368 N N . VAL B 1 215 ? 27.943 101.216 73.390 1.00 27.54 665 VAL B N 1
ATOM 5369 C CA . VAL B 1 215 ? 27.639 101.495 74.797 1.00 27.54 665 VAL B CA 1
ATOM 5370 C C . VAL B 1 215 ? 28.724 101.097 75.804 1.00 27.54 665 VAL B C 1
ATOM 5371 O O . VAL B 1 215 ? 28.696 101.567 76.951 1.00 27.54 665 VAL B O 1
ATOM 5375 N N . ASN B 1 216 ? 29.660 100.231 75.406 1.00 30.68 666 ASN B N 1
ATOM 5376 C CA . ASN B 1 216 ? 30.710 99.814 76.335 1.00 30.68 666 ASN B CA 1
ATOM 5377 C C . ASN B 1 216 ? 31.823 100.867 76.522 1.00 30.68 666 ASN B C 1
ATOM 5378 O O . ASN B 1 216 ? 32.830 100.596 77.190 1.00 30.68 666 ASN B O 1
ATOM 5383 N N . ASP B 1 217 ? 31.638 102.060 75.951 1.00 43.25 667 ASP B N 1
ATOM 5384 C CA . ASP B 1 217 ? 32.627 103.143 76.070 1.00 43.25 667 ASP B CA 1
ATOM 5385 C C . ASP B 1 217 ? 31.919 104.499 76.122 1.00 43.25 667 ASP B C 1
ATOM 5386 O O . ASP B 1 217 ? 31.228 104.871 75.166 1.00 43.25 667 ASP B O 1
ATOM 5391 N N . TYR B 1 218 ? 32.105 105.254 77.207 1.00 51.37 668 TYR B N 1
ATOM 5392 C CA . TYR B 1 218 ? 31.419 106.543 77.318 1.00 51.37 668 TYR B CA 1
ATOM 5393 C C . TYR B 1 218 ? 31.921 107.587 76.350 1.00 51.37 668 TYR B C 1
ATOM 5394 O O . TYR B 1 218 ? 31.124 108.340 75.785 1.00 51.37 668 TYR B O 1
ATOM 5403 N N . SER B 1 219 ? 33.242 107.659 76.188 1.00 41.39 669 SER B N 1
ATOM 5404 C CA . SER B 1 219 ? 33.828 108.612 75.256 1.00 41.39 669 SER B CA 1
ATOM 5405 C C . SER B 1 219 ? 33.125 108.502 73.898 1.00 41.39 669 SER B C 1
ATOM 5406 O O . SER B 1 219 ? 32.715 109.519 73.317 1.00 41.39 669 SER B O 1
ATOM 5409 N N . LEU B 1 220 ? 32.980 107.278 73.389 1.00 35.61 670 LEU B N 1
ATOM 5410 C CA . LEU B 1 220 ? 32.302 107.113 72.114 1.00 35.61 670 LEU B CA 1
ATOM 5411 C C . LEU B 1 220 ? 30.867 107.594 72.286 1.00 35.61 670 LEU B C 1
ATOM 5412 O O . LEU B 1 220 ? 30.458 108.591 71.672 1.00 35.61 670 LEU B O 1
ATOM 5417 N N . VAL B 1 221 ? 30.103 106.904 73.129 1.00 30.64 671 VAL B N 1
ATOM 5418 C CA . VAL B 1 221 ? 28.714 107.296 73.349 1.00 30.64 671 VAL B CA 1
ATOM 5419 C C . VAL B 1 221 ? 28.595 108.813 73.463 1.00 30.64 671 VAL B C 1
ATOM 5420 O O . VAL B 1 221 ? 27.638 109.412 72.959 1.00 30.64 671 VAL B O 1
ATOM 5424 N N . SER B 1 222 ? 29.570 109.432 74.119 1.00 52.73 672 SER B N 1
ATOM 5425 C CA . SER B 1 222 ? 29.555 110.877 74.277 1.00 52.73 672 SER B CA 1
ATOM 5426 C C . SER B 1 222 ? 29.483 111.502 72.876 1.00 52.73 672 SER B C 1
ATOM 5427 O O . SER B 1 222 ? 28.526 112.218 72.555 1.00 52.73 672 SER B O 1
ATOM 5430 N N . TYR B 1 223 ? 30.485 111.206 72.048 1.00 26.26 673 TYR B N 1
ATOM 5431 C CA . TYR B 1 223 ? 30.559 111.701 70.670 1.00 26.26 673 TYR B CA 1
ATOM 5432 C C . TYR B 1 223 ? 29.289 111.388 69.851 1.00 26.26 673 TYR B C 1
ATOM 5433 O O . TYR B 1 223 ? 28.629 112.302 69.324 1.00 26.26 673 TYR B O 1
ATOM 5442 N N . VAL B 1 224 ? 28.961 110.099 69.734 1.00 29.94 674 VAL B N 1
ATOM 5443 C CA . VAL B 1 224 ? 27.774 109.665 69.001 1.00 29.94 674 VAL B CA 1
ATOM 5444 C C . VAL B 1 224 ? 26.558 110.550 69.308 1.00 29.94 674 VAL B C 1
ATOM 5445 O O . VAL B 1 224 ? 25.538 110.512 68.601 1.00 29.94 674 VAL B O 1
ATOM 5449 N N . VAL B 1 225 ? 26.656 111.326 70.381 1.00 50.72 675 VAL B N 1
ATOM 5450 C CA . VAL B 1 225 ? 25.586 112.240 70.757 1.00 50.72 675 VAL B CA 1
ATOM 5451 C C . VAL B 1 225 ? 26.002 113.630 70.284 1.00 50.72 675 VAL B C 1
ATOM 5452 O O . VAL B 1 225 ? 25.197 114.379 69.732 1.00 50.72 675 VAL B O 1
ATOM 5456 N N . THR B 1 226 ? 27.268 113.966 70.506 1.00 57.98 676 THR B N 1
ATOM 5457 C CA . THR B 1 226 ? 27.794 115.259 70.097 1.00 57.98 676 THR B CA 1
ATOM 5458 C C . THR B 1 226 ? 27.594 115.443 68.598 1.00 57.98 676 THR B C 1
ATOM 5459 O O . THR B 1 226 ? 26.824 116.305 68.171 1.00 57.98 676 THR B O 1
ATOM 5463 N N . TYR B 1 227 ? 27.962 114.499 67.878 1.00 68.29 677 TYR B N 1
ATOM 5464 C CA . TYR B 1 227 ? 28.061 114.622 66.374 1.00 68.29 677 TYR B CA 1
ATOM 5465 C C . TYR B 1 227 ? 27.520 113.965 65.102 1.00 68.29 677 TYR B C 1
ATOM 5466 O O . TYR B 1 227 ? 27.755 114.558 64.030 1.00 68.29 677 TYR B O 1
ATOM 5475 N N . LEU B 1 228 ? 26.835 112.849 65.261 1.00 40.06 678 LEU B N 1
ATOM 5476 C CA . LEU B 1 228 ? 26.302 112.222 64.023 1.00 40.06 678 LEU B CA 1
ATOM 5477 C C . LEU B 1 228 ? 24.816 112.518 64.141 1.00 40.06 678 LEU B C 1
ATOM 5478 O O . LEU B 1 228 ? 23.972 111.625 64.064 1.00 40.06 678 LEU B O 1
ATOM 5483 N N . GLY B 1 229 ? 24.490 113.873 64.116 1.00 74.09 679 GLY B N 1
ATOM 5484 C CA . GLY B 1 229 ? 23.142 114.358 64.362 1.00 74.09 679 GLY B CA 1
ATOM 5485 C C . GLY B 1 229 ? 22.128 113.614 63.513 1.00 74.09 679 GLY B C 1
ATOM 5486 O O . GLY B 1 229 ? 21.492 112.659 63.971 1.00 74.09 679 GLY B O 1
ATOM 5487 N N . GLY B 1 230 ? 21.976 114.054 62.269 1.00 106.58 680 GLY B N 1
ATOM 5488 C CA . GLY B 1 230 ? 21.045 113.403 61.369 1.00 106.58 680 GLY B CA 1
ATOM 5489 C C . GLY B 1 230 ? 21.715 112.304 60.560 1.00 106.58 680 GLY B C 1
ATOM 5490 O O . GLY B 1 230 ? 21.351 112.071 59.404 1.00 106.58 680 GLY B O 1
ATOM 5491 N N . ASP B 1 231 ? 22.694 111.624 61.159 1.00 44.62 681 ASP B N 1
ATOM 5492 C CA . ASP B 1 231 ? 23.402 110.553 60.467 1.00 44.62 681 ASP B CA 1
ATOM 5493 C C . ASP B 1 231 ? 22.922 109.152 60.862 1.00 44.62 681 ASP B C 1
ATOM 5494 O O . ASP B 1 231 ? 23.121 108.196 60.110 1.00 44.62 681 ASP B O 1
ATOM 5499 N N . LEU B 1 232 ? 22.301 109.010 62.032 1.00 29.28 682 LEU B N 1
ATOM 5500 C CA . LEU B 1 232 ? 21.786 107.692 62.431 1.00 29.28 682 LEU B CA 1
ATOM 5501 C C . LEU B 1 232 ? 20.265 107.744 62.491 1.00 29.28 682 LEU B C 1
ATOM 5502 O O . LEU B 1 232 ? 19.672 108.780 62.801 1.00 29.28 682 LEU B O 1
ATOM 5507 N N . PRO B 1 233 ? 19.612 106.621 62.194 1.00 43.09 683 PRO B N 1
ATOM 5508 C CA . PRO B 1 233 ? 18.142 106.537 62.215 1.00 43.09 683 PRO B CA 1
ATOM 5509 C C . PRO B 1 233 ? 17.564 107.250 63.446 1.00 43.09 683 PRO B C 1
ATOM 5510 O O . PRO B 1 233 ? 18.201 107.286 64.511 1.00 43.09 683 PRO B O 1
ATOM 5514 N N . GLU B 1 234 ? 16.368 107.817 63.317 1.00 48.45 684 GLU B N 1
ATOM 5515 C CA . GLU B 1 234 ? 15.778 108.525 64.448 1.00 48.45 684 GLU B CA 1
ATOM 5516 C C . GLU B 1 234 ? 15.722 107.647 65.691 1.00 48.45 684 GLU B C 1
ATOM 5517 O O . GLU B 1 234 ? 16.481 107.850 66.647 1.00 48.45 684 GLU B O 1
ATOM 5523 N N . GLU B 1 235 ? 14.824 106.667 65.656 1.00 46.64 685 GLU B N 1
ATOM 5524 C CA . GLU B 1 235 ? 14.628 105.751 66.767 1.00 46.64 685 GLU B CA 1
ATOM 5525 C C . GLU B 1 235 ? 15.948 105.353 67.413 1.00 46.64 685 GLU B C 1
ATOM 5526 O O . GLU B 1 235 ? 16.021 105.133 68.625 1.00 46.64 685 GLU B O 1
ATOM 5532 N N . CYS B 1 236 ? 16.999 105.286 66.607 1.00 24.25 686 CYS B N 1
ATOM 5533 C CA . CYS B 1 236 ? 18.301 104.900 67.124 1.00 24.25 686 CYS B CA 1
ATOM 5534 C C . CYS B 1 236 ? 19.085 106.012 67.817 1.00 24.25 686 CYS B C 1
ATOM 5535 O O . CYS B 1 236 ? 19.586 105.802 68.920 1.00 24.25 686 CYS B O 1
ATOM 5538 N N . MET B 1 237 ? 19.236 107.178 67.185 1.00 40.82 687 MET B N 1
ATOM 5539 C CA . MET B 1 237 ? 19.995 108.245 67.843 1.00 40.82 687 MET B CA 1
ATOM 5540 C C . MET B 1 237 ? 19.375 108.457 69.195 1.00 40.82 687 MET B C 1
ATOM 5541 O O . MET B 1 237 ? 20.081 108.735 70.163 1.00 40.82 687 MET B O 1
ATOM 5546 N N . ALA B 1 238 ? 18.046 108.326 69.239 1.00 45.84 688 ALA B N 1
ATOM 5547 C CA . ALA B 1 238 ? 17.273 108.485 70.465 1.00 45.84 688 ALA B CA 1
ATOM 5548 C C . ALA B 1 238 ? 18.046 107.837 71.618 1.00 45.84 688 ALA B C 1
ATOM 5549 O O . ALA B 1 238 ? 18.476 108.506 72.574 1.00 45.84 688 ALA B O 1
ATOM 5551 N N . VAL B 1 239 ? 18.214 106.524 71.507 1.00 30.46 689 VAL B N 1
ATOM 5552 C CA . VAL B 1 239 ? 18.940 105.760 72.497 1.00 30.46 689 VAL B CA 1
ATOM 5553 C C . VAL B 1 239 ? 20.195 106.490 72.979 1.00 30.46 689 VAL B C 1
ATOM 5554 O O . VAL B 1 239 ? 20.257 106.953 74.120 1.00 30.46 689 VAL B O 1
ATOM 5558 N N . TYR B 1 240 ? 21.194 106.598 72.113 1.00 31.97 690 TYR B N 1
ATOM 5559 C CA . TYR B 1 240 ? 22.426 107.272 72.503 1.00 31.97 690 TYR B CA 1
ATOM 5560 C C . TYR B 1 240 ? 22.224 108.559 73.291 1.00 31.97 690 TYR B C 1
ATOM 5561 O O . TYR B 1 240 ? 22.998 108.830 74.206 1.00 31.97 690 TYR B O 1
ATOM 5570 N N . ARG B 1 241 ? 21.205 109.339 72.932 1.00 45.73 691 ARG B N 1
ATOM 5571 C CA . ARG B 1 241 ? 20.927 110.602 73.615 1.00 45.73 691 ARG B CA 1
ATOM 5572 C C . ARG B 1 241 ? 20.403 110.299 75.014 1.00 45.73 691 ARG B C 1
ATOM 5573 O O . ARG B 1 241 ? 20.957 110.768 76.018 1.00 45.73 691 ARG B O 1
ATOM 5581 N N . ASP B 1 242 ? 19.331 109.509 75.065 1.00 45.38 692 ASP B N 1
ATOM 5582 C CA . ASP B 1 242 ? 18.706 109.118 76.328 1.00 45.38 692 ASP B CA 1
ATOM 5583 C C . ASP B 1 242 ? 19.787 108.705 77.311 1.00 45.38 692 ASP B C 1
ATOM 5584 O O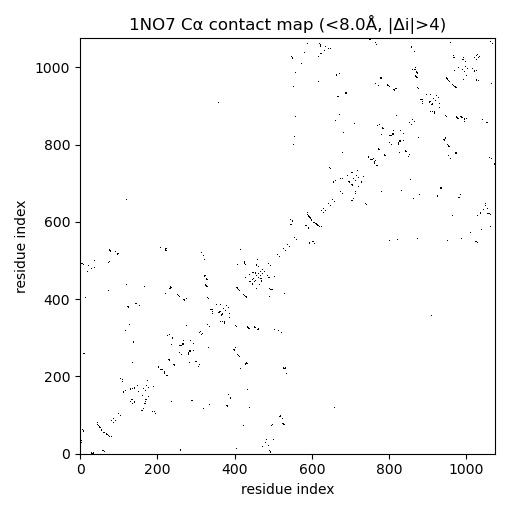 . ASP B 1 242 ? 19.807 109.162 78.445 1.00 45.38 692 ASP B O 1
ATOM 5589 N N . LEU B 1 243 ? 20.689 107.840 76.866 1.00 46.10 693 LEU B N 1
ATOM 5590 C CA . LEU B 1 243 ? 21.779 107.385 77.710 1.00 46.10 693 LEU B CA 1
ATOM 5591 C C . LEU B 1 243 ? 22.436 108.570 78.418 1.00 46.10 693 LEU B C 1
ATOM 5592 O O . LEU B 1 243 ? 22.386 108.691 79.643 1.00 46.10 693 LEU B O 1
ATOM 5597 N N . VAL B 1 244 ? 23.056 109.452 77.648 1.00 46.76 694 VAL B N 1
ATOM 5598 C CA . VAL B 1 244 ? 23.708 110.607 78.240 1.00 46.76 694 VAL B CA 1
ATOM 5599 C C . VAL B 1 244 ? 22.720 111.435 79.049 1.00 46.76 694 VAL B C 1
ATOM 5600 O O . VAL B 1 244 ? 23.079 111.966 80.095 1.00 46.76 694 VAL B O 1
ATOM 5604 N N . ALA B 1 245 ? 21.481 111.541 78.571 1.00 43.34 695 ALA B N 1
ATOM 5605 C CA . ALA B 1 245 ? 20.440 112.316 79.269 1.00 43.34 695 ALA B CA 1
ATOM 5606 C C . ALA B 1 245 ? 20.208 111.819 80.710 1.00 43.34 695 ALA B C 1
ATOM 5607 O O . ALA B 1 245 ? 19.767 112.582 81.592 1.00 43.34 695 ALA B O 1
ATOM 5609 N N . HIS B 1 246 ? 20.503 110.536 80.926 1.00 39.36 696 HIS B N 1
ATOM 5610 C CA . HIS B 1 246 ? 20.362 109.904 82.224 1.00 39.36 696 HIS B CA 1
ATOM 5611 C C . HIS B 1 246 ? 21.611 110.262 83.017 1.00 39.36 696 HIS B C 1
ATOM 5612 O O . HIS B 1 246 ? 21.527 110.905 84.062 1.00 39.36 696 HIS B O 1
ATOM 5619 N N . VAL B 1 247 ? 22.774 109.852 82.518 1.00 34.73 697 VAL B N 1
ATOM 5620 C CA . VAL B 1 247 ? 24.027 110.178 83.190 1.00 34.73 697 VAL B CA 1
ATOM 5621 C C . VAL B 1 247 ? 24.054 111.655 83.577 1.00 34.73 697 VAL B C 1
ATOM 5622 O O . VAL B 1 247 ? 24.743 112.052 84.516 1.00 34.73 697 VAL B O 1
ATOM 5626 N N . GLU B 1 248 ? 23.298 112.475 82.858 1.00 68.10 698 GLU B N 1
ATOM 5627 C CA . GLU B 1 248 ? 23.259 113.892 83.175 1.00 68.10 698 GLU B CA 1
ATOM 5628 C C . GLU B 1 248 ? 22.465 114.115 84.456 1.00 68.10 698 GLU B C 1
ATOM 5629 O O . GLU B 1 248 ? 22.846 114.964 85.263 1.00 68.10 698 GLU B O 1
ATOM 5635 N N . ALA B 1 249 ? 21.378 113.359 84.644 1.00 44.93 699 ALA B N 1
ATOM 5636 C CA . ALA B 1 249 ? 20.542 113.484 85.848 1.00 44.93 699 ALA B CA 1
ATOM 5637 C C . ALA B 1 249 ? 21.243 112.880 87.079 1.00 44.93 699 ALA B C 1
ATOM 5638 O O . ALA B 1 249 ? 21.227 113.463 88.172 1.00 44.93 699 ALA B O 1
ATOM 5640 N N . LEU B 1 250 ? 21.866 111.719 86.908 1.00 54.85 700 LEU B N 1
ATOM 5641 C CA . LEU B 1 250 ? 22.573 111.094 88.015 1.00 54.85 700 LEU B CA 1
ATOM 5642 C C . LEU B 1 250 ? 23.614 112.061 88.543 1.00 54.85 700 LEU B C 1
ATOM 5643 O O . LEU B 1 250 ? 23.971 112.028 89.724 1.00 54.85 700 LEU B O 1
ATOM 5648 N N . ALA B 1 251 ? 24.118 112.910 87.653 1.00 35.18 701 ALA B N 1
ATOM 5649 C CA . ALA B 1 251 ? 25.127 113.892 88.038 1.00 35.18 701 ALA B CA 1
ATOM 5650 C C . ALA B 1 251 ? 24.485 114.967 88.915 1.00 35.18 701 ALA B C 1
ATOM 5651 O O . ALA B 1 251 ? 25.038 115.362 89.945 1.00 35.18 701 ALA B O 1
ATOM 5653 N N . GLN B 1 252 ? 23.314 115.426 88.492 1.00 68.37 702 GLN B N 1
ATOM 5654 C CA . GLN B 1 252 ? 22.578 116.455 89.203 1.00 68.37 702 GLN B CA 1
ATOM 5655 C C . GLN B 1 252 ? 22.195 115.999 90.600 1.00 68.37 702 GLN B C 1
ATOM 5656 O O . GLN B 1 252 ? 22.110 116.812 91.525 1.00 68.37 702 GLN B O 1
ATOM 5662 N N . LEU B 1 253 ? 21.967 114.697 90.756 1.00 35.70 703 LEU B N 1
ATOM 5663 C CA . LEU B 1 253 ? 21.566 114.154 92.056 1.00 35.70 703 LEU B CA 1
ATOM 5664 C C . LEU B 1 253 ? 22.500 114.577 93.176 1.00 35.70 703 LEU B C 1
ATOM 5665 O O . LEU B 1 253 ? 22.037 114.884 94.277 1.00 35.70 703 LEU B O 1
ATOM 5670 N N . VAL B 1 254 ? 23.805 114.588 92.913 1.00 34.44 704 VAL B N 1
ATOM 5671 C CA . VAL B 1 254 ? 24.737 114.991 93.946 1.00 34.44 704 VAL B CA 1
ATOM 5672 C C . VAL B 1 254 ? 24.444 116.409 94.400 1.00 34.44 704 VAL B C 1
ATOM 5673 O O . VAL B 1 254 ? 24.221 116.645 95.594 1.00 34.44 704 VAL B O 1
ATOM 5677 N N . ASP B 1 255 ? 24.434 117.353 93.465 1.00 91.70 705 ASP B N 1
ATOM 5678 C CA . ASP B 1 255 ? 24.164 118.747 93.803 1.00 91.70 705 ASP B CA 1
ATOM 5679 C C . ASP B 1 255 ? 22.788 118.926 94.466 1.00 91.70 705 ASP B C 1
ATOM 5680 O O . ASP B 1 255 ? 22.557 119.890 95.203 1.00 91.70 705 ASP B O 1
ATOM 5685 N N . ASP B 1 256 ? 21.884 117.983 94.210 1.00 39.81 706 ASP B N 1
ATOM 5686 C CA . ASP B 1 256 ? 20.537 118.013 94.783 1.00 39.81 706 ASP B CA 1
ATOM 5687 C C . ASP B 1 256 ? 20.543 117.725 96.284 1.00 39.81 706 ASP B C 1
ATOM 5688 O O . ASP B 1 256 ? 19.580 118.056 97.007 1.00 39.81 706 ASP B O 1
ATOM 5693 N N . PHE B 1 257 ? 21.622 117.098 96.748 1.00 37.07 707 PHE B N 1
ATOM 5694 C CA . PHE B 1 257 ? 21.744 116.749 98.153 1.00 37.07 707 PHE B CA 1
ATOM 5695 C C . PHE B 1 257 ? 23.071 117.204 98.738 1.00 37.07 707 PHE B C 1
ATOM 5696 O O . PHE B 1 257 ? 23.687 116.499 99.544 1.00 37.07 707 PHE B O 1
ATOM 5704 N N . THR B 1 258 ? 23.517 118.375 98.294 1.00 51.09 708 THR B N 1
ATOM 5705 C CA . THR B 1 258 ? 24.730 118.986 98.820 1.00 51.09 708 THR B CA 1
ATOM 5706 C C . THR B 1 258 ? 24.273 120.393 99.160 1.00 51.09 708 THR B C 1
ATOM 5707 O O . THR B 1 258 ? 23.274 120.879 98.609 1.00 51.09 708 THR B O 1
ATOM 5711 N N . LEU B 1 259 ? 24.988 121.036 100.074 1.00 89.85 709 LEU B N 1
ATOM 5712 C CA . LEU B 1 259 ? 24.631 122.376 100.499 1.00 89.85 709 LEU B CA 1
ATOM 5713 C C . LEU B 1 259 ? 25.525 123.441 99.896 1.00 89.85 709 LEU B C 1
ATOM 5714 O O . LEU B 1 259 ? 26.749 123.307 99.874 1.00 89.85 709 LEU B O 1
ATOM 5719 N N . THR B 1 260 ? 24.896 124.503 99.407 1.00 97.53 710 THR B N 1
ATOM 5720 C CA . THR B 1 260 ? 25.615 125.605 98.789 1.00 97.53 710 THR B CA 1
ATOM 5721 C C . THR B 1 260 ? 26.263 126.508 99.842 1.00 97.53 710 THR B C 1
ATOM 5722 O O . THR B 1 260 ? 25.611 127.380 100.423 1.00 97.53 710 THR B O 1
ATOM 5726 N N . GLY B 1 261 ? 27.548 126.281 100.103 1.00 113.52 711 GLY B N 1
ATOM 5727 C CA . GLY B 1 261 ? 28.242 127.085 101.092 1.00 113.52 711 GLY B CA 1
ATOM 5728 C C . GLY B 1 261 ? 29.726 127.274 100.827 1.00 113.52 711 GLY B C 1
ATOM 5729 O O . GLY B 1 261 ? 30.131 127.526 99.691 1.00 113.52 711 GLY B O 1
ATOM 5730 N N . PRO B 1 262 ? 30.566 127.166 101.874 1.00 129.46 712 PRO B N 1
ATOM 5731 C CA . PRO B 1 262 ? 32.027 127.317 101.812 1.00 129.46 712 PRO B CA 1
ATOM 5732 C C . PRO B 1 262 ? 32.750 126.230 101.015 1.00 129.46 712 PRO B C 1
ATOM 5733 O O . PRO B 1 262 ? 32.127 125.405 100.343 1.00 129.46 712 PRO B O 1
ATOM 5737 N N . GLU B 1 263 ? 34.077 126.247 101.104 1.00 147.78 713 GLU B N 1
ATOM 5738 C CA . GLU B 1 263 ? 34.923 125.278 100.418 1.00 147.78 713 GLU B CA 1
ATOM 5739 C C . GLU B 1 263 ? 35.913 124.691 101.413 1.00 147.78 713 GLU B C 1
ATOM 5740 O O . GLU B 1 263 ? 37.002 125.227 101.619 1.00 147.78 713 GLU B O 1
ATOM 5746 N N . LEU B 1 264 ? 35.521 123.580 102.020 1.00 184.88 714 LEU B N 1
ATOM 5747 C CA . LEU B 1 264 ? 36.334 122.900 103.018 1.00 184.88 714 LEU B CA 1
ATOM 5748 C C . LEU B 1 264 ? 37.532 122.158 102.408 1.00 184.88 714 LEU B C 1
ATOM 5749 O O . LEU B 1 264 ? 37.387 121.411 101.442 1.00 184.88 714 LEU B O 1
ATOM 5754 N N . GLY B 1 265 ? 38.715 122.386 102.976 1.00 130.48 715 GLY B N 1
ATOM 5755 C CA . GLY B 1 265 ? 39.929 121.728 102.514 1.00 130.48 715 GLY B CA 1
ATOM 5756 C C . GLY B 1 265 ? 40.300 121.847 101.046 1.00 130.48 715 GLY B C 1
ATOM 5757 O O . GLY B 1 265 ? 40.784 120.882 100.445 1.00 130.48 715 GLY B O 1
ATOM 5758 N N . GLY B 1 266 ? 40.095 123.025 100.466 1.00 136.68 716 GLY B N 1
ATOM 5759 C CA . GLY B 1 266 ? 40.428 123.218 99.067 1.00 136.68 716 GLY B CA 1
ATOM 5760 C C . GLY B 1 266 ? 39.625 122.324 98.138 1.00 136.68 716 GLY B C 1
ATOM 5761 O O . GLY B 1 266 ? 39.913 122.243 96.942 1.00 136.68 716 GLY B O 1
ATOM 5762 N N . GLN B 1 267 ? 38.619 121.650 98.692 1.00 81.89 717 GLN B N 1
ATOM 5763 C CA . GLN B 1 267 ? 37.749 120.757 97.925 1.00 81.89 717 GLN B CA 1
ATOM 5764 C C . GLN B 1 267 ? 36.276 121.157 98.111 1.00 81.89 717 GLN B C 1
ATOM 5765 O O . GLN B 1 267 ? 35.783 121.215 99.236 1.00 81.89 717 GLN B O 1
ATOM 5771 N N . ALA B 1 268 ? 35.580 121.437 97.009 1.00 63.63 718 ALA B N 1
ATOM 5772 C CA . ALA B 1 268 ? 34.171 121.827 97.076 1.00 63.63 718 ALA B CA 1
ATOM 5773 C C . ALA B 1 268 ? 33.395 120.858 97.958 1.00 63.63 718 ALA B C 1
ATOM 5774 O O . ALA B 1 268 ? 33.852 119.749 98.244 1.00 63.63 718 ALA B O 1
ATOM 5776 N N . GLN B 1 269 ? 32.211 121.268 98.384 1.00 68.04 719 GLN B N 1
ATOM 5777 C CA . GLN B 1 269 ? 31.418 120.409 99.242 1.00 68.04 719 GLN B CA 1
ATOM 5778 C C . GLN B 1 269 ? 31.081 119.061 98.612 1.00 68.04 719 GLN B C 1
ATOM 5779 O O . GLN B 1 269 ? 31.329 118.013 99.213 1.00 68.04 719 GLN B O 1
ATOM 5785 N N . ALA B 1 270 ? 30.530 119.081 97.403 1.00 47.83 720 ALA B N 1
ATOM 5786 C CA . ALA B 1 270 ? 30.162 117.839 96.734 1.00 47.83 720 ALA B CA 1
ATOM 5787 C C . ALA B 1 270 ? 31.289 116.813 96.771 1.00 47.83 720 ALA B C 1
ATOM 5788 O O . ALA B 1 270 ? 31.039 115.619 96.919 1.00 47.83 720 ALA B O 1
ATOM 5790 N N . GLU B 1 271 ? 32.527 117.274 96.640 1.00 50.52 721 GLU B N 1
ATOM 5791 C CA . GLU B 1 271 ? 33.670 116.370 96.667 1.00 50.52 721 GLU B CA 1
ATOM 5792 C C . GLU B 1 271 ? 33.806 115.661 98.007 1.00 50.52 721 GLU B C 1
ATOM 5793 O O . GLU B 1 271 ? 34.426 114.595 98.098 1.00 50.52 721 GLU B O 1
ATOM 5799 N N . LEU B 1 272 ? 33.232 116.254 99.049 1.00 50.48 722 LEU B N 1
ATOM 5800 C CA . LEU B 1 272 ? 33.292 115.659 100.382 1.00 50.48 722 LEU B CA 1
ATOM 5801 C C . LEU B 1 272 ? 32.006 114.914 100.652 1.00 50.48 722 LEU B C 1
ATOM 5802 O O . LEU B 1 272 ? 31.988 113.943 101.403 1.00 50.48 722 LEU B O 1
ATOM 5807 N N . ASN B 1 273 ? 30.932 115.373 100.023 1.00 28.82 723 ASN B N 1
ATOM 5808 C CA . ASN B 1 273 ? 29.625 114.769 100.212 1.00 28.82 723 ASN B CA 1
ATOM 5809 C C . ASN B 1 273 ? 29.333 113.534 99.347 1.00 28.82 723 ASN B C 1
ATOM 5810 O O . ASN B 1 273 ? 28.466 112.718 99.704 1.00 28.82 723 ASN B O 1
ATOM 5815 N N . HIS B 1 274 ? 30.047 113.388 98.224 1.00 58.14 724 HIS B N 1
ATOM 5816 C CA . HIS B 1 274 ? 29.817 112.253 97.313 1.00 58.14 724 HIS B CA 1
ATOM 5817 C C . HIS B 1 274 ? 31.061 111.687 96.640 1.00 58.14 724 HIS B C 1
ATOM 5818 O O . HIS B 1 274 ? 31.978 112.430 96.292 1.00 58.14 724 HIS B O 1
ATOM 5825 N N . LEU B 1 275 ? 31.068 110.376 96.404 1.00 43.14 725 LEU B N 1
ATOM 5826 C CA . LEU B 1 275 ? 32.239 109.736 95.806 1.00 43.14 725 LEU B CA 1
ATOM 5827 C C . LEU B 1 275 ? 32.512 110.033 94.326 1.00 43.14 725 LEU B C 1
ATOM 5828 O O . LEU B 1 275 ? 33.641 110.421 93.979 1.00 43.14 725 LEU B O 1
ATOM 5833 N N . MET B 1 276 ? 31.507 109.847 93.462 1.00 59.56 726 MET B N 1
ATOM 5834 C CA . MET B 1 276 ? 31.671 110.110 92.025 1.00 59.56 726 MET B CA 1
ATOM 5835 C C . MET B 1 276 ? 32.257 111.520 91.791 1.00 59.56 726 MET B C 1
ATOM 5836 O O . MET B 1 276 ? 33.246 111.681 91.065 1.00 59.56 726 MET B O 1
ATOM 5841 N N . ARG B 1 277 ? 31.656 112.535 92.411 1.00 40.20 727 ARG B N 1
ATOM 5842 C CA . ARG B 1 277 ? 32.144 113.915 92.277 1.00 40.20 727 ARG B CA 1
ATOM 5843 C C . ARG B 1 277 ? 33.480 114.103 93.008 1.00 40.20 727 ARG B C 1
ATOM 5844 O O . ARG B 1 277 ? 33.968 115.230 93.120 1.00 40.20 727 ARG B O 1
ATOM 5852 N N . ASP B 1 278 ? 34.074 113.022 93.512 1.00 29.56 728 ASP B N 1
ATOM 5853 C CA . ASP B 1 278 ? 35.332 113.157 94.244 1.00 29.56 728 ASP B CA 1
ATOM 5854 C C . ASP B 1 278 ? 36.579 112.930 93.399 1.00 29.56 728 ASP B C 1
ATOM 5855 O O . ASP B 1 278 ? 36.932 111.786 93.089 1.00 29.56 728 ASP B O 1
ATOM 5860 N N . PRO B 1 279 ? 37.294 114.021 93.068 1.00 40.89 729 PRO B N 1
ATOM 5861 C CA . PRO B 1 279 ? 38.521 114.021 92.261 1.00 40.89 729 PRO B CA 1
ATOM 5862 C C . PRO B 1 279 ? 39.636 113.098 92.739 1.00 40.89 729 PRO B C 1
ATOM 5863 O O . PRO B 1 279 ? 40.692 113.013 92.096 1.00 40.89 729 PRO B O 1
ATOM 5867 N N . ALA B 1 280 ? 39.409 112.415 93.861 1.00 42.60 730 ALA B N 1
ATOM 5868 C CA . ALA B 1 280 ? 40.412 111.504 94.410 1.00 42.60 730 ALA B CA 1
ATOM 5869 C C . ALA B 1 280 ? 40.312 110.133 93.749 1.00 42.60 730 ALA B C 1
ATOM 5870 O O . ALA B 1 280 ? 41.297 109.392 93.678 1.00 42.60 730 ALA B O 1
ATOM 5872 N N . LEU B 1 281 ? 39.118 109.816 93.260 1.00 50.11 731 LEU B N 1
ATOM 5873 C CA . LEU B 1 281 ? 38.867 108.537 92.610 1.00 50.11 731 LEU B CA 1
ATOM 5874 C C . LEU B 1 281 ? 38.782 108.703 91.089 1.00 50.11 731 LEU B C 1
ATOM 5875 O O . LEU B 1 281 ? 37.864 109.353 90.555 1.00 50.11 731 LEU B O 1
ATOM 5880 N N . LEU B 1 282 ? 39.736 108.121 90.375 1.00 54.46 732 LEU B N 1
ATOM 5881 C CA . LEU B 1 282 ? 39.684 108.217 88.930 1.00 54.46 732 LEU B CA 1
ATOM 5882 C C . LEU B 1 282 ? 38.935 106.975 88.465 1.00 54.46 732 LEU B C 1
ATOM 5883 O O . LEU B 1 282 ? 39.053 105.893 89.066 1.00 54.46 732 LEU B O 1
ATOM 5888 N N . PRO B 1 283 ? 38.114 107.126 87.412 1.00 40.77 733 PRO B N 1
ATOM 5889 C CA . PRO B 1 283 ? 37.320 106.021 86.851 1.00 40.77 733 PRO B CA 1
ATOM 5890 C C . PRO B 1 283 ? 38.174 104.811 86.491 1.00 40.77 733 PRO B C 1
ATOM 5891 O O . PRO B 1 283 ? 39.374 104.930 86.243 1.00 40.77 733 PRO B O 1
ATOM 5895 N N . PRO B 1 284 ? 37.556 103.627 86.459 1.00 31.29 734 PRO B N 1
ATOM 5896 C CA . PRO B 1 284 ? 38.232 102.362 86.148 1.00 31.29 734 PRO B CA 1
ATOM 5897 C C . PRO B 1 284 ? 39.074 102.379 84.891 1.00 31.29 734 PRO B C 1
ATOM 5898 O O . PRO B 1 284 ? 40.192 101.863 84.898 1.00 31.29 734 PRO B O 1
ATOM 5902 N N . LEU B 1 285 ? 38.545 102.982 83.819 1.00 29.48 735 LEU B N 1
ATOM 5903 C CA . LEU B 1 285 ? 39.235 103.066 82.521 1.00 29.48 735 LEU B CA 1
ATOM 5904 C C . LEU B 1 285 ? 39.519 104.506 82.121 1.00 29.48 735 LEU B C 1
ATOM 5905 O O . LEU B 1 285 ? 38.617 105.340 82.065 1.00 29.48 735 LEU B O 1
ATOM 5910 N N . VAL B 1 286 ? 40.778 104.796 81.832 1.00 49.88 736 VAL B N 1
ATOM 5911 C CA . VAL B 1 286 ? 41.143 106.150 81.462 1.00 49.88 736 VAL B CA 1
ATOM 5912 C C . VAL B 1 286 ? 41.940 106.226 80.165 1.00 49.88 736 VAL B C 1
ATOM 5913 O O . VAL B 1 286 ? 43.092 105.772 80.121 1.00 49.88 736 VAL B O 1
ATOM 5917 N N . TRP B 1 287 ? 41.347 106.816 79.124 1.00 52.16 737 TRP B N 1
ATOM 5918 C CA . TRP B 1 287 ? 42.040 106.962 77.844 1.00 52.16 737 TRP B CA 1
ATOM 5919 C C . TRP B 1 287 ? 43.092 108.078 77.885 1.00 52.16 737 TRP B C 1
ATOM 5920 O O . TRP B 1 287 ? 44.242 107.854 77.498 1.00 52.16 737 TRP B O 1
ATOM 5931 N N . ASP B 1 288 ? 42.710 109.269 78.352 1.00 61.80 738 ASP B N 1
ATOM 5932 C CA . ASP B 1 288 ? 43.665 110.385 78.454 1.00 61.80 738 ASP B CA 1
ATOM 5933 C C . ASP B 1 288 ? 44.214 110.505 79.890 1.00 61.80 738 ASP B C 1
ATOM 5934 O O . ASP B 1 288 ? 44.241 109.519 80.632 1.00 61.80 738 ASP B O 1
ATOM 5939 N N . CYS B 1 289 ? 44.659 111.694 80.290 1.00 42.17 739 CYS B N 1
ATOM 5940 C CA . CYS B 1 289 ? 45.191 111.864 81.645 1.00 42.17 739 CYS B CA 1
ATOM 5941 C C . CYS B 1 289 ? 44.561 113.033 82.391 1.00 42.17 739 CYS B C 1
ATOM 5942 O O . CYS B 1 289 ? 45.222 113.675 83.202 1.00 42.17 739 CYS B O 1
ATOM 5945 N N . ASP B 1 290 ? 43.299 113.333 82.115 1.00 85.41 740 ASP B N 1
ATOM 5946 C CA . ASP B 1 290 ? 42.663 114.435 82.818 1.00 85.41 740 ASP B CA 1
ATOM 5947 C C . ASP B 1 290 ? 42.458 114.066 84.277 1.00 85.41 740 ASP B C 1
ATOM 5948 O O . ASP B 1 290 ? 43.075 114.645 85.173 1.00 85.41 740 ASP B O 1
ATOM 5953 N N . ALA B 1 291 ? 41.581 113.099 84.511 1.00 104.61 741 ALA B N 1
ATOM 5954 C CA . ALA B 1 291 ? 41.290 112.662 85.865 1.00 104.61 741 ALA B CA 1
ATOM 5955 C C . ALA B 1 291 ? 42.587 112.434 86.633 1.00 104.61 741 ALA B C 1
ATOM 5956 O O . ALA B 1 291 ? 42.658 112.696 87.836 1.00 104.61 741 ALA B O 1
ATOM 5958 N N . LEU B 1 292 ? 43.619 111.969 85.936 1.00 46.62 742 LEU B N 1
ATOM 5959 C CA . LEU B 1 292 ? 44.884 111.698 86.601 1.00 46.62 742 LEU B CA 1
ATOM 5960 C C . LEU B 1 292 ? 45.659 112.968 86.959 1.00 46.62 742 LEU B C 1
ATOM 5961 O O . LEU B 1 292 ? 46.391 112.991 87.942 1.00 46.62 742 LEU B O 1
ATOM 5966 N N . MET B 1 293 ? 45.500 114.026 86.171 1.00 73.56 743 MET B N 1
ATOM 5967 C CA . MET B 1 293 ? 46.189 115.290 86.450 1.00 73.56 743 MET B CA 1
ATOM 5968 C C . MET B 1 293 ? 45.533 115.938 87.662 1.00 73.56 743 MET B C 1
ATOM 5969 O O . MET B 1 293 ? 46.171 116.104 88.709 1.00 73.56 743 MET B O 1
ATOM 5974 N N . ARG B 1 294 ? 44.255 116.290 87.508 1.00 65.93 744 ARG B N 1
ATOM 5975 C CA . ARG B 1 294 ? 43.474 116.921 88.571 1.00 65.93 744 ARG B CA 1
ATOM 5976 C C . ARG B 1 294 ? 43.713 116.210 89.906 1.00 65.93 744 ARG B C 1
ATOM 5977 O O . ARG B 1 294 ? 43.803 116.844 90.962 1.00 65.93 744 ARG B O 1
ATOM 5985 N N . ARG B 1 295 ? 43.814 114.886 89.839 1.00 77.70 745 ARG B N 1
ATOM 5986 C CA . ARG B 1 295 ? 44.033 114.057 91.014 1.00 77.70 745 ARG B CA 1
ATOM 5987 C C . ARG B 1 295 ? 45.318 114.461 91.718 1.00 77.70 745 ARG B C 1
ATOM 5988 O O . ARG B 1 295 ? 45.284 114.908 92.862 1.00 77.70 745 ARG B O 1
ATOM 5996 N N . ALA B 1 296 ? 46.445 114.301 91.030 1.00 71.03 746 ALA B N 1
ATOM 5997 C CA . ALA B 1 296 ? 47.746 114.659 91.587 1.00 71.03 746 ALA B CA 1
ATOM 5998 C C . ALA B 1 296 ? 47.747 116.113 92.075 1.00 71.03 746 ALA B C 1
ATOM 5999 O O . ALA B 1 296 ? 48.647 116.543 92.809 1.00 71.03 746 ALA B O 1
ATOM 6001 N N . ALA B 1 297 ? 46.730 116.869 91.671 1.00 73.55 747 ALA B N 1
ATOM 6002 C CA . ALA B 1 297 ? 46.602 118.270 92.067 1.00 73.55 747 ALA B CA 1
ATOM 6003 C C . ALA B 1 297 ? 45.670 118.428 93.271 1.00 73.55 747 ALA B C 1
ATOM 6004 O O . ALA B 1 297 ? 44.733 119.234 93.257 1.00 73.55 747 ALA B O 1
ATOM 6006 N N . LEU B 1 298 ? 45.929 117.648 94.313 1.00 82.06 748 LEU B N 1
ATOM 6007 C CA . LEU B 1 298 ? 45.121 117.698 95.520 1.00 82.06 748 LEU B CA 1
ATOM 6008 C C . LEU B 1 298 ? 46.019 117.982 96.716 1.00 82.06 748 LEU B C 1
ATOM 6009 O O . LEU B 1 298 ? 47.176 117.549 96.746 1.00 82.06 748 LEU B O 1
ATOM 6014 N N . ASP B 1 299 ? 45.475 118.705 97.696 1.00 88.31 749 ASP B N 1
ATOM 6015 C CA . ASP B 1 299 ? 46.200 119.082 98.911 1.00 88.31 749 ASP B CA 1
ATOM 6016 C C . ASP B 1 299 ? 46.946 117.910 99.541 1.00 88.31 749 ASP B C 1
ATOM 6017 O O . ASP B 1 299 ? 46.505 116.760 99.462 1.00 88.31 749 ASP B O 1
ATOM 6022 N N . ARG B 1 300 ? 48.077 118.215 100.171 1.00 65.93 750 ARG B N 1
ATOM 6023 C CA . ARG B 1 300 ? 48.904 117.209 100.827 1.00 65.93 750 ARG B CA 1
ATOM 6024 C C . ARG B 1 300 ? 48.078 116.304 101.745 1.00 65.93 750 ARG B C 1
ATOM 6025 O O . ARG B 1 300 ? 48.268 115.084 101.756 1.00 65.93 750 ARG B O 1
ATOM 6033 N N . HIS B 1 301 ? 47.157 116.909 102.495 1.00 87.53 751 HIS B N 1
ATOM 6034 C CA . HIS B 1 301 ? 46.299 116.197 103.443 1.00 87.53 751 HIS B CA 1
ATOM 6035 C C . HIS B 1 301 ? 45.399 115.118 102.838 1.00 87.53 751 HIS B C 1
ATOM 6036 O O . HIS B 1 301 ? 44.290 114.904 103.333 1.00 87.53 751 HIS B O 1
ATOM 6043 N N . ARG B 1 302 ? 45.868 114.422 101.804 1.00 78.43 752 ARG B N 1
ATOM 6044 C CA . ARG B 1 302 ? 45.071 113.418 101.162 1.00 78.43 752 ARG B CA 1
ATOM 6045 C C . ARG B 1 302 ? 46.062 112.315 101.020 1.00 78.43 752 ARG B C 1
ATOM 6046 O O . ARG B 1 302 ? 45.858 111.118 101.247 1.00 78.43 752 ARG B O 1
ATOM 6054 N N . ASP B 1 303 ? 47.227 112.829 100.594 1.00 67.50 753 ASP B N 1
ATOM 6055 C CA . ASP B 1 303 ? 48.455 112.105 100.294 1.00 67.50 753 ASP B CA 1
ATOM 6056 C C . ASP B 1 303 ? 48.175 111.095 99.209 1.00 67.50 753 ASP B C 1
ATOM 6057 O O . ASP B 1 303 ? 47.986 109.910 99.481 1.00 67.50 753 ASP B O 1
ATOM 6062 N N . CYS B 1 304 ? 48.149 111.580 97.973 1.00 63.58 754 CYS B N 1
ATOM 6063 C CA . CYS B 1 304 ? 47.870 110.737 96.821 1.00 63.58 754 CYS B CA 1
ATOM 6064 C C . CYS B 1 304 ? 49.128 110.060 96.296 1.00 63.58 754 CYS B C 1
ATOM 6065 O O . CYS B 1 304 ? 50.201 110.661 96.248 1.00 63.58 754 CYS B O 1
ATOM 6068 N N . ARG B 1 305 ? 48.985 108.796 95.916 1.00 70.82 755 ARG B N 1
ATOM 6069 C CA . ARG B 1 305 ? 50.089 108.015 95.378 1.00 70.82 755 ARG B CA 1
ATOM 6070 C C . ARG B 1 305 ? 49.580 107.200 94.192 1.00 70.82 755 ARG B C 1
ATOM 6071 O O . ARG B 1 305 ? 48.784 106.275 94.369 1.00 70.82 755 ARG B O 1
ATOM 6079 N N . VAL B 1 306 ? 50.030 107.544 92.988 1.00 69.74 756 VAL B N 1
ATOM 6080 C CA . VAL B 1 306 ? 49.616 106.822 91.787 1.00 69.74 756 VAL B CA 1
ATOM 6081 C C . VAL B 1 306 ? 50.798 106.042 91.237 1.00 69.74 756 VAL B C 1
ATOM 6082 O O . VAL B 1 306 ? 51.890 106.589 91.077 1.00 69.74 756 VAL B O 1
ATOM 6086 N N . SER B 1 307 ? 50.585 104.763 90.956 1.00 68.06 757 SER B N 1
ATOM 6087 C CA . SER B 1 307 ? 51.652 103.929 90.417 1.00 68.06 757 SER B CA 1
ATOM 6088 C C . SER B 1 307 ? 51.305 103.420 89.024 1.00 68.06 757 SER B C 1
ATOM 6089 O O . SER B 1 307 ? 50.417 102.576 88.852 1.00 68.06 757 SER B O 1
ATOM 6092 N N . ALA B 1 308 ? 52.019 103.940 88.031 1.00 76.70 758 ALA B N 1
ATOM 6093 C CA . ALA B 1 308 ? 51.802 103.560 86.645 1.00 76.70 758 ALA B CA 1
ATOM 6094 C C . ALA B 1 308 ? 52.635 102.335 86.270 1.00 76.70 758 ALA B C 1
ATOM 6095 O O . ALA B 1 308 ? 53.832 102.436 85.999 1.00 76.70 758 ALA B O 1
ATOM 6097 N N . GLY B 1 309 ? 51.990 101.175 86.260 1.00 65.82 759 GLY B N 1
ATOM 6098 C CA . GLY B 1 309 ? 52.684 99.947 85.914 1.00 65.82 759 GLY B CA 1
ATOM 6099 C C . GLY B 1 309 ? 53.910 99.695 86.777 1.00 65.82 759 GLY B C 1
ATOM 6100 O O . GLY B 1 309 ? 54.670 98.754 86.529 1.00 65.82 759 GLY B O 1
ATOM 6101 N N . GLY B 1 310 ? 54.102 100.535 87.792 1.00 70.47 760 GLY B N 1
ATOM 6102 C CA . GLY B 1 310 ? 55.240 100.386 88.683 1.00 70.47 760 GLY B CA 1
ATOM 6103 C C . GLY B 1 310 ? 56.232 101.531 88.579 1.00 70.47 760 GLY B C 1
ATOM 6104 O O . GLY B 1 310 ? 57.339 101.438 89.099 1.00 70.47 760 GLY B O 1
ATOM 6105 N N . HIS B 1 311 ? 55.839 102.616 87.915 1.00 47.20 761 HIS B N 1
ATOM 6106 C CA . HIS B 1 311 ? 56.714 103.778 87.741 1.00 47.20 761 HIS B CA 1
ATOM 6107 C C . HIS B 1 311 ? 55.944 105.083 87.928 1.00 47.20 761 HIS B C 1
ATOM 6108 O O . HIS B 1 311 ? 54.722 105.134 87.748 1.00 47.20 761 HIS B O 1
ATOM 6115 N N . ASP B 1 312 ? 56.660 106.143 88.287 1.00 75.59 762 ASP B N 1
ATOM 6116 C CA . ASP B 1 312 ? 56.021 107.440 88.442 1.00 75.59 762 ASP B CA 1
ATOM 6117 C C . ASP B 1 312 ? 55.497 107.742 87.044 1.00 75.59 762 ASP B C 1
ATOM 6118 O O . ASP B 1 312 ? 56.266 107.769 86.077 1.00 75.59 762 ASP B O 1
ATOM 6123 N N . PRO B 1 313 ? 54.179 107.953 86.914 1.00 114.88 763 PRO B N 1
ATOM 6124 C CA . PRO B 1 313 ? 53.536 108.244 85.628 1.00 114.88 763 PRO B CA 1
ATOM 6125 C C . PRO B 1 313 ? 53.957 109.535 84.915 1.00 114.88 763 PRO B C 1
ATOM 6126 O O . PRO B 1 313 ? 53.721 110.640 85.409 1.00 114.88 763 PRO B O 1
ATOM 6130 N N . VAL B 1 314 ? 54.584 109.378 83.749 1.00 69.28 764 VAL B N 1
ATOM 6131 C CA . VAL B 1 314 ? 55.017 110.514 82.938 1.00 69.28 764 VAL B CA 1
ATOM 6132 C C . VAL B 1 314 ? 54.081 110.618 81.730 1.00 69.28 764 VAL B C 1
ATOM 6133 O O . VAL B 1 314 ? 53.789 109.616 81.069 1.00 69.28 764 VAL B O 1
ATOM 6137 N N . TYR B 1 315 ? 53.610 111.828 81.446 1.00 91.91 765 TYR B N 1
ATOM 6138 C CA . TYR B 1 315 ? 52.678 112.049 80.341 1.00 91.91 765 TYR B CA 1
ATOM 6139 C C . TYR B 1 315 ? 53.301 112.123 78.943 1.00 91.91 765 TYR B C 1
ATOM 6140 O O . TYR B 1 315 ? 54.524 112.203 78.789 1.00 91.91 765 TYR B O 1
ATOM 6149 N N . ALA B 1 316 ? 52.432 112.102 77.931 1.00 88.29 766 ALA B N 1
ATOM 6150 C CA . ALA B 1 316 ? 52.822 112.175 76.520 1.00 88.29 766 ALA B CA 1
ATOM 6151 C C . ALA B 1 316 ? 51.698 112.846 75.728 1.00 88.29 766 ALA B C 1
ATOM 6152 O O . ALA B 1 316 ? 50.552 112.389 75.745 1.00 88.29 766 ALA B O 1
ATOM 6154 N N . ALA B 1 317 ? 52.035 113.925 75.029 1.00 79.73 767 ALA B N 1
ATOM 6155 C CA . ALA B 1 317 ? 51.052 114.672 74.255 1.00 79.73 767 ALA B CA 1
ATOM 6156 C C . ALA B 1 317 ? 50.554 113.980 72.983 1.00 79.73 767 ALA B C 1
ATOM 6157 O O . ALA B 1 317 ? 49.450 114.283 72.524 1.00 79.73 767 ALA B O 1
ATOM 6159 N N . ALA B 1 318 ? 51.347 113.062 72.415 1.00 47.82 768 ALA B N 1
ATOM 6160 C CA . ALA B 1 318 ? 50.947 112.361 71.182 1.00 47.82 768 ALA B CA 1
ATOM 6161 C C . ALA B 1 318 ? 51.755 111.101 70.822 1.00 47.82 768 ALA B C 1
ATOM 6162 O O . ALA B 1 318 ? 52.780 110.790 71.444 1.00 47.82 768 ALA B O 1
ATOM 6164 N N . CYS B 1 319 ? 51.299 110.389 69.795 1.00 104.50 769 CYS B N 1
ATOM 6165 C CA . CYS B 1 319 ? 51.968 109.163 69.387 1.00 104.50 769 CYS B CA 1
ATOM 6166 C C . CYS B 1 319 ? 51.716 108.806 67.913 1.00 104.50 769 CYS B C 1
ATOM 6167 O O . CYS B 1 319 ? 50.566 108.629 67.503 1.00 104.50 769 CYS B O 1
ATOM 6170 N N . ASN B 1 320 ? 52.794 108.692 67.130 1.00 88.73 770 ASN B N 1
ATOM 6171 C CA . ASN B 1 320 ? 52.704 108.356 65.704 1.00 88.73 770 ASN B CA 1
ATOM 6172 C C . ASN B 1 320 ? 52.844 106.870 65.486 1.00 88.73 770 ASN B C 1
ATOM 6173 O O . ASN B 1 320 ? 52.327 106.053 66.240 1.00 88.73 770 ASN B O 1
ATOM 6178 N N . VAL B 1 321 ? 53.562 106.541 64.422 1.00 60.33 771 VAL B N 1
ATOM 6179 C CA . VAL B 1 321 ? 53.842 105.159 64.060 1.00 60.33 771 VAL B CA 1
ATOM 6180 C C . VAL B 1 321 ? 55.342 104.999 64.236 1.00 60.33 771 VAL B C 1
ATOM 6181 O O . VAL B 1 321 ? 55.879 103.890 64.252 1.00 60.33 771 VAL B O 1
ATOM 6185 N N . ALA B 1 322 ? 56.010 106.139 64.365 1.00 83.98 772 ALA B N 1
ATOM 6186 C CA . ALA B 1 322 ? 57.448 106.169 64.559 1.00 83.98 772 ALA B CA 1
ATOM 6187 C C . ALA B 1 322 ? 57.680 106.186 66.062 1.00 83.98 772 ALA B C 1
ATOM 6188 O O . ALA B 1 322 ? 58.588 105.532 66.581 1.00 83.98 772 ALA B O 1
ATOM 6190 N N . THR B 1 323 ? 56.825 106.943 66.744 1.00 91.21 773 THR B N 1
ATOM 6191 C CA . THR B 1 323 ? 56.876 107.109 68.188 1.00 91.21 773 THR B CA 1
ATOM 6192 C C . THR B 1 323 ? 56.407 105.861 68.921 1.00 91.21 773 THR B C 1
ATOM 6193 O O . THR B 1 323 ? 57.004 105.447 69.915 1.00 91.21 773 THR B O 1
ATOM 6197 N N . ALA B 1 324 ? 55.332 105.269 68.414 1.00 76.01 774 ALA B N 1
ATOM 6198 C CA . ALA B 1 324 ? 54.723 104.087 69.018 1.00 76.01 774 ALA B CA 1
ATOM 6199 C C . ALA B 1 324 ? 55.649 102.916 69.317 1.00 76.01 774 ALA B C 1
ATOM 6200 O O . ALA B 1 324 ? 56.291 102.370 68.416 1.00 76.01 774 ALA B O 1
ATOM 6202 N N . ASP B 1 325 ? 55.690 102.533 70.593 1.00 63.52 775 ASP B N 1
ATOM 6203 C CA . ASP B 1 325 ? 56.493 101.407 71.057 1.00 63.52 775 ASP B CA 1
ATOM 6204 C C . ASP B 1 325 ? 55.592 100.479 71.860 1.00 63.52 775 ASP B C 1
ATOM 6205 O O . ASP B 1 325 ? 55.411 100.662 73.059 1.00 63.52 775 ASP B O 1
ATOM 6210 N N . PHE B 1 326 ? 55.024 99.488 71.183 1.00 90.72 776 PHE B N 1
ATOM 6211 C CA . PHE B 1 326 ? 54.124 98.526 71.811 1.00 90.72 776 PHE B CA 1
ATOM 6212 C C . PHE B 1 326 ? 54.722 97.802 73.011 1.00 90.72 776 PHE B C 1
ATOM 6213 O O . PHE B 1 326 ? 53.999 97.428 73.931 1.00 90.72 776 PHE B O 1
ATOM 6221 N N . ASN B 1 327 ? 56.036 97.598 73.003 1.00 86.24 777 ASN B N 1
ATOM 6222 C CA . ASN B 1 327 ? 56.702 96.908 74.108 1.00 86.24 777 ASN B CA 1
ATOM 6223 C C . ASN B 1 327 ? 57.465 97.870 75.006 1.00 86.24 777 ASN B C 1
ATOM 6224 O O . ASN B 1 327 ? 58.661 97.685 75.234 1.00 86.24 777 ASN B O 1
ATOM 6229 N N . ARG B 1 328 ? 56.782 98.893 75.518 1.00 73.08 778 ARG B N 1
ATOM 6230 C CA . ARG B 1 328 ? 57.437 99.869 76.383 1.00 73.08 778 ARG B CA 1
ATOM 6231 C C . ARG B 1 328 ? 57.055 99.664 77.834 1.00 73.08 778 ARG B C 1
ATOM 6232 O O . ARG B 1 328 ? 55.872 99.572 78.170 1.00 73.08 778 ARG B O 1
ATOM 6240 N N . ASN B 1 329 ? 58.070 99.584 78.690 1.00 92.90 779 ASN B N 1
ATOM 6241 C CA . ASN B 1 329 ? 57.868 99.400 80.121 1.00 92.90 779 ASN B CA 1
ATOM 6242 C C . ASN B 1 329 ? 58.616 100.510 80.853 1.00 92.90 779 ASN B C 1
ATOM 6243 O O . ASN B 1 329 ? 59.736 100.305 81.323 1.00 92.90 779 ASN B O 1
ATOM 6248 N N . ASP B 1 330 ? 57.997 101.684 80.943 1.00 87.81 780 ASP B N 1
ATOM 6249 C CA . ASP B 1 330 ? 58.630 102.823 81.602 1.00 87.81 780 ASP B CA 1
ATOM 6250 C C . ASP B 1 330 ? 57.625 103.734 82.293 1.00 87.81 780 ASP B C 1
ATOM 6251 O O . ASP B 1 330 ? 57.989 104.801 82.798 1.00 87.81 780 ASP B O 1
ATOM 6256 N N . GLY B 1 331 ? 56.361 103.331 82.308 1.00 59.56 781 GLY B N 1
ATOM 6257 C CA . GLY B 1 331 ? 55.362 104.159 82.960 1.00 59.56 781 GLY B CA 1
ATOM 6258 C C . GLY B 1 331 ? 55.216 105.545 82.350 1.00 59.56 781 GLY B C 1
ATOM 6259 O O . GLY B 1 331 ? 55.429 106.571 83.010 1.00 59.56 781 GLY B O 1
ATOM 6260 N N . GLN B 1 332 ? 54.857 105.562 81.072 1.00 69.21 782 GLN B N 1
ATOM 6261 C CA . GLN B 1 332 ? 54.644 106.799 80.340 1.00 69.21 782 GLN B CA 1
ATOM 6262 C C . GLN B 1 332 ? 53.231 106.675 79.801 1.00 69.21 782 GLN B C 1
ATOM 6263 O O . GLN B 1 332 ? 52.926 105.723 79.080 1.00 69.21 782 GLN B O 1
ATOM 6269 N N . LEU B 1 333 ? 52.365 107.620 80.153 1.00 48.40 783 LEU B N 1
ATOM 6270 C CA . LEU B 1 333 ? 50.969 107.554 79.715 1.00 48.40 783 LEU B CA 1
ATOM 6271 C C . LEU B 1 333 ? 50.561 108.565 78.654 1.00 48.40 783 LEU B C 1
ATOM 6272 O O . LEU B 1 333 ? 50.808 109.766 78.801 1.00 48.40 783 LEU B O 1
ATOM 6277 N N . LEU B 1 334 ? 49.928 108.062 77.592 1.00 54.93 784 LEU B N 1
ATOM 6278 C CA . LEU B 1 334 ? 49.469 108.907 76.496 1.00 54.93 784 LEU B CA 1
ATOM 6279 C C . LEU B 1 334 ? 48.324 109.774 76.975 1.00 54.93 784 LEU B C 1
ATOM 6280 O O . LEU B 1 334 ? 47.430 109.309 77.683 1.00 54.93 784 LEU B O 1
ATOM 6285 N N . HIS B 1 335 ? 48.367 111.039 76.583 1.00 48.22 785 HIS B N 1
ATOM 6286 C CA . HIS B 1 335 ? 47.352 112.001 76.967 1.00 48.22 785 HIS B CA 1
ATOM 6287 C C . HIS B 1 335 ? 46.883 112.641 75.673 1.00 48.22 785 HIS B C 1
ATOM 6288 O O . HIS B 1 335 ? 46.764 113.861 75.575 1.00 48.22 785 HIS B O 1
ATOM 6295 N N . ASN B 1 336 ? 46.625 111.816 74.665 1.00 53.14 786 ASN B N 1
ATOM 6296 C CA . ASN B 1 336 ? 46.206 112.330 73.362 1.00 53.14 786 ASN B CA 1
ATOM 6297 C C . ASN B 1 336 ? 44.794 111.941 72.974 1.00 53.14 786 ASN B C 1
ATOM 6298 O O . ASN B 1 336 ? 44.584 110.860 72.399 1.00 53.14 786 ASN B O 1
ATOM 6303 N N . THR B 1 337 ? 43.830 112.813 73.269 1.00 58.57 787 THR B N 1
ATOM 6304 C CA . THR B 1 337 ? 42.434 112.545 72.920 1.00 58.57 787 THR B CA 1
ATOM 6305 C C . THR B 1 337 ? 41.703 113.836 72.551 1.00 58.57 787 THR B C 1
ATOM 6306 O O . THR B 1 337 ? 40.483 113.930 72.707 1.00 58.57 787 THR B O 1
ATOM 6310 N N . GLN B 1 338 ? 42.448 114.819 72.049 1.00 75.01 788 GLN B N 1
ATOM 6311 C CA . GLN B 1 338 ? 41.879 116.114 71.671 1.00 75.01 788 GLN B CA 1
ATOM 6312 C C . GLN B 1 338 ? 41.046 116.073 70.398 1.00 75.01 788 GLN B C 1
ATOM 6313 O O . GLN B 1 338 ? 41.017 115.068 69.687 1.00 75.01 788 GLN B O 1
ATOM 6319 N N . ALA B 1 339 ? 40.375 117.189 70.122 1.00 37.35 789 ALA B N 1
ATOM 6320 C CA . ALA B 1 339 ? 39.550 117.334 68.928 1.00 37.35 789 ALA B CA 1
ATOM 6321 C C . ALA B 1 339 ? 40.488 117.686 67.771 1.00 37.35 789 ALA B C 1
ATOM 6322 O O . ALA B 1 339 ? 40.575 116.965 66.774 1.00 37.35 789 ALA B O 1
ATOM 6324 N N . ARG B 1 340 ? 41.196 118.798 67.917 1.00 55.14 790 ARG B N 1
ATOM 6325 C CA . ARG B 1 340 ? 42.141 119.236 66.900 1.00 55.14 790 ARG B CA 1
ATOM 6326 C C . ARG B 1 340 ? 43.537 118.776 67.316 1.00 55.14 790 ARG B C 1
ATOM 6327 O O . ARG B 1 340 ? 43.849 118.758 68.508 1.00 55.14 790 ARG B O 1
ATOM 6335 N N . ALA B 1 341 ? 44.379 118.406 66.354 1.00 56.67 791 ALA B N 1
ATOM 6336 C CA . ALA B 1 341 ? 45.732 117.973 66.688 1.00 56.67 791 ALA B CA 1
ATOM 6337 C C . ALA B 1 341 ? 46.551 119.190 67.108 1.00 56.67 791 ALA B C 1
ATOM 6338 O O . ALA B 1 341 ? 47.637 119.061 67.668 1.00 56.67 791 ALA B O 1
ATOM 6340 N N . ALA B 1 342 ? 46.014 120.375 66.834 1.00 62.30 792 ALA B N 1
ATOM 6341 C CA . ALA B 1 342 ? 46.672 121.628 67.206 1.00 62.30 792 ALA B CA 1
ATOM 6342 C C . ALA B 1 342 ? 46.724 121.734 68.740 1.00 62.30 792 ALA B C 1
ATOM 6343 O O . ALA B 1 342 ? 47.763 122.077 69.314 1.00 62.30 792 ALA B O 1
ATOM 6345 N N . ASP B 1 343 ? 45.594 121.443 69.389 1.00 78.13 793 ASP B N 1
ATOM 6346 C CA . ASP B 1 343 ? 45.493 121.460 70.851 1.00 78.13 793 ASP B CA 1
ATOM 6347 C C . ASP B 1 343 ? 46.090 120.137 71.310 1.00 78.13 793 ASP B C 1
ATOM 6348 O O . ASP B 1 343 ? 45.404 119.124 71.295 1.00 78.13 793 ASP B O 1
ATOM 6353 N N . ALA B 1 344 ? 47.345 120.126 71.735 1.00 76.83 794 ALA B N 1
ATOM 6354 C CA . ALA B 1 344 ? 47.919 118.914 72.117 1.00 76.83 794 ALA B CA 1
ATOM 6355 C C . ALA B 1 344 ? 48.816 119.386 73.178 1.00 76.83 794 ALA B C 1
ATOM 6356 O O . ALA B 1 344 ? 49.850 120.040 72.987 1.00 76.83 794 ALA B O 1
ATOM 6358 N N . ALA B 1 345 ? 48.430 118.941 74.358 1.00 89.50 795 ALA B N 1
ATOM 6359 C CA . ALA B 1 345 ? 49.133 119.279 75.562 1.00 89.50 795 ALA B CA 1
ATOM 6360 C C . ALA B 1 345 ? 49.851 118.072 76.137 1.00 89.50 795 ALA B C 1
ATOM 6361 O O . ALA B 1 345 ? 49.623 116.924 75.738 1.00 89.50 795 ALA B O 1
ATOM 6363 N N . ASP B 1 346 ? 50.732 118.374 77.081 1.00 64.92 796 ASP B N 1
ATOM 6364 C CA . ASP B 1 346 ? 51.508 117.384 77.788 1.00 64.92 796 ASP B CA 1
ATOM 6365 C C . ASP B 1 346 ? 51.287 117.720 79.267 1.00 64.92 796 ASP B C 1
ATOM 6366 O O . ASP B 1 346 ? 51.244 116.832 80.120 1.00 64.92 796 ASP B O 1
ATOM 6371 N N . ASP B 1 347 ? 51.119 119.013 79.549 1.00 80.79 797 ASP B N 1
ATOM 6372 C CA . ASP B 1 347 ? 50.899 119.510 80.908 1.00 80.79 797 ASP B CA 1
ATOM 6373 C C . ASP B 1 347 ? 49.419 119.595 81.299 1.00 80.79 797 ASP B C 1
ATOM 6374 O O . ASP B 1 347 ? 48.921 118.743 82.038 1.00 80.79 797 ASP B O 1
ATOM 6379 N N . ARG B 1 348 ? 48.728 120.625 80.807 1.00 74.09 798 ARG B N 1
ATOM 6380 C CA . ARG B 1 348 ? 47.307 120.846 81.104 1.00 74.09 798 ARG B CA 1
ATOM 6381 C C . ARG B 1 348 ? 46.410 119.668 80.700 1.00 74.09 798 ARG B C 1
ATOM 6382 O O . ARG B 1 348 ? 46.788 118.843 79.870 1.00 74.09 798 ARG B O 1
ATOM 6390 N N . PRO B 1 349 ? 45.210 119.565 81.301 1.00 60.89 799 PRO B N 1
ATOM 6391 C CA . PRO B 1 349 ? 44.285 118.475 80.970 1.00 60.89 799 PRO B CA 1
ATOM 6392 C C . PRO B 1 349 ? 43.423 118.926 79.777 1.00 60.89 799 PRO B C 1
ATOM 6393 O O . PRO B 1 349 ? 43.228 120.133 79.567 1.00 60.89 799 PRO B O 1
ATOM 6397 N N . HIS B 1 350 ? 42.790 118.114 79.038 1.00 55.16 800 HIS B N 1
ATOM 6398 C CA . HIS B 1 350 ? 42.096 118.392 77.766 1.00 55.16 800 HIS B CA 1
ATOM 6399 C C . HIS B 1 350 ? 40.573 118.519 77.877 1.00 55.16 800 HIS B C 1
ATOM 6400 O O . HIS B 1 350 ? 39.966 119.433 77.263 1.00 55.16 800 HIS B O 1
ATOM 6407 N N . ARG B 1 351 ? 39.961 117.513 78.469 1.00 83.24 801 ARG B N 1
ATOM 6408 C CA . ARG B 1 351 ? 38.498 117.360 78.441 1.00 83.24 801 ARG B CA 1
ATOM 6409 C C . ARG B 1 351 ? 37.706 118.311 79.350 1.00 83.24 801 ARG B C 1
ATOM 6410 O O . ARG B 1 351 ? 36.721 118.918 78.867 1.00 83.24 801 ARG B O 1
ATOM 6418 N N . GLY B 1 352 ? 37.798 118.167 80.613 1.00 62.44 802 GLY B N 1
ATOM 6419 C CA . GLY B 1 352 ? 37.311 119.086 81.623 1.00 62.44 802 GLY B CA 1
ATOM 6420 C C . GLY B 1 352 ? 36.926 118.360 82.898 1.00 62.44 802 GLY B C 1
ATOM 6421 O O . GLY B 1 352 ? 36.999 117.127 82.979 1.00 62.44 802 GLY B O 1
ATOM 6422 N N . ALA B 1 353 ? 36.520 119.127 83.904 1.00 64.87 803 ALA B N 1
ATOM 6423 C CA . ALA B 1 353 ? 36.133 118.566 85.193 1.00 64.87 803 ALA B CA 1
ATOM 6424 C C . ALA B 1 353 ? 34.990 117.558 85.057 1.00 64.87 803 ALA B C 1
ATOM 6425 O O . ALA B 1 353 ? 35.174 116.361 85.313 1.00 64.87 803 ALA B O 1
ATOM 6427 N N . ASP B 1 354 ? 33.816 118.045 84.654 1.00 35.96 804 ASP B N 1
ATOM 6428 C CA . ASP B 1 354 ? 32.640 117.189 84.487 1.00 35.96 804 ASP B CA 1
ATOM 6429 C C . ASP B 1 354 ? 32.917 115.889 83.738 1.00 35.96 804 ASP B C 1
ATOM 6430 O O . ASP B 1 354 ? 32.629 114.807 84.245 1.00 35.96 804 ASP B O 1
ATOM 6435 N N . TRP B 1 355 ? 33.466 116.006 82.528 1.00 46.93 805 TRP B N 1
ATOM 6436 C CA . TRP B 1 355 ? 33.789 114.845 81.693 1.00 46.93 805 TRP B CA 1
ATOM 6437 C C . TRP B 1 355 ? 34.114 113.629 82.554 1.00 46.93 805 TRP B C 1
ATOM 6438 O O . TRP B 1 355 ? 33.263 112.739 82.730 1.00 46.93 805 TRP B O 1
ATOM 6449 N N . THR B 1 356 ? 35.336 113.610 83.097 1.00 54.33 806 THR B N 1
ATOM 6450 C CA . THR B 1 356 ? 35.796 112.509 83.948 1.00 54.33 806 THR B CA 1
ATOM 6451 C C . THR B 1 356 ? 34.708 112.021 84.907 1.00 54.33 806 THR B C 1
ATOM 6452 O O . THR B 1 356 ? 34.550 110.810 85.104 1.00 54.33 806 THR B O 1
ATOM 6456 N N . VAL B 1 357 ? 33.961 112.953 85.502 1.00 27.14 807 VAL B N 1
ATOM 6457 C CA . VAL B 1 357 ? 32.868 112.564 86.406 1.00 27.14 807 VAL B CA 1
ATOM 6458 C C . VAL B 1 357 ? 31.870 111.652 85.682 1.00 27.14 807 VAL B C 1
ATOM 6459 O O . VAL B 1 357 ? 31.714 110.479 86.049 1.00 27.14 807 VAL B O 1
ATOM 6463 N N . HIS B 1 358 ? 31.200 112.199 84.663 1.00 40.36 808 HIS B N 1
ATOM 6464 C CA . HIS B 1 358 ? 30.215 111.449 83.892 1.00 40.36 808 HIS B CA 1
ATOM 6465 C C . HIS B 1 358 ? 30.745 110.089 83.507 1.00 40.36 808 HIS B C 1
ATOM 6466 O O . HIS B 1 358 ? 29.978 109.129 83.383 1.00 40.36 808 HIS B O 1
ATOM 6473 N N . HIS B 1 359 ? 32.053 109.997 83.305 1.00 30.13 809 HIS B N 1
ATOM 6474 C CA . HIS B 1 359 ? 32.626 108.702 82.979 1.00 30.13 809 HIS B CA 1
ATOM 6475 C C . HIS B 1 359 ? 32.477 107.785 84.194 1.00 30.13 809 HIS B C 1
ATOM 6476 O O . HIS B 1 359 ? 31.889 106.689 84.103 1.00 30.13 809 HIS B O 1
ATOM 6483 N N . LYS B 1 360 ? 32.999 108.244 85.331 1.00 47.57 810 LYS B N 1
ATOM 6484 C CA . LYS B 1 360 ? 32.895 107.487 86.563 1.00 47.57 810 LYS B CA 1
ATOM 6485 C C . LYS B 1 360 ? 31.433 107.120 86.804 1.00 47.57 810 LYS B C 1
ATOM 6486 O O . LYS B 1 360 ? 31.123 105.962 87.107 1.00 47.57 810 LYS B O 1
ATOM 6492 N N . ILE B 1 361 ? 30.533 108.094 86.660 1.00 25.21 811 ILE B N 1
ATOM 6493 C CA . ILE B 1 361 ? 29.107 107.818 86.854 1.00 25.21 811 ILE B CA 1
ATOM 6494 C C . ILE B 1 361 ? 28.673 106.665 85.966 1.00 25.21 811 ILE B C 1
ATOM 6495 O O . ILE B 1 361 ? 27.964 105.755 86.421 1.00 25.21 811 ILE B O 1
ATOM 6500 N N . TYR B 1 362 ? 29.096 106.714 84.698 1.00 21.05 812 TYR B N 1
ATOM 6501 C CA . TYR B 1 362 ? 28.740 105.699 83.718 1.00 21.05 812 TYR B CA 1
ATOM 6502 C C . TYR B 1 362 ? 29.326 104.339 84.084 1.00 21.05 812 TYR B C 1
ATOM 6503 O O . TYR B 1 362 ? 28.601 103.343 84.185 1.00 21.05 812 TYR B O 1
ATOM 6512 N N . TYR B 1 363 ? 30.636 104.307 84.305 1.00 31.54 813 TYR B N 1
ATOM 6513 C CA . TYR B 1 363 ? 31.316 103.058 84.621 1.00 31.54 813 TYR B CA 1
ATOM 6514 C C . TYR B 1 363 ? 30.969 102.425 85.965 1.00 31.54 813 TYR B C 1
ATOM 6515 O O . TYR B 1 363 ? 30.848 101.193 86.067 1.00 31.54 813 TYR B O 1
ATOM 6524 N N . TYR B 1 364 ? 30.796 103.255 86.987 1.00 48.87 814 TYR B N 1
ATOM 6525 C CA . TYR B 1 364 ? 30.487 102.749 88.309 1.00 48.87 814 TYR B CA 1
ATOM 6526 C C . TYR B 1 364 ? 29.001 102.562 88.563 1.00 48.87 814 TYR B C 1
ATOM 6527 O O . TYR B 1 364 ? 28.616 101.850 89.489 1.00 48.87 814 TYR B O 1
ATOM 6536 N N . VAL B 1 365 ? 28.152 103.173 87.749 1.00 48.37 815 VAL B N 1
ATOM 6537 C CA . VAL B 1 365 ? 26.719 103.019 87.972 1.00 48.37 815 VAL B CA 1
ATOM 6538 C C . VAL B 1 365 ? 25.986 102.414 86.791 1.00 48.37 815 VAL B C 1
ATOM 6539 O O . VAL B 1 365 ? 25.420 101.318 86.882 1.00 48.37 815 VAL B O 1
ATOM 6543 N N . MET B 1 366 ? 25.987 103.168 85.693 1.00 36.83 816 MET B N 1
ATOM 6544 C CA . MET B 1 366 ? 25.332 102.795 84.447 1.00 36.83 816 MET B CA 1
ATOM 6545 C C . MET B 1 366 ? 25.712 101.392 83.987 1.00 36.83 816 MET B C 1
ATOM 6546 O O . MET B 1 366 ? 24.842 100.557 83.727 1.00 36.83 816 MET B O 1
ATOM 6551 N N . VAL B 1 367 ? 27.013 101.139 83.897 1.00 18.50 817 VAL B N 1
ATOM 6552 C CA . VAL B 1 367 ? 27.503 99.837 83.454 1.00 18.50 817 VAL B CA 1
ATOM 6553 C C . VAL B 1 367 ? 26.903 98.716 84.321 1.00 18.50 817 VAL B C 1
ATOM 6554 O O . VAL B 1 367 ? 26.144 97.871 83.815 1.00 18.50 817 VAL B O 1
ATOM 6558 N N . PRO B 1 368 ? 27.221 98.709 85.641 1.00 29.79 818 PRO B N 1
ATOM 6559 C CA . PRO B 1 368 ? 26.715 97.691 86.571 1.00 29.79 818 PRO B CA 1
ATOM 6560 C C . PRO B 1 368 ? 25.211 97.619 86.420 1.00 29.79 818 PRO B C 1
ATOM 6561 O O . PRO B 1 368 ? 24.644 96.535 86.310 1.00 29.79 818 PRO B O 1
ATOM 6565 N N . ALA B 1 369 ? 24.566 98.783 86.410 1.00 25.06 819 ALA B N 1
ATOM 6566 C CA . ALA B 1 369 ? 23.114 98.841 86.245 1.00 25.06 819 ALA B CA 1
ATOM 6567 C C . ALA B 1 369 ? 22.641 97.899 85.126 1.00 25.06 819 ALA B C 1
ATOM 6568 O O . ALA B 1 369 ? 21.757 97.051 85.353 1.00 25.06 819 ALA B O 1
ATOM 6570 N N . PHE B 1 370 ? 23.245 98.039 83.937 1.00 40.14 820 PHE B N 1
ATOM 6571 C CA . PHE B 1 370 ? 22.903 97.228 82.758 1.00 40.14 820 PHE B CA 1
ATOM 6572 C C . PHE B 1 370 ? 23.536 95.840 82.674 1.00 40.14 820 PHE B C 1
ATOM 6573 O O . PHE B 1 370 ? 22.877 94.866 82.276 1.00 40.14 820 PHE B O 1
ATOM 6581 N N . SER B 1 371 ? 24.819 95.756 83.019 1.00 30.56 821 SER B N 1
ATOM 6582 C CA . SER B 1 371 ? 25.551 94.489 82.944 1.00 30.56 821 SER B CA 1
ATOM 6583 C C . SER B 1 371 ? 25.324 93.552 84.139 1.00 30.56 821 SER B C 1
ATOM 6584 O O . SER B 1 371 ? 25.556 92.336 84.032 1.00 30.56 821 SER B O 1
ATOM 6587 N N . ARG B 1 372 ? 24.875 94.109 85.271 1.00 35.40 822 ARG B N 1
ATOM 6588 C CA . ARG B 1 372 ? 24.642 93.320 86.490 1.00 35.40 822 ARG B CA 1
ATOM 6589 C C . ARG B 1 372 ? 25.853 92.431 86.745 1.00 35.40 822 ARG B C 1
ATOM 6590 O O . ARG B 1 372 ? 25.698 91.248 87.054 1.00 35.40 822 ARG B O 1
ATOM 6598 N N . GLY B 1 373 ? 27.052 92.991 86.570 1.00 62.27 823 GLY B N 1
ATOM 6599 C CA . GLY B 1 373 ? 28.271 92.234 86.801 1.00 62.27 823 GLY B CA 1
ATOM 6600 C C . GLY B 1 373 ? 28.789 91.304 85.711 1.00 62.27 823 GLY B C 1
ATOM 6601 O O . GLY B 1 373 ? 29.993 91.023 85.678 1.00 62.27 823 GLY B O 1
ATOM 6602 N N . ARG B 1 374 ? 27.911 90.804 84.840 1.00 80.52 824 ARG B N 1
ATOM 6603 C CA . ARG B 1 374 ? 28.343 89.905 83.759 1.00 80.52 824 ARG B CA 1
ATOM 6604 C C . ARG B 1 374 ? 29.093 90.725 82.712 1.00 80.52 824 ARG B C 1
ATOM 6605 O O . ARG B 1 374 ? 28.517 91.079 81.680 1.00 80.52 824 ARG B O 1
ATOM 6613 N N . CYS B 1 375 ? 30.358 91.043 82.980 1.00 43.09 825 CYS B N 1
ATOM 6614 C CA . CYS B 1 375 ? 31.201 91.823 82.062 1.00 43.09 825 CYS B CA 1
ATOM 6615 C C . CYS B 1 375 ? 32.519 92.067 82.769 1.00 43.09 825 CYS B C 1
ATOM 6616 O O . CYS B 1 375 ? 32.620 91.854 83.985 1.00 43.09 825 CYS B O 1
ATOM 6619 N N . CYS B 1 376 ? 33.531 92.530 82.044 1.00 35.55 826 CYS B N 1
ATOM 6620 C CA . CYS B 1 376 ? 34.825 92.704 82.696 1.00 35.55 826 CYS B CA 1
ATOM 6621 C C . CYS B 1 376 ? 35.828 93.552 81.931 1.00 35.55 826 CYS B C 1
ATOM 6622 O O . CYS B 1 376 ? 35.850 93.529 80.698 1.00 35.55 826 CYS B O 1
ATOM 6625 N N . THR B 1 377 ? 36.671 94.283 82.660 1.00 33.63 827 THR B N 1
ATOM 6626 C CA . THR B 1 377 ? 37.665 95.136 82.018 1.00 33.63 827 THR B CA 1
ATOM 6627 C C . THR B 1 377 ? 38.847 94.313 81.521 1.00 33.63 827 THR B C 1
ATOM 6628 O O . THR B 1 377 ? 39.231 93.324 82.152 1.00 33.63 827 THR B O 1
ATOM 6632 N N . ALA B 1 378 ? 39.418 94.728 80.386 1.00 26.08 828 ALA B N 1
ATOM 6633 C CA . ALA B 1 378 ? 40.553 94.041 79.782 1.00 26.08 828 ALA B CA 1
ATOM 6634 C C . ALA B 1 378 ? 41.550 95.010 79.161 1.00 26.08 828 ALA B C 1
ATOM 6635 O O . ALA B 1 378 ? 41.187 96.113 78.733 1.00 26.08 828 ALA B O 1
ATOM 6637 N N . GLY B 1 379 ? 42.813 94.591 79.132 1.00 42.29 829 GLY B N 1
ATOM 6638 C CA . GLY B 1 379 ? 43.855 95.397 78.525 1.00 42.29 829 GLY B CA 1
ATOM 6639 C C . GLY B 1 379 ? 43.914 94.967 77.068 1.00 42.29 829 GLY B C 1
ATOM 6640 O O . GLY B 1 379 ? 43.542 93.822 76.738 1.00 42.29 829 GLY B O 1
ATOM 6641 N N . VAL B 1 380 ? 44.376 95.863 76.195 1.00 54.20 830 VAL B N 1
ATOM 6642 C CA . VAL B 1 380 ? 44.454 95.571 74.760 1.00 54.20 830 VAL B CA 1
ATOM 6643 C C . VAL B 1 380 ? 45.868 95.370 74.192 1.00 54.20 830 VAL B C 1
ATOM 6644 O O . VAL B 1 380 ? 46.818 96.044 74.603 1.00 54.20 830 VAL B O 1
ATOM 6648 N N . ARG B 1 381 ? 45.995 94.440 73.243 1.00 43.23 831 ARG B N 1
ATOM 6649 C CA . ARG B 1 381 ? 47.278 94.162 72.589 1.00 43.23 831 ARG B CA 1
ATOM 6650 C C . ARG B 1 381 ? 47.266 94.967 71.279 1.00 43.23 831 ARG B C 1
ATOM 6651 O O . ARG B 1 381 ? 47.088 94.407 70.186 1.00 43.23 831 ARG B O 1
ATOM 6659 N N . PHE B 1 382 ? 47.470 96.277 71.386 1.00 47.41 832 PHE B N 1
ATOM 6660 C CA . PHE B 1 382 ? 47.408 97.148 70.224 1.00 47.41 832 PHE B CA 1
ATOM 6661 C C . PHE B 1 382 ? 48.092 96.692 68.948 1.00 47.41 832 PHE B C 1
ATOM 6662 O O . PHE B 1 382 ? 47.562 96.923 67.857 1.00 47.41 832 PHE B O 1
ATOM 6670 N N . ASP B 1 383 ? 49.247 96.042 69.055 1.00 43.41 833 ASP B N 1
ATOM 6671 C CA . ASP B 1 383 ? 49.906 95.552 67.845 1.00 43.41 833 ASP B CA 1
ATOM 6672 C C . ASP B 1 383 ? 48.908 94.577 67.198 1.00 43.41 833 ASP B C 1
ATOM 6673 O O . ASP B 1 383 ? 48.367 94.855 66.120 1.00 43.41 833 ASP B O 1
ATOM 6678 N N . ARG B 1 384 ? 48.647 93.455 67.866 1.00 45.57 834 ARG B N 1
ATOM 6679 C CA . ARG B 1 384 ? 47.705 92.476 67.349 1.00 45.57 834 ARG B CA 1
ATOM 6680 C C . ARG B 1 384 ? 46.469 93.133 66.714 1.00 45.57 834 ARG B C 1
ATOM 6681 O O . ARG B 1 384 ? 45.989 92.654 65.678 1.00 45.57 834 ARG B O 1
ATOM 6689 N N . VAL B 1 385 ? 45.960 94.213 67.318 1.00 37.46 835 VAL B N 1
ATOM 6690 C CA . VAL B 1 385 ? 44.770 94.904 66.789 1.00 37.46 835 VAL B CA 1
ATOM 6691 C C . VAL B 1 385 ? 45.176 95.675 65.555 1.00 37.46 835 VAL B C 1
ATOM 6692 O O . VAL B 1 385 ? 44.912 95.238 64.432 1.00 37.46 835 VAL B O 1
ATOM 6696 N N . TYR B 1 386 ? 45.812 96.825 65.771 1.00 56.24 836 TYR B N 1
ATOM 6697 C CA . TYR B 1 386 ? 46.272 97.669 64.676 1.00 56.24 836 TYR B CA 1
ATOM 6698 C C . TYR B 1 386 ? 46.633 96.838 63.444 1.00 56.24 836 TYR B C 1
ATOM 6699 O O . TYR B 1 386 ? 46.256 97.182 62.325 1.00 56.24 836 TYR B O 1
ATOM 6708 N N . ALA B 1 387 ? 47.343 95.734 63.658 1.00 30.79 837 ALA B N 1
ATOM 6709 C CA . ALA B 1 387 ? 47.729 94.852 62.574 1.00 30.79 837 ALA B CA 1
ATOM 6710 C C . ALA B 1 387 ? 46.483 94.431 61.805 1.00 30.79 837 ALA B C 1
ATOM 6711 O O . ALA B 1 387 ? 46.053 95.142 60.898 1.00 30.79 837 ALA B O 1
ATOM 6713 N N . THR B 1 388 ? 45.892 93.295 62.171 1.00 56.61 838 THR B N 1
ATOM 6714 C CA . THR B 1 388 ? 44.706 92.797 61.470 1.00 56.61 838 THR B CA 1
ATOM 6715 C C . THR B 1 388 ? 43.723 93.903 61.086 1.00 56.61 838 THR B C 1
ATOM 6716 O O . THR B 1 388 ? 42.907 93.729 60.179 1.00 56.61 838 THR B O 1
ATOM 6720 N N . LEU B 1 389 ? 43.794 95.036 61.776 1.00 36.37 839 LEU B N 1
ATOM 6721 C CA . LEU B 1 389 ? 42.912 96.155 61.459 1.00 36.37 839 LEU B CA 1
ATOM 6722 C C . LEU B 1 389 ? 43.297 96.760 60.101 1.00 36.37 839 LEU B C 1
ATOM 6723 O O . LEU B 1 389 ? 42.481 96.785 59.170 1.00 36.37 839 LEU B O 1
ATOM 6728 N N . GLN B 1 390 ? 44.535 97.246 59.993 1.00 75.12 840 GLN B N 1
ATOM 6729 C CA . GLN B 1 390 ? 45.024 97.841 58.750 1.00 75.12 840 GLN B CA 1
ATOM 6730 C C . GLN B 1 390 ? 45.567 96.769 57.813 1.00 75.12 840 GLN B C 1
ATOM 6731 O O . GLN B 1 390 ? 46.599 96.944 57.170 1.00 75.12 840 GLN B O 1
ATOM 6737 N N . ASN B 1 391 ? 44.845 95.652 57.762 1.00 29.62 841 ASN B N 1
ATOM 6738 C CA . ASN B 1 391 ? 45.169 94.504 56.912 1.00 29.62 841 ASN B CA 1
ATOM 6739 C C . ASN B 1 391 ? 43.885 94.146 56.143 1.00 29.62 841 ASN B C 1
ATOM 6740 O O . ASN B 1 391 ? 43.337 93.041 56.283 1.00 29.62 841 ASN B O 1
ATOM 6745 N N . MET B 1 392 ? 43.403 95.088 55.330 1.00 63.57 842 MET B N 1
ATOM 6746 C CA . MET B 1 392 ? 42.171 94.868 54.577 1.00 63.57 842 MET B CA 1
ATOM 6747 C C . MET B 1 392 ? 42.370 94.552 53.094 1.00 63.57 842 MET B C 1
ATOM 6748 O O . MET B 1 392 ? 43.491 94.528 52.585 1.00 63.57 842 MET B O 1
ATOM 6753 N N . VAL B 1 393 ? 41.251 94.313 52.415 1.00 53.26 843 VAL B N 1
ATOM 6754 C CA . VAL B 1 393 ? 41.230 93.986 50.990 1.00 53.26 843 VAL B CA 1
ATOM 6755 C C . VAL B 1 393 ? 40.127 94.778 50.270 1.00 53.26 843 VAL B C 1
ATOM 6756 O O . VAL B 1 393 ? 38.942 94.377 50.267 1.00 53.26 843 VAL B O 1
ATOM 6760 N N . VAL B 1 394 ? 40.506 95.915 49.687 1.00 62.13 844 VAL B N 1
ATOM 6761 C CA . VAL B 1 394 ? 39.552 96.734 48.946 1.00 62.13 844 VAL B CA 1
ATOM 6762 C C . VAL B 1 394 ? 39.901 96.673 47.468 1.00 62.13 844 VAL B C 1
ATOM 6763 O O . VAL B 1 394 ? 40.880 97.283 47.020 1.00 62.13 844 VAL B O 1
ATOM 6767 N N . PRO B 1 395 ? 39.095 95.928 46.690 1.00 56.14 845 PRO B N 1
ATOM 6768 C CA . PRO B 1 395 ? 39.355 95.807 45.261 1.00 56.14 845 PRO B CA 1
ATOM 6769 C C . PRO B 1 395 ? 39.350 97.177 44.584 1.00 56.14 845 PRO B C 1
ATOM 6770 O O . PRO B 1 395 ? 38.652 98.109 45.034 1.00 56.14 845 PRO B O 1
ATOM 6774 N N . GLU B 1 396 ? 40.152 97.281 43.520 1.00 66.91 846 GLU B N 1
ATOM 6775 C CA . GLU B 1 396 ? 40.284 98.498 42.728 1.00 66.91 846 GLU B CA 1
ATOM 6776 C C . GLU B 1 396 ? 38.914 98.876 42.171 1.00 66.91 846 GLU B C 1
ATOM 6777 O O . GLU B 1 396 ? 38.224 98.042 41.575 1.00 66.91 846 GLU B O 1
ATOM 6783 N N . ILE B 1 397 ? 38.511 100.125 42.372 1.00 74.23 847 ILE B N 1
ATOM 6784 C CA . ILE B 1 397 ? 37.214 100.567 41.869 1.00 74.23 847 ILE B CA 1
ATOM 6785 C C . ILE B 1 397 ? 37.209 100.507 40.342 1.00 74.23 847 ILE B C 1
ATOM 6786 O O . ILE B 1 397 ? 37.921 101.265 39.675 1.00 74.23 847 ILE B O 1
ATOM 6791 N N . ALA B 1 398 ? 36.409 99.591 39.800 1.00 115.00 848 ALA B N 1
ATOM 6792 C CA . ALA B 1 398 ? 36.312 99.397 38.354 1.00 115.00 848 ALA B CA 1
ATOM 6793 C C . ALA B 1 398 ? 36.302 100.719 37.573 1.00 115.00 848 ALA B C 1
ATOM 6794 O O . ALA B 1 398 ? 35.343 101.487 37.658 1.00 115.00 848 ALA B O 1
ATOM 6796 N N . PRO B 1 399 ? 37.378 100.998 36.804 1.00 95.05 849 PRO B N 1
ATOM 6797 C CA . PRO B 1 399 ? 37.493 102.227 36.008 1.00 95.05 849 PRO B CA 1
ATOM 6798 C C . PRO B 1 399 ? 36.216 102.573 35.245 1.00 95.05 849 PRO B C 1
ATOM 6799 O O . PRO B 1 399 ? 35.756 101.799 34.406 1.00 95.05 849 PRO B O 1
ATOM 6803 N N . GLY B 1 400 ? 35.663 103.747 35.538 1.00 100.79 850 GLY B N 1
ATOM 6804 C CA . GLY B 1 400 ? 34.437 104.181 34.892 1.00 100.79 850 GLY B CA 1
ATOM 6805 C C . GLY B 1 400 ? 33.231 103.904 35.772 1.00 100.79 850 GLY B C 1
ATOM 6806 O O . GLY B 1 400 ? 32.200 104.573 35.669 1.00 100.79 850 GLY B O 1
ATOM 6807 N N . GLU B 1 401 ? 33.375 102.912 36.649 1.00 86.87 851 GLU B N 1
ATOM 6808 C CA . GLU B 1 401 ? 32.317 102.505 37.571 1.00 86.87 851 GLU B CA 1
ATOM 6809 C C . GLU B 1 401 ? 32.266 103.356 38.837 1.00 86.87 851 GLU B C 1
ATOM 6810 O O . GLU B 1 401 ? 33.217 104.070 39.166 1.00 86.87 851 GLU B O 1
ATOM 6816 N N . GLU B 1 402 ? 31.143 103.266 39.544 1.00 77.27 852 GLU B N 1
ATOM 6817 C CA . GLU B 1 402 ? 30.959 103.992 40.793 1.00 77.27 852 GLU B CA 1
ATOM 6818 C C . GLU B 1 402 ? 31.244 103.043 41.956 1.00 77.27 852 GLU B C 1
ATOM 6819 O O . GLU B 1 402 ? 31.115 101.826 41.803 1.00 77.27 852 GLU B O 1
ATOM 6825 N N . CYS B 1 403 ? 31.631 103.597 43.108 1.00 67.85 853 CYS B N 1
ATOM 6826 C CA . CYS B 1 403 ? 31.930 102.798 44.299 1.00 67.85 853 CYS B CA 1
ATOM 6827 C C . CYS B 1 403 ? 30.807 101.802 44.624 1.00 67.85 853 CYS B C 1
ATOM 6828 O O . CYS B 1 403 ? 29.629 102.180 44.703 1.00 67.85 853 CYS B O 1
ATOM 6831 N N . PRO B 1 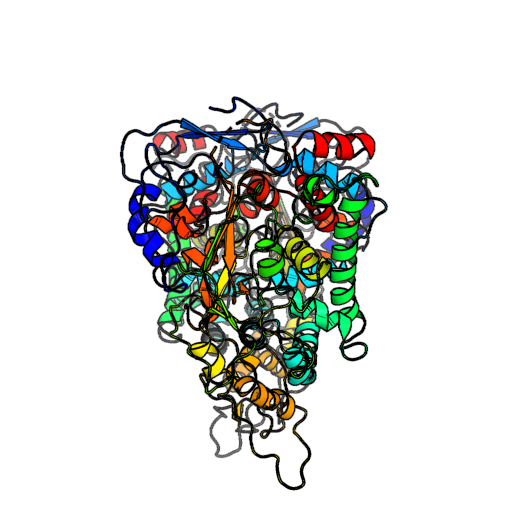404 ? 31.167 100.519 44.849 1.00 52.17 854 PRO B N 1
ATOM 6832 C CA . PRO B 1 404 ? 30.232 99.424 45.161 1.00 52.17 854 PRO B CA 1
ATOM 6833 C C . PRO B 1 404 ? 29.331 99.738 46.352 1.00 52.17 854 PRO B C 1
ATOM 6834 O O . PRO B 1 404 ? 29.823 99.971 47.462 1.00 52.17 854 PRO B O 1
ATOM 6838 N N . SER B 1 405 ? 28.021 99.735 46.129 1.00 58.28 855 SER B N 1
ATOM 6839 C CA . SER B 1 405 ? 27.089 100.020 47.210 1.00 58.28 855 SER B CA 1
ATOM 6840 C C . SER B 1 405 ? 26.642 98.744 47.937 1.00 58.28 855 SER B C 1
ATOM 6841 O O . SER B 1 405 ? 26.601 98.703 49.175 1.00 58.28 855 SER B O 1
ATOM 6844 N N . ASP B 1 406 ? 26.315 97.703 47.171 1.00 65.27 856 ASP B N 1
ATOM 6845 C CA . ASP B 1 406 ? 25.851 96.430 47.730 1.00 65.27 856 ASP B CA 1
ATOM 6846 C C . ASP B 1 406 ? 26.899 95.299 47.669 1.00 65.27 856 ASP B C 1
ATOM 6847 O O . ASP B 1 406 ? 27.435 94.979 46.608 1.00 65.27 856 ASP B O 1
ATOM 6852 N N . PRO B 1 407 ? 27.203 94.683 48.825 1.00 35.84 857 PRO B N 1
ATOM 6853 C CA . PRO B 1 407 ? 28.176 93.585 48.976 1.00 35.84 857 PRO B CA 1
ATOM 6854 C C . PRO B 1 407 ? 27.644 92.162 48.716 1.00 35.84 857 PRO B C 1
ATOM 6855 O O . PRO B 1 407 ? 28.394 91.178 48.818 1.00 35.84 857 PRO B O 1
ATOM 6859 N N . VAL B 1 408 ? 26.358 92.055 48.396 1.00 55.12 858 VAL B N 1
ATOM 6860 C CA . VAL B 1 408 ? 25.744 90.759 48.108 1.00 55.12 858 VAL B CA 1
ATOM 6861 C C . VAL B 1 408 ? 25.890 90.450 46.617 1.00 55.12 858 VAL B C 1
ATOM 6862 O O . VAL B 1 408 ? 25.904 89.287 46.203 1.00 55.12 858 VAL B O 1
ATOM 6866 N N . THR B 1 409 ? 26.011 91.511 45.821 1.00 61.65 859 THR B N 1
ATOM 6867 C CA . THR B 1 409 ? 26.109 91.394 44.373 1.00 61.65 859 THR B CA 1
ATOM 6868 C C . THR B 1 409 ? 27.439 91.824 43.769 1.00 61.65 859 THR B C 1
ATOM 6869 O O . THR B 1 409 ? 28.256 90.990 43.370 1.00 61.65 859 THR B O 1
ATOM 6873 N N . ASP B 1 410 ? 27.630 93.137 43.678 1.00 48.30 860 ASP B N 1
ATOM 6874 C CA . ASP B 1 410 ? 28.851 93.700 43.107 1.00 48.30 860 ASP B CA 1
ATOM 6875 C C . ASP B 1 410 ? 30.110 93.000 43.643 1.00 48.30 860 ASP B C 1
ATOM 6876 O O . ASP B 1 410 ? 30.548 93.259 44.772 1.00 48.30 860 ASP B O 1
ATOM 6881 N N . PRO B 1 411 ? 30.714 92.106 42.837 1.00 39.40 861 PRO B N 1
ATOM 6882 C CA . PRO B 1 411 ? 31.916 91.391 43.273 1.00 39.40 861 PRO B CA 1
ATOM 6883 C C . PRO B 1 411 ? 33.135 92.287 43.521 1.00 39.40 861 PRO B C 1
ATOM 6884 O O . PRO B 1 411 ? 34.231 91.788 43.794 1.00 39.40 861 PRO B O 1
ATOM 6888 N N . ALA B 1 412 ? 32.949 93.602 43.424 1.00 48.28 862 ALA B N 1
ATOM 6889 C CA . ALA B 1 412 ? 34.050 94.538 43.661 1.00 48.28 862 ALA B CA 1
ATOM 6890 C C . ALA B 1 412 ? 33.881 95.200 45.033 1.00 48.28 862 ALA B C 1
ATOM 6891 O O . ALA B 1 412 ? 34.646 96.103 45.411 1.00 48.28 862 ALA B O 1
ATOM 6893 N N . HIS B 1 413 ? 32.860 94.756 45.766 1.00 60.08 863 HIS B N 1
ATOM 6894 C CA . HIS B 1 413 ? 32.578 95.273 47.098 1.00 60.08 863 HIS B CA 1
ATOM 6895 C C . HIS B 1 413 ? 33.459 94.517 48.099 1.00 60.08 863 HIS B C 1
ATOM 6896 O O . HIS B 1 413 ? 33.390 93.288 48.197 1.00 60.08 863 HIS B O 1
ATOM 6903 N N . PRO B 1 414 ? 34.273 95.239 48.882 1.00 46.86 864 PRO B N 1
ATOM 6904 C CA . PRO B 1 414 ? 35.155 94.579 49.856 1.00 46.86 864 PRO B CA 1
ATOM 6905 C C . PRO B 1 414 ? 34.491 93.510 50.743 1.00 46.86 864 PRO B C 1
ATOM 6906 O O . PRO B 1 414 ? 35.168 92.617 51.275 1.00 46.86 864 PRO B O 1
ATOM 6910 N N . LEU B 1 415 ? 33.171 93.594 50.894 1.00 54.07 865 LEU B N 1
ATOM 6911 C CA . LEU B 1 415 ? 32.452 92.629 51.717 1.00 54.07 865 LEU B CA 1
ATOM 6912 C C . LEU B 1 415 ? 31.659 91.621 50.904 1.00 54.07 865 LEU B C 1
ATOM 6913 O O . LEU B 1 415 ? 30.693 91.025 51.385 1.00 54.07 865 LEU B O 1
ATOM 6918 N N . HIS B 1 416 ? 32.056 91.446 49.654 1.00 58.97 866 HIS B N 1
ATOM 6919 C CA . HIS B 1 416 ? 31.405 90.457 48.827 1.00 58.97 866 HIS B CA 1
ATOM 6920 C C . HIS B 1 416 ? 32.198 89.199 49.171 1.00 58.97 866 HIS B C 1
ATOM 6921 O O . HIS B 1 416 ? 33.433 89.249 49.250 1.00 58.97 866 HIS B O 1
ATOM 6928 N N . PRO B 1 417 ? 31.508 88.064 49.396 1.00 30.70 867 PRO B N 1
ATOM 6929 C CA . PRO B 1 417 ? 32.199 86.812 49.734 1.00 30.70 867 PRO B CA 1
ATOM 6930 C C . PRO B 1 417 ? 33.486 86.618 48.943 1.00 30.70 867 PRO B C 1
ATOM 6931 O O . PRO B 1 417 ? 34.54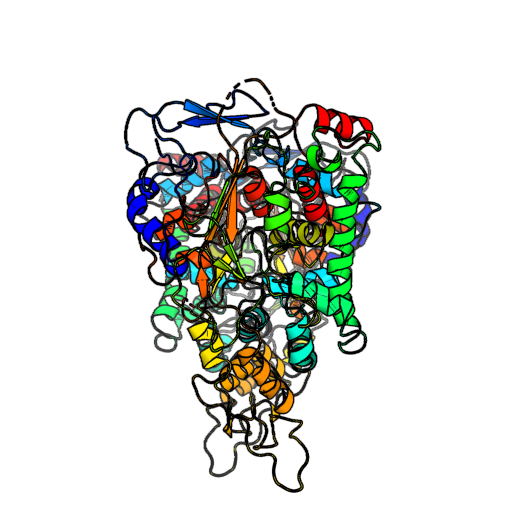3 86.372 49.521 1.00 30.70 867 PRO B O 1
ATOM 6935 N N . ALA B 1 418 ? 33.403 86.783 47.627 1.00 58.00 868 ALA B N 1
ATOM 6936 C CA . ALA B 1 418 ? 34.566 86.638 46.753 1.00 58.00 868 ALA B CA 1
ATOM 6937 C C . ALA B 1 418 ? 35.852 87.244 47.334 1.00 58.00 868 ALA B C 1
ATOM 6938 O O . ALA B 1 418 ? 36.929 86.672 47.175 1.00 58.00 868 ALA B O 1
ATOM 6940 N N . ASN B 1 419 ? 35.725 88.389 48.010 1.00 66.73 869 ASN B N 1
ATOM 6941 C CA . ASN B 1 419 ? 36.863 89.112 48.595 1.00 66.73 869 ASN B CA 1
ATOM 6942 C C . ASN B 1 419 ? 37.244 88.782 50.040 1.00 66.73 869 ASN B C 1
ATOM 6943 O O . ASN B 1 419 ? 38.331 89.149 50.495 1.00 66.73 869 ASN B O 1
ATOM 6948 N N . LEU B 1 420 ? 36.355 88.105 50.759 1.00 44.72 870 LEU B N 1
ATOM 6949 C CA . LEU B 1 420 ? 36.589 87.772 52.161 1.00 44.72 870 LEU B CA 1
ATOM 6950 C C . LEU B 1 420 ? 37.792 86.871 52.438 1.00 44.72 870 LEU B C 1
ATOM 6951 O O . LEU B 1 420 ? 37.653 85.660 52.563 1.00 44.72 870 LEU B O 1
ATOM 6956 N N . VAL B 1 421 ? 38.973 87.466 52.550 1.00 63.78 871 VAL B N 1
ATOM 6957 C CA . VAL B 1 421 ? 40.191 86.707 52.837 1.00 63.78 871 VAL B CA 1
ATOM 6958 C C . VAL B 1 421 ? 40.288 86.409 54.337 1.00 63.78 871 VAL B C 1
ATOM 6959 O O . VAL B 1 421 ? 40.091 87.308 55.165 1.00 63.78 871 VAL B O 1
ATOM 6963 N N . ALA B 1 422 ? 40.615 85.164 54.683 1.00 62.42 872 ALA B N 1
ATOM 6964 C CA . ALA B 1 422 ? 40.752 84.762 56.088 1.00 62.42 872 ALA B CA 1
ATOM 6965 C C . ALA B 1 422 ? 41.807 85.579 56.864 1.00 62.42 872 ALA B C 1
ATOM 6966 O O . ALA B 1 422 ? 42.889 85.875 56.349 1.00 62.42 872 ALA B O 1
ATOM 6968 N N . ASN B 1 423 ? 41.486 85.928 58.109 1.00 62.55 873 ASN B N 1
ATOM 6969 C CA . ASN B 1 423 ? 42.389 86.709 58.952 1.00 62.55 873 ASN B CA 1
ATOM 6970 C C . ASN B 1 423 ? 42.543 88.129 58.430 1.00 62.55 873 ASN B C 1
ATOM 6971 O O . ASN B 1 423 ? 43.610 88.735 58.536 1.00 62.55 873 ASN B O 1
ATOM 6976 N N . THR B 1 424 ? 41.461 88.652 57.868 1.00 50.82 874 THR B N 1
ATOM 6977 C CA . THR B 1 424 ? 41.434 90.003 57.315 1.00 50.82 874 THR B CA 1
ATOM 6978 C C . THR B 1 424 ? 40.245 90.761 57.869 1.00 50.82 874 THR B C 1
ATOM 6979 O O . THR B 1 424 ? 39.143 90.210 57.974 1.00 50.82 874 THR B O 1
ATOM 6983 N N . VAL B 1 425 ? 40.462 92.026 58.209 1.00 41.54 875 VAL B N 1
ATOM 6984 C CA . VAL B 1 425 ? 39.383 92.845 58.748 1.00 41.54 875 VAL B CA 1
ATOM 6985 C C . VAL B 1 425 ? 38.093 92.654 57.952 1.00 41.54 875 VAL B C 1
ATOM 6986 O O . VAL B 1 425 ? 36.992 92.801 58.494 1.00 41.54 875 VAL B O 1
ATOM 6990 N N . ASN B 1 426 ? 38.226 92.311 56.672 1.00 63.49 876 ASN B N 1
ATOM 6991 C CA . ASN B 1 426 ? 37.050 92.080 55.843 1.00 63.49 876 ASN B CA 1
ATOM 6992 C C . ASN B 1 426 ? 36.268 90.933 56.470 1.00 63.49 876 ASN B C 1
ATOM 6993 O O . ASN B 1 426 ? 35.042 90.991 56.605 1.00 63.49 876 ASN B O 1
ATOM 6998 N N . ALA B 1 427 ? 36.998 89.894 56.858 1.00 52.57 877 ALA B N 1
ATOM 6999 C CA . ALA B 1 427 ? 36.390 88.728 57.476 1.00 52.57 877 ALA B CA 1
ATOM 7000 C C . ALA B 1 427 ? 35.542 89.177 58.657 1.00 52.57 877 ALA B C 1
ATOM 7001 O O . ALA B 1 427 ? 34.320 88.962 58.697 1.00 52.57 877 ALA B O 1
ATOM 7003 N N . MET B 1 428 ? 36.195 89.824 59.613 1.00 52.21 878 MET B N 1
ATOM 7004 C CA . MET B 1 428 ? 35.489 90.276 60.792 1.00 52.21 878 MET B CA 1
ATOM 7005 C C . MET B 1 428 ? 34.174 90.959 60.451 1.00 52.21 878 MET B C 1
ATOM 7006 O O . MET B 1 428 ? 33.112 90.479 60.856 1.00 52.21 878 MET B O 1
ATOM 7011 N N . PHE B 1 429 ? 34.227 92.047 59.685 1.00 35.34 879 PHE B N 1
ATOM 7012 C CA . PHE B 1 429 ? 32.993 92.759 59.360 1.00 35.34 879 PHE B CA 1
ATOM 7013 C C . PHE B 1 429 ? 31.922 91.808 58.883 1.00 35.34 879 PHE B C 1
ATOM 7014 O O . PHE B 1 429 ? 30.717 92.051 59.075 1.00 35.34 879 PHE B O 1
ATOM 7022 N N . HIS B 1 430 ? 32.361 90.727 58.256 1.00 57.91 880 HIS B N 1
ATOM 7023 C CA . HIS B 1 430 ? 31.420 89.766 57.738 1.00 57.91 880 HIS B CA 1
ATOM 7024 C C . HIS B 1 430 ? 30.773 88.967 58.852 1.00 57.91 880 HIS B C 1
ATOM 7025 O O . HIS B 1 430 ? 29.549 88.816 58.882 1.00 57.91 880 HIS B O 1
ATOM 7032 N N . ASN B 1 431 ? 31.596 88.458 59.766 1.00 56.27 881 ASN B N 1
ATOM 7033 C CA . ASN B 1 431 ? 31.097 87.674 60.894 1.00 56.27 881 ASN B CA 1
ATOM 7034 C C . ASN B 1 431 ? 30.129 88.493 61.733 1.00 56.27 881 ASN B C 1
ATOM 7035 O O . ASN B 1 431 ? 29.095 87.989 62.178 1.00 56.27 881 ASN B O 1
ATOM 7040 N N . GLY B 1 432 ? 30.466 89.761 61.943 1.00 37.35 882 GLY B N 1
ATOM 7041 C CA . GLY B 1 432 ? 29.602 90.617 6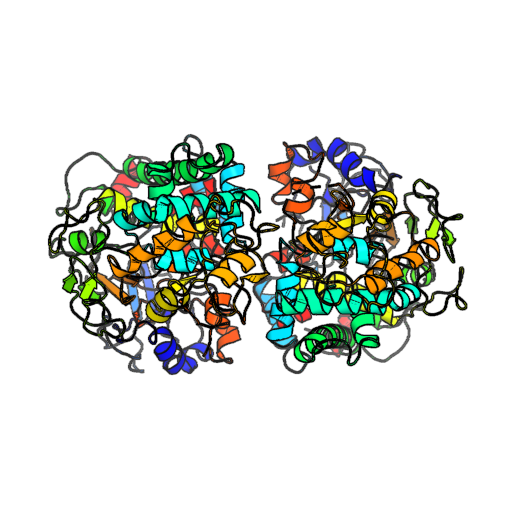2.731 1.00 37.35 882 GLY B CA 1
ATOM 7042 C C . GLY B 1 432 ? 28.320 91.001 62.010 1.00 37.35 882 GLY B C 1
ATOM 7043 O O . GLY B 1 432 ? 27.492 91.745 62.551 1.00 37.35 882 GLY B O 1
ATOM 7044 N N . ARG B 1 433 ? 28.133 90.481 60.799 1.00 35.72 883 ARG B N 1
ATOM 7045 C CA . ARG B 1 433 ? 26.946 90.816 60.013 1.00 35.72 883 ARG B CA 1
ATOM 7046 C C . ARG B 1 433 ? 26.938 92.342 59.891 1.00 35.72 883 ARG B C 1
ATOM 7047 O O . ARG B 1 433 ? 25.880 92.976 59.960 1.00 35.72 883 ARG B O 1
ATOM 7055 N N . VAL B 1 434 ? 28.131 92.919 59.735 1.00 39.24 884 VAL B N 1
ATOM 7056 C CA . VAL B 1 434 ? 28.301 94.367 59.592 1.00 39.24 884 VAL B CA 1
ATOM 7057 C C . VAL B 1 434 ? 28.452 94.767 58.119 1.00 39.24 884 VAL B C 1
ATOM 7058 O O . VAL B 1 434 ? 29.167 94.100 57.368 1.00 39.24 884 VAL B O 1
ATOM 7062 N N . VAL B 1 435 ? 27.808 95.865 57.716 1.00 57.76 885 VAL B N 1
ATOM 7063 C CA . VAL B 1 435 ? 27.876 96.325 56.334 1.00 57.76 885 VAL B CA 1
ATOM 7064 C C . VAL B 1 435 ? 28.578 97.665 56.176 1.00 57.76 885 VAL B C 1
ATOM 7065 O O . VAL B 1 435 ? 27.987 98.720 56.404 1.00 57.76 885 VAL B O 1
ATOM 7069 N N . VAL B 1 436 ? 29.838 97.613 55.765 1.00 40.76 886 VAL B N 1
ATOM 7070 C CA . VAL B 1 436 ? 30.646 98.811 55.582 1.00 40.76 886 VAL B CA 1
ATOM 7071 C C . VAL B 1 436 ? 31.232 98.822 54.180 1.00 40.76 886 VAL B C 1
ATOM 7072 O O . VAL B 1 436 ? 31.812 97.825 53.758 1.00 40.76 886 VAL B O 1
ATOM 7076 N N . ASP B 1 437 ? 31.100 99.934 53.458 1.00 33.15 887 ASP B N 1
ATOM 7077 C CA . ASP B 1 437 ? 31.662 100.005 52.109 1.00 33.15 887 ASP B CA 1
ATOM 7078 C C . ASP B 1 437 ? 33.182 100.273 52.112 1.00 33.15 887 ASP B C 1
ATOM 7079 O O . ASP B 1 437 ? 33.803 100.466 53.171 1.00 33.15 887 ASP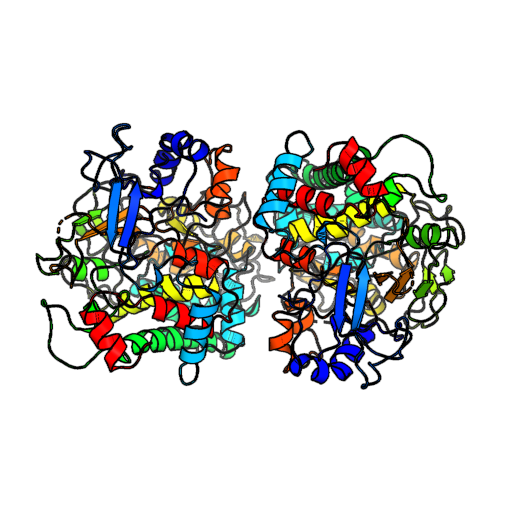 B O 1
ATOM 7084 N N . GLY B 1 438 ? 33.767 100.283 50.915 1.00 38.31 888 GLY B N 1
ATOM 7085 C CA . GLY B 1 438 ? 35.203 100.478 50.756 1.00 38.31 888 GLY B CA 1
ATOM 7086 C C . GLY B 1 438 ? 35.845 101.743 51.300 1.00 38.31 888 GLY B C 1
ATOM 7087 O O . GLY B 1 438 ? 36.774 101.655 52.100 1.00 38.31 888 GLY B O 1
ATOM 7088 N N . PRO B 1 439 ? 35.396 102.933 50.870 1.00 80.46 889 PRO B N 1
ATOM 7089 C CA . PRO B 1 439 ? 35.968 104.198 51.350 1.00 80.46 889 PRO B CA 1
ATOM 7090 C C . PRO B 1 439 ? 35.981 104.239 52.881 1.00 80.46 889 PRO B C 1
ATOM 7091 O O . PRO B 1 439 ? 37.000 104.572 53.504 1.00 80.46 889 PRO B O 1
ATOM 7095 N N . ALA B 1 440 ? 34.832 103.905 53.471 1.00 54.78 890 ALA B N 1
ATOM 7096 C CA . ALA B 1 440 ? 34.688 103.874 54.916 1.00 54.78 890 ALA B CA 1
ATOM 7097 C C . ALA B 1 440 ? 35.843 103.045 55.442 1.00 54.78 890 ALA B C 1
ATOM 7098 O O . ALA B 1 440 ? 36.636 103.509 56.257 1.00 54.78 890 ALA B O 1
ATOM 7100 N N . MET B 1 441 ? 35.939 101.817 54.947 1.00 37.00 891 MET B N 1
ATOM 7101 C CA . MET B 1 441 ? 37.007 100.901 55.347 1.00 37.00 891 MET B CA 1
ATOM 7102 C C . MET B 1 441 ? 38.398 101.566 55.227 1.00 37.00 891 MET B C 1
ATOM 7103 O O . MET B 1 441 ? 39.262 101.396 56.095 1.00 37.00 891 MET B O 1
ATOM 7108 N N . LEU B 1 442 ? 38.611 102.342 54.170 1.00 52.82 892 LEU B N 1
ATOM 7109 C CA . LEU B 1 442 ? 39.906 102.979 53.984 1.00 52.82 892 LEU B CA 1
ATOM 7110 C C . LEU B 1 442 ? 40.264 104.051 55.001 1.00 52.82 892 LEU B C 1
ATOM 7111 O O . LEU B 1 442 ? 41.451 104.251 55.269 1.00 52.82 892 LEU B O 1
ATOM 7116 N N . THR B 1 443 ? 39.265 104.731 55.575 1.00 41.08 893 THR B N 1
ATOM 7117 C CA . THR B 1 443 ? 39.562 105.789 56.561 1.00 41.08 893 THR B CA 1
ATOM 7118 C C . THR B 1 443 ? 40.583 105.312 57.610 1.00 41.08 893 THR B C 1
ATOM 7119 O O . THR B 1 443 ? 41.359 106.109 58.156 1.00 41.08 893 THR B O 1
ATOM 7123 N N . LEU B 1 444 ? 40.593 104.000 57.854 1.00 51.24 894 LEU B N 1
ATOM 7124 C CA . LEU B 1 444 ? 41.516 103.402 58.814 1.00 51.24 894 LEU B CA 1
ATOM 7125 C C . LEU B 1 444 ? 42.956 103.779 58.499 1.00 51.24 894 LEU B C 1
ATOM 7126 O O . LEU B 1 444 ? 43.871 103.380 59.215 1.00 51.24 894 LEU B O 1
ATOM 7131 N N . GLN B 1 445 ? 43.179 104.529 57.429 1.00 54.14 895 GLN B N 1
ATOM 7132 C CA . GLN B 1 445 ? 44.547 104.904 57.127 1.00 54.14 895 GLN B CA 1
ATOM 7133 C C . GLN B 1 445 ? 45.018 105.853 58.232 1.00 54.14 895 GLN B C 1
ATOM 7134 O O . GLN B 1 445 ? 46.211 105.910 58.552 1.00 54.14 895 GLN B O 1
ATOM 7140 N N . VAL B 1 446 ? 44.070 106.577 58.823 1.00 35.50 896 VAL B N 1
ATOM 7141 C CA . VAL B 1 446 ? 44.384 107.537 59.879 1.00 35.50 896 VAL B CA 1
ATOM 7142 C C . VAL B 1 446 ? 45.200 106.978 61.050 1.00 35.50 896 VAL B C 1
ATOM 7143 O O . VAL B 1 446 ? 46.180 107.598 61.481 1.00 35.50 896 VAL B O 1
ATOM 7147 N N . LEU B 1 447 ? 44.784 105.813 61.553 1.00 57.66 897 LEU B N 1
ATOM 7148 C CA . LEU B 1 447 ? 45.423 105.156 62.695 1.00 57.66 897 LEU B CA 1
ATOM 7149 C C . LEU B 1 447 ? 46.936 105.245 62.747 1.00 57.66 897 LEU B C 1
ATOM 7150 O O . LEU B 1 447 ? 47.522 105.266 63.827 1.00 57.66 897 LEU B O 1
ATOM 7155 N N . ALA B 1 448 ? 47.582 105.250 61.592 1.00 45.79 898 ALA B N 1
ATOM 7156 C CA . ALA B 1 448 ? 49.033 105.351 61.574 1.00 45.79 898 ALA B CA 1
ATOM 7157 C C . ALA B 1 448 ? 49.454 106.726 62.113 1.00 45.79 898 ALA B C 1
ATOM 7158 O O . ALA B 1 448 ? 50.526 106.874 62.712 1.00 45.79 898 ALA B O 1
ATOM 7160 N N . HIS B 1 449 ? 48.603 107.726 61.907 1.00 81.65 899 HIS B N 1
ATOM 7161 C CA . HIS B 1 449 ? 48.898 109.077 62.364 1.00 81.65 899 HIS B CA 1
ATOM 7162 C C . HIS B 1 449 ? 48.666 109.330 63.859 1.00 81.65 899 HIS B C 1
ATOM 7163 O O . HIS B 1 449 ? 49.485 109.981 64.516 1.00 81.65 899 HIS B O 1
ATOM 7170 N N . ASN B 1 450 ? 47.559 108.818 64.397 1.00 57.17 900 ASN B N 1
ATOM 7171 C CA . ASN B 1 450 ? 47.226 109.023 65.803 1.00 57.17 900 ASN B CA 1
ATOM 7172 C C . ASN B 1 450 ? 46.898 107.705 66.493 1.00 57.17 900 ASN B C 1
ATOM 7173 O O . ASN B 1 450 ? 45.767 107.226 66.428 1.00 57.17 900 ASN B O 1
ATOM 7178 N N . MET B 1 451 ? 47.875 107.117 67.169 1.00 77.25 901 MET B N 1
ATOM 7179 C CA . MET B 1 451 ? 47.619 105.847 67.824 1.00 77.25 901 MET B CA 1
ATOM 7180 C C . MET B 1 451 ? 48.059 105.744 69.280 1.00 77.25 901 MET B C 1
ATOM 7181 O O . MET B 1 451 ? 48.847 106.559 69.771 1.00 77.25 901 MET B O 1
ATOM 7186 N N . ALA B 1 452 ? 47.514 104.732 69.958 1.00 66.30 902 ALA B N 1
ATOM 7187 C CA . ALA B 1 452 ? 47.816 104.432 71.356 1.00 66.30 902 ALA B CA 1
ATOM 7188 C C . ALA B 1 452 ? 48.598 103.118 71.378 1.00 66.30 902 ALA B C 1
ATOM 7189 O O . ALA B 1 452 ? 48.182 102.139 70.745 1.00 66.30 902 ALA B O 1
ATOM 7191 N N . GLU B 1 453 ? 49.710 103.090 72.118 1.00 64.27 903 GLU B N 1
ATOM 7192 C CA . GLU B 1 453 ? 50.575 101.906 72.177 1.00 64.27 903 GLU B CA 1
ATOM 7193 C C . GLU B 1 453 ? 50.284 100.823 73.213 1.00 64.27 903 GLU B C 1
ATOM 7194 O O . GLU B 1 453 ? 49.914 99.698 72.866 1.00 64.27 903 GLU B O 1
ATOM 7200 N N . ARG B 1 454 ? 50.454 101.165 74.482 1.00 102.65 904 ARG B N 1
ATOM 7201 C CA . ARG B 1 454 ? 50.267 100.215 75.571 1.00 102.65 904 ARG B CA 1
ATOM 7202 C C . ARG B 1 454 ? 49.155 100.534 76.572 1.00 102.65 904 ARG B C 1
ATOM 7203 O O . ARG B 1 454 ? 48.903 101.697 76.899 1.00 102.65 904 ARG B O 1
ATOM 7211 N N . THR B 1 455 ? 48.505 99.480 77.059 1.00 52.33 905 THR B N 1
ATOM 7212 C CA . THR B 1 455 ? 47.447 99.593 78.070 1.00 52.33 905 THR B CA 1
ATOM 7213 C C . THR B 1 455 ? 48.126 99.431 79.443 1.00 52.33 905 THR B C 1
ATOM 7214 O O . THR B 1 455 ? 48.610 98.346 79.781 1.00 52.33 905 THR B O 1
ATOM 7218 N N . THR B 1 456 ? 48.167 100.505 80.227 1.00 97.02 906 THR B N 1
ATOM 7219 C CA . THR B 1 456 ? 48.842 100.457 81.523 1.00 97.02 906 THR B CA 1
ATOM 7220 C C . THR B 1 456 ? 47.965 100.240 82.748 1.00 97.02 906 THR B C 1
ATOM 7221 O O . THR B 1 456 ? 46.871 100.800 82.850 1.00 97.02 906 THR B O 1
ATOM 7225 N N . ALA B 1 457 ? 48.475 99.442 83.687 1.00 84.35 907 ALA B N 1
ATOM 7226 C CA . ALA B 1 457 ? 47.767 99.134 84.937 1.00 84.35 907 ALA B CA 1
ATOM 7227 C C . ALA B 1 457 ? 47.988 100.263 85.951 1.00 84.35 907 ALA B C 1
ATOM 7228 O O . ALA B 1 457 ? 49.124 100.598 86.300 1.00 84.35 907 ALA B O 1
ATOM 7230 N N . LEU B 1 458 ? 46.900 100.842 86.437 1.00 71.04 908 LEU B N 1
ATOM 7231 C CA . LEU B 1 458 ? 47.008 101.948 87.373 1.00 71.04 908 LEU B CA 1
ATOM 7232 C C . LEU B 1 458 ? 46.538 101.655 88.800 1.00 71.04 908 LEU B C 1
ATOM 7233 O O . LEU B 1 458 ? 45.401 101.228 89.019 1.00 71.04 908 LEU B O 1
ATOM 7238 N N . LEU B 1 459 ? 47.427 101.882 89.765 1.00 59.21 909 LEU B N 1
ATOM 7239 C CA . LEU B 1 459 ? 47.100 101.684 91.176 1.00 59.21 909 LEU B CA 1
ATOM 7240 C C . LEU B 1 459 ? 47.319 103.005 91.880 1.00 59.21 909 LEU B C 1
ATOM 7241 O O . LEU B 1 459 ? 48.458 103.444 92.044 1.00 59.21 909 LEU B O 1
ATOM 7246 N N . CYS B 1 460 ? 46.234 103.648 92.281 1.00 58.48 910 CYS B N 1
ATOM 7247 C CA . CYS B 1 460 ? 46.345 104.928 92.975 1.00 58.48 910 CYS B CA 1
ATOM 7248 C C . CYS B 1 460 ? 45.828 104.795 94.416 1.00 58.48 910 CYS B C 1
ATOM 7249 O O . CYS B 1 460 ? 45.293 103.743 94.786 1.00 58.48 910 CYS B O 1
ATOM 7252 N N . SER B 1 461 ? 45.996 105.840 95.230 1.00 82.60 911 SER B N 1
ATOM 7253 C CA . SER B 1 461 ? 45.541 105.786 96.620 1.00 82.60 911 SER B CA 1
ATOM 7254 C C . SER B 1 461 ? 45.654 107.094 97.389 1.00 82.60 911 SER B C 1
ATOM 7255 O O . SER B 1 461 ? 46.166 108.094 96.879 1.00 82.60 911 SER B O 1
ATOM 7258 N N . ALA B 1 462 ? 45.175 107.059 98.632 1.00 64.29 912 ALA B N 1
ATOM 7259 C CA . ALA B 1 462 ? 45.207 108.214 99.526 1.00 64.29 912 ALA B CA 1
ATOM 7260 C C . ALA B 1 462 ? 44.458 107.967 100.844 1.00 64.29 912 ALA B C 1
ATOM 7261 O O . ALA B 1 462 ? 43.677 107.007 100.975 1.00 64.29 912 ALA B O 1
ATOM 7263 N N . ALA B 1 463 ? 44.722 108.839 101.819 1.00 66.02 913 ALA B N 1
ATOM 7264 C CA . ALA B 1 463 ? 44.071 108.782 103.121 1.00 66.02 913 ALA B CA 1
ATOM 7265 C C . ALA B 1 463 ? 42.752 109.537 102.945 1.00 66.02 913 ALA B C 1
ATOM 7266 O O . ALA B 1 463 ? 42.631 110.396 102.067 1.00 66.02 913 ALA B O 1
ATOM 7268 N N . PRO B 1 464 ? 41.746 109.220 103.771 1.00 85.09 914 PRO B N 1
ATOM 7269 C CA . PRO B 1 464 ? 40.404 109.829 103.748 1.00 85.09 914 PRO B CA 1
ATOM 7270 C C . PRO B 1 464 ? 40.338 111.358 103.802 1.00 85.09 914 PRO B C 1
ATOM 7271 O O . PRO B 1 464 ? 41.252 112.011 104.304 1.00 85.09 914 PRO B O 1
ATOM 7275 N N . ASP B 1 465 ? 39.241 111.918 103.291 1.00 161.69 915 ASP B N 1
ATOM 7276 C CA . ASP B 1 465 ? 39.038 113.371 103.268 1.00 161.69 915 ASP B CA 1
ATOM 7277 C C . ASP B 1 465 ? 38.659 113.967 104.626 1.00 161.69 915 ASP B C 1
ATOM 7278 O O . ASP B 1 465 ? 39.533 114.275 105.438 1.00 161.69 915 ASP B O 1
ATOM 7283 N N . ALA B 1 466 ? 37.358 114.139 104.860 1.00 134.09 916 ALA B N 1
ATOM 7284 C CA . ALA B 1 466 ? 36.855 114.697 106.115 1.00 134.09 916 ALA B CA 1
ATOM 7285 C C . ALA B 1 466 ? 37.049 113.706 107.260 1.00 134.09 916 ALA B C 1
ATOM 7286 O O . ALA B 1 466 ? 36.189 113.556 108.131 1.00 134.09 916 ALA B O 1
ATOM 7288 N N . GLY B 1 467 ? 38.189 113.027 107.241 1.00 141.73 917 GLY B N 1
ATOM 7289 C CA . GLY B 1 467 ? 38.501 112.064 108.276 1.00 141.73 917 GLY B CA 1
ATOM 7290 C C . GLY B 1 467 ? 39.891 112.323 108.819 1.00 141.73 917 GLY B C 1
ATOM 7291 O O . GLY B 1 467 ? 40.882 112.202 108.097 1.00 141.73 917 GLY B O 1
ATOM 7292 N N . THR B 1 470 ? 38.243 111.702 112.819 1.00 116.58 920 THR B N 1
ATOM 7293 C CA . THR B 1 470 ? 38.657 110.317 112.628 1.00 116.58 920 THR B CA 1
ATOM 7294 C C . THR B 1 470 ? 40.097 110.136 113.097 1.00 116.58 920 THR B C 1
ATOM 7295 O O . THR B 1 470 ? 41.030 110.545 112.412 1.00 116.58 920 THR B O 1
ATOM 7299 N N . ALA B 1 471 ? 40.278 109.533 114.267 1.00 122.93 921 ALA B N 1
ATOM 7300 C CA . ALA B 1 471 ? 41.619 109.311 114.796 1.00 122.93 921 ALA B CA 1
ATOM 7301 C C . ALA B 1 471 ? 42.180 107.998 114.268 1.00 122.93 921 ALA B C 1
ATOM 7302 O O . ALA B 1 471 ? 43.113 107.437 114.841 1.00 122.93 921 ALA B O 1
ATOM 7304 N N . ASN B 1 475 ? 45.413 105.607 108.925 1.00 148.57 925 ASN B N 1
ATOM 7305 C CA . ASN B 1 475 ? 46.553 104.714 109.043 1.00 148.57 925 ASN B CA 1
ATOM 7306 C C . ASN B 1 475 ? 46.445 103.570 108.136 1.00 148.57 925 ASN B C 1
ATOM 7307 O O . ASN B 1 475 ? 47.393 102.911 107.848 1.00 148.57 925 ASN B O 1
ATOM 7312 N N . MET B 1 476 ? 45.384 103.549 107.442 1.00 134.11 926 MET B N 1
ATOM 7313 C CA . MET B 1 476 ? 45.074 102.538 106.499 1.00 134.11 926 MET B CA 1
ATOM 7314 C C . MET B 1 476 ? 44.528 103.393 105.394 1.00 134.11 926 MET B C 1
ATOM 7315 O O . MET B 1 476 ? 43.524 104.086 105.596 1.00 134.11 926 MET B O 1
ATOM 7320 N N . ARG B 1 477 ? 45.138 103.374 104.237 1.00 77.44 927 ARG B N 1
ATOM 7321 C CA . ARG B 1 477 ? 44.740 104.251 103.142 1.00 77.44 927 ARG B CA 1
ATOM 7322 C C . ARG B 1 477 ? 43.875 103.519 102.127 1.00 77.44 927 ARG B C 1
ATOM 7323 O O . ARG B 1 477 ? 43.937 102.295 101.995 1.00 77.44 927 ARG B O 1
ATOM 7331 N N . ILE B 1 478 ? 43.054 104.285 101.423 1.00 51.12 928 ILE B N 1
ATOM 7332 C CA . ILE B 1 478 ? 42.156 103.724 100.431 1.00 51.12 928 ILE B CA 1
ATOM 7333 C C . ILE B 1 478 ? 42.870 103.386 99.128 1.00 51.12 928 ILE B C 1
ATOM 7334 O O . ILE B 1 478 ? 43.650 104.187 98.607 1.00 51.12 928 ILE B O 1
ATOM 7339 N N . PHE B 1 479 ? 42.600 102.197 98.602 1.00 52.14 929 PHE B N 1
ATOM 7340 C CA . PHE B 1 479 ? 43.219 101.772 97.357 1.00 52.14 929 PHE B CA 1
ATOM 7341 C C . PHE B 1 479 ? 42.219 101.553 96.252 1.00 52.14 929 PHE B C 1
ATOM 7342 O O . PHE B 1 479 ? 41.169 100.938 96.466 1.00 52.14 929 PHE B O 1
ATOM 7350 N N . ASP B 1 480 ? 42.562 102.043 95.063 1.00 64.17 930 ASP B N 1
ATOM 7351 C CA . ASP B 1 480 ? 41.702 101.900 93.897 1.00 64.17 930 ASP B CA 1
ATOM 7352 C C . ASP B 1 480 ? 42.507 101.610 92.640 1.00 64.17 930 ASP B C 1
ATOM 7353 O O . ASP B 1 480 ? 43.579 102.188 92.425 1.00 64.17 930 ASP B O 1
ATOM 7358 N N . GLY B 1 481 ? 41.988 100.693 91.826 1.00 68.68 931 GLY B N 1
ATOM 7359 C CA . GLY B 1 481 ? 42.651 100.327 90.588 1.00 68.68 931 GLY B CA 1
ATOM 7360 C C . GLY B 1 481 ? 42.018 101.003 89.385 1.00 68.68 931 GLY B C 1
ATOM 7361 O O . GLY B 1 481 ? 40.986 101.668 89.501 1.00 68.68 931 GLY B O 1
ATOM 7362 N N . ALA B 1 482 ? 42.642 100.833 88.226 1.00 64.44 932 ALA B N 1
ATOM 7363 C CA . ALA B 1 482 ? 42.146 101.423 86.991 1.00 64.44 932 ALA B CA 1
ATOM 7364 C C . ALA B 1 482 ? 43.097 101.092 85.854 1.00 64.44 932 ALA B C 1
ATOM 7365 O O . ALA B 1 482 ? 44.279 100.825 86.076 1.00 64.44 932 ALA B O 1
ATOM 7367 N N . LEU B 1 483 ? 42.572 101.107 84.634 1.00 66.51 933 LEU B N 1
ATOM 7368 C CA . LEU B 1 483 ? 43.368 100.823 83.457 1.00 66.51 933 LEU B CA 1
ATOM 7369 C C . LEU B 1 483 ? 43.439 102.040 82.551 1.00 66.51 933 LEU B C 1
ATOM 7370 O O . LEU B 1 483 ? 42.438 102.736 82.337 1.00 66.51 933 LEU B O 1
ATOM 7375 N N . HIS B 1 484 ? 44.637 102.304 82.040 1.00 75.16 934 HIS B N 1
ATOM 7376 C CA . HIS B 1 484 ? 44.855 103.423 81.145 1.00 75.16 934 HIS B CA 1
ATOM 7377 C C . HIS B 1 484 ? 44.185 103.091 79.821 1.00 75.16 934 HIS B C 1
ATOM 7378 O O . HIS B 1 484 ? 43.022 103.435 79.578 1.00 75.16 934 HIS B O 1
ATOM 7385 N N . ALA B 1 485 ? 44.913 102.403 78.957 1.00 53.43 935 ALA B N 1
ATOM 7386 C CA . ALA B 1 485 ? 44.329 102.045 77.685 1.00 53.43 935 ALA B CA 1
ATOM 7387 C C . ALA B 1 485 ? 43.617 100.711 77.839 1.00 53.43 935 ALA B C 1
ATOM 7388 O O . ALA B 1 485 ? 44.162 99.671 77.492 1.00 53.43 935 ALA B O 1
ATOM 7390 N N . GLY B 1 486 ? 42.400 100.729 78.363 1.00 34.22 936 GLY B N 1
ATOM 7391 C CA . GLY B 1 486 ? 41.688 99.469 78.532 1.00 34.22 936 GLY B CA 1
ATOM 7392 C C . GLY B 1 486 ? 40.237 99.577 78.107 1.00 34.22 936 GLY B C 1
ATOM 7393 O O . GLY B 1 486 ? 39.704 100.689 78.001 1.00 34.22 936 GLY B O 1
ATOM 7394 N N . ILE B 1 487 ? 39.584 98.447 77.850 1.00 24.67 937 ILE B N 1
ATOM 7395 C CA . ILE B 1 487 ? 38.180 98.510 77.443 1.00 24.67 937 ILE B CA 1
ATOM 7396 C C . ILE B 1 487 ? 37.330 97.472 78.184 1.00 24.67 937 ILE B C 1
ATOM 7397 O O . ILE B 1 487 ? 37.836 96.431 78.635 1.00 24.67 937 ILE B O 1
ATOM 7402 N N . LEU B 1 488 ? 36.036 97.747 78.300 1.00 32.03 938 LEU B N 1
ATOM 7403 C CA . LEU B 1 488 ? 35.157 96.837 79.000 1.00 32.03 938 LEU B CA 1
ATOM 7404 C C . LEU B 1 488 ? 34.509 95.756 78.118 1.00 32.03 938 LEU B C 1
ATOM 7405 O O . LEU B 1 488 ? 33.568 96.037 77.376 1.00 32.03 938 LEU B O 1
ATOM 7410 N N . LEU B 1 489 ? 35.000 94.521 78.189 1.00 12.50 939 LEU B N 1
ATOM 7411 C CA . LEU B 1 489 ? 34.396 93.421 77.408 1.00 12.50 939 LEU B CA 1
ATOM 7412 C C . LEU B 1 489 ? 32.967 93.146 77.950 1.00 12.50 939 LEU B C 1
ATOM 7413 O O . LEU B 1 489 ? 32.811 92.555 79.024 1.00 12.50 939 LEU B O 1
ATOM 7418 N N . MET B 1 490 ? 31.938 93.534 77.198 1.00 55.63 940 MET B N 1
ATOM 7419 C CA . MET B 1 490 ? 30.498 93.415 77.674 1.00 55.63 940 MET B CA 1
ATOM 7420 C C . MET B 1 490 ? 29.868 92.037 78.030 1.00 55.63 940 MET B C 1
ATOM 7421 O O . MET B 1 490 ? 29.863 91.619 79.186 1.00 55.63 940 MET B O 1
ATOM 7426 N N . ALA B 1 491 ? 29.406 91.365 76.983 1.00 55.51 941 ALA B N 1
ATOM 7427 C CA . ALA B 1 491 ? 28.855 90.035 77.110 1.00 55.51 941 ALA B CA 1
ATOM 7428 C C . ALA B 1 491 ? 30.117 89.201 76.931 1.00 55.51 941 ALA B C 1
ATOM 7429 O O . ALA B 1 491 ? 31.154 89.733 76.512 1.00 55.51 941 ALA B O 1
ATOM 7431 N N . PRO B 1 492 ? 30.067 87.905 77.281 1.00 61.08 942 PRO B N 1
ATOM 7432 C CA . PRO B 1 492 ? 31.238 87.036 77.132 1.00 61.08 942 PRO B CA 1
ATOM 7433 C C . PRO B 1 492 ? 31.125 86.323 75.788 1.00 61.08 942 PRO B C 1
ATOM 7434 O O . PRO B 1 492 ? 30.223 85.502 75.588 1.00 61.08 942 PRO B O 1
ATOM 7438 N N . GLN B 1 493 ? 32.021 86.654 74.860 1.00 64.40 943 GLN B N 1
ATOM 7439 C CA . GLN B 1 493 ? 32.000 86.044 73.525 1.00 64.40 943 GLN B CA 1
ATOM 7440 C C . GLN B 1 493 ? 32.343 84.556 73.594 1.00 64.40 943 GLN B C 1
ATOM 7441 O O . GLN B 1 493 ? 32.977 84.105 74.548 1.00 64.40 943 GLN B O 1
ATOM 7447 N N . HIS B 1 494 ? 31.926 83.799 72.581 1.00 80.02 944 HIS B N 1
ATOM 7448 C CA . HIS B 1 494 ? 32.196 82.364 72.541 1.00 80.02 944 HIS B CA 1
ATOM 7449 C C . HIS B 1 494 ? 33.638 82.032 72.914 1.00 80.02 944 HIS B C 1
ATOM 7450 O O . HIS B 1 494 ? 34.552 82.174 72.096 1.00 80.02 944 HIS B O 1
ATOM 7457 N N . GLY B 1 502 ? 41.998 85.221 73.875 1.00 159.91 952 GLY B N 1
ATOM 7458 C CA . GLY B 1 502 ? 43.112 86.094 74.204 1.00 159.91 952 GLY B CA 1
ATOM 7459 C C . GLY B 1 502 ? 43.812 86.653 72.974 1.00 159.91 952 GLY B C 1
ATOM 7460 O O . GLY B 1 502 ? 44.903 87.218 73.077 1.00 159.91 952 GLY B O 1
ATOM 7461 N N . ASP B 1 503 ? 43.183 86.497 71.810 1.00 77.53 953 ASP B N 1
ATOM 7462 C CA . ASP B 1 503 ? 43.745 86.983 70.552 1.00 77.53 953 ASP B CA 1
ATOM 7463 C C . ASP B 1 503 ? 44.168 88.449 70.640 1.00 77.53 953 ASP B C 1
ATOM 7464 O O . ASP B 1 503 ? 45.363 88.753 70.669 1.00 77.53 953 ASP B O 1
ATOM 7469 N N . TYR B 1 504 ? 43.190 89.351 70.695 1.00 67.21 954 TYR B N 1
ATOM 7470 C CA . TYR B 1 504 ? 43.477 90.783 70.757 1.00 67.21 954 TYR B CA 1
ATOM 7471 C C . TYR B 1 504 ? 43.414 91.377 72.161 1.00 67.21 954 TYR B C 1
ATOM 7472 O O . TYR B 1 504 ? 44.234 92.228 72.530 1.00 67.21 954 TYR B O 1
ATOM 7481 N N . PHE B 1 505 ? 42.429 90.929 72.934 1.00 57.51 955 PHE B N 1
ATOM 7482 C CA . PHE B 1 505 ? 42.208 91.435 74.282 1.00 57.51 955 PHE B CA 1
ATOM 7483 C C . PHE B 1 505 ? 42.469 90.426 75.378 1.00 57.51 955 PHE B C 1
ATOM 7484 O O . PHE B 1 505 ? 42.198 89.235 75.211 1.00 57.51 955 PHE B O 1
ATOM 7492 N N . TYR B 1 506 ? 42.974 90.909 76.511 1.00 36.18 956 TYR B N 1
ATOM 7493 C CA . TYR B 1 506 ? 43.246 90.023 77.652 1.00 36.18 956 TYR B CA 1
ATOM 7494 C C . TYR B 1 506 ? 42.522 90.471 78.937 1.00 36.18 956 TYR B C 1
ATOM 7495 O O . TYR B 1 506 ? 42.627 91.631 79.354 1.00 36.18 956 TYR B O 1
ATOM 7504 N N . PRO B 1 507 ? 41.757 89.554 79.564 1.00 54.85 957 PRO B N 1
ATOM 7505 C CA . PRO B 1 507 ? 41.016 89.858 80.795 1.00 54.85 957 PRO B CA 1
ATOM 7506 C C . PRO B 1 507 ? 41.959 90.347 81.882 1.00 54.85 957 PRO B C 1
ATOM 7507 O O . PRO B 1 507 ? 43.067 89.824 82.029 1.00 54.85 957 PRO B O 1
ATOM 7511 N N . LEU B 1 508 ? 41.516 91.349 82.633 1.00 48.94 958 LEU B N 1
ATOM 7512 C CA . LEU B 1 508 ? 42.305 91.918 83.726 1.00 48.94 958 LEU B CA 1
ATOM 7513 C C . LEU B 1 508 ? 41.388 92.852 84.519 1.00 48.94 958 LEU B C 1
ATOM 7514 O O . LEU B 1 508 ? 41.452 94.078 84.360 1.00 48.94 958 LEU B O 1
ATOM 7519 N N . PRO B 1 509 ? 40.520 92.286 85.386 1.00 50.99 959 PRO B N 1
ATOM 7520 C CA . PRO B 1 509 ? 39.575 93.062 86.203 1.00 50.99 959 PRO B CA 1
ATOM 7521 C C . PRO B 1 509 ? 40.257 94.046 87.149 1.00 50.99 959 PRO B C 1
ATOM 7522 O O . PRO B 1 509 ? 41.152 93.670 87.907 1.00 50.99 959 PRO B O 1
ATOM 7526 N N . VAL B 1 510 ? 39.838 95.305 87.109 1.00 47.49 960 VAL B N 1
ATOM 7527 C CA . VAL B 1 510 ? 40.418 96.302 87.997 1.00 47.49 960 VAL B CA 1
ATOM 7528 C C . VAL B 1 510 ? 39.586 96.403 89.256 1.00 47.49 960 VAL B C 1
ATOM 7529 O O . VAL B 1 510 ? 40.015 97.006 90.240 1.00 47.49 960 VAL B O 1
ATOM 7533 N N . HIS B 1 511 ? 38.397 95.810 89.235 1.00 24.00 961 HIS B N 1
ATOM 7534 C CA . HIS B 1 511 ? 37.526 95.917 90.391 1.00 24.00 961 HIS B CA 1
ATOM 7535 C C . HIS B 1 511 ? 36.383 94.895 90.440 1.00 24.00 961 HIS B C 1
ATOM 7536 O O . HIS B 1 511 ? 35.760 94.584 89.415 1.00 24.00 961 HIS B O 1
ATOM 7543 N N . ALA B 1 512 ? 36.115 94.383 91.640 1.00 50.07 962 ALA B N 1
ATOM 7544 C CA . ALA B 1 512 ? 35.071 93.384 91.842 1.00 50.07 962 ALA B CA 1
ATOM 7545 C C . ALA B 1 512 ? 33.860 93.627 90.949 1.00 50.07 962 ALA B C 1
ATOM 7546 O O . ALA B 1 512 ? 33.277 92.685 90.417 1.00 50.07 962 ALA B O 1
ATOM 7548 N N . LEU B 1 513 ? 33.498 94.893 90.770 1.00 35.06 963 LEU B N 1
ATOM 7549 C CA . LEU B 1 513 ? 32.344 95.254 89.955 1.00 35.06 963 LEU B CA 1
ATOM 7550 C C . LEU B 1 513 ? 32.380 94.738 88.507 1.00 35.06 963 LEU B C 1
ATOM 7551 O O . LEU B 1 513 ? 31.327 94.457 87.901 1.00 35.06 963 LEU B O 1
ATOM 7556 N N . PHE B 1 514 ? 33.592 94.612 87.963 1.00 53.90 964 PHE B N 1
ATOM 7557 C CA . PHE B 1 514 ? 33.802 94.138 86.595 1.00 53.90 964 PHE B CA 1
ATOM 7558 C C . PHE B 1 514 ? 34.792 92.981 86.596 1.00 53.90 964 PHE B C 1
ATOM 7559 O O . PHE B 1 514 ? 36.008 93.209 86.586 1.00 53.90 964 PHE B O 1
ATOM 7567 N N . ALA B 1 515 ? 34.294 91.757 86.631 1.00 51.42 965 ALA B N 1
ATOM 7568 C CA . ALA B 1 515 ? 35.210 90.631 86.639 1.00 51.42 965 ALA B CA 1
ATOM 7569 C C . ALA B 1 515 ? 34.466 89.335 86.388 1.00 51.42 965 ALA B C 1
ATOM 7570 O O . ALA B 1 515 ? 34.786 88.300 86.982 1.00 51.42 965 ALA B O 1
ATOM 7572 N N . GLY B 1 516 ? 33.421 89.369 85.518 1.00 42.43 966 GLY B N 1
ATOM 7573 C CA . GLY B 1 516 ? 32.629 88.192 85.208 1.00 42.43 966 GLY B CA 1
ATOM 7574 C C . GLY B 1 516 ? 33.455 86.920 85.171 1.00 42.43 966 GLY B C 1
ATOM 7575 O O . GLY B 1 516 ? 34.533 86.877 84.572 1.00 42.43 966 GLY B O 1
ATOM 7576 N N . ALA B 1 517 ? 32.955 85.881 85.826 1.00 65.85 967 ALA B N 1
ATOM 7577 C CA . ALA B 1 517 ? 33.661 84.610 85.867 1.00 65.85 967 ALA B CA 1
ATOM 7578 C C . ALA B 1 517 ? 34.039 84.196 84.464 1.00 65.85 967 ALA B C 1
ATOM 7579 O O . ALA B 1 517 ? 35.220 84.034 84.146 1.00 65.85 967 ALA B O 1
ATOM 7581 N N . ASP B 1 518 ? 33.012 84.047 83.633 1.00 35.16 968 ASP B N 1
ATOM 7582 C CA . ASP B 1 518 ? 33.160 83.627 82.246 1.00 35.16 968 ASP B CA 1
ATOM 7583 C C . ASP B 1 518 ? 34.366 84.206 81.509 1.00 35.16 968 ASP B C 1
ATOM 7584 O O . ASP B 1 518 ? 35.128 83.459 80.882 1.00 35.16 968 ASP B O 1
ATOM 7589 N N . HIS B 1 519 ? 34.564 85.517 81.587 1.00 44.31 969 HIS B N 1
ATOM 7590 C CA . HIS B 1 519 ? 35.702 86.109 80.901 1.00 44.31 969 HIS B CA 1
ATOM 7591 C C . HIS B 1 519 ? 37.022 85.626 81.477 1.00 44.31 969 HIS B C 1
ATOM 7592 O O . HIS B 1 519 ? 37.924 85.253 80.730 1.00 44.31 969 HIS B O 1
ATOM 7599 N N . VAL B 1 520 ? 37.132 85.613 82.802 1.00 54.05 970 VAL B N 1
ATOM 7600 C CA . VAL B 1 520 ? 38.372 85.193 83.455 1.00 54.05 970 VAL B CA 1
ATOM 7601 C C . VAL B 1 520 ? 38.571 83.676 83.505 1.00 54.05 970 VAL B C 1
ATOM 7602 O O . VAL B 1 520 ? 39.689 83.179 83.335 1.00 54.05 970 VAL B O 1
ATOM 7606 N N . ALA B 1 521 ? 37.482 82.954 83.744 1.00 66.06 971 ALA B N 1
ATOM 7607 C CA . ALA B 1 521 ? 37.522 81.504 83.835 1.00 66.06 971 ALA B CA 1
ATOM 7608 C C . ALA B 1 521 ? 37.805 80.846 82.490 1.00 66.06 971 ALA B C 1
ATOM 7609 O O . ALA B 1 521 ? 38.517 79.841 82.418 1.00 66.06 971 ALA B O 1
ATOM 7611 N N . ASN B 1 522 ? 37.244 81.402 81.423 1.00 62.68 972 ASN B N 1
ATOM 7612 C CA . ASN B 1 522 ? 37.474 80.838 80.103 1.00 62.68 972 ASN B CA 1
ATOM 7613 C C . ASN B 1 522 ? 38.684 81.472 79.439 1.00 62.68 972 ASN B C 1
ATOM 7614 O O . ASN B 1 522 ? 38.865 81.333 78.234 1.00 62.68 972 ASN B O 1
ATOM 7619 N N . ALA B 1 523 ? 39.508 82.170 80.218 1.00 69.42 973 ALA B N 1
ATOM 7620 C CA . ALA B 1 523 ? 40.704 82.824 79.683 1.00 69.42 973 ALA B CA 1
ATOM 7621 C C . ALA B 1 523 ? 41.698 81.772 79.182 1.00 69.42 973 ALA B C 1
ATOM 7622 O O . ALA B 1 523 ? 41.501 80.572 79.393 1.00 69.42 973 ALA B O 1
ATOM 7624 N N . PRO B 1 524 ? 42.781 82.206 78.513 1.00 106.63 974 PRO B N 1
ATOM 7625 C CA . PRO B 1 524 ? 43.790 81.276 77.991 1.00 106.63 974 PRO B CA 1
ATOM 7626 C C . PRO B 1 524 ? 44.457 80.336 79.010 1.00 106.63 974 PRO B C 1
ATOM 7627 O O . PRO B 1 524 ? 44.218 79.125 78.995 1.00 106.63 974 PRO B O 1
ATOM 7631 N N . ASN B 1 525 ? 45.292 80.887 79.888 1.00 109.01 975 ASN B N 1
ATOM 7632 C CA . ASN B 1 525 ? 45.989 80.076 80.886 1.00 109.01 975 ASN B CA 1
ATOM 7633 C C . ASN B 1 525 ? 45.301 80.104 82.243 1.00 109.01 975 ASN B C 1
ATOM 7634 O O . ASN B 1 525 ? 45.900 80.513 83.237 1.00 109.01 975 ASN B O 1
ATOM 7639 N N . PHE B 1 526 ? 44.054 79.663 82.305 1.00 92.00 976 PHE B N 1
ATOM 7640 C CA . PHE B 1 526 ? 43.357 79.684 83.579 1.00 92.00 976 PHE B CA 1
ATOM 7641 C C . PHE B 1 526 ? 43.429 78.351 84.326 1.00 92.00 976 PHE B C 1
ATOM 7642 O O . PHE B 1 526 ? 42.888 77.350 83.853 1.00 92.00 976 PHE B O 1
ATOM 7650 N N . PRO B 1 527 ? 44.087 78.326 85.511 1.00 90.18 977 PRO B N 1
ATOM 7651 C CA . PRO B 1 527 ? 44.230 77.114 86.336 1.00 90.18 977 PRO B CA 1
ATOM 7652 C C . PRO B 1 527 ? 42.879 76.427 86.542 1.00 90.18 977 PRO B C 1
ATOM 7653 O O . PRO B 1 527 ? 42.031 76.923 87.286 1.00 90.18 977 PRO B O 1
ATOM 7657 N N . PRO B 1 528 ? 42.675 75.261 85.900 1.00 109.93 978 PRO B N 1
ATOM 7658 C CA . PRO B 1 528 ? 41.428 74.490 85.988 1.00 109.93 978 PRO B CA 1
ATOM 7659 C C . PRO B 1 528 ? 41.009 74.206 87.419 1.00 109.93 978 PRO B C 1
ATOM 7660 O O . PRO B 1 528 ? 39.854 73.871 87.688 1.00 109.93 978 PRO B O 1
ATOM 7664 N N . ALA B 1 529 ? 41.958 74.348 88.335 1.00 95.81 979 ALA B N 1
ATOM 7665 C CA . ALA B 1 529 ? 41.696 74.116 89.745 1.00 95.81 979 ALA B CA 1
ATOM 7666 C C . ALA B 1 529 ? 40.747 75.185 90.283 1.00 95.81 979 ALA B C 1
ATOM 7667 O O . ALA B 1 529 ? 39.698 74.876 90.853 1.00 95.81 979 ALA B O 1
ATOM 7669 N N . LEU B 1 530 ? 41.131 76.442 90.077 1.00 76.43 980 LEU B N 1
ATOM 7670 C CA . LEU B 1 530 ? 40.363 77.598 90.534 1.00 76.43 980 LEU B CA 1
ATOM 7671 C C . LEU B 1 530 ? 39.005 77.798 89.843 1.00 76.43 980 LEU B C 1
ATOM 7672 O O . LEU B 1 530 ? 38.203 78.626 90.282 1.00 76.43 980 LEU B O 1
ATOM 7677 N N . ARG B 1 531 ? 38.748 77.051 88.769 1.00 115.74 981 ARG B N 1
ATOM 7678 C CA . ARG B 1 531 ? 37.487 77.172 88.031 1.00 115.74 981 ARG B CA 1
ATOM 7679 C C . ARG B 1 531 ? 36.283 77.241 88.961 1.00 115.74 981 ARG B C 1
ATOM 7680 O O . ARG B 1 531 ? 35.376 78.055 88.772 1.00 115.74 981 ARG B O 1
ATOM 7688 N N . ASP B 1 532 ? 36.289 76.378 89.968 1.00 82.54 982 ASP B N 1
ATOM 7689 C CA . ASP B 1 532 ? 35.215 76.315 90.953 1.00 82.54 982 ASP B CA 1
ATOM 7690 C C . ASP B 1 532 ? 35.132 77.621 91.757 1.00 82.54 982 ASP B C 1
ATOM 7691 O O . ASP B 1 532 ? 34.087 78.283 91.807 1.00 82.54 982 ASP B O 1
ATOM 7696 N N . LEU B 1 533 ? 36.250 77.976 92.384 1.00 70.02 983 LEU B N 1
ATOM 7697 C CA . LEU B 1 533 ? 36.359 79.182 93.203 1.00 70.02 983 LEU B CA 1
ATOM 7698 C C . LEU B 1 533 ? 35.841 80.430 92.489 1.00 70.02 983 LEU B C 1
ATOM 7699 O O . LEU B 1 533 ? 34.959 81.132 92.999 1.00 70.02 983 LEU B O 1
ATOM 7704 N N . SER B 1 534 ? 36.418 80.685 91.311 1.00 85.93 984 SER B N 1
ATOM 7705 C CA . SER B 1 534 ? 36.097 81.831 90.450 1.00 85.93 984 SER B CA 1
ATOM 7706 C C . SER B 1 534 ? 34.618 81.936 90.143 1.00 85.93 984 SER B C 1
ATOM 7707 O O . SER B 1 534 ? 34.087 83.029 89.943 1.00 85.93 984 SER B O 1
ATOM 7710 N N . ARG B 1 535 ? 33.966 80.783 90.081 1.00 73.01 985 ARG B N 1
ATOM 7711 C CA . ARG B 1 535 ? 32.548 80.725 89.800 1.00 73.01 985 ARG B CA 1
ATOM 7712 C C . ARG B 1 535 ? 31.726 81.431 90.878 1.00 73.01 985 ARG B C 1
ATOM 7713 O O . ARG B 1 535 ? 30.502 81.472 90.787 1.00 73.01 985 ARG B O 1
ATOM 7721 N N . GLN B 1 536 ? 32.395 81.998 91.885 1.00 77.69 986 GLN B N 1
ATOM 7722 C CA . GLN B 1 536 ? 31.699 82.675 92.986 1.00 77.69 986 GLN B CA 1
ATOM 7723 C C . GLN B 1 536 ? 32.550 83.683 93.759 1.00 77.69 986 GLN B C 1
ATOM 7724 O O . GLN B 1 536 ? 32.133 84.167 94.806 1.00 77.69 986 GLN B O 1
ATOM 7730 N N . VAL B 1 537 ? 33.740 83.996 93.261 1.00 79.11 987 VAL B N 1
ATOM 7731 C CA . VAL B 1 537 ? 34.614 84.933 93.959 1.00 79.11 987 VAL B CA 1
ATOM 7732 C C . VAL B 1 537 ? 35.447 85.834 93.046 1.00 79.11 987 VAL B C 1
ATOM 7733 O O . VAL B 1 537 ? 36.414 85.389 92.417 1.00 79.11 987 VAL B O 1
ATOM 7737 N N . PRO B 1 538 ? 35.089 87.121 92.979 1.00 54.29 988 PRO B N 1
ATOM 7738 C CA . PRO B 1 538 ? 35.797 88.104 92.149 1.00 54.29 988 PRO B CA 1
ATOM 7739 C C . PRO B 1 538 ? 37.316 87.949 92.217 1.00 54.29 988 PRO B C 1
ATOM 7740 O O . PRO B 1 538 ? 37.888 87.923 93.308 1.00 54.29 988 PRO B O 1
ATOM 7744 N N . LEU B 1 539 ? 37.963 87.855 91.055 1.00 49.57 989 LEU B N 1
ATOM 7745 C CA . LEU B 1 539 ? 39.411 87.670 91.012 1.00 49.57 989 LEU B CA 1
ATOM 7746 C C . LEU B 1 539 ? 40.258 88.901 90.743 1.00 49.57 989 LEU B C 1
ATOM 7747 O O . LEU B 1 539 ? 41.281 88.797 90.061 1.00 49.57 989 LEU B O 1
ATOM 7752 N N . VAL B 1 540 ? 39.864 90.054 91.273 1.00 37.39 990 VAL B N 1
ATOM 7753 C CA . VAL B 1 540 ? 40.655 91.273 91.055 1.00 37.39 990 VAL B CA 1
ATOM 7754 C C . VAL B 1 540 ? 42.092 91.162 91.596 1.00 37.39 990 VAL B C 1
ATOM 7755 O O . VAL B 1 540 ? 42.302 91.067 92.802 1.00 37.39 990 VAL B O 1
ATOM 7759 N N . PRO B 1 541 ? 43.101 91.189 90.710 1.00 52.55 991 PRO B N 1
ATOM 7760 C CA . PRO B 1 541 ? 44.513 91.089 91.108 1.00 52.55 991 PRO B CA 1
ATOM 7761 C C . PRO B 1 541 ? 44.907 91.970 92.294 1.00 52.55 991 PRO B C 1
ATOM 7762 O O . PRO B 1 541 ? 44.634 93.176 92.308 1.00 52.55 991 PRO B O 1
ATOM 7766 N N . PRO B 1 542 ? 45.548 91.373 93.312 1.00 41.08 992 PRO B N 1
ATOM 7767 C CA . PRO B 1 542 ? 45.961 92.158 94.474 1.00 41.08 992 PRO B CA 1
ATOM 7768 C C . PRO B 1 542 ? 46.842 93.337 94.040 1.00 41.08 992 PRO B C 1
ATOM 7769 O O . PRO B 1 542 ? 47.060 94.277 94.814 1.00 41.08 992 PRO B O 1
ATOM 7773 N N . ALA B 1 543 ? 47.346 93.292 92.805 1.00 38.74 993 ALA B N 1
ATOM 7774 C CA . ALA B 1 543 ? 48.177 94.384 92.298 1.00 38.74 993 ALA B CA 1
ATOM 7775 C C . ALA B 1 543 ? 47.290 95.589 91.943 1.00 38.74 993 ALA B C 1
ATOM 7776 O O . ALA B 1 543 ? 47.763 96.741 91.871 1.00 38.74 993 ALA B O 1
ATOM 7778 N N . LEU B 1 544 ? 46.001 95.310 91.742 1.00 77.11 994 LEU B N 1
ATOM 7779 C CA . LEU B 1 544 ? 45.007 96.327 91.391 1.00 77.11 994 LEU B CA 1
ATOM 7780 C C . LEU B 1 544 ? 44.071 96.695 92.554 1.00 77.11 994 LEU B C 1
ATOM 7781 O O . LEU B 1 544 ? 43.092 97.432 92.374 1.00 77.11 994 LEU B O 1
ATOM 7786 N N . GLY B 1 545 ? 44.371 96.177 93.742 1.00 91.25 995 GLY B N 1
ATOM 7787 C CA . GLY B 1 545 ? 43.551 96.483 94.900 1.00 91.25 995 GLY B CA 1
ATOM 7788 C C . GLY B 1 545 ? 42.947 95.282 95.603 1.00 91.25 995 GLY B C 1
ATOM 7789 O O . GLY B 1 545 ? 42.933 94.167 95.072 1.00 91.25 995 GLY B O 1
ATOM 7790 N N . ALA B 1 546 ? 42.449 95.524 96.813 1.00 45.59 996 ALA B N 1
ATOM 7791 C CA . ALA B 1 546 ? 41.820 94.492 97.631 1.00 45.59 996 ALA B CA 1
ATOM 7792 C C . ALA B 1 546 ? 40.483 95.017 98.153 1.00 45.59 996 ALA B C 1
ATOM 7793 O O . ALA B 1 546 ? 40.353 96.208 98.490 1.00 45.59 996 ALA B O 1
ATOM 7795 N N . ASN B 1 547 ? 39.505 94.114 98.243 1.00 41.40 997 ASN B N 1
ATOM 7796 C CA . ASN B 1 547 ? 38.160 94.469 98.686 1.00 41.40 997 ASN B CA 1
ATOM 7797 C C . ASN B 1 547 ? 38.076 95.361 99.897 1.00 41.40 997 ASN B C 1
ATOM 7798 O O . ASN B 1 547 ? 37.382 96.385 99.869 1.00 41.40 997 ASN B O 1
ATOM 7803 N N . TYR B 1 548 ? 38.763 94.974 100.967 1.00 51.46 998 TYR B N 1
ATOM 7804 C CA . TYR B 1 548 ? 38.711 95.763 102.190 1.00 51.46 998 TYR B CA 1
ATOM 7805 C C . TYR B 1 548 ? 39.310 97.166 102.083 1.00 51.46 998 TYR B C 1
ATOM 7806 O O . TYR B 1 548 ? 39.396 97.875 103.086 1.00 51.46 998 TYR B O 1
ATOM 7815 N N . PHE B 1 549 ? 39.712 97.576 100.880 1.00 52.77 999 PHE B N 1
ATOM 7816 C CA . PHE B 1 549 ? 40.263 98.917 100.708 1.00 52.77 999 PHE B CA 1
ATOM 7817 C C . PHE B 1 549 ? 39.609 99.716 99.582 1.00 52.77 999 PHE B C 1
ATOM 7818 O O . PHE B 1 549 ? 39.788 100.936 99.507 1.00 52.77 999 PHE B O 1
ATOM 7826 N N . SER B 1 550 ? 38.863 99.040 98.708 1.00 59.22 1000 SER B N 1
ATOM 7827 C CA . SER B 1 550 ? 38.192 99.714 97.592 1.00 59.22 1000 SER B CA 1
ATOM 7828 C C . SER B 1 550 ? 37.246 100.806 98.083 1.00 59.22 1000 SER B C 1
ATOM 7829 O O . SER B 1 550 ? 36.542 100.612 99.077 1.00 59.22 1000 SER B O 1
ATOM 7832 N N . SER B 1 551 ? 37.220 101.947 97.392 1.00 41.62 1001 SER B N 1
ATOM 7833 C CA . SER B 1 551 ? 36.311 103.029 97.769 1.00 41.62 1001 SER B CA 1
ATOM 7834 C C . SER B 1 551 ? 34.893 102.480 97.646 1.00 41.62 1001 SER B C 1
ATOM 7835 O O . SER B 1 551 ? 33.912 103.170 97.946 1.00 41.62 1001 SER B O 1
ATOM 7838 N N . ILE B 1 552 ? 34.793 101.231 97.194 1.00 29.39 1002 ILE B N 1
ATOM 7839 C CA . ILE B 1 552 ? 33.499 100.580 97.019 1.00 29.39 1002 ILE B CA 1
ATOM 7840 C C . ILE B 1 552 ? 33.650 99.050 97.078 1.00 29.39 1002 ILE B C 1
ATOM 7841 O O . ILE B 1 552 ? 34.108 98.414 96.114 1.00 29.39 1002 ILE B O 1
ATOM 7846 N N . ARG B 1 553 ? 33.257 98.467 98.212 1.00 32.97 1003 ARG B N 1
ATOM 7847 C CA . ARG B 1 553 ? 33.408 97.028 98.415 1.00 32.97 1003 ARG B CA 1
ATOM 7848 C C . ARG B 1 553 ? 32.243 96.128 98.062 1.00 32.97 1003 ARG B C 1
ATOM 7849 O O . ARG B 1 553 ? 31.166 96.583 97.633 1.00 32.97 1003 ARG B O 1
ATOM 7857 N N . GLN B 1 554 ? 32.491 94.836 98.290 1.00 20.74 1004 GLN B N 1
ATOM 7858 C CA . GLN B 1 554 ? 31.547 93.768 97.968 1.00 20.74 1004 GLN B CA 1
ATOM 7859 C C . GLN B 1 554 ? 30.060 94.043 98.167 1.00 20.74 1004 GLN B C 1
ATOM 7860 O O . GLN B 1 554 ? 29.267 93.744 97.279 1.00 20.74 1004 GLN B O 1
ATOM 7866 N N . PRO B 1 555 ? 29.655 94.595 99.322 1.00 39.60 1005 PRO B N 1
ATOM 7867 C CA . PRO B 1 555 ? 28.220 94.855 99.510 1.00 39.60 1005 PRO B CA 1
ATOM 7868 C C . PRO B 1 555 ? 27.596 95.396 98.237 1.00 39.60 1005 PRO B C 1
ATOM 7869 O O . PRO B 1 555 ? 26.636 94.811 97.720 1.00 39.60 1005 PRO B O 1
ATOM 7873 N N . VAL B 1 556 ? 28.152 96.495 97.722 1.00 37.02 1006 VAL B N 1
ATOM 7874 C CA . VAL B 1 556 ? 27.634 97.096 96.488 1.00 37.02 1006 VAL B CA 1
ATOM 7875 C C . VAL B 1 556 ? 27.558 96.053 95.390 1.00 37.02 1006 VAL B C 1
ATOM 7876 O O . VAL B 1 556 ? 26.492 95.820 94.814 1.00 37.02 1006 VAL B O 1
ATOM 7880 N N . VAL B 1 557 ? 28.700 95.442 95.093 1.00 16.43 1007 VAL B N 1
ATOM 7881 C CA . VAL B 1 557 ? 28.745 94.390 94.087 1.00 16.43 1007 VAL B CA 1
ATOM 7882 C C . VAL B 1 557 ? 27.574 93.459 94.324 1.00 16.43 1007 VAL B C 1
ATOM 7883 O O . VAL B 1 557 ? 26.646 93.362 93.516 1.00 16.43 1007 VAL B O 1
ATOM 7887 N N . GLN B 1 558 ? 27.648 92.775 95.456 1.00 29.53 1008 GLN B N 1
ATOM 7888 C CA . GLN B 1 558 ? 26.631 91.837 95.875 1.00 29.53 1008 GLN B CA 1
ATOM 7889 C C . GLN B 1 558 ? 25.244 92.423 95.651 1.00 29.53 1008 GLN B C 1
ATOM 7890 O O . GLN B 1 558 ? 24.316 91.719 95.233 1.00 29.53 1008 GLN B O 1
ATOM 7896 N N . HIS B 1 559 ? 25.105 93.715 95.929 1.00 44.96 1009 HIS B N 1
ATOM 7897 C CA . HIS B 1 559 ? 23.822 94.365 95.740 1.00 44.96 1009 HIS B CA 1
ATOM 7898 C C . HIS B 1 559 ? 23.385 94.127 94.304 1.00 44.96 1009 HIS B C 1
ATOM 7899 O O . HIS B 1 559 ? 22.415 93.403 94.060 1.00 44.96 1009 HIS B O 1
ATOM 7906 N N . VAL B 1 560 ? 24.110 94.744 93.368 1.00 53.38 1010 VAL B N 1
ATOM 7907 C CA . VAL B 1 560 ? 23.831 94.623 91.940 1.00 53.38 1010 VAL B CA 1
ATOM 7908 C C . VAL B 1 560 ? 23.455 93.194 91.579 1.00 53.38 1010 VAL B C 1
ATOM 7909 O O . VAL B 1 560 ? 22.323 92.921 91.157 1.00 53.38 1010 VAL B O 1
ATOM 7913 N N . ARG B 1 561 ? 24.418 92.288 91.753 1.00 38.51 1011 ARG B N 1
ATOM 7914 C CA . ARG B 1 561 ? 24.232 90.881 91.428 1.00 38.51 1011 ARG B CA 1
ATOM 7915 C C . ARG B 1 561 ? 22.848 90.337 91.799 1.00 38.51 1011 ARG B C 1
ATOM 7916 O O . ARG B 1 561 ? 22.213 89.657 90.990 1.00 38.51 1011 ARG B O 1
ATOM 7924 N N . GLU B 1 562 ? 22.343 90.654 92.985 1.00 26.64 1012 GLU B N 1
ATOM 7925 C CA . GLU B 1 562 ? 21.028 90.133 93.348 1.00 26.64 1012 GLU B CA 1
ATOM 7926 C C . GLU B 1 562 ? 19.853 91.128 93.290 1.00 26.64 1012 GLU B C 1
ATOM 7927 O O . GLU B 1 562 ? 18.684 90.710 93.330 1.00 26.64 1012 GLU B O 1
ATOM 7933 N N . SER B 1 563 ? 20.138 92.430 93.202 1.00 53.72 1013 SER B N 1
ATOM 7934 C CA . SER B 1 563 ? 19.060 93.417 93.134 1.00 53.72 1013 SER B CA 1
ATOM 7935 C C . SER B 1 563 ? 18.074 93.018 92.058 1.00 53.72 1013 SER B C 1
ATOM 7936 O O . SER B 1 563 ? 18.448 92.377 91.072 1.00 53.72 1013 SER B O 1
ATOM 7939 N N . ALA B 1 564 ? 16.817 93.398 92.228 1.00 51.11 1014 ALA B N 1
ATOM 7940 C CA . ALA B 1 564 ? 15.834 93.051 91.220 1.00 51.11 1014 ALA B CA 1
ATOM 7941 C C . ALA B 1 564 ? 14.967 94.245 90.848 1.00 51.11 1014 ALA B C 1
ATOM 7942 O O . ALA B 1 564 ? 13.734 94.196 90.956 1.00 51.11 1014 ALA B O 1
ATOM 7944 N N . ALA B 1 565 ? 15.612 95.315 90.395 1.00 46.46 1015 ALA B N 1
ATOM 7945 C CA . ALA B 1 565 ? 14.883 96.513 90.005 1.00 46.46 1015 ALA B CA 1
ATOM 7946 C C . ALA B 1 565 ? 15.084 96.882 88.537 1.00 46.46 1015 ALA B C 1
ATOM 7947 O O . ALA B 1 565 ? 16.037 96.444 87.879 1.00 46.46 1015 ALA B O 1
ATOM 7949 N N . GLY B 1 566 ? 14.170 97.686 88.007 1.00 79.14 1016 GLY B N 1
ATOM 7950 C CA . GLY B 1 566 ? 14.346 98.123 86.639 1.00 79.14 1016 GLY B CA 1
ATOM 7951 C C . GLY B 1 566 ? 15.624 98.942 86.676 1.00 79.14 1016 GLY B C 1
ATOM 7952 O O . GLY B 1 566 ? 16.003 99.431 87.741 1.00 79.14 1016 GLY B O 1
ATOM 7953 N N . GLU B 1 567 ? 16.303 99.091 85.546 1.00 53.31 1017 GLU B N 1
ATOM 7954 C CA . GLU B 1 567 ? 17.532 99.867 85.534 1.00 53.31 1017 GLU B CA 1
ATOM 7955 C C . GLU B 1 567 ? 17.352 101.267 86.125 1.00 53.31 1017 GLU B C 1
ATOM 7956 O O . GLU B 1 567 ? 18.103 101.659 87.016 1.00 53.31 1017 GLU B O 1
ATOM 7962 N N . ASN B 1 568 ? 16.367 102.022 85.640 1.00 51.71 1018 ASN B N 1
ATOM 7963 C CA . ASN B 1 568 ? 16.134 103.372 86.154 1.00 51.71 1018 ASN B CA 1
ATOM 7964 C C . ASN B 1 568 ? 16.179 103.406 87.680 1.00 51.71 1018 ASN B C 1
ATOM 7965 O O . ASN B 1 568 ? 16.864 104.242 88.280 1.00 51.71 1018 ASN B O 1
ATOM 7970 N N . ALA B 1 569 ? 15.436 102.498 88.305 1.00 44.21 1019 ALA B N 1
ATOM 7971 C CA . ALA B 1 569 ? 15.411 102.410 89.760 1.00 44.21 1019 ALA B CA 1
ATOM 7972 C C . ALA B 1 569 ? 16.836 102.105 90.225 1.00 44.21 1019 ALA B C 1
ATOM 7973 O O . ALA B 1 569 ? 17.548 102.972 90.758 1.00 44.21 1019 ALA B O 1
ATOM 7975 N N . LEU B 1 570 ? 17.241 100.858 89.996 1.00 12.37 1020 LEU B N 1
ATOM 7976 C CA . LEU B 1 570 ? 18.571 100.382 90.363 1.00 12.37 1020 LEU B CA 1
ATOM 7977 C C . LEU B 1 570 ? 19.667 101.396 90.054 1.00 12.37 1020 LEU B C 1
ATOM 7978 O O . LEU B 1 570 ? 20.755 101.322 90.611 1.00 12.37 1020 LEU B O 1
ATOM 7983 N N . THR B 1 571 ? 19.398 102.338 89.163 1.00 38.42 1021 THR B N 1
ATOM 7984 C CA . THR B 1 571 ? 20.413 103.327 88.841 1.00 38.42 1021 THR B CA 1
ATOM 7985 C C . THR B 1 571 ? 20.552 104.281 90.000 1.00 38.42 1021 THR B C 1
ATOM 7986 O O . THR B 1 571 ? 21.600 104.355 90.635 1.00 38.42 1021 THR B O 1
ATOM 7990 N N . TYR B 1 572 ? 19.477 105.019 90.253 1.00 42.90 1022 TYR B N 1
ATOM 7991 C CA . TYR B 1 572 ? 19.424 105.981 91.345 1.00 42.90 1022 TYR B CA 1
ATOM 7992 C C . TYR B 1 572 ? 19.833 105.284 92.641 1.00 42.90 1022 TYR B C 1
ATOM 7993 O O . TYR B 1 572 ? 20.581 105.837 93.463 1.00 42.90 1022 TYR B O 1
ATOM 8002 N N . ALA B 1 573 ? 19.338 104.063 92.810 1.00 56.98 1023 ALA B N 1
ATOM 8003 C CA . ALA B 1 573 ? 19.675 103.283 93.980 1.00 56.98 1023 ALA B CA 1
ATOM 8004 C C . ALA B 1 573 ? 21.181 103.428 94.185 1.00 56.98 1023 ALA B C 1
ATOM 8005 O O . ALA B 1 573 ? 21.627 104.054 95.153 1.00 56.98 1023 ALA B O 1
ATOM 8007 N N . LEU B 1 574 ? 21.956 102.878 93.249 1.00 25.70 1024 LEU B N 1
ATOM 8008 C CA . LEU B 1 574 ? 23.410 102.933 93.330 1.00 25.70 1024 LEU B CA 1
ATOM 8009 C C . LEU B 1 574 ? 23.925 104.349 93.552 1.00 25.70 1024 LEU B C 1
ATOM 8010 O O . LEU B 1 574 ? 24.641 104.604 94.532 1.00 25.70 1024 LEU B O 1
ATOM 8015 N N . MET B 1 575 ? 23.549 105.277 92.673 1.00 51.50 1025 MET B N 1
ATOM 8016 C CA . MET B 1 575 ? 24.022 106.656 92.802 1.00 51.50 1025 MET B CA 1
ATOM 8017 C C . MET B 1 575 ? 23.897 107.126 94.248 1.00 51.50 1025 MET B C 1
ATOM 8018 O O . MET B 1 575 ? 24.750 107.893 94.724 1.00 51.50 1025 MET B O 1
ATOM 8023 N N . ALA B 1 576 ? 22.857 106.656 94.943 1.00 45.69 1026 ALA B N 1
ATOM 8024 C CA . ALA B 1 576 ? 22.645 107.036 96.344 1.00 45.69 1026 ALA B CA 1
ATOM 8025 C C . ALA B 1 576 ? 23.690 106.344 97.214 1.00 45.69 1026 ALA B C 1
ATOM 8026 O O . ALA B 1 576 ? 24.470 106.998 97.915 1.00 45.69 1026 ALA B O 1
ATOM 8028 N N . GLY B 1 577 ? 23.703 105.017 97.159 1.00 22.77 1027 GLY B N 1
ATOM 8029 C CA . GLY B 1 577 ? 24.672 104.268 97.925 1.00 22.77 1027 GLY B CA 1
ATOM 8030 C C . GLY B 1 577 ? 26.050 104.893 97.780 1.00 22.77 1027 GLY B C 1
ATOM 8031 O O . GLY B 1 577 ? 26.934 104.694 98.607 1.00 22.77 1027 GLY B O 1
ATOM 8032 N N . TYR B 1 578 ? 26.255 105.680 96.738 1.00 30.17 1028 TYR B N 1
ATOM 8033 C CA . TYR B 1 578 ? 27.566 106.286 96.560 1.00 30.17 1028 TYR B CA 1
ATOM 8034 C C . TYR B 1 578 ? 27.843 107.555 97.347 1.00 30.17 1028 TYR B C 1
ATOM 8035 O O . TYR B 1 578 ? 28.858 108.216 97.092 1.00 30.17 1028 TYR B O 1
ATOM 8044 N N . PHE B 1 579 ? 26.964 107.919 98.280 1.00 51.33 1029 PHE B N 1
ATOM 8045 C CA . PHE B 1 579 ? 27.220 109.115 99.077 1.00 51.33 1029 PHE B CA 1
ATOM 8046 C C . PHE B 1 579 ? 28.222 108.778 100.152 1.00 51.33 1029 PHE B C 1
ATOM 8047 O O . PHE B 1 579 ? 28.407 107.610 100.507 1.00 51.33 1029 PHE B O 1
ATOM 8055 N N . LYS B 1 580 ? 28.875 109.796 100.685 1.00 36.55 1030 LYS B N 1
ATOM 8056 C CA . LYS B 1 580 ? 29.878 109.541 101.703 1.00 36.55 1030 LYS B CA 1
ATOM 8057 C C . LYS B 1 580 ? 29.258 109.163 103.041 1.00 36.55 1030 LYS B C 1
ATOM 8058 O O . LYS B 1 580 ? 28.030 108.984 103.174 1.00 36.55 1030 LYS B O 1
ATOM 8064 N N . ILE B 1 581 ? 30.128 109.061 104.036 1.00 48.95 1031 ILE B N 1
ATOM 8065 C CA . ILE B 1 581 ? 29.719 108.679 105.371 1.00 48.95 1031 ILE B CA 1
ATOM 8066 C C . ILE B 1 581 ? 30.298 109.583 106.468 1.00 48.95 1031 ILE B C 1
ATOM 8067 O O . ILE B 1 581 ? 29.855 109.536 107.618 1.00 48.95 1031 ILE B O 1
ATOM 8072 N N . SER B 1 582 ? 31.278 110.411 106.114 1.00 46.76 1032 SER B N 1
ATOM 8073 C CA . SER B 1 582 ? 31.879 111.326 107.078 1.00 46.76 1032 SER B CA 1
ATOM 8074 C C . SER B 1 582 ? 30.776 112.185 107.709 1.00 46.76 1032 SER B C 1
ATOM 8075 O O . SER B 1 582 ? 29.655 112.280 107.185 1.00 46.76 1032 SER B O 1
ATOM 8078 N N . PRO B 1 583 ? 31.081 112.825 108.849 1.00 59.13 1033 PRO B N 1
ATOM 8079 C CA . PRO B 1 583 ? 30.092 113.673 109.521 1.00 59.13 1033 PRO B CA 1
ATOM 8080 C C . PRO B 1 583 ? 29.534 114.725 108.564 1.00 59.13 1033 PRO B C 1
ATOM 8081 O O . PRO B 1 583 ? 28.314 114.845 108.399 1.00 59.13 1033 PRO B O 1
ATOM 8085 N N . VAL B 1 584 ? 30.435 115.465 107.914 1.00 30.97 1034 VAL B N 1
ATOM 8086 C CA . VAL B 1 584 ? 30.044 116.505 106.946 1.00 30.97 1034 VAL B CA 1
ATOM 8087 C C . VAL B 1 584 ? 29.040 115.980 105.928 1.00 30.97 1034 VAL B C 1
ATOM 8088 O O . VAL B 1 584 ? 27.999 116.599 105.676 1.00 30.97 1034 VAL B O 1
ATOM 8092 N N . ALA B 1 585 ? 29.398 114.848 105.324 1.00 34.69 1035 ALA B N 1
ATOM 8093 C CA . ALA B 1 585 ? 28.548 114.212 104.338 1.00 34.69 1035 ALA B CA 1
ATOM 8094 C C . ALA B 1 585 ? 27.179 114.086 104.962 1.00 34.69 1035 ALA B C 1
ATOM 8095 O O . ALA B 1 585 ? 26.176 114.566 104.403 1.00 34.69 1035 ALA B O 1
ATOM 8097 N N . LEU B 1 586 ? 27.156 113.447 106.139 1.00 31.66 1036 LEU B N 1
ATOM 8098 C CA . LEU B 1 586 ? 25.910 113.234 106.854 1.00 31.66 1036 LEU B CA 1
ATOM 8099 C C . LEU B 1 586 ? 25.212 114.535 107.150 1.00 31.66 1036 LEU B C 1
ATOM 8100 O O . LEU B 1 586 ? 23.972 114.597 107.157 1.00 31.66 1036 LEU B O 1
ATOM 8105 N N . HIS B 1 587 ? 26.007 115.571 107.387 1.00 41.55 1037 HIS B N 1
ATOM 8106 C CA . HIS B 1 587 ? 25.453 116.882 107.649 1.00 41.55 1037 HIS B CA 1
ATOM 8107 C C . HIS B 1 587 ? 24.567 117.237 106.450 1.00 41.55 1037 HIS B C 1
ATOM 8108 O O . HIS B 1 587 ? 23.338 117.419 106.586 1.00 41.55 1037 HIS B O 1
ATOM 8115 N N . HIS B 1 588 ? 25.202 117.285 105.270 1.00 32.58 1038 HIS B N 1
ATOM 8116 C CA . HIS B 1 588 ? 24.517 117.625 104.022 1.00 32.58 1038 HIS B CA 1
ATOM 8117 C C . HIS B 1 588 ? 23.368 116.659 103.792 1.00 32.58 1038 HIS B C 1
ATOM 8118 O O . HIS B 1 588 ? 22.200 117.063 103.792 1.00 32.58 1038 HIS B O 1
ATOM 8125 N N . GLN B 1 589 ? 23.705 115.383 103.606 1.00 49.09 1039 GLN B N 1
ATOM 8126 C CA . GLN B 1 589 ? 22.697 114.359 103.340 1.00 49.09 1039 GLN B CA 1
ATOM 8127 C C . GLN B 1 589 ? 21.480 114.520 104.240 1.00 49.09 1039 GLN B C 1
ATOM 8128 O O . GLN B 1 589 ? 20.346 114.249 103.820 1.00 49.09 1039 GLN B O 1
ATOM 8134 N N . LEU B 1 590 ? 21.725 114.980 105.468 1.00 56.51 1040 LEU B N 1
ATOM 8135 C CA . LEU B 1 590 ? 20.666 115.207 106.450 1.00 56.51 1040 LEU B CA 1
ATOM 8136 C C . LEU B 1 590 ? 19.869 116.460 106.142 1.00 56.51 1040 LEU B C 1
ATOM 8137 O O . LEU B 1 590 ? 18.637 116.417 106.073 1.00 56.51 1040 LEU B O 1
ATOM 8142 N N . LYS B 1 591 ? 20.577 117.574 105.978 1.00 80.56 1041 LYS B N 1
ATOM 8143 C CA . LYS B 1 591 ? 19.945 118.850 105.666 1.00 80.56 1041 LYS B CA 1
ATOM 8144 C C . LYS B 1 591 ? 19.058 118.751 104.421 1.00 80.56 1041 LYS B C 1
ATOM 8145 O O . LYS B 1 591 ? 17.853 119.029 104.490 1.00 80.56 1041 LYS B O 1
ATOM 8151 N N . THR B 1 592 ? 19.660 118.351 103.292 1.00 56.07 1042 THR B N 1
ATOM 8152 C CA . THR B 1 592 ? 18.956 118.221 102.005 1.00 56.07 1042 THR B CA 1
ATOM 8153 C C . THR B 1 592 ? 17.835 117.201 102.085 1.00 56.07 1042 THR B C 1
ATOM 8154 O O . THR B 1 592 ? 16.838 117.277 101.364 1.00 56.07 1042 THR B O 1
ATOM 8158 N N . GLY B 1 593 ? 18.019 116.230 102.963 1.00 57.76 1043 GLY B N 1
ATOM 8159 C CA . GLY B 1 593 ? 16.994 115.227 103.156 1.00 57.76 1043 GLY B CA 1
ATOM 8160 C C . GLY B 1 593 ? 17.238 113.944 102.401 1.00 57.76 1043 GLY B C 1
ATOM 8161 O O . GLY B 1 593 ? 16.312 113.357 101.845 1.00 57.76 1043 GLY B O 1
ATOM 8162 N N . LEU B 1 594 ? 18.473 113.487 102.381 1.00 81.92 1044 LEU B N 1
ATOM 8163 C CA . LEU B 1 594 ? 18.756 112.266 101.672 1.00 81.92 1044 LEU B CA 1
ATOM 8164 C C . LEU B 1 594 ? 17.998 111.092 102.275 1.00 81.92 1044 LEU B C 1
ATOM 8165 O O . LEU B 1 594 ? 17.210 110.440 101.592 1.00 81.92 1044 LEU B O 1
ATOM 8170 N N . HIS B 1 595 ? 18.240 110.821 103.553 1.00 188.15 1045 HIS B N 1
ATOM 8171 C CA . HIS B 1 595 ? 17.545 109.730 104.247 1.00 188.15 1045 HIS B CA 1
ATOM 8172 C C . HIS B 1 595 ? 16.204 110.225 104.859 1.00 188.15 1045 HIS B C 1
ATOM 8173 O O . HIS B 1 595 ? 15.746 111.373 104.551 1.00 188.15 1045 HIS B O 1
#

Foldseek 3Di:
DQCFLAAFAAFAFDLLCQLVLFCVPCVCSQVPDDDDLLVPPPPDLQKDKDQHQDDDPRHHDDDRPDDDGHMDMGGQWFNLFGFCVVPPLVRLLVLLVVVQPPFADQDPLLQCQALCCLADQLQQPLLVLVCLLLLLAQQLCVLLVVVVLQQQQLLCVVPVHGNPLQAVSVLVDLLVDPVVSHDDSNSSNSPSVVSQLVRLVVVLVLLWDPDDAPQVHRGSLQFFPLLNLCDFAFEAAACQSVQVNVVHDCQWPKDKAWSREDAAEDQFAALVRADLPDGHRYAYHHRANDNVPTDRHHHHDDSVVRSSRNLCRVFVQCLSLLQQWAKWWWSSVLSLVLLVFFDQADQPVVHDFDDDQCPPCRWSLNVVNCDPSHVSVSCVSSSGDGTDVSSVSSVCSNGGGDRTKIKMKMWTQDDLCPVVPDDIAIFIHIHSMTMGRHQHDLCDCQQACSTIRGAHLDLSHARLNSQLSHNPHDPSCNVVSNRDRSHRSNNHRQSRHNHHDSNSVSSNPPDDNSSSSRSSSSNSRTTDRPSSCVSSVVSPSD/DQCFLAAFAAFDFDLLCQLVLFCVPCVCSQVPDDDDLLPPPPVVDQQKAKDFHAPDDPRNHDDDGPDDDGHMDMGGQWFSLFGFCVVPPLVVLLVLLVVVQPPFADQDPLLQCQALCCLADQLQQPLLVLVCLLLLLAQQLCVLLVVLVLQQQQLLCVVPVHGNPLQAVSNLVDLLVDCVVSHDDSNSSNSVSVVSLLVRLVVVLVLLWDPDDAPQVHRGSLQFFPLLNLCDFAQEAAACQSVQVNVVHDCQWPKDKAWSNEDAAEDQFAALVRADQPDGHRYAYHHRANDNVPTDRHHHHDDSVVRSSRNLCRVFVQCLSQLQQWAKWWWSSVLSLVLLVFFDQADQPVVHDFDDDQCPPPRWSLNVVNCDPSHVSVSCVSSSGDDTDVSSVSSVCSNGGGDRTKIKMKMWTQDDLDDDRAIAIFIHIHSMTMGRHQHVPRTIHGAHLDLSHARLNRQLVGDPHDPSCNVVSNRDGSHRSNNHRQSRHNHHDSSSVSSNPPDDNSSSSRSSSSNSRTTDRVSSVVSCVVSVSD

B-factor: mean 62.23, std 34.77, range [2.25, 201.25]

InterPro domains:
  IPR000912 Herpesvirus major capsid protein [MF_04016] (5-1374)
  IPR000912 Herpesvirus major capsid protein [PF03122] (17-1371)
  IPR000912 Herpesvirus major capsid protein [PR00235] (54-77)
  IPR000912 Herpesvirus major capsid protein [PR00235] (303-320)
  IPR000912 Herpesvirus major capsid protein [PR00235] (392-411)
  IPR000912 Herpesvirus major capsid protein [PR00235] (576-595)
  IPR000912 Herpesvirus major capsid protein [PR00235] (623-641)
  IPR000912 Herpesvirus major capsid protein [PR00235] (811-830)
  IPR000912 Herpesvirus major capsid protein [PR00235] (1045-1065)
  IPR000912 Herpesvirus major capsid protein [PR00235] (1179-1199)
  IPR000912 Herpesvirus major capsid protein [PR00235] (1240-1258)
  IPR023233 Herpesvirus major capsid protein, upper domain superfamily [SSF103417] (486-1045)

Nearest PDB structures (foldseek):
  1no7-assembly1_A  TM=1.002E+00  e=7.503E-104  Human alphaherpesvirus 1
  1no7-assembly2_B  TM=9.998E-01  e=3.024E-98  Human alphaherpesvirus 1
  6cgr-assembly1_S  TM=9.852E-01  e=6.254E-78  Human alphaherpesvirus 1
  6m6i-assembly1_E  TM=9.724E-01  e=1.219E-73  Human alphaherpesvirus 2
  6m6h-assembly1_F-5  TM=9.759E-01  e=1.836E-73  Human alphaherpesvirus 2

Solvent-accessible surface area: 39822 Å² total; per-residue (Å²): 122,18,25,8,1,6,0,0,4,45,18,28,20,78,9,60,82,5,16,40,97,9,4,104,42,3,22,149,61,4,69,163,22,129,6,95,33,15,117,134,45,68,118,86,65,23,49,18,40,1,53,4,18,25,128,40,147,5,68,22,41,101,53,7,87,95,60,97,51,79,101,16,37,6,26,9,3,0,20,0,1,37,32,35,84,90,15,66,14,84,96,8,20,57,35,0,96,133,21,10,110,88,73,49,65,4,46,80,66,4,28,65,5,0,67,18,0,3,28,10,49,53,1,4,21,3,0,2,5,0,1,0,1,0,4,1,0,31,61,0,1,57,37,0,26,119,0,1,22,44,0,0,34,11,7,13,87,57,22,104,12,0,0,2,0,3,2,5,6,1,0,17,3,0,39,89,86,4,36,87,82,11,50,132,119,0,3,37,1,0,112,26,0,21,37,0,0,99,22,0,14,91,0,0,70,57,25,18,55,149,56,120,118,85,31,54,2,42,19,5,32,5,0,0,3,0,58,3,39,12,6,1,4,0,13,8,30,9,0,0,9,3,24,74,2,70,77,34,65,228,100,9,62,38,126,28,31,0,5,37,75,131,34,68,45,15,28,63,3,72,86,95,68,18,61,62,144,49,85,59,0,49,0,15,0,3,2,16,37,158,68,93,63,55,5,72,111,108,48,39,47,24,60,96,47,14,21,30,17,7,0,2,11,6,0,0,1,0,0,2,1,49,16,107,1,0,1,0,0,3,75,2,63,118,1,7,53,28,3,91,62,45,50,58,36,144,73,39,128,86,115,159,61,13,101,51,20,65,83,50,92,23,0,1,9,9,58,71,22,42,76,79,135,6,3,0,22,26,0,54,100,10,66,5,81,0,21,3,62,0,0,53,39,1,129,34,0,31,138,21,6,4,7,35,4,3,2,0,11,0,6,7,36,24,18,22,18,88,150,62,129,175,64,43,28,5,16,8,0,0,5,2,2,2,1,13,0,3,23,20,28,37,79,60,57,10,11,83,12,39,20,1,22,10,0,0,3,16,19,3,1,10,13,22,35,4,2,18,49,19,84,104,20,29,101,71,2,126,97,18,6,63,87,2,15,1,16,0,6,9,3,5,4,18,17,1,12,7,4,4,6,22,7,4,38,6,1,106,102,12,98,20,49,1,29,12,0,0,2,1,5,0,0,10,3,0,4,30,4,94,28,0,48,79,6,0,117,140,43,41,19,124,120,19,24,8,0,6,0,0,5,42,20,26,21,77,11,58,83,4,13,38,96,10,4,105,41,3,20,150,62,3,69,163,22,131,6,91,34,15,115,139,89,45,43,122,81,66,24,54,17,43,1,52,5,17,29,130,30,149,7,68,21,41,104,54,7,87,95,59,100,50,82,102,17,36,6,28,9,4,0,19,0,1,35,22,36,58,81,16,64,13,84,98,8,18,56,31,0,82,131,22,11,108,88,75,51,63,5,46,84,64,4,20,3,3,0,43,16,0,4,5,12,42,47,2,3,45,3,1,10,4,0,2,0,0,0,4,2,0,27,61,0,1,57,36,0,25,117,0,1,23,41,0,0,32,10,7,14,98,71,47,60,9,0,0,2,0,3,2,5,6,2,0,17,3,0,39,89,84,4,37,85,84,10,47,131,119,0,4,37,1,0,112,28,0,22,37,0,0,98,23,0,15,92,0,0,70,57,24,20,55,152,55,119,117,85,32,54,2,43,19,6,32,5,0,0,4,1,60,3,40,12,6,1,3,0,12,8,29,9,0,0,8,4,23,72,2,73,79,35,62,231,100,9,59,39,125,29,30,0,5,40,74,131,35,70,45,15,27,59,3,71,84,95,67,18,62,64,142,50,88,59,0,48,0,13,0,3,2,12,35,155,71,94,63,45,6,72,110,110,47,36,53,24,61,95,48,15,21,32,15,6,0,1,10,8,0,0,1,0,0,2,0,49,18,89,0,0,2,0,0,4,80,2,62,121,1,7,53,27,3,94,62,46,50,56,36,145,72,39,129,87,114,158,62,12,101,53,19,55,94,48,93,23,0,2,9,26,34,84,22,40,76,80,135,6,3,0,24,31,0,67,97,8,68,5,80,0,21,2,63,0,0,54,39,1,130,33,0,31,140,21,6,5,8,37,5,3,3,0,12,0,6,8,33,21,20,25,44,122,154,186,51,47,26,5,16,8,0,0,6,3,2,1,1,27,0,4,27,84,137,60,110,45,29,23,20,0,0,2,15,20,3,1,9,13,23,52,19,2,18,119,22,96,102,19,30,103,72,3,113,110,21,5,103,87,2,17,2,16,0,5,10,3,5,4,17,16,1,13,5,4,4,4,21,8,5,37,5,1,108,103,12,65,13,30,2,29,10,0,0,3,1,5,0,0,9,2,0,4,30,5,97,28,0,48,79,5,0,120,138,42,40,19,128